Protein 9BD7 (pdb70)

B-factor: mean 86.95, std 20.67, range [46.14, 182.52]

Secondary structure (DSSP, 8-state):
--HHHHHHHHHTTSGGGHHHHHHHHHHHHHHHHHHHHHHHHHHHHHHHHH----TTHHHHHHHHHHHHHHHHHHHHHHHHHHHHHHHHHHHHHHHHHHTTS-HHHHHSS-HHHHHHIIIIIGGGGHHHHHHHHHHHHHHHHHHHHHHHHHHHH-HHHHHHHHHTHHHHHHHHHHHHHHHHHHHHHHHHHHHHHHHHHHHHHHTHHHHHHS--HHHHHHHHHHHHHHHHHHHHHHHHHHHHHHHHHHHHHHHHHHHHHHHHHHT-TT--TTTHHHHHHHHTTSHHHHHHHHHHHHHHHHHHHHHHHHHHHHTSPPPP----B--S-----EEEEEEEE--TT----SEEEEEEEE-TT-EEEEE-STTSSHHHHHTTTTTSS---EEEEEETTEETTTB-HHHHHHTEEEE-SS----SSBHHHHHS-GGGTT--HHHHHHHHHHTT-HHHHHTSTTGGG-B--GGGTTS-HHHHHHHHHHHHHHT--SEEEEESTTTT--HHHHHHHHHHHTTTSTTSEEEEE-SSGGGSTT-SEEEEEETTEEEEEE-HHHHHHS-SHHHHHH-/--HHHHHHHHHTTTGGGHHHHHHHHHHHHHHHHHHHHHHHHHHHHHHHHH----TTHHHHHHHHHHHHHHHHHHHHHHHHHHHHHHHHHHHHHHHHHHTTS-HHHHHSS-HHHHHHIIIIIGGGGHHHHTHHHHHHHHHHHHHHHHHHHHHHH-HHHHHHHHHTHHHHHHHHHHHHHHHHHHHHHHHHHHHHHHHHHHHHHHTHHHHHHS--HHHHHHHHHHHHHHHHHHHHHHHHHHHHHHHHHHHHHHHHHHHHHHHHHHT-TT--TTTHHHHHHHHTTSHHHHHHHHHHHHHHHHHHHHHHHHHHHHTSPPPP----B--S-----EEEEEEEE--TT----SEEEEEEEE-TT-EEEEE-STTSSHHHHHTTTTTSS---EEEEEETTEETTTB-HHHHHHTEEEE-SS----SSBHHHHHS-GGGTT--HHHHHHHHHHTT-HHHHHTSTTGGG-B--GGGTTS-HHHHHHHHHHHHHHH--SEEEEESTTTT--HHHHHHHHHHHTTTSTTSEEEEE-SSGGGSTT-SEEEEEETTEEEEEE-HHHHHHS-SHHHHHH-

Structure (mmCIF, N/CA/C/O backbone):
data_9BD7
#
_entry.id   9BD7
#
_cell.length_a   1.00
_cell.length_b   1.00
_cell.length_c   1.00
_cell.angle_alpha   90.00
_cell.angle_beta   90.00
_cell.angle_gamma   90.00
#
_symmetry.space_group_name_H-M   'P 1'
#
loop_
_entity.id
_entity.type
_entity.pdbx_description
1 polymer 'ATP-dependent lipid A-core flippase'
2 non-polymer 'ZINC ION'
3 non-polymer 'ADP METAVANADATE'
4 non-polymer DODECYL-BETA-D-MALTOSIDE
#
loop_
_atom_site.group_PDB
_atom_site.id
_atom_site.type_symbol
_atom_site.label_atom_id
_atom_site.label_alt_id
_atom_site.label_comp_id
_atom_site.label_asym_id
_atom_site.label_entity_id
_atom_site.label_seq_id
_atom_site.pdbx_PDB_ins_code
_atom_site.Cartn_x
_atom_site.Cartn_y
_atom_site.Cartn_z
_atom_site.occupancy
_atom_site.B_iso_or_equiv
_atom_site.auth_seq_id
_atom_site.auth_comp_id
_atom_site.auth_asym_id
_atom_site.auth_atom_id
_atom_site.pdbx_PDB_model_num
ATOM 1 N N . PRO A 1 12 ? 133.060 126.049 120.938 1.00 100.90 10 PRO B N 1
ATOM 2 C CA . PRO A 1 12 ? 134.194 126.001 120.009 1.00 102.86 10 PRO B CA 1
ATOM 3 C C . PRO A 1 12 ? 133.760 126.164 118.558 1.00 99.95 10 PRO B C 1
ATOM 4 O O . PRO A 1 12 ? 132.602 126.488 118.296 1.00 103.00 10 PRO B O 1
ATOM 8 N N . SER A 1 13 ? 134.685 125.943 117.629 1.00 92.04 11 SER B N 1
ATOM 9 C CA . SER A 1 13 ? 134.363 126.043 116.214 1.00 89.47 11 SER B CA 1
ATOM 10 C C . SER A 1 13 ? 133.374 124.957 115.810 1.00 86.63 11 SER B C 1
ATOM 11 O O . SER A 1 13 ? 133.409 123.832 116.317 1.00 90.83 11 SER B O 1
ATOM 14 N N . SER A 1 14 ? 132.477 125.308 114.887 1.00 78.73 12 SER B N 1
ATOM 15 C CA . SER A 1 14 ? 131.499 124.338 114.408 1.00 77.53 12 SER B CA 1
ATOM 16 C C . SER A 1 14 ? 132.165 123.197 113.652 1.00 78.15 12 SER B C 1
ATOM 17 O O . SER A 1 14 ? 131.642 122.078 113.635 1.00 81.65 12 SER B O 1
ATOM 20 N N . LEU A 1 15 ? 133.310 123.459 113.019 1.00 78.03 13 LEU B N 1
ATOM 21 C CA . LEU A 1 15 ? 134.022 122.399 112.314 1.00 75.93 13 LEU B CA 1
ATOM 22 C C . LEU A 1 15 ? 134.672 121.427 113.290 1.00 77.29 13 LEU B C 1
ATOM 23 O O . LEU A 1 15 ? 134.718 120.219 113.033 1.00 80.57 13 LEU B O 1
ATOM 28 N N . LYS A 1 16 ? 135.189 121.936 114.411 1.00 79.00 14 LYS B N 1
ATOM 29 C CA . LYS A 1 16 ? 135.787 121.062 115.415 1.00 76.00 14 LYS B CA 1
ATOM 30 C C . LYS A 1 16 ? 134.747 120.137 116.034 1.00 75.43 14 LYS B C 1
ATOM 31 O O . LYS A 1 16 ? 135.029 118.961 116.291 1.00 78.27 14 LYS B O 1
ATOM 37 N N . ILE A 1 17 ? 133.545 120.653 116.292 1.00 72.46 15 ILE B N 1
ATOM 38 C CA . ILE A 1 17 ? 132.489 119.830 116.870 1.00 66.22 15 ILE B CA 1
ATOM 39 C C . ILE A 1 17 ? 132.042 118.758 115.884 1.00 68.80 15 ILE B C 1
ATOM 40 O O . ILE A 1 17 ? 131.821 117.602 116.262 1.00 73.84 15 ILE B O 1
ATOM 45 N N . TYR A 1 18 ? 131.899 119.122 114.609 1.00 70.61 16 TYR B N 1
ATOM 46 C CA . TYR A 1 18 ? 131.433 118.160 113.615 1.00 67.34 16 TYR B CA 1
ATOM 47 C C . TYR A 1 18 ? 132.448 117.047 113.395 1.00 70.24 16 TYR B C 1
ATOM 48 O O . TYR A 1 18 ? 132.071 115.881 113.231 1.00 74.42 16 TYR B O 1
ATOM 57 N N . PHE A 1 19 ? 133.740 117.383 113.381 1.00 71.26 17 PHE B N 1
ATOM 58 C CA . PHE A 1 19 ? 134.761 116.358 113.197 1.00 71.08 17 PHE B CA 1
ATOM 59 C C . PHE A 1 19 ? 134.833 115.425 114.398 1.00 71.20 17 PHE B C 1
ATOM 60 O O . PHE A 1 19 ? 135.098 114.227 114.245 1.00 76.73 17 PHE B O 1
ATOM 68 N N . ARG A 1 20 ? 134.610 115.954 115.602 1.00 68.97 18 ARG B N 1
ATOM 69 C CA . ARG A 1 20 ? 134.584 115.101 116.785 1.00 63.92 18 ARG B CA 1
ATOM 70 C C . ARG A 1 20 ? 133.372 114.180 116.771 1.00 66.01 18 ARG B C 1
ATOM 71 O O . ARG A 1 20 ? 133.444 113.042 117.248 1.00 71.48 18 ARG B O 1
ATOM 79 N N . LEU A 1 21 ? 132.248 114.656 116.232 1.00 66.93 19 LEU B N 1
ATOM 80 C CA . LEU A 1 21 ? 131.064 113.810 116.114 1.00 66.11 19 LEU B CA 1
ATOM 81 C C . LEU A 1 21 ? 131.310 112.649 115.160 1.00 69.16 19 LEU B C 1
ATOM 82 O O . LEU A 1 21 ? 130.851 111.527 115.405 1.00 73.89 19 LEU B O 1
ATOM 87 N N . LEU A 1 22 ? 132.029 112.898 114.064 1.00 67.80 20 LEU B N 1
ATOM 88 C CA . LEU A 1 22 ? 132.315 111.841 113.101 1.00 64.81 20 LEU B CA 1
ATOM 89 C C . LEU A 1 22 ? 133.236 110.770 113.668 1.00 68.81 20 LEU B C 1
ATOM 90 O O . LEU A 1 22 ? 133.336 109.687 113.083 1.00 76.32 20 LEU B O 1
ATOM 95 N N . GLY A 1 23 ? 133.909 111.043 114.787 1.00 67.68 21 GLY B N 1
ATOM 96 C CA . GLY A 1 23 ? 134.714 110.021 115.429 1.00 66.72 21 GLY B CA 1
ATOM 97 C C . GLY A 1 23 ? 133.903 108.883 116.008 1.00 68.55 21 GLY B C 1
ATOM 98 O O . GLY A 1 23 ? 134.446 107.795 116.222 1.00 72.86 21 GLY B O 1
ATOM 99 N N . TYR A 1 24 ? 132.617 109.112 116.273 1.00 67.80 22 TYR B N 1
ATOM 100 C CA . TYR A 1 24 ? 131.727 108.057 116.733 1.00 66.76 22 TYR B CA 1
ATOM 101 C C . TYR A 1 24 ? 131.139 107.244 115.588 1.00 70.48 22 TYR B C 1
ATOM 102 O O . TYR A 1 24 ? 130.537 106.195 115.841 1.00 77.07 22 TYR B O 1
ATOM 111 N N . VAL A 1 25 ? 131.295 107.701 114.343 1.00 70.62 23 VAL B N 1
ATOM 112 C CA . VAL A 1 25 ? 130.843 106.941 113.180 1.00 68.29 23 VAL B CA 1
ATOM 113 C C . VAL A 1 25 ? 131.948 106.066 112.608 1.00 71.71 23 VAL B C 1
ATOM 114 O O . VAL A 1 25 ? 131.679 105.242 111.720 1.00 77.72 23 VAL B O 1
ATOM 118 N N . LYS A 1 26 ? 133.181 106.214 113.090 1.00 70.21 24 LYS B N 1
ATOM 119 C CA . LYS A 1 26 ? 134.284 105.402 112.586 1.00 69.22 24 LYS B CA 1
ATOM 120 C C . LYS A 1 26 ? 134.068 103.899 112.743 1.00 73.03 24 LYS B C 1
ATOM 121 O O . LYS A 1 26 ? 134.381 103.163 111.792 1.00 78.18 24 LYS B O 1
ATOM 127 N N . PRO A 1 27 ? 133.571 103.375 113.871 1.00 73.76 25 PRO B N 1
ATOM 128 C CA . PRO A 1 27 ? 133.365 101.918 113.958 1.00 71.07 25 PRO B CA 1
ATOM 129 C C . PRO A 1 27 ? 132.354 101.377 112.962 1.00 71.10 25 PRO B C 1
ATOM 130 O O . PRO A 1 27 ? 132.364 100.170 112.691 1.00 77.19 25 PRO B O 1
ATOM 134 N N . TYR A 1 28 ? 131.484 102.219 112.408 1.00 68.68 26 TYR B N 1
ATOM 135 C CA . TYR A 1 28 ? 130.454 101.783 111.474 1.00 65.34 26 TYR B CA 1
ATOM 136 C C . TYR A 1 28 ? 130.776 102.181 110.037 1.00 67.60 26 TYR B C 1
ATOM 137 O O . TYR A 1 28 ? 129.872 102.349 109.217 1.00 74.75 26 TYR B O 1
ATOM 146 N N . ILE A 1 29 ? 132.062 102.342 109.721 1.00 65.54 27 ILE B N 1
ATOM 147 C CA . ILE A 1 29 ? 132.452 102.683 108.357 1.00 67.54 27 ILE B CA 1
ATOM 148 C C . ILE A 1 29 ? 132.141 101.533 107.407 1.00 72.01 27 ILE B C 1
ATOM 149 O O . ILE A 1 29 ? 131.633 101.745 106.299 1.00 76.44 27 ILE B O 1
ATOM 154 N N . GLY A 1 30 ? 132.431 100.299 107.824 1.00 70.26 28 GLY B N 1
ATOM 155 C CA . GLY A 1 30 ? 132.164 99.157 106.965 1.00 64.75 28 GLY B CA 1
ATOM 156 C C . GLY A 1 30 ? 130.690 98.988 106.653 1.00 66.92 28 GLY B C 1
ATOM 157 O O . GLY A 1 30 ? 130.316 98.686 105.518 1.00 70.73 28 GLY B O 1
ATOM 158 N N . MET A 1 31 ? 129.831 99.179 107.657 1.00 66.30 29 MET B N 1
ATOM 159 C CA . MET A 1 31 ? 128.394 99.121 107.417 1.00 62.73 29 MET B CA 1
ATOM 160 C C . MET A 1 31 ? 127.925 100.282 106.551 1.00 66.05 29 MET B C 1
ATOM 161 O O . MET A 1 31 ? 126.980 100.128 105.771 1.00 74.58 29 MET B O 1
ATOM 166 N N . PHE A 1 32 ? 128.565 101.446 106.679 1.00 67.23 30 PHE B N 1
ATOM 167 C CA . PHE A 1 32 ? 128.187 102.597 105.867 1.00 66.23 30 PHE B CA 1
ATOM 168 C C . PHE A 1 32 ? 128.451 102.344 104.389 1.00 69.87 30 PHE B C 1
ATOM 169 O O . PHE A 1 32 ? 127.658 102.748 103.531 1.00 75.20 30 PHE B O 1
ATOM 177 N N . LEU A 1 33 ? 129.566 101.684 104.070 1.00 69.18 31 LEU B N 1
ATOM 178 C CA . LEU A 1 33 ? 129.885 101.403 102.674 1.00 67.92 31 LEU B CA 1
ATOM 179 C C . LEU A 1 33 ? 128.891 100.423 102.063 1.00 69.97 31 LEU B C 1
ATOM 180 O O . LEU A 1 33 ? 128.547 100.538 100.881 1.00 76.93 31 LEU B O 1
ATOM 185 N N . LEU A 1 34 ? 128.423 99.449 102.848 1.00 67.41 32 LEU B N 1
ATOM 186 C CA . LEU A 1 34 ? 127.423 98.511 102.345 1.00 65.57 32 LEU B CA 1
ATOM 187 C C . LEU A 1 34 ? 126.126 99.225 101.991 1.00 68.40 32 LEU B C 1
ATOM 188 O O . LEU A 1 34 ? 125.458 98.865 101.016 1.00 75.03 32 LEU B O 1
ATOM 193 N N . SER A 1 35 ? 125.747 100.232 102.780 1.00 64.29 33 SER B N 1
ATOM 194 C CA . SER A 1 35 ? 124.548 101.001 102.470 1.00 62.04 33 SER B CA 1
ATOM 195 C C . SER A 1 35 ? 124.689 101.730 101.140 1.00 71.39 33 SER B C 1
ATOM 196 O O . SER A 1 35 ? 123.740 101.786 100.350 1.00 76.41 33 SER B O 1
ATOM 199 N N . ILE A 1 36 ? 125.866 102.301 100.878 1.00 72.87 34 ILE B N 1
ATOM 200 C CA . ILE A 1 36 ? 126.095 102.990 99.612 1.00 70.19 34 ILE B CA 1
ATOM 201 C C . ILE A 1 36 ? 126.112 101.998 98.457 1.00 72.95 34 ILE B C 1
ATOM 202 O O . ILE A 1 36 ? 125.553 102.263 97.386 1.00 79.62 34 ILE B O 1
ATOM 207 N N . VAL A 1 37 ? 126.751 100.842 98.652 1.00 69.43 35 VAL B N 1
ATOM 208 C CA . VAL A 1 37 ? 126.795 99.827 97.602 1.00 66.35 35 VAL B CA 1
ATOM 209 C C . VAL A 1 37 ? 125.393 99.325 97.286 1.00 70.50 35 VAL B C 1
ATOM 210 O O . VAL A 1 37 ? 125.028 99.150 96.117 1.00 77.99 35 VAL B O 1
ATOM 214 N N . GLY A 1 38 ? 124.584 99.089 98.320 1.00 68.10 36 GLY B N 1
ATOM 215 C CA . GLY A 1 38 ? 123.224 98.630 98.092 1.00 65.10 36 GLY B CA 1
ATOM 216 C C . GLY A 1 38 ? 122.385 99.637 97.329 1.00 69.17 36 GLY B C 1
ATOM 217 O O . GLY A 1 38 ? 121.605 99.268 96.449 1.00 77.41 36 GLY B O 1
ATOM 218 N N . PHE A 1 39 ? 122.536 100.922 97.651 1.00 67.27 37 PHE B N 1
ATOM 219 C CA . PHE A 1 39 ? 121.760 101.946 96.961 1.00 66.72 37 PHE B CA 1
ATOM 220 C C . PHE A 1 39 ? 122.242 102.152 95.531 1.00 72.29 37 PHE B C 1
ATOM 221 O O . PHE A 1 39 ? 121.466 102.593 94.678 1.00 79.52 37 PHE B O 1
ATOM 229 N N . LEU A 1 40 ? 123.512 101.850 95.251 1.00 70.30 38 LEU B N 1
ATOM 230 C CA . LEU A 1 40 ? 123.986 101.893 93.872 1.00 68.92 38 LEU B CA 1
ATOM 231 C C . LEU A 1 40 ? 123.348 100.790 93.038 1.00 73.14 38 LEU B C 1
ATOM 232 O O . LEU A 1 40 ? 123.019 101.001 91.865 1.00 79.19 38 LEU B O 1
ATOM 237 N N . ILE A 1 41 ? 123.175 99.603 93.625 1.00 72.92 39 ILE B N 1
ATOM 238 C CA . ILE A 1 41 ? 122.499 98.514 92.926 1.00 70.46 39 ILE B CA 1
ATOM 239 C C . ILE A 1 41 ? 121.054 98.890 92.630 1.00 73.71 39 ILE B C 1
ATOM 240 O O . ILE A 1 41 ? 120.544 98.647 91.530 1.00 82.24 39 ILE B O 1
ATOM 245 N N . PHE A 1 42 ? 120.371 99.488 93.608 1.00 70.20 40 PHE B N 1
ATOM 246 C CA . PHE A 1 42 ? 118.995 99.925 93.396 1.00 70.49 40 PHE B CA 1
ATOM 247 C C . PHE A 1 42 ? 118.914 101.002 92.322 1.00 78.51 40 PHE B C 1
ATOM 248 O O . PHE A 1 42 ? 118.018 100.974 91.471 1.00 85.73 40 PHE B O 1
ATOM 256 N N . ALA A 1 43 ? 119.842 101.961 92.346 1.00 78.17 41 ALA B N 1
ATOM 257 C CA . ALA A 1 43 ? 119.801 103.056 91.381 1.00 77.72 41 ALA B CA 1
ATOM 258 C C . ALA A 1 43 ? 120.115 102.573 89.971 1.00 81.10 41 ALA B C 1
ATOM 259 O O . ALA A 1 43 ? 119.498 103.030 89.002 1.00 87.84 41 ALA B O 1
ATOM 261 N N . SER A 1 44 ? 121.072 101.653 89.832 1.00 78.47 42 SER B N 1
ATOM 262 C CA . SER A 1 44 ? 121.460 101.178 88.509 1.00 78.66 42 SER B CA 1
ATOM 263 C C . SER A 1 44 ? 120.396 100.298 87.868 1.00 83.52 42 SER B C 1
ATOM 264 O O . SER A 1 44 ? 120.439 100.083 86.653 1.00 89.16 42 SER B O 1
ATOM 267 N N . THR A 1 45 ? 119.450 99.782 88.654 1.00 85.52 43 THR B N 1
ATOM 268 C CA . THR A 1 45 ? 118.416 98.918 88.096 1.00 84.93 43 THR B CA 1
ATOM 269 C C . THR A 1 45 ? 117.407 99.716 87.277 1.00 90.97 43 THR B C 1
ATOM 270 O O . THR A 1 45 ? 116.940 99.247 86.233 1.00 95.27 43 THR B O 1
ATOM 274 N N . GLN A 1 46 ? 117.075 100.927 87.725 1.00 90.48 44 GLN B N 1
ATOM 275 C CA . GLN A 1 46 ? 116.052 101.735 87.061 1.00 89.71 44 GLN B CA 1
ATOM 276 C C . GLN A 1 46 ? 116.302 101.932 85.569 1.00 92.33 44 GLN B C 1
ATOM 277 O O . GLN A 1 46 ? 115.352 101.767 84.787 1.00 95.15 44 GLN B O 1
ATOM 283 N N . PRO A 1 47 ? 117.506 102.287 85.105 1.00 91.54 45 PRO B N 1
ATOM 284 C CA . PRO A 1 47 ? 117.731 102.302 83.651 1.00 91.03 45 PRO B CA 1
ATOM 285 C C . PRO A 1 47 ? 117.559 100.943 82.999 1.00 94.49 45 PRO B C 1
ATOM 286 O O . PRO A 1 47 ? 117.096 100.870 81.854 1.00 101.49 45 PRO B O 1
ATOM 290 N N . MET A 1 48 ? 117.921 99.860 83.692 1.00 92.95 46 MET B N 1
ATOM 291 C CA . MET A 1 48 ? 117.827 98.532 83.094 1.00 91.67 46 MET B CA 1
ATOM 292 C C . MET A 1 48 ? 116.377 98.122 82.868 1.00 96.06 46 MET B C 1
ATOM 293 O O . MET A 1 48 ? 116.034 97.606 81.799 1.00 100.21 46 MET B O 1
ATOM 298 N N . LEU A 1 49 ? 115.514 98.333 83.865 1.00 94.74 47 LEU B N 1
ATOM 299 C CA . LEU A 1 49 ? 114.108 97.976 83.707 1.00 94.16 47 LEU B CA 1
ATOM 300 C C . LEU A 1 49 ? 113.442 98.817 82.627 1.00 100.27 47 LEU B C 1
ATOM 301 O O . LEU A 1 49 ? 112.677 98.296 81.808 1.00 105.27 47 LEU B O 1
ATOM 306 N N . ALA A 1 50 ? 113.716 100.123 82.613 1.00 98.37 48 ALA B N 1
ATOM 307 C CA . ALA A 1 50 ? 113.154 100.984 81.579 1.00 96.02 48 ALA B CA 1
ATOM 308 C C . ALA A 1 50 ? 113.705 100.630 80.204 1.00 100.47 48 ALA B C 1
ATOM 309 O O . ALA A 1 50 ? 112.964 100.623 79.215 1.00 106.51 48 ALA B O 1
ATOM 311 N N . GLY A 1 51 ? 115.005 100.340 80.121 1.00 99.40 49 GLY B N 1
ATOM 312 C CA . GLY A 1 51 ? 115.598 100.010 78.836 1.00 100.51 49 GLY B CA 1
ATOM 313 C C . GLY A 1 51 ? 115.072 98.710 78.259 1.00 103.70 49 GLY B C 1
ATOM 314 O O . GLY A 1 51 ? 114.765 98.630 77.067 1.00 109.35 49 GLY B O 1
ATOM 315 N N . ILE A 1 52 ? 114.964 97.673 79.092 1.00 102.83 50 ILE B N 1
ATOM 316 C CA . ILE A 1 52 ? 114.446 96.398 78.610 1.00 104.29 50 ILE B CA 1
ATOM 317 C C . ILE A 1 52 ? 112.950 96.491 78.340 1.00 107.10 50 ILE B C 1
ATOM 318 O O . ILE A 1 52 ? 112.406 95.717 77.543 1.00 110.49 50 ILE B O 1
ATOM 323 N N . LEU A 1 53 ? 112.259 97.428 78.995 1.00 106.74 51 LEU B N 1
ATOM 324 C CA . LEU A 1 53 ? 110.847 97.648 78.699 1.00 108.45 51 LEU B CA 1
ATOM 325 C C . LEU A 1 53 ? 110.657 98.154 77.276 1.00 112.16 51 LEU B C 1
ATOM 326 O O . LEU A 1 53 ? 109.746 97.709 76.568 1.00 114.41 51 LEU B O 1
ATOM 331 N N . LYS A 1 54 ? 111.506 99.089 76.845 1.00 113.18 52 LYS B N 1
ATOM 332 C CA . LYS A 1 54 ? 111.391 99.643 75.500 1.00 114.91 52 LYS B CA 1
ATOM 333 C C . LYS A 1 54 ? 111.683 98.589 74.438 1.00 119.29 52 LYS B C 1
ATOM 334 O O . LYS A 1 54 ? 111.031 98.564 73.387 1.00 123.90 52 LYS B O 1
ATOM 340 N N . TYR A 1 55 ? 112.659 97.714 74.692 1.00 115.15 53 TYR B N 1
ATOM 341 C CA . TYR A 1 55 ? 113.005 96.687 73.714 1.00 114.81 53 TYR B CA 1
ATOM 342 C C . TYR A 1 55 ? 111.839 95.738 73.470 1.00 118.11 53 TYR B C 1
ATOM 343 O O . TYR A 1 55 ? 111.574 95.349 72.326 1.00 122.09 53 TYR B O 1
ATOM 352 N N . PHE A 1 56 ? 111.135 95.346 74.534 1.00 117.11 54 PHE B N 1
ATOM 353 C CA . PHE A 1 56 ? 109.966 94.488 74.371 1.00 115.72 54 PHE B CA 1
ATOM 354 C C . PHE A 1 56 ? 108.869 95.197 73.590 1.00 118.43 54 PHE B C 1
ATOM 355 O O . PHE A 1 56 ? 108.201 94.587 72.746 1.00 121.38 54 PHE B O 1
ATOM 363 N N . VAL A 1 57 ? 108.664 96.487 73.863 1.00 118.49 55 VAL B N 1
ATOM 364 C CA . VAL A 1 57 ? 107.639 97.253 73.158 1.00 119.20 55 VAL B CA 1
ATOM 365 C C . VAL A 1 57 ? 107.968 97.343 71.673 1.00 123.89 55 VAL B C 1
ATOM 366 O O . VAL A 1 57 ? 107.098 97.157 70.813 1.00 126.01 55 VAL B O 1
ATOM 370 N N . ASP A 1 58 ? 109.232 97.627 71.349 1.00 123.26 56 ASP B N 1
ATOM 371 C CA . ASP A 1 58 ? 109.628 97.748 69.950 1.00 124.01 56 ASP B CA 1
ATOM 372 C C . ASP A 1 58 ? 109.472 96.424 69.213 1.00 129.53 56 ASP B C 1
ATOM 373 O O . ASP A 1 58 ? 109.027 96.395 68.060 1.00 134.43 56 ASP B O 1
ATOM 378 N N . GLY A 1 59 ? 109.838 95.317 69.861 1.00 129.66 57 GLY B N 1
ATOM 379 C CA . GLY A 1 59 ? 109.628 94.013 69.256 1.00 129.58 57 GLY B CA 1
ATOM 380 C C . GLY A 1 59 ? 108.163 93.694 69.040 1.00 132.66 57 GLY B C 1
ATOM 381 O O . GLY A 1 59 ? 107.809 92.994 68.087 1.00 132.04 57 GLY B O 1
ATOM 382 N N . LEU A 1 60 ? 107.294 94.190 69.923 1.00 134.01 58 LEU B N 1
ATOM 383 C CA . LEU A 1 60 ? 105.860 93.978 69.759 1.00 134.45 58 LEU B CA 1
ATOM 384 C C . LEU A 1 60 ? 105.349 94.630 68.480 1.00 138.20 58 LEU B C 1
ATOM 385 O O . LEU A 1 60 ? 104.542 94.039 67.753 1.00 139.37 58 LEU B O 1
ATOM 390 N N . SER A 1 61 ? 105.804 95.852 68.193 1.00 139.66 59 SER B N 1
ATOM 391 C CA . SER A 1 61 ? 105.378 96.536 66.977 1.00 141.40 59 SER B CA 1
ATOM 392 C C . SER A 1 61 ? 105.863 95.805 65.732 1.00 145.53 59 SER B C 1
ATOM 393 O O . SER A 1 61 ? 105.124 95.678 64.749 1.00 145.74 59 SER B O 1
ATOM 396 N N . ASN A 1 62 ? 107.099 95.318 65.755 1.00 146.22 60 ASN B N 1
ATOM 397 C CA . ASN A 1 62 ? 107.660 94.598 64.618 1.00 149.21 60 ASN B CA 1
ATOM 398 C C . ASN A 1 62 ? 107.100 93.181 64.546 1.00 145.48 60 ASN B C 1
ATOM 399 O O . ASN A 1 62 ? 107.786 92.214 64.876 1.00 142.23 60 ASN B O 1
ATOM 404 N N . HIS A 1 80 ? 117.423 85.407 68.634 1.00 168.08 78 HIS B N 1
ATOM 405 C CA . HIS A 1 80 ? 116.273 86.027 67.986 1.00 169.80 78 HIS B CA 1
ATOM 406 C C . HIS A 1 80 ? 114.977 85.659 68.698 1.00 165.28 78 HIS B C 1
ATOM 407 O O . HIS A 1 80 ? 113.930 85.516 68.065 1.00 162.82 78 HIS B O 1
ATOM 414 N N . LEU A 1 81 ? 115.051 85.505 70.017 1.00 161.04 79 LEU B N 1
ATOM 415 C CA . LEU A 1 81 ? 113.902 85.142 70.837 1.00 152.28 79 LEU B CA 1
ATOM 416 C C . LEU A 1 81 ? 113.696 86.209 71.901 1.00 144.40 79 LEU B C 1
ATOM 417 O O . LEU A 1 81 ? 114.619 86.518 72.662 1.00 139.70 79 LEU B O 1
ATOM 422 N N . VAL A 1 82 ? 112.483 86.771 71.951 1.00 141.51 80 VAL B N 1
ATOM 423 C CA . VAL A 1 82 ? 112.130 87.735 72.987 1.00 133.51 80 VAL B CA 1
ATOM 424 C C . VAL A 1 82 ? 111.356 87.097 74.129 1.00 128.08 80 VAL B C 1
ATOM 425 O O . VAL A 1 82 ? 110.941 87.805 75.057 1.00 125.66 80 VAL B O 1
ATOM 429 N N . TYR A 1 83 ? 111.147 85.780 74.093 1.00 127.74 81 TYR B N 1
ATOM 430 C CA . TYR A 1 83 ? 110.430 85.093 75.159 1.00 125.82 81 TYR B CA 1
ATOM 431 C C . TYR A 1 83 ? 111.214 85.050 76.463 1.00 124.74 81 TYR B C 1
ATOM 432 O O . TYR A 1 83 ? 110.625 84.749 77.507 1.00 125.10 81 TYR B O 1
ATOM 441 N N . ALA A 1 84 ? 112.516 85.331 76.432 1.00 120.47 82 ALA B N 1
ATOM 442 C CA . ALA A 1 84 ? 113.307 85.401 77.652 1.00 114.70 82 ALA B CA 1
ATOM 443 C C . ALA A 1 84 ? 113.194 86.747 78.352 1.00 111.27 82 ALA B C 1
ATOM 444 O O . ALA A 1 84 ? 113.625 86.864 79.504 1.00 110.80 82 ALA B O 1
ATOM 446 N N . VAL A 1 85 ? 112.637 87.760 77.685 1.00 110.37 83 VAL B N 1
ATOM 447 C CA . VAL A 1 85 ? 112.467 89.066 78.325 1.00 106.55 83 VAL B CA 1
ATOM 448 C C . VAL A 1 85 ? 111.564 88.996 79.552 1.00 105.57 83 VAL B C 1
ATOM 449 O O . VAL A 1 85 ? 111.918 89.592 80.583 1.00 106.78 83 VAL B O 1
ATOM 453 N N . PRO A 1 86 ? 110.405 88.319 79.524 1.00 103.26 84 PRO B N 1
ATOM 454 C CA . PRO A 1 86 ? 109.598 88.238 80.754 1.00 100.25 84 PRO B CA 1
ATOM 455 C C . PRO A 1 86 ? 110.340 87.628 81.930 1.00 102.17 84 PRO B C 1
ATOM 456 O O . PRO A 1 86 ? 110.140 88.060 83.072 1.00 100.63 84 PRO B O 1
ATOM 460 N N . LEU A 1 87 ? 111.191 86.629 81.686 1.00 103.64 85 LEU B N 1
ATOM 461 C CA . LEU A 1 87 ? 111.976 86.051 82.773 1.00 96.79 85 LEU B CA 1
ATOM 462 C C . LEU A 1 87 ? 113.021 87.028 83.294 1.00 94.93 85 LEU B C 1
ATOM 463 O O . LEU A 1 87 ? 113.306 87.044 84.496 1.00 93.27 85 LEU B O 1
ATOM 468 N N . LEU A 1 88 ? 113.602 87.845 82.413 1.00 95.54 86 LEU B N 1
ATOM 469 C CA . LEU A 1 88 ? 114.619 88.796 82.846 1.00 90.49 86 LEU B CA 1
ATOM 470 C C . LEU A 1 88 ? 114.035 89.885 83.737 1.00 89.48 86 LEU B C 1
ATOM 471 O O . LEU A 1 88 ? 114.760 90.470 84.548 1.00 90.55 86 LEU B O 1
ATOM 476 N N . ILE A 1 89 ? 112.740 90.174 83.600 1.00 89.44 87 ILE B N 1
ATOM 477 C CA . ILE A 1 89 ? 112.112 91.189 84.443 1.00 85.74 87 ILE B CA 1
ATOM 478 C C . ILE A 1 89 ? 112.129 90.756 85.902 1.00 87.11 87 ILE B C 1
ATOM 479 O O . ILE A 1 89 ? 112.413 91.558 86.800 1.00 90.65 87 ILE B O 1
ATOM 484 N N . ILE A 1 90 ? 111.820 89.485 86.163 1.00 85.47 88 ILE B N 1
ATOM 485 C CA . ILE A 1 90 ? 111.787 88.992 87.536 1.00 80.85 88 ILE B CA 1
ATOM 486 C C . ILE A 1 90 ? 113.179 89.024 88.155 1.00 82.49 88 ILE B C 1
ATOM 487 O O . ILE A 1 90 ? 113.343 89.385 89.326 1.00 83.07 88 ILE B O 1
ATOM 492 N N . LEU A 1 91 ? 114.201 88.639 87.387 1.00 82.81 89 LEU B N 1
ATOM 493 C CA . LEU A 1 91 ? 115.563 88.626 87.912 1.00 76.23 89 LEU B CA 1
ATOM 494 C C . LEU A 1 91 ? 116.028 90.030 88.280 1.00 76.47 89 LEU B C 1
ATOM 495 O O . LEU A 1 91 ? 116.622 90.241 89.343 1.00 80.92 89 LEU B O 1
ATOM 500 N N . ILE A 1 92 ? 115.766 91.005 87.409 1.00 76.37 90 ILE B N 1
ATOM 501 C CA . ILE A 1 92 ? 116.176 92.377 87.691 1.00 72.55 90 ILE B CA 1
ATOM 502 C C . ILE A 1 92 ? 115.366 92.951 88.847 1.00 75.36 90 ILE B C 1
ATOM 503 O O . ILE A 1 92 ? 115.891 93.704 89.676 1.00 81.61 90 ILE B O 1
ATOM 508 N N . ALA A 1 93 ? 114.077 92.610 88.922 1.00 74.20 91 ALA B N 1
ATOM 509 C CA . ALA A 1 93 ? 113.262 93.056 90.047 1.00 70.18 91 ALA B CA 1
ATOM 510 C C . ALA A 1 93 ? 113.774 92.479 91.360 1.00 76.34 91 ALA B C 1
ATOM 511 O O . ALA A 1 93 ? 113.812 93.176 92.380 1.00 80.32 91 ALA B O 1
ATOM 513 N N . ALA A 1 94 ? 114.161 91.201 91.357 1.00 76.24 92 ALA B N 1
ATOM 514 C CA . ALA A 1 94 ? 114.765 90.609 92.546 1.00 69.72 92 ALA B CA 1
ATOM 515 C C . ALA A 1 94 ? 116.117 91.243 92.849 1.00 73.35 92 ALA B C 1
ATOM 516 O O . ALA A 1 94 ? 116.448 91.485 94.015 1.00 77.89 92 ALA B O 1
ATOM 518 N N . TRP A 1 95 ? 116.911 91.511 91.811 1.00 75.14 93 TRP B N 1
ATOM 519 C CA . TRP A 1 95 ? 118.191 92.184 92.004 1.00 70.59 93 TRP B CA 1
ATOM 520 C C . TRP A 1 95 ? 117.993 93.586 92.564 1.00 72.05 93 TRP B C 1
ATOM 521 O O . TRP A 1 95 ? 118.785 94.052 93.390 1.00 76.39 93 TRP B O 1
ATOM 532 N N . GLN A 1 96 ? 116.943 94.277 92.116 1.00 73.62 94 GLN B N 1
ATOM 533 C CA . GLN A 1 96 ? 116.617 95.584 92.677 1.00 70.75 94 GLN B CA 1
ATOM 534 C C . GLN A 1 96 ? 116.249 95.476 94.149 1.00 69.99 94 GLN B C 1
ATOM 535 O O . GLN A 1 96 ? 116.629 96.331 94.957 1.00 73.15 94 GLN B O 1
ATOM 541 N N . GLY A 1 97 ? 115.496 94.437 94.514 1.00 71.22 95 GLY B N 1
ATOM 542 C CA . GLY A 1 97 ? 115.080 94.287 95.898 1.00 67.03 95 GLY B CA 1
ATOM 543 C C . GLY A 1 97 ? 116.241 94.044 96.842 1.00 69.24 95 GLY B C 1
ATOM 544 O O . GLY A 1 97 ? 116.243 94.534 97.974 1.00 72.59 95 GLY B O 1
ATOM 545 N N . LEU A 1 98 ? 117.238 93.278 96.396 1.00 71.31 96 LEU B N 1
ATOM 546 C CA . LEU A 1 98 ? 118.412 93.038 97.229 1.00 67.16 96 LEU B CA 1
ATOM 547 C C . LEU A 1 98 ? 119.166 94.332 97.502 1.00 68.53 96 LEU B C 1
ATOM 548 O O . LEU A 1 98 ? 119.623 94.568 98.625 1.00 71.80 96 LEU B O 1
ATOM 553 N N . GLY A 1 99 ? 119.309 95.182 96.484 1.00 68.04 97 GLY B N 1
ATOM 554 C CA . GLY A 1 99 ? 119.979 96.455 96.688 1.00 63.90 97 GLY B CA 1
ATOM 555 C C . GLY A 1 99 ? 119.206 97.383 97.605 1.00 65.36 97 GLY B C 1
ATOM 556 O O . GLY A 1 99 ? 119.797 98.119 98.398 1.00 70.91 97 GLY B O 1
ATOM 557 N N . SER A 1 100 ? 117.876 97.368 97.503 1.00 67.41 98 SER B N 1
ATOM 558 C CA . SER A 1 100 ? 117.059 98.207 98.372 1.00 62.07 98 SER B CA 1
ATOM 559 C C . SER A 1 100 ? 117.159 97.765 99.826 1.00 64.98 98 SER B C 1
ATOM 560 O O . SER A 1 100 ? 117.196 98.604 100.733 1.00 71.30 98 SER B O 1
ATOM 563 N N . PHE A 1 101 ? 117.191 96.453 100.069 1.00 63.64 99 PHE B N 1
ATOM 564 C CA . PHE A 1 101 ? 117.286 95.957 101.438 1.00 58.44 99 PHE B CA 1
ATOM 565 C C . PHE A 1 101 ? 118.614 96.338 102.080 1.00 66.63 99 PHE B C 1
ATOM 566 O O . PHE A 1 101 ? 118.648 96.754 103.243 1.00 72.51 99 PHE B O 1
ATOM 574 N N . LEU A 1 102 ? 119.717 96.197 101.342 1.00 65.91 100 LEU B N 1
ATOM 575 C CA . LEU A 1 102 ? 121.027 96.515 101.903 1.00 61.05 100 LEU B CA 1
ATOM 576 C C . LEU A 1 102 ? 121.137 97.993 102.251 1.00 65.47 100 LEU B C 1
ATOM 577 O O . LEU A 1 102 ? 121.689 98.352 103.297 1.00 73.02 100 LEU B O 1
ATOM 582 N N . GLY A 1 103 ? 120.622 98.865 101.384 1.00 63.67 101 GLY B N 1
ATOM 583 C CA . GLY A 1 103 ? 120.712 100.291 101.648 1.00 63.91 101 GLY B CA 1
ATOM 584 C C . GLY A 1 103 ? 119.933 100.711 102.878 1.00 66.42 101 GLY B C 1
ATOM 585 O O . GLY A 1 103 ? 120.430 101.465 103.717 1.00 72.33 101 GLY B O 1
ATOM 586 N N . ASN A 1 104 ? 118.696 100.229 103.003 1.00 64.77 102 ASN B N 1
ATOM 587 C CA . ASN A 1 104 ? 117.847 100.641 104.115 1.00 63.14 102 ASN B CA 1
ATOM 588 C C . ASN A 1 104 ? 118.261 99.984 105.426 1.00 64.35 102 ASN B C 1
ATOM 589 O O . ASN A 1 104 ? 118.258 100.638 106.475 1.00 69.84 102 ASN B O 1
ATOM 594 N N . PHE A 1 105 ? 118.610 98.697 105.393 1.00 63.31 103 PHE B N 1
ATOM 595 C CA . PHE A 1 105 ? 118.896 97.983 106.633 1.00 61.46 103 PHE B CA 1
ATOM 596 C C . PHE A 1 105 ? 120.225 98.415 107.238 1.00 66.87 103 PHE B C 1
ATOM 597 O O . PHE A 1 105 ? 120.314 98.644 108.449 1.00 72.04 103 PHE B O 1
ATOM 605 N N . PHE A 1 106 ? 121.270 98.533 106.418 1.00 64.20 104 PHE B N 1
ATOM 606 C CA . PHE A 1 106 ? 122.588 98.861 106.945 1.00 59.51 104 PHE B CA 1
ATOM 607 C C . PHE A 1 106 ? 122.762 100.347 107.224 1.00 63.26 104 PHE B C 1
ATOM 608 O O . PHE A 1 106 ? 123.713 100.724 107.915 1.00 70.98 104 PHE B O 1
ATOM 616 N N . LEU A 1 107 ? 121.877 101.197 106.703 1.00 62.87 105 LEU B N 1
ATOM 617 C CA . LEU A 1 107 ? 121.886 102.595 107.113 1.00 61.71 105 LEU B CA 1
ATOM 618 C C . LEU A 1 107 ? 121.297 102.763 108.505 1.00 65.09 105 LEU B C 1
ATOM 619 O O . LEU A 1 107 ? 121.716 103.654 109.253 1.00 71.35 105 LEU B O 1
ATOM 624 N N . ALA A 1 108 ? 120.327 101.922 108.869 1.00 63.17 106 ALA B N 1
ATOM 625 C CA . ALA A 1 108 ? 119.749 101.989 110.206 1.00 58.89 106 ALA B CA 1
ATOM 626 C C . ALA A 1 108 ? 120.750 101.549 111.265 1.00 64.04 106 ALA B C 1
ATOM 627 O O . ALA A 1 108 ? 120.782 102.112 112.365 1.00 71.15 106 ALA B O 1
ATOM 629 N N . LYS A 1 109 ? 121.574 100.545 110.957 1.00 61.00 107 LYS B N 1
ATOM 630 C CA . LYS A 1 109 ? 122.575 100.097 111.919 1.00 59.87 107 LYS B CA 1
ATOM 631 C C . LYS A 1 109 ? 123.575 101.199 112.239 1.00 64.45 107 LYS B C 1
ATOM 632 O O . LYS A 1 109 ? 124.056 101.290 113.373 1.00 69.56 107 LYS B O 1
ATOM 638 N N . VAL A 1 110 ? 123.902 102.039 111.256 1.00 64.16 108 VAL B N 1
ATOM 639 C CA . VAL A 1 110 ? 124.784 103.171 111.514 1.00 60.47 108 VAL B CA 1
ATOM 640 C C . VAL A 1 110 ? 124.077 104.217 112.367 1.00 63.38 108 VAL B C 1
ATOM 641 O O . VAL A 1 110 ? 124.653 104.750 113.322 1.00 69.16 108 VAL B O 1
ATOM 645 N N . SER A 1 111 ? 122.821 104.527 112.040 1.00 62.89 109 SER B N 1
ATOM 646 C CA . SER A 1 111 ? 122.087 105.537 112.796 1.00 60.27 109 SER B CA 1
ATOM 647 C C . SER A 1 111 ? 121.760 105.054 114.203 1.00 62.09 109 SER B C 1
ATOM 648 O O . SER A 1 111 ? 121.932 105.798 115.174 1.00 67.41 109 SER B O 1
ATOM 651 N N . LEU A 1 112 ? 121.279 103.816 114.333 1.00 62.14 110 LEU B N 1
ATOM 652 C CA . LEU A 1 112 ? 120.940 103.295 115.653 1.00 57.75 110 LEU B CA 1
ATOM 653 C C . LEU A 1 112 ? 122.190 103.036 116.484 1.00 58.84 110 LEU B C 1
ATOM 654 O O . LEU A 1 112 ? 122.184 103.242 117.703 1.00 64.44 110 LEU B O 1
ATOM 659 N N . GLY A 1 113 ? 123.266 102.575 115.848 1.00 59.72 111 GLY B N 1
ATOM 660 C CA . GLY A 1 113 ? 124.501 102.345 116.579 1.00 59.02 111 GLY B CA 1
ATOM 661 C C . GLY A 1 113 ? 125.120 103.628 117.098 1.00 61.96 111 GLY B C 1
ATOM 662 O O . GLY A 1 113 ? 125.651 103.664 118.211 1.00 66.41 111 GLY B O 1
ATOM 663 N N . LEU A 1 114 ? 125.068 104.695 116.298 1.00 61.42 112 LEU B N 1
ATOM 664 C CA . LEU A 1 114 ? 125.603 105.979 116.737 1.00 58.00 112 LEU B CA 1
ATOM 665 C C . LEU A 1 114 ? 124.822 106.527 117.924 1.00 58.34 112 LEU B C 1
ATOM 666 O O . LEU A 1 114 ? 125.412 107.041 118.881 1.00 63.40 112 LEU B O 1
ATOM 671 N N . VAL A 1 115 ? 123.492 106.431 117.878 1.00 57.95 113 VAL B N 1
ATOM 672 C CA . VAL A 1 115 ? 122.669 106.901 118.988 1.00 54.81 113 VAL B CA 1
ATOM 673 C C . VAL A 1 115 ? 122.925 106.066 120.236 1.00 56.42 113 VAL B C 1
ATOM 674 O O . VAL A 1 115 ? 123.019 106.599 121.348 1.00 61.44 113 VAL B O 1
ATOM 678 N N . HIS A 1 116 ? 123.045 104.748 120.074 1.00 53.86 114 HIS B N 1
ATOM 679 C CA . HIS A 1 116 ? 123.280 103.874 121.219 1.00 52.47 114 HIS B CA 1
ATOM 680 C C . HIS A 1 116 ? 124.615 104.178 121.887 1.00 56.99 114 HIS B C 1
ATOM 681 O O . HIS A 1 116 ? 124.718 104.160 123.119 1.00 62.78 114 HIS B O 1
ATOM 688 N N . ASP A 1 117 ? 125.652 104.452 121.093 1.00 56.22 115 ASP B N 1
ATOM 689 C CA . ASP A 1 117 ? 126.962 104.751 121.662 1.00 53.59 115 ASP B CA 1
ATOM 690 C C . ASP A 1 117 ? 126.941 106.044 122.467 1.00 57.64 115 ASP B C 1
ATOM 691 O O . ASP A 1 117 ? 127.580 106.134 123.521 1.00 63.96 115 ASP B O 1
ATOM 696 N N . LEU A 1 118 ? 126.224 107.059 121.981 1.00 56.12 116 LEU B N 1
ATOM 697 C CA . LEU A 1 118 ? 126.177 108.333 122.689 1.00 50.85 116 LEU B CA 1
ATOM 698 C C . LEU A 1 118 ? 125.389 108.222 123.988 1.00 55.39 116 LEU B C 1
ATOM 699 O O . LEU A 1 118 ? 125.762 108.828 124.998 1.00 60.38 116 LEU B O 1
ATOM 704 N N . ARG A 1 119 ? 124.290 107.464 123.980 1.00 56.45 117 ARG B N 1
ATOM 705 C CA . ARG A 1 119 ? 123.490 107.310 125.191 1.00 51.33 117 ARG B CA 1
ATOM 706 C C . ARG A 1 119 ? 124.267 106.587 126.282 1.00 54.36 117 ARG B C 1
ATOM 707 O O . ARG A 1 119 ? 124.187 106.956 127.459 1.00 61.77 117 ARG B O 1
ATOM 715 N N . VAL A 1 120 ? 125.018 105.548 125.914 1.00 50.40 118 VAL B N 1
ATOM 716 C CA . VAL A 1 120 ? 125.810 104.819 126.898 1.00 48.73 118 VAL B CA 1
ATOM 717 C C . VAL A 1 120 ? 126.918 105.704 127.454 1.00 56.71 118 VAL B C 1
ATOM 718 O O . VAL A 1 120 ? 127.213 105.674 128.654 1.00 63.66 118 VAL B O 1
ATOM 722 N N . ALA A 1 121 ? 127.549 106.508 126.595 1.00 54.80 119 ALA B N 1
ATOM 723 C CA . ALA A 1 121 ? 128.601 107.407 127.057 1.00 50.10 119 ALA B CA 1
ATOM 724 C C . ALA A 1 121 ? 128.052 108.458 128.013 1.00 55.95 119 ALA B C 1
ATOM 725 O O . ALA A 1 121 ? 128.702 108.804 129.005 1.00 59.68 119 ALA B O 1
ATOM 727 N N . LEU A 1 122 ? 126.860 108.986 127.724 1.00 55.89 120 LEU B N 1
ATOM 728 C CA . LEU A 1 122 ? 126.261 109.989 128.598 1.00 51.14 120 LEU B CA 1
ATOM 729 C C . LEU A 1 122 ? 125.900 109.402 129.957 1.00 56.91 120 LEU B C 1
ATOM 730 O O . LEU A 1 122 ? 126.127 110.037 130.992 1.00 64.95 120 LEU B O 1
ATOM 735 N N . PHE A 1 123 ? 125.328 108.195 129.975 1.00 54.28 121 PHE B N 1
ATOM 736 C CA . PHE A 1 123 ? 124.910 107.599 131.239 1.00 53.30 121 PHE B CA 1
ATOM 737 C C . PHE A 1 123 ? 126.107 107.230 132.106 1.00 57.75 121 PHE B C 1
ATOM 738 O O . PHE A 1 123 ? 126.079 107.429 133.326 1.00 66.39 121 PHE B O 1
ATOM 746 N N . ASN A 1 124 ? 127.163 106.683 131.500 1.00 53.82 122 ASN B N 1
ATOM 747 C CA . ASN A 1 124 ? 128.354 106.337 132.266 1.00 55.74 122 ASN B CA 1
ATOM 748 C C . ASN A 1 124 ? 129.035 107.564 132.850 1.00 61.35 122 ASN B C 1
ATOM 749 O O . ASN A 1 124 ? 129.768 107.442 133.837 1.00 67.57 122 ASN B O 1
ATOM 754 N N . LYS A 1 125 ? 128.817 108.740 132.260 1.00 60.31 123 LYS B N 1
ATOM 755 C CA . LYS A 1 125 ? 129.363 109.966 132.828 1.00 59.80 123 LYS B CA 1
ATOM 756 C C . LYS A 1 125 ? 128.596 110.395 134.071 1.00 63.45 123 LYS B C 1
ATOM 757 O O . LYS A 1 125 ? 129.176 111.006 134.975 1.00 68.86 123 LYS B O 1
ATOM 763 N N . LEU A 1 126 ? 127.300 110.081 134.138 1.00 61.66 124 LEU B N 1
ATOM 764 C CA . LEU A 1 126 ? 126.494 110.457 135.293 1.00 60.16 124 LEU B CA 1
ATOM 765 C C . LEU A 1 126 ? 126.959 109.780 136.574 1.00 63.89 124 LEU B C 1
ATOM 766 O O . LEU A 1 126 ? 126.691 110.294 137.664 1.00 74.25 124 LEU B O 1
ATOM 771 N N . LEU A 1 127 ? 127.643 108.646 136.471 1.00 59.44 125 LEU B N 1
ATOM 772 C CA . LEU A 1 127 ? 128.066 107.889 137.640 1.00 62.18 125 LEU B CA 1
ATOM 773 C C . LEU A 1 127 ? 129.383 108.378 138.225 1.00 68.36 125 LEU B C 1
ATOM 774 O O . LEU A 1 127 ? 129.813 107.858 139.259 1.00 77.59 125 LEU B O 1
ATOM 779 N N . VAL A 1 128 ? 130.033 109.360 137.597 1.00 64.96 126 VAL B N 1
ATOM 780 C CA . VAL A 1 128 ? 131.281 109.916 138.105 1.00 64.93 126 VAL B CA 1
ATOM 781 C C . VAL A 1 128 ? 131.201 111.413 138.350 1.00 69.63 126 VAL B C 1
ATOM 782 O O . VAL A 1 128 ? 132.173 112.002 138.824 1.00 78.35 126 VAL B O 1
ATOM 786 N N . LEU A 1 129 ? 130.078 112.053 138.039 1.00 66.86 127 LEU B N 1
ATOM 787 C CA . LEU A 1 129 ? 129.948 113.481 138.262 1.00 67.82 127 LEU B CA 1
ATOM 788 C C . LEU A 1 129 ? 129.853 113.781 139.758 1.00 73.76 127 LEU B C 1
ATOM 789 O O . LEU A 1 129 ? 129.333 112.972 140.530 1.00 81.32 127 LEU B O 1
ATOM 794 N N . PRO A 1 130 ? 130.351 114.937 140.191 1.00 70.42 128 PRO B N 1
ATOM 795 C CA . PRO A 1 130 ? 130.336 115.262 141.622 1.00 69.59 128 PRO B CA 1
ATOM 796 C C . PRO A 1 130 ? 128.924 115.519 142.126 1.00 74.20 128 PRO B C 1
ATOM 797 O O . PRO A 1 130 ? 127.975 115.702 141.362 1.00 77.74 128 PRO B O 1
ATOM 801 N N . ASN A 1 131 ? 128.798 115.520 143.455 1.00 71.97 129 ASN B N 1
ATOM 802 C CA . ASN A 1 131 ? 127.504 115.776 144.079 1.00 68.10 129 ASN B CA 1
ATOM 803 C C . ASN A 1 131 ? 127.006 117.180 143.768 1.00 73.40 129 ASN B C 1
ATOM 804 O O . ASN A 1 131 ? 125.805 117.388 143.562 1.00 79.31 129 ASN B O 1
ATOM 809 N N . ARG A 1 132 ? 127.911 118.161 143.739 1.00 72.57 130 ARG B N 1
ATOM 810 C CA . ARG A 1 132 ? 127.508 119.538 143.479 1.00 73.13 130 ARG B CA 1
ATOM 811 C C . ARG A 1 132 ? 126.915 119.717 142.088 1.00 73.42 130 ARG B C 1
ATOM 812 O O . ARG A 1 132 ? 126.190 120.690 141.858 1.00 79.66 130 ARG B O 1
ATOM 820 N N . TYR A 1 133 ? 127.206 118.807 141.156 1.00 69.79 131 TYR B N 1
ATOM 821 C CA . TYR A 1 133 ? 126.600 118.891 139.832 1.00 67.36 131 TYR B CA 1
ATOM 822 C C . TYR A 1 133 ? 125.117 118.552 139.883 1.00 71.14 131 TYR B C 1
ATOM 823 O O . TYR A 1 133 ? 124.301 119.208 139.225 1.00 77.43 131 TYR B O 1
ATOM 832 N N . PHE A 1 134 ? 124.747 117.528 140.654 1.00 73.16 132 PHE B N 1
ATOM 833 C CA . PHE A 1 134 ? 123.346 117.140 140.756 1.00 72.20 132 PHE B CA 1
ATOM 834 C C . PHE A 1 134 ? 122.529 118.126 141.579 1.00 75.24 132 PHE B C 1
ATOM 835 O O . PHE A 1 134 ? 121.307 1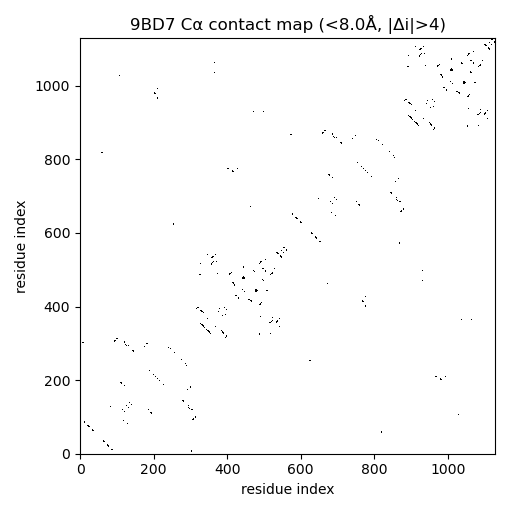18.185 141.416 1.00 81.91 132 PHE B O 1
ATOM 843 N N . ASP A 1 135 ? 123.171 118.894 142.459 1.00 74.46 133 ASP B N 1
ATOM 844 C CA . ASP A 1 135 ? 122.455 119.871 143.267 1.00 75.70 133 ASP B CA 1
ATOM 845 C C . ASP A 1 135 ? 122.040 121.102 142.474 1.00 78.76 133 ASP B C 1
ATOM 846 O O . ASP A 1 135 ? 121.024 121.721 142.806 1.00 86.18 133 ASP B O 1
ATOM 851 N N . THR A 1 136 ? 122.794 121.468 141.439 1.00 76.97 134 THR B N 1
ATOM 852 C CA . THR A 1 136 ? 122.532 122.676 140.668 1.00 77.92 134 THR B CA 1
ATOM 853 C C . THR A 1 136 ? 121.885 122.390 139.319 1.00 80.98 134 THR B C 1
ATOM 854 O O . THR A 1 136 ? 121.758 123.306 138.500 1.00 89.29 134 THR B O 1
ATOM 858 N N . HIS A 1 137 ? 121.477 121.151 139.062 1.00 78.06 135 HIS B N 1
ATOM 859 C CA . HIS A 1 137 ? 120.846 120.786 137.802 1.00 77.74 135 HIS B CA 1
ATOM 860 C C . HIS A 1 137 ? 119.593 119.968 138.066 1.00 81.58 135 HIS B C 1
ATOM 861 O O . HIS A 1 137 ? 119.579 119.097 138.941 1.00 85.22 135 HIS B O 1
ATOM 868 N N . SER A 1 138 ? 118.544 120.252 137.302 1.00 80.24 136 SER B N 1
ATOM 869 C CA . SER A 1 138 ? 117.290 119.527 137.428 1.00 77.26 136 SER B CA 1
ATOM 870 C C . SER A 1 138 ? 117.398 118.153 136.782 1.00 75.53 136 SER B C 1
ATOM 871 O O . SER A 1 138 ? 118.194 117.933 135.866 1.00 79.26 136 SER B O 1
ATOM 874 N N . SER A 1 139 ? 116.582 117.219 137.276 1.00 75.72 137 SER B N 1
ATOM 875 C CA . SER A 1 139 ? 116.551 115.885 136.689 1.00 72.80 137 SER B CA 1
ATOM 876 C C . SER A 1 139 ? 116.020 115.924 135.262 1.00 73.48 137 SER B C 1
ATOM 877 O O . SER A 1 139 ? 116.466 115.154 134.405 1.00 75.96 137 SER B O 1
ATOM 880 N N . GLY A 1 140 ? 115.065 116.815 134.990 1.00 70.99 138 GLY B N 1
ATOM 881 C CA . GLY A 1 140 ? 114.520 116.913 133.646 1.00 66.69 138 GLY B CA 1
ATOM 882 C C . GLY A 1 140 ? 115.550 117.357 132.626 1.00 68.65 138 GLY B C 1
ATOM 883 O O . GLY A 1 140 ? 115.515 116.932 131.469 1.00 72.36 138 GLY B O 1
ATOM 884 N N . HIS A 1 141 ? 116.474 118.228 133.037 1.00 68.22 139 HIS B N 1
ATOM 885 C CA . HIS A 1 141 ? 117.543 118.650 132.138 1.00 66.73 139 HIS B CA 1
ATOM 886 C C . HIS A 1 141 ? 118.431 117.475 131.751 1.00 67.44 139 HIS B C 1
ATOM 887 O O . HIS A 1 141 ? 118.836 117.347 130.590 1.00 72.08 139 HIS B O 1
ATOM 894 N N . LEU A 1 142 ? 118.746 116.608 132.714 1.00 67.69 140 LEU B N 1
ATOM 895 C CA . LEU A 1 142 ? 119.631 115.480 132.441 1.00 64.75 140 LEU B CA 1
ATOM 896 C C . LEU A 1 142 ? 118.922 114.399 131.636 1.00 64.47 140 LEU B C 1
ATOM 897 O O . LEU A 1 142 ? 119.516 113.802 130.732 1.00 70.13 140 LEU B O 1
ATOM 902 N N . ILE A 1 143 ? 117.655 114.128 131.955 1.00 63.02 141 ILE B N 1
ATOM 903 C CA . ILE A 1 143 ? 116.903 113.106 131.233 1.00 60.15 141 ILE B CA 1
ATOM 904 C C . ILE A 1 143 ? 116.703 113.512 129.779 1.00 63.42 141 ILE B C 1
ATOM 905 O O . ILE A 1 143 ? 116.819 112.685 128.867 1.00 67.96 141 ILE B O 1
ATOM 910 N N . SER A 1 144 ? 116.397 114.789 129.537 1.00 62.66 142 SER B N 1
ATOM 911 C CA . SER A 1 144 ? 116.171 115.251 128.172 1.00 57.78 142 SER B CA 1
ATOM 912 C C . SER A 1 144 ? 117.429 115.142 127.322 1.00 61.82 142 SER B C 1
ATOM 913 O O . SER A 1 144 ? 117.342 114.868 126.121 1.00 68.28 142 SER B O 1
ATOM 916 N N . ARG A 1 145 ? 118.602 115.362 127.920 1.00 60.21 143 ARG B N 1
ATOM 917 C CA . ARG A 1 145 ? 119.845 115.271 127.162 1.00 56.38 143 ARG B CA 1
ATOM 918 C C . ARG A 1 145 ? 120.086 113.854 126.654 1.00 61.15 143 ARG B C 1
ATOM 919 O O . ARG A 1 145 ? 120.519 113.665 125.513 1.00 67.03 143 ARG B O 1
ATOM 927 N N . ILE A 1 146 ? 119.813 112.847 127.486 1.00 60.73 144 ILE B N 1
ATOM 928 C CA . ILE A 1 146 ? 119.997 111.463 127.063 1.00 57.83 144 ILE B CA 1
ATOM 929 C C . ILE A 1 146 ? 118.907 111.005 126.103 1.00 60.58 144 ILE B C 1
ATOM 930 O O . ILE A 1 146 ? 119.135 110.080 125.314 1.00 69.31 144 ILE B O 1
ATOM 935 N N . THR A 1 147 ? 117.736 111.632 126.134 1.00 61.89 145 THR B N 1
ATOM 936 C CA . THR A 1 147 ? 116.592 111.199 125.342 1.00 60.88 145 THR B CA 1
ATOM 937 C C . THR A 1 147 ? 116.382 112.007 124.072 1.00 66.66 145 THR B C 1
ATOM 938 O O . THR A 1 147 ? 116.201 111.423 123.003 1.00 73.79 145 THR B O 1
ATOM 942 N N . PHE A 1 148 ? 116.409 113.335 124.152 1.00 65.41 146 PHE B N 1
ATOM 943 C CA . PHE A 1 148 ? 116.071 114.180 123.013 1.00 61.56 146 PHE B CA 1
ATOM 944 C C . PHE A 1 148 ? 117.288 114.700 122.260 1.00 65.30 146 PHE B C 1
ATOM 945 O O . PHE A 1 148 ? 117.276 114.723 121.026 1.00 71.54 146 PHE B O 1
ATOM 953 N N . ASN A 1 149 ? 118.338 115.124 122.965 1.00 63.62 147 ASN B N 1
ATOM 954 C CA . ASN A 1 149 ? 119.495 115.696 122.284 1.00 61.30 147 ASN B CA 1
ATOM 955 C C . ASN A 1 149 ? 120.235 114.660 121.449 1.00 63.57 147 ASN B C 1
ATOM 956 O O . ASN A 1 149 ? 120.836 115.007 120.427 1.00 71.84 147 ASN B O 1
ATOM 961 N N . VAL A 1 150 ? 120.210 113.393 121.864 1.00 62.51 148 VAL B N 1
ATOM 962 C CA . VAL A 1 150 ? 120.940 112.361 121.136 1.00 60.99 148 VAL B CA 1
ATOM 963 C C . VAL A 1 150 ? 120.321 112.130 119.763 1.00 65.07 148 VAL B C 1
ATOM 964 O O . VAL A 1 150 ? 121.031 111.889 118.780 1.00 71.64 148 VAL B O 1
ATOM 968 N N . THR A 1 151 ? 118.993 112.202 119.668 1.00 65.71 149 THR B N 1
ATOM 969 C CA . THR A 1 151 ? 118.321 111.978 118.395 1.00 63.72 149 THR B CA 1
ATOM 970 C C . THR A 1 151 ? 118.504 113.129 117.415 1.00 69.07 149 THR B C 1
ATOM 971 O O . THR A 1 151 ? 118.143 112.982 116.243 1.00 72.79 149 THR B O 1
ATOM 975 N N . MET A 1 152 ? 119.051 114.261 117.857 1.00 69.81 150 MET B N 1
ATOM 976 C CA . MET A 1 152 ? 119.227 115.410 116.981 1.00 67.54 150 MET B CA 1
ATOM 977 C C . MET A 1 152 ? 120.492 115.330 116.138 1.00 70.53 150 MET B C 1
ATOM 978 O O . MET A 1 152 ? 120.667 116.157 115.238 1.00 76.46 150 MET B O 1
ATOM 983 N N . VAL A 1 153 ? 121.373 114.361 116.399 1.00 69.01 151 VAL B N 1
ATOM 984 C CA . VAL A 1 153 ? 122.625 114.236 115.664 1.00 66.14 151 VAL B CA 1
ATOM 985 C C . VAL A 1 153 ? 122.579 113.139 114.612 1.00 73.46 151 VAL B C 1
ATOM 986 O O . VAL A 1 153 ? 123.572 112.934 113.902 1.00 79.52 151 VAL B O 1
ATOM 990 N N . THR A 1 154 ? 121.459 112.425 114.491 1.00 75.67 152 THR B N 1
ATOM 991 C CA . THR A 1 154 ? 121.381 111.316 113.545 1.00 77.32 152 THR B CA 1
ATOM 992 C C . THR A 1 154 ? 121.490 111.804 112.105 1.00 81.31 152 THR B C 1
ATOM 993 O O . THR A 1 154 ? 122.266 111.260 111.311 1.00 84.76 152 THR B O 1
ATOM 997 N N . GLY A 1 155 ? 120.719 112.834 111.750 1.00 79.74 153 GLY B N 1
ATOM 998 C CA . GLY A 1 155 ? 120.721 113.314 110.380 1.00 79.19 153 GLY B CA 1
ATOM 999 C C . GLY A 1 155 ? 122.035 113.936 109.952 1.00 80.04 153 GLY B C 1
ATOM 1000 O O . GLY A 1 155 ? 122.441 113.799 108.795 1.00 85.08 153 GLY B O 1
ATOM 1001 N N . ALA A 1 156 ? 122.715 114.626 110.869 1.00 79.67 154 ALA B N 1
ATOM 1002 C CA . ALA A 1 156 ? 123.938 115.335 110.514 1.00 80.98 154 ALA B CA 1
ATOM 1003 C C . ALA A 1 156 ? 125.107 114.399 110.241 1.00 82.58 154 ALA B C 1
ATOM 1004 O O . ALA A 1 156 ? 126.114 114.840 109.679 1.00 85.45 154 ALA B O 1
ATOM 1006 N N . ALA A 1 157 ? 125.004 113.125 110.623 1.00 83.35 155 ALA B N 1
ATOM 1007 C CA . ALA A 1 157 ? 126.118 112.200 110.492 1.00 83.68 155 ALA B CA 1
ATOM 1008 C C . ALA A 1 157 ? 125.919 111.125 109.435 1.00 88.68 155 ALA B C 1
ATOM 1009 O O . ALA A 1 157 ? 126.908 110.535 108.992 1.00 92.07 155 ALA B O 1
ATOM 1011 N N . THR A 1 158 ? 124.683 110.851 109.021 1.00 89.71 156 THR B N 1
ATOM 1012 C CA . THR A 1 158 ? 124.415 109.802 108.046 1.00 92.13 156 THR B CA 1
ATOM 1013 C C . THR A 1 158 ? 123.869 110.354 106.735 1.00 93.88 156 THR B C 1
ATOM 1014 O O . THR A 1 158 ? 124.459 110.129 105.675 1.00 95.14 156 THR B O 1
ATOM 1018 N N . ASP A 1 159 ? 122.751 111.079 106.778 1.00 95.20 157 ASP B N 1
ATOM 1019 C CA . ASP A 1 159 ? 122.151 111.592 105.552 1.00 96.85 157 ASP B CA 1
ATOM 1020 C C . ASP A 1 159 ? 122.881 112.818 105.020 1.00 94.94 157 ASP B C 1
ATOM 1021 O O . ASP A 1 159 ? 122.946 113.012 103.801 1.00 96.59 157 ASP B O 1
ATOM 1026 N N . ALA A 1 160 ? 123.426 113.651 105.907 1.00 91.92 158 ALA B N 1
ATOM 1027 C CA . ALA A 1 160 ? 124.088 114.874 105.467 1.00 86.32 158 ALA B CA 1
ATOM 1028 C C . ALA A 1 160 ? 125.357 114.572 104.680 1.00 88.41 158 ALA B C 1
ATOM 1029 O O . ALA A 1 160 ? 125.670 115.272 103.710 1.00 90.40 158 ALA B O 1
ATOM 1031 N N . ILE A 1 161 ? 126.103 113.543 105.085 1.00 89.22 159 ILE B N 1
ATOM 1032 C CA . ILE A 1 161 ? 127.357 113.222 104.409 1.00 88.15 159 ILE B CA 1
ATOM 1033 C C . ILE A 1 161 ? 127.100 112.796 102.970 1.00 90.48 159 ILE B C 1
ATOM 1034 O O . ILE A 1 161 ? 127.812 113.211 102.048 1.00 92.89 159 ILE B O 1
ATOM 1039 N N . LYS A 1 162 ? 126.080 111.963 102.752 1.00 88.25 160 LYS B N 1
ATOM 1040 C CA . LYS A 1 162 ? 125.788 111.491 101.402 1.00 86.49 160 LYS B CA 1
ATOM 1041 C C . LYS A 1 162 ? 125.398 112.642 100.483 1.00 89.81 160 LYS B C 1
ATOM 1042 O O . LYS A 1 162 ? 125.817 112.686 99.321 1.00 93.69 160 LYS B O 1
ATOM 1048 N N . VAL A 1 163 ? 124.594 113.581 100.984 1.00 88.29 161 VAL B N 1
ATOM 1049 C CA . VAL A 1 163 ? 124.148 114.695 100.153 1.00 82.71 161 VAL B CA 1
ATOM 1050 C C . VAL A 1 163 ? 125.312 115.621 99.819 1.00 83.16 161 VAL B C 1
ATOM 1051 O O . VAL A 1 163 ? 125.467 116.053 98.671 1.00 87.28 161 VAL B O 1
ATOM 1055 N N . VAL A 1 164 ? 126.147 115.941 100.810 1.00 83.22 162 VAL B N 1
ATOM 1056 C CA . VAL A 1 164 ? 127.245 116.877 100.582 1.00 81.15 162 VAL B CA 1
ATOM 1057 C C . VAL A 1 164 ? 128.245 116.303 99.585 1.00 85.84 162 VAL B C 1
ATOM 1058 O O . VAL A 1 164 ? 128.730 117.010 98.695 1.00 90.54 162 VAL B O 1
ATOM 1062 N N . ILE A 1 165 ? 128.569 115.015 99.716 1.00 86.85 163 ILE B N 1
ATOM 1063 C CA . ILE A 1 165 ? 129.527 114.399 98.802 1.00 87.15 163 ILE B CA 1
ATOM 1064 C C . ILE A 1 165 ? 128.943 114.292 97.397 1.00 87.62 163 ILE B C 1
ATOM 1065 O O . ILE A 1 165 ? 129.627 114.572 96.405 1.00 91.46 163 ILE B O 1
ATOM 1070 N N . ARG A 1 166 ? 127.676 113.892 97.287 1.00 84.63 164 ARG B N 1
ATOM 1071 C CA . ARG A 1 166 ? 127.072 113.693 95.972 1.00 82.95 164 ARG B CA 1
ATOM 1072 C C . ARG A 1 166 ? 126.835 115.022 95.264 1.00 87.48 164 ARG B C 1
ATOM 1073 O O . ARG A 1 166 ? 127.371 115.265 94.177 1.00 90.80 164 ARG B O 1
ATOM 1081 N N . GLU A 1 167 ? 126.027 115.897 95.867 1.00 85.94 165 GLU B N 1
ATOM 1082 C CA . GLU A 1 167 ? 125.700 117.162 95.219 1.00 83.02 165 GLU B CA 1
ATOM 1083 C C . GLU A 1 167 ? 126.896 118.104 95.179 1.00 86.27 165 GLU B C 1
ATOM 1084 O O . GLU A 1 167 ? 127.007 118.918 94.255 1.00 94.67 165 GLU B O 1
ATOM 1090 N N . GLY A 1 168 ? 127.788 118.021 96.165 1.00 83.37 166 GLY B N 1
ATOM 1091 C CA . GLY A 1 168 ? 128.979 118.853 96.139 1.00 82.89 166 GLY B CA 1
ATOM 1092 C C . GLY A 1 168 ? 129.882 118.542 94.962 1.00 89.17 166 GLY B C 1
ATOM 1093 O O . GLY A 1 168 ? 130.439 119.448 94.338 1.00 92.31 166 GLY B O 1
ATOM 1094 N N . LEU A 1 169 ? 130.044 117.256 94.645 1.00 90.01 167 LEU B N 1
ATOM 1095 C CA . LEU A 1 169 ? 130.848 116.876 93.490 1.00 89.33 167 LEU B CA 1
ATOM 1096 C C . LEU A 1 169 ? 130.163 117.249 92.182 1.00 91.08 167 LEU B C 1
ATOM 1097 O O . LEU A 1 169 ? 130.840 117.595 91.207 1.00 96.12 167 LEU B O 1
ATOM 1102 N N . THR A 1 170 ? 128.831 117.176 92.138 1.00 86.21 168 THR B N 1
ATOM 1103 C CA . THR A 1 170 ? 128.106 117.549 90.928 1.00 83.41 168 THR B CA 1
ATOM 1104 C C . THR A 1 170 ? 128.303 119.024 90.599 1.00 91.06 168 THR B C 1
ATOM 1105 O O . THR A 1 170 ? 128.499 119.387 89.433 1.00 97.60 168 THR B O 1
ATOM 1109 N N . VAL A 1 171 ? 128.252 119.889 91.613 1.00 90.27 169 VAL B N 1
ATOM 1110 C CA . VAL A 1 171 ? 128.437 121.319 91.384 1.00 89.19 169 VAL B CA 1
ATOM 1111 C C . VAL A 1 171 ? 129.851 121.607 90.894 1.00 94.25 169 VAL B C 1
ATOM 1112 O O . VAL A 1 171 ? 130.050 122.400 89.966 1.00 101.87 169 VAL B O 1
ATOM 1116 N N . VAL A 1 172 ? 130.852 120.971 91.506 1.00 90.22 170 VAL B N 1
ATOM 1117 C CA . VAL A 1 172 ? 132.238 121.200 91.103 1.00 91.95 170 VAL B CA 1
ATOM 1118 C C . VAL A 1 172 ? 132.466 120.724 89.674 1.00 97.52 170 VAL B C 1
ATOM 1119 O O . VAL A 1 172 ? 133.128 121.399 88.877 1.00 101.29 170 VAL B O 1
ATOM 1123 N N . PHE A 1 173 ? 131.923 119.554 89.328 1.00 98.05 171 PHE B N 1
ATOM 1124 C CA . PHE A 1 173 ? 132.099 119.029 87.978 1.00 99.07 171 PHE B CA 1
ATOM 1125 C C . PHE A 1 173 ? 131.437 119.929 86.942 1.00 99.04 171 PHE B C 1
ATOM 1126 O O . PHE A 1 173 ? 131.990 120.149 85.858 1.00 102.30 171 PHE B O 1
ATOM 1134 N N . LEU A 1 174 ? 130.248 120.451 87.253 1.00 96.12 172 LEU B N 1
ATOM 1135 C CA . LEU A 1 174 ? 129.548 121.314 86.307 1.00 90.64 172 LEU B CA 1
ATOM 1136 C C . LEU A 1 174 ? 130.329 122.594 86.038 1.00 96.13 172 LEU B C 1
ATOM 1137 O O . LEU A 1 174 ? 130.412 123.048 84.890 1.00 103.18 172 LEU B O 1
ATOM 1142 N N . PHE A 1 175 ? 130.904 123.195 87.082 1.00 95.48 173 PHE B N 1
ATOM 1143 C CA . PHE A 1 175 ? 131.653 124.434 86.895 1.00 97.27 173 PHE B CA 1
ATOM 1144 C C . PHE A 1 175 ? 132.897 124.208 86.045 1.00 101.03 173 PHE B C 1
ATOM 1145 O O . PHE A 1 175 ? 133.239 125.045 85.202 1.00 105.16 173 PHE B O 1
ATOM 1153 N N . LEU A 1 176 ? 133.591 123.088 86.256 1.00 100.05 174 LEU B N 1
ATOM 1154 C CA . LEU A 1 176 ? 134.691 122.728 85.368 1.00 98.74 174 LEU B CA 1
ATOM 1155 C C . LEU A 1 176 ? 134.184 122.471 83.955 1.00 99.43 174 LEU B C 1
ATOM 1156 O O . LEU A 1 176 ? 134.838 122.843 82.974 1.00 101.39 174 LEU B O 1
ATOM 1161 N N . TYR A 1 177 ? 133.020 121.831 83.838 1.00 98.76 175 TYR B N 1
ATOM 1162 C CA . TYR A 1 177 ? 132.441 121.561 82.527 1.00 98.15 175 TYR B CA 1
ATOM 1163 C C . TYR A 1 177 ? 132.078 122.856 81.809 1.00 102.07 175 TYR B C 1
ATOM 1164 O O . TYR A 1 177 ? 132.284 122.980 80.596 1.00 107.31 175 TYR B O 1
ATOM 1173 N N . LEU A 1 178 ? 131.524 123.828 82.539 1.00 102.40 176 LEU B N 1
ATOM 1174 C CA . LEU A 1 178 ? 131.201 125.116 81.932 1.00 99.30 176 LEU B CA 1
ATOM 1175 C C . LEU A 1 178 ? 132.459 125.880 81.544 1.00 102.61 176 LEU B C 1
ATOM 1176 O O . LEU A 1 178 ? 132.502 126.517 80.485 1.00 108.39 176 LEU B O 1
ATOM 1181 N N . LEU A 1 179 ? 133.491 125.832 82.389 1.00 101.03 177 LEU B N 1
ATOM 1182 C CA . LEU A 1 179 ? 134.724 126.555 82.096 1.00 102.20 177 LEU B CA 1
ATOM 1183 C C . LEU A 1 179 ? 135.379 126.055 80.816 1.00 106.09 177 LEU B C 1
ATOM 1184 O O . LEU A 1 179 ? 136.153 126.787 80.190 1.00 109.14 177 LEU B O 1
ATOM 1189 N N . TRP A 1 180 ? 135.092 124.817 80.415 1.00 107.46 178 TRP B N 1
ATOM 1190 C CA . TRP A 1 180 ? 135.726 124.264 79.224 1.00 110.68 178 TRP B CA 1
ATOM 1191 C C . TRP A 1 180 ? 135.187 124.907 77.950 1.00 115.34 178 TRP B C 1
ATOM 1192 O O . TRP A 1 180 ? 135.961 125.295 77.068 1.00 118.70 178 TRP B O 1
ATOM 1203 N N . MET A 1 181 ? 133.861 125.025 77.829 1.00 111.83 179 MET B N 1
ATOM 1204 C CA . MET A 1 181 ? 133.294 125.638 76.630 1.00 111.94 179 MET B CA 1
ATOM 1205 C C . MET A 1 181 ? 133.674 127.108 76.519 1.00 115.14 179 MET B C 1
ATOM 1206 O O . MET A 1 181 ? 134.186 127.554 75.485 1.00 119.27 179 MET B O 1
ATOM 1211 N N . ASN A 1 182 ? 133.426 127.879 77.575 1.00 110.28 180 ASN B N 1
ATOM 1212 C CA . ASN A 1 182 ? 133.585 129.328 77.500 1.00 108.08 180 ASN B CA 1
ATOM 1213 C C . ASN A 1 182 ? 133.854 129.848 78.904 1.00 108.26 180 ASN B C 1
ATOM 1214 O O . ASN A 1 182 ? 132.934 129.920 79.725 1.00 110.43 180 ASN B O 1
ATOM 1219 N N . TRP A 1 183 ? 135.107 130.218 79.169 1.00 107.09 181 TRP B N 1
ATOM 1220 C CA . TRP A 1 183 ? 135.471 130.774 80.465 1.00 108.08 181 TRP B CA 1
ATOM 1221 C C . TRP A 1 183 ? 134.970 132.202 80.642 1.00 109.31 181 TRP B C 1
ATOM 1222 O O . TRP A 1 183 ? 134.764 132.641 81.778 1.00 109.93 181 TRP B O 1
ATOM 1233 N N . LYS A 1 184 ? 134.776 132.940 79.546 1.00 108.57 182 LYS B N 1
ATOM 1234 C CA . LYS A 1 184 ? 134.271 134.305 79.657 1.00 107.68 182 LYS B CA 1
ATOM 1235 C C . LYS A 1 184 ? 132.858 134.329 80.227 1.00 108.76 182 LYS B C 1
ATOM 1236 O O . LYS A 1 184 ? 132.541 135.158 81.088 1.00 111.85 182 LYS B O 1
ATOM 1242 N N . LEU A 1 185 ? 131.994 133.425 79.759 1.00 107.32 183 LEU B N 1
ATOM 1243 C CA . LEU A 1 185 ? 130.626 133.381 80.265 1.00 105.41 183 LEU B CA 1
ATOM 1244 C C . LEU A 1 185 ? 130.568 132.850 81.691 1.00 108.33 183 LEU B C 1
ATOM 1245 O O . LEU A 1 185 ? 129.655 133.204 82.445 1.00 113.56 183 LEU B O 1
ATOM 1250 N N . THR A 1 186 ? 131.523 132.001 82.078 1.00 104.75 184 THR B N 1
ATOM 1251 C CA . THR A 1 186 ? 131.525 131.450 83.427 1.00 104.79 184 THR B CA 1
ATOM 1252 C C . THR A 1 186 ? 131.883 132.493 84.477 1.00 105.80 184 THR B C 1
ATOM 1253 O O . THR A 1 186 ? 131.638 132.266 85.666 1.00 108.02 184 THR B O 1
ATOM 1257 N N . LEU A 1 187 ? 132.447 133.631 84.066 1.00 105.13 185 LEU B N 1
ATOM 1258 C CA . LEU A 1 187 ? 132.744 134.693 85.022 1.00 105.04 185 LEU B CA 1
ATOM 1259 C C . LEU A 1 187 ? 131.477 135.231 85.670 1.00 104.89 185 LEU B C 1
ATOM 1260 O O . LEU A 1 187 ? 131.494 135.611 86.846 1.00 107.06 185 LEU B O 1
ATOM 1265 N N . VAL A 1 188 ? 130.374 135.280 84.920 1.00 104.10 186 VAL B N 1
ATOM 1266 C CA . VAL A 1 188 ? 129.104 135.724 85.489 1.00 105.28 186 VAL B CA 1
ATOM 1267 C C . VAL A 1 188 ? 128.640 134.755 86.569 1.00 104.99 186 VAL B C 1
ATOM 1268 O O . VAL A 1 188 ? 128.216 135.164 87.656 1.00 106.78 186 VAL B O 1
ATOM 1272 N N . MET A 1 189 ? 128.724 133.453 86.289 1.00 103.24 187 MET B N 1
ATOM 1273 C CA . MET A 1 189 ? 128.308 132.462 87.273 1.00 104.30 187 MET B CA 1
ATOM 1274 C C . MET A 1 189 ? 129.315 132.319 88.405 1.00 105.45 187 MET B C 1
ATOM 1275 O O . MET A 1 189 ? 128.965 131.795 89.467 1.00 105.14 187 MET B O 1
ATOM 1280 N N . LEU A 1 190 ? 130.558 132.758 88.201 1.00 106.93 188 LEU B N 1
ATOM 1281 C CA . LEU A 1 190 ? 131.520 132.799 89.296 1.00 106.28 188 LEU B CA 1
ATOM 1282 C C . LEU A 1 190 ? 131.272 133.979 90.225 1.00 105.10 188 LEU B C 1
ATOM 1283 O O . LEU A 1 190 ? 131.566 133.891 91.422 1.00 107.15 188 LEU B O 1
ATOM 1288 N N . ALA A 1 191 ? 130.740 135.084 89.698 1.00 103.25 189 ALA B N 1
ATOM 1289 C CA . ALA A 1 191 ? 130.512 136.271 90.513 1.00 101.11 189 ALA B CA 1
ATOM 1290 C C . ALA A 1 191 ? 129.434 136.059 91.567 1.00 102.57 189 ALA B C 1
ATOM 1291 O O . ALA A 1 191 ? 129.391 136.809 92.548 1.00 104.41 189 ALA B O 1
ATOM 1293 N N . ILE A 1 192 ? 128.560 135.062 91.390 1.00 99.60 190 ILE B N 1
ATOM 1294 C CA . ILE A 1 192 ? 127.533 134.772 92.384 1.00 96.96 190 ILE B CA 1
ATOM 1295 C C . ILE A 1 192 ? 127.992 133.753 93.414 1.00 98.19 190 ILE B C 1
ATOM 1296 O O . ILE A 1 192 ? 127.252 133.472 94.366 1.00 99.30 190 ILE B O 1
ATOM 1301 N N . LEU A 1 193 ? 129.179 133.174 93.248 1.00 98.58 191 LEU B N 1
ATOM 1302 C CA . LEU A 1 193 ? 129.726 132.312 94.294 1.00 93.50 191 LEU B CA 1
ATOM 1303 C C . LEU A 1 193 ? 129.979 133.065 95.594 1.00 92.22 191 LEU B C 1
ATOM 1304 O O . LEU A 1 193 ? 129.620 132.538 96.662 1.00 93.21 191 LEU B O 1
ATOM 1309 N N . PRO A 1 194 ? 130.593 134.258 95.600 1.00 93.10 192 PRO B N 1
ATOM 1310 C CA . PRO A 1 194 ? 130.729 134.983 96.876 1.00 91.72 192 PRO B CA 1
ATOM 1311 C C . PRO A 1 194 ? 129.404 135.310 97.545 1.00 91.13 192 PRO B C 1
ATOM 1312 O O . PRO A 1 194 ? 129.311 135.236 98.776 1.00 92.39 192 PRO B O 1
ATOM 1316 N N . VAL A 1 195 ? 128.374 135.671 96.776 1.00 90.72 193 VAL B N 1
ATOM 1317 C CA . VAL A 1 195 ? 127.111 136.055 97.400 1.00 88.44 193 VAL B CA 1
ATOM 1318 C C . VAL A 1 195 ? 126.408 134.841 97.995 1.00 83.41 193 VAL B C 1
ATOM 1319 O O . VAL A 1 195 ? 125.693 134.961 98.996 1.00 85.84 193 VAL B O 1
ATOM 1323 N N . ILE A 1 196 ? 126.589 133.660 97.401 1.00 81.16 194 ILE B N 1
ATOM 1324 C CA . ILE A 1 196 ? 126.040 132.448 97.997 1.00 79.35 194 ILE B CA 1
ATOM 1325 C C . ILE A 1 196 ? 126.805 132.086 99.263 1.00 81.50 194 ILE B C 1
ATOM 1326 O O . ILE A 1 196 ? 126.212 131.678 100.268 1.00 83.81 194 ILE B O 1
ATOM 1331 N N . ALA A 1 197 ? 128.132 132.238 99.239 1.00 80.38 195 ALA B N 1
ATOM 1332 C CA . ALA A 1 197 ? 128.938 131.909 100.409 1.00 75.84 195 ALA B CA 1
ATOM 1333 C C . ALA A 1 197 ? 128.577 132.793 101.596 1.00 77.65 195 ALA B C 1
ATOM 1334 O O . ALA A 1 197 ? 128.487 132.313 102.731 1.00 83.20 195 ALA B O 1
ATOM 1336 N N . VAL A 1 198 ? 128.375 134.089 101.354 1.00 73.34 196 VAL B N 1
ATOM 1337 C CA . VAL A 1 198 ? 127.956 134.986 102.427 1.00 70.84 196 VAL B CA 1
ATOM 1338 C C . VAL A 1 198 ? 126.570 134.605 102.931 1.00 73.43 196 VAL B C 1
ATOM 1339 O O . VAL A 1 198 ? 126.319 134.582 104.141 1.00 78.33 196 VAL B O 1
ATOM 1343 N N . MET A 1 199 ? 125.650 134.301 102.014 1.00 74.33 197 MET B N 1
ATOM 1344 C CA . MET A 1 199 ? 124.290 133.955 102.413 1.00 71.53 197 MET B CA 1
ATOM 1345 C C . MET A 1 199 ? 124.250 132.635 103.173 1.00 70.56 197 MET B C 1
ATOM 1346 O O . MET A 1 199 ? 123.496 132.493 104.141 1.00 73.55 197 MET B O 1
ATOM 1351 N N . VAL A 1 200 ? 125.047 131.654 102.745 1.00 71.00 198 VAL B N 1
ATOM 1352 C CA . VAL A 1 200 ? 125.084 130.371 103.440 1.00 69.36 198 VAL B CA 1
ATOM 1353 C C . VAL A 1 200 ? 125.698 130.529 104.825 1.00 70.97 198 VAL B C 1
ATOM 1354 O O . VAL A 1 200 ? 125.219 129.943 105.803 1.00 75.57 198 VAL B O 1
ATOM 1358 N N . THR A 1 201 ? 126.766 131.323 104.932 1.00 69.79 199 THR B N 1
ATOM 1359 C CA . THR A 1 201 ? 127.408 131.533 106.227 1.00 66.95 199 THR B CA 1
ATOM 1360 C C . THR A 1 201 ? 126.465 132.219 107.208 1.00 70.32 199 THR B C 1
ATOM 1361 O O . THR A 1 201 ? 126.396 131.838 108.382 1.00 76.57 199 THR B O 1
ATOM 1365 N N . THR A 1 202 ? 125.730 133.232 106.745 1.00 68.56 200 THR B N 1
ATOM 1366 C CA . THR A 1 202 ? 124.805 133.940 107.625 1.00 64.80 200 THR B CA 1
ATOM 1367 C C . THR A 1 202 ? 123.686 133.026 108.108 1.00 65.94 200 THR B C 1
ATOM 1368 O O . THR A 1 202 ? 123.316 133.054 109.287 1.00 69.55 200 THR B O 1
ATOM 1372 N N . ALA A 1 203 ? 123.136 132.205 107.211 1.00 65.43 201 ALA B N 1
ATOM 1373 C CA . ALA A 1 203 ? 122.042 131.319 107.593 1.00 60.31 201 ALA B CA 1
ATOM 1374 C C . ALA A 1 203 ? 122.504 130.222 108.543 1.00 65.43 201 ALA B C 1
ATOM 1375 O O . ALA A 1 203 ? 121.735 129.792 109.408 1.00 73.55 201 ALA B O 1
ATOM 1377 N N . SER A 1 204 ? 123.745 129.753 108.395 1.00 66.14 202 SER B N 1
ATOM 1378 C CA . SER A 1 204 ? 124.247 128.704 109.276 1.00 63.40 202 SER B CA 1
ATOM 1379 C C . SER A 1 204 ? 124.381 129.201 110.710 1.00 67.00 202 SER B C 1
ATOM 1380 O O . SER A 1 204 ? 124.155 128.441 111.658 1.00 71.37 202 SER B O 1
ATOM 1383 N N . ARG A 1 205 ? 124.758 130.469 110.888 1.00 66.65 203 ARG B N 1
ATOM 1384 C CA . ARG A 1 205 ? 124.852 131.029 112.232 1.00 64.01 203 ARG B CA 1
ATOM 1385 C C . ARG A 1 205 ? 123.491 131.055 112.916 1.00 67.15 203 ARG B C 1
ATOM 1386 O O . ARG A 1 205 ? 123.381 130.740 114.106 1.00 72.13 203 ARG B O 1
ATOM 1394 N N . LYS A 1 206 ? 122.443 131.436 112.181 1.00 65.10 204 LYS B N 1
ATOM 1395 C CA . LYS A 1 206 ? 121.102 131.456 112.757 1.00 61.60 204 LYS B CA 1
ATOM 1396 C C . LYS A 1 206 ? 120.639 130.056 113.134 1.00 63.58 204 LYS B C 1
ATOM 1397 O O . LYS A 1 206 ? 120.018 129.863 114.185 1.00 72.46 204 LYS B O 1
ATOM 1403 N N . PHE A 1 207 ? 120.923 129.068 112.283 1.00 59.03 205 PHE B N 1
ATOM 1404 C CA . PHE A 1 207 ? 120.464 127.708 112.546 1.00 57.03 205 PHE B CA 1
ATOM 1405 C C . PHE A 1 207 ? 121.082 127.149 113.820 1.00 63.02 205 PHE B C 1
ATOM 1406 O O . PHE A 1 207 ? 120.404 126.471 114.600 1.00 69.11 205 PHE B O 1
ATOM 1414 N N . ARG A 1 208 ? 122.372 127.407 114.043 1.00 64.51 206 ARG B N 1
ATOM 1415 C CA . ARG A 1 208 ? 123.017 126.919 115.257 1.00 59.41 206 ARG B CA 1
ATOM 1416 C C . ARG A 1 208 ? 122.449 127.596 116.498 1.00 63.82 206 ARG B C 1
ATOM 1417 O O . ARG A 1 208 ? 122.226 126.939 117.521 1.00 71.33 206 ARG B O 1
ATOM 1425 N N . LYS A 1 209 ? 122.218 128.909 116.432 1.00 61.82 207 LYS B N 1
ATOM 1426 C CA . LYS A 1 209 ? 121.642 129.614 117.573 1.00 59.68 207 LYS B CA 1
ATOM 1427 C C . LYS A 1 209 ? 120.219 129.150 117.853 1.00 61.70 207 LYS B C 1
ATOM 1428 O O . LYS A 1 209 ? 119.837 128.970 119.014 1.00 68.20 207 LYS B O 1
ATOM 1434 N N . GLN A 1 210 ? 119.421 128.953 116.803 1.00 59.46 208 GLN B N 1
ATOM 1435 C CA . GLN A 1 210 ? 118.032 128.554 116.999 1.00 55.92 208 GLN B CA 1
ATOM 1436 C C . GLN A 1 210 ? 117.930 127.122 117.506 1.00 60.25 208 GLN B C 1
ATOM 1437 O O . GLN A 1 210 ? 117.025 126.798 118.282 1.00 70.82 208 GLN B O 1
ATOM 1443 N N . SER A 1 211 ? 118.841 126.246 117.075 1.00 58.84 209 SER B N 1
ATOM 1444 C CA . SER A 1 211 ? 118.821 124.869 117.558 1.00 57.89 209 SER B CA 1
ATOM 1445 C C . SER A 1 211 ? 119.186 124.799 119.033 1.00 61.91 209 SER B C 1
ATOM 1446 O O . SER A 1 211 ? 118.622 123.992 119.780 1.00 66.61 209 SER B O 1
ATOM 1449 N N . LYS A 1 212 ? 120.132 125.631 119.467 1.00 62.75 210 LYS B N 1
ATOM 1450 C CA . LYS A 1 212 ? 120.496 125.654 120.877 1.00 58.22 210 LYS B CA 1
ATOM 1451 C C . LYS A 1 212 ? 119.321 126.107 121.734 1.00 62.59 210 LYS B C 1
ATOM 1452 O O . LYS A 1 212 ? 119.124 125.601 122.844 1.00 69.68 210 LYS B O 1
ATOM 1458 N N . LYS A 1 213 ? 118.522 127.053 121.232 1.00 61.59 211 LYS B N 1
ATOM 1459 C CA . LYS A 1 213 ? 117.352 127.509 121.978 1.00 55.40 211 LYS B CA 1
ATOM 1460 C C . LYS A 1 213 ? 116.278 126.431 122.050 1.00 58.38 211 LYS B C 1
ATOM 1461 O O . LYS A 1 213 ? 115.531 126.358 123.031 1.00 65.30 211 LYS B O 1
ATOM 1467 N N . ILE A 1 214 ? 116.170 125.598 121.015 1.00 60.28 212 ILE B N 1
ATOM 1468 C CA . ILE A 1 214 ? 115.124 124.579 120.979 1.00 58.08 212 ILE B CA 1
ATOM 1469 C C . ILE A 1 214 ? 115.405 123.469 121.987 1.00 61.88 212 ILE B C 1
ATOM 1470 O O . ILE A 1 214 ? 114.495 123.001 122.682 1.00 68.10 212 ILE B O 1
ATOM 1475 N N . GLN A 1 215 ? 116.660 123.017 122.078 1.00 59.76 213 GLN B N 1
ATOM 1476 C CA . GLN A 1 215 ? 116.969 121.942 123.021 1.00 58.37 213 GLN B CA 1
ATOM 1477 C C . GLN A 1 215 ? 116.797 122.388 124.467 1.00 61.57 213 GLN B C 1
ATOM 1478 O O . GLN A 1 215 ? 116.323 121.608 125.297 1.00 70.26 213 GLN B O 1
ATOM 1484 N N . VAL A 1 216 ? 117.164 123.631 124.781 1.00 59.09 214 VAL B N 1
ATOM 1485 C CA . VAL A 1 216 ? 116.922 124.174 126.115 1.00 56.30 214 VAL B CA 1
ATOM 1486 C C . VAL A 1 216 ? 115.427 124.234 126.413 1.00 61.77 214 VAL B C 1
ATOM 1487 O O . VAL A 1 216 ? 114.986 123.908 127.522 1.00 70.89 214 VAL B O 1
ATOM 1491 N N . ALA A 1 217 ? 114.624 124.654 125.433 1.00 61.38 215 ALA B N 1
ATOM 1492 C CA . ALA A 1 217 ? 113.180 124.727 125.634 1.00 57.90 215 ALA B CA 1
ATOM 1493 C C . ALA A 1 217 ? 112.577 123.344 125.849 1.00 60.41 215 ALA B C 1
ATOM 1494 O O . ALA A 1 217 ? 111.657 123.180 126.659 1.00 66.51 215 ALA B O 1
ATOM 1496 N N . MET A 1 218 ? 113.074 122.335 125.129 1.00 60.05 216 MET B N 1
ATOM 1497 C CA . MET A 1 218 ? 112.617 120.970 125.372 1.00 59.98 216 MET B CA 1
ATOM 1498 C C . MET A 1 218 ? 113.013 120.489 126.760 1.00 61.26 216 MET B C 1
ATOM 1499 O O . MET A 1 218 ? 112.264 119.734 127.390 1.00 67.03 216 MET B O 1
ATOM 1504 N N . GLY A 1 219 ? 114.185 120.900 127.245 1.00 60.06 217 GLY B N 1
ATOM 1505 C CA . GLY A 1 219 ? 114.561 120.590 128.612 1.00 58.87 217 GLY B CA 1
ATOM 1506 C C . GLY A 1 219 ? 113.668 121.259 129.635 1.00 64.49 217 GLY B C 1
ATOM 1507 O O . GLY A 1 219 ? 113.418 120.698 130.705 1.00 70.45 217 GLY B O 1
ATOM 1508 N N . ASP A 1 220 ? 113.184 122.464 129.330 1.00 65.93 218 ASP B N 1
ATOM 1509 C CA . ASP A 1 220 ? 112.262 123.145 130.232 1.00 63.40 218 ASP B CA 1
ATOM 1510 C C . ASP A 1 220 ? 110.919 122.428 130.296 1.00 63.73 218 ASP B C 1
ATOM 1511 O O . ASP A 1 220 ? 110.295 122.363 131.360 1.00 66.36 218 ASP B O 1
ATOM 1516 N N . VAL A 1 221 ? 110.453 121.896 129.164 1.00 63.88 219 VAL B N 1
ATOM 1517 C CA . VAL A 1 221 ? 109.203 121.143 129.152 1.00 59.84 219 VAL B CA 1
ATOM 1518 C C . VAL A 1 221 ? 109.326 119.896 130.018 1.00 63.04 219 VAL B C 1
ATOM 1519 O O . VAL A 1 221 ? 108.428 119.577 130.806 1.00 67.73 219 VAL B O 1
ATOM 1523 N N . THR A 1 222 ? 110.440 119.174 129.888 1.00 62.71 220 THR B N 1
ATOM 1524 C CA . THR A 1 222 ? 110.651 117.980 130.700 1.00 59.98 220 THR B CA 1
ATOM 1525 C C . THR A 1 222 ? 110.816 118.335 132.172 1.00 63.57 220 THR B C 1
ATOM 1526 O O . THR A 1 222 ? 110.376 117.584 133.050 1.00 71.39 220 THR B O 1
ATOM 1530 N N . HIS A 1 223 ? 111.450 119.473 132.461 1.00 63.06 221 HIS B N 1
ATOM 1531 C CA . HIS A 1 223 ? 111.659 119.877 133.848 1.00 63.91 221 HIS B CA 1
ATOM 1532 C C . HIS A 1 223 ? 110.337 120.159 134.552 1.00 67.04 221 HIS B C 1
ATOM 1533 O O . HIS A 1 223 ? 110.164 119.799 135.722 1.00 72.99 221 HIS B O 1
ATOM 1540 N N . VAL A 1 224 ? 109.397 120.807 133.862 1.00 67.55 222 VAL B N 1
ATOM 1541 C CA . VAL A 1 224 ? 108.100 121.095 134.465 1.00 62.10 222 VAL B CA 1
ATOM 1542 C C . VAL A 1 224 ? 107.326 119.807 134.717 1.00 63.12 222 VAL B C 1
ATOM 1543 O O . VAL A 1 224 ? 106.722 119.628 135.781 1.00 71.18 222 VAL B O 1
ATOM 1547 N N . ALA A 1 225 ? 107.328 118.892 133.746 1.00 61.62 223 ALA B N 1
ATOM 1548 C CA . ALA A 1 225 ? 106.604 117.635 133.909 1.00 59.26 223 ALA B CA 1
ATOM 1549 C C . ALA A 1 225 ? 107.201 116.787 135.024 1.00 65.79 223 ALA B C 1
ATOM 1550 O O . ALA A 1 225 ? 106.465 116.195 135.820 1.00 71.16 223 ALA B O 1
ATOM 1552 N N . SER A 1 226 ? 108.532 116.710 135.094 1.00 65.63 224 SER B N 1
ATOM 1553 C CA . SER A 1 226 ? 109.174 115.913 136.135 1.00 60.01 224 SER B CA 1
ATOM 1554 C C . SER A 1 226 ? 108.908 116.487 137.520 1.00 65.90 224 SER B C 1
ATOM 1555 O O . SER A 1 226 ? 108.693 115.737 138.478 1.00 73.63 224 SER B O 1
ATOM 1558 N N . GLU A 1 227 ? 108.930 117.815 137.646 1.00 65.31 225 GLU B N 1
ATOM 1559 C CA . GLU A 1 227 ? 108.705 118.442 138.944 1.00 65.24 225 GLU B CA 1
ATOM 1560 C C . GLU A 1 227 ? 107.279 118.218 139.432 1.00 69.58 225 GLU B C 1
ATOM 1561 O O . GLU A 1 227 ? 107.055 117.995 140.627 1.00 74.56 225 GLU B O 1
ATOM 1567 N N . THR A 1 228 ? 106.302 118.286 138.526 1.00 68.83 226 THR B N 1
ATOM 1568 C CA . THR A 1 228 ? 104.911 118.083 138.918 1.00 65.33 226 THR B CA 1
ATOM 1569 C C . THR A 1 228 ? 104.659 116.645 139.353 1.00 70.15 226 THR B C 1
ATOM 1570 O O . THR A 1 228 ? 103.936 116.403 140.326 1.00 77.17 226 THR B O 1
ATOM 1574 N N . ILE A 1 229 ? 105.239 115.678 138.640 1.00 67.36 227 ILE B N 1
ATOM 1575 C CA . ILE A 1 229 ? 105.054 114.274 138.996 1.00 65.86 227 ILE B CA 1
ATOM 1576 C C . ILE A 1 229 ? 105.673 113.980 140.356 1.00 70.52 227 ILE B C 1
ATOM 1577 O O . ILE A 1 229 ? 105.085 113.274 141.184 1.00 76.64 227 ILE B O 1
ATOM 1582 N N . GLN A 1 230 ? 106.870 114.514 140.606 1.00 68.97 228 GLN B N 1
ATOM 1583 C CA . GLN A 1 230 ? 107.554 114.250 141.868 1.00 70.59 228 GLN B CA 1
ATOM 1584 C C . GLN A 1 230 ? 106.790 114.829 143.052 1.00 72.20 228 GLN B C 1
ATOM 1585 O O . GLN A 1 230 ? 106.691 114.190 144.106 1.00 78.77 228 GLN B O 1
ATOM 1591 N N . GLY A 1 231 ? 106.246 116.033 142.902 1.00 66.30 229 GLY B N 1
ATOM 1592 C CA . GLY A 1 231 ? 105.558 116.688 143.996 1.00 65.36 229 GLY B CA 1
ATOM 1593 C C . GLY A 1 231 ? 104.069 116.843 143.777 1.00 69.45 229 GLY B C 1
ATOM 1594 O O . GLY A 1 231 ? 103.501 117.896 144.079 1.00 74.25 229 GLY B O 1
ATOM 1595 N N . TYR A 1 232 ? 103.422 115.801 143.250 1.00 70.13 230 TYR B N 1
ATOM 1596 C CA . TYR A 1 232 ? 101.994 115.883 142.966 1.00 66.19 230 TYR B CA 1
ATOM 1597 C C . TYR A 1 232 ? 101.167 116.031 144.237 1.00 67.30 230 TYR B C 1
ATOM 1598 O O . TYR A 1 232 ? 100.076 116.610 144.197 1.00 74.36 230 TYR B O 1
ATOM 1607 N N . ARG A 1 233 ? 101.656 115.514 145.366 1.00 65.09 231 ARG B N 1
ATOM 1608 C CA . ARG A 1 233 ? 100.903 115.626 146.611 1.00 64.54 231 ARG B CA 1
ATOM 1609 C C . ARG A 1 233 ? 100.854 117.068 147.101 1.00 67.15 231 ARG B C 1
ATOM 1610 O O . ARG A 1 233 ? 99.846 117.501 147.670 1.00 71.43 231 ARG B O 1
ATOM 1618 N N . VAL A 1 234 ? 101.935 117.823 146.898 1.00 66.51 232 VAL B N 1
ATOM 1619 C CA . VAL A 1 234 ? 101.924 119.238 147.255 1.00 65.12 232 VAL B CA 1
ATOM 1620 C C . VAL A 1 234 ? 101.017 120.017 146.312 1.00 68.50 232 VAL B C 1
ATOM 1621 O O . VAL A 1 234 ? 100.276 120.911 146.737 1.00 73.71 232 VAL B O 1
ATOM 1625 N N . VAL A 1 235 ? 101.063 119.695 145.017 1.00 65.95 233 VAL B N 1
ATOM 1626 C CA . VAL A 1 235 ? 100.179 120.337 144.050 1.00 62.81 233 VAL B CA 1
ATOM 1627 C C . VAL A 1 235 ? 98.724 120.009 144.350 1.00 69.13 233 VAL B C 1
ATOM 1628 O O . VAL A 1 235 ? 97.840 120.859 144.194 1.00 74.95 233 VAL B O 1
ATOM 1632 N N . ARG A 1 236 ? 98.449 118.781 144.783 1.00 70.69 234 ARG B N 1
ATOM 1633 C CA . ARG A 1 236 ? 97.075 118.369 145.037 1.00 65.94 234 ARG B CA 1
ATOM 1634 C C . ARG A 1 236 ? 96.521 118.961 146.327 1.00 66.62 234 ARG B C 1
ATOM 1635 O O . ARG A 1 236 ? 95.309 119.176 146.432 1.00 76.77 234 ARG B O 1
ATOM 1643 N N . SER A 1 237 ? 97.379 119.238 147.309 1.00 64.04 235 SER B N 1
ATOM 1644 C CA . SER A 1 237 ? 96.924 119.676 148.624 1.00 64.21 235 SER B CA 1
ATOM 1645 C C . SER A 1 237 ? 96.723 121.186 148.704 1.00 67.78 235 SER B C 1
ATOM 1646 O O . SER A 1 237 ? 95.657 121.650 149.117 1.00 74.85 235 SER B O 1
ATOM 1649 N N . PHE A 1 238 ? 97.734 121.963 148.319 1.00 68.78 236 PHE B N 1
ATOM 1650 C CA . PHE A 1 238 ? 97.701 123.412 148.451 1.00 65.16 236 PHE B CA 1
ATOM 1651 C C . PHE A 1 238 ? 97.124 124.103 147.225 1.00 67.40 236 PHE B C 1
ATOM 1652 O O . PHE A 1 238 ? 97.379 125.295 147.021 1.00 74.74 236 PHE B O 1
ATOM 1660 N N . GLY A 1 239 ? 96.349 123.393 146.414 1.00 70.10 237 GLY B N 1
ATOM 1661 C CA . GLY A 1 239 ? 95.938 123.985 145.164 1.00 65.20 237 GLY B CA 1
ATOM 1662 C C . GLY A 1 239 ? 97.135 124.106 144.236 1.00 70.71 237 GLY B C 1
ATOM 1663 O O . GLY A 1 239 ? 98.194 123.514 144.448 1.00 79.03 237 GLY B O 1
ATOM 1664 N N . GLY A 1 240 ? 96.961 124.910 143.197 1.00 67.75 238 GLY B N 1
ATOM 1665 C CA . GLY A 1 240 ? 98.011 125.114 142.229 1.00 70.86 238 GLY B CA 1
ATOM 1666 C C . GLY A 1 240 ? 97.893 124.304 140.960 1.00 74.09 238 GLY B C 1
ATOM 1667 O O . GLY A 1 240 ? 98.841 124.294 140.168 1.00 79.90 238 GLY B O 1
ATOM 1668 N N . GLU A 1 241 ? 96.772 123.614 140.746 1.00 72.78 239 GLU B N 1
ATOM 1669 C CA . GLU A 1 241 ? 96.539 122.992 139.448 1.00 72.23 239 GLU B CA 1
ATOM 1670 C C . GLU A 1 241 ? 96.459 124.048 138.354 1.00 76.51 239 GLU B C 1
ATOM 1671 O O . GLU A 1 241 ? 96.985 123.854 137.253 1.00 81.10 239 GLU B O 1
ATOM 1677 N N . ALA A 1 242 ? 95.802 125.173 138.641 1.00 71.44 240 ALA B N 1
ATOM 1678 C CA . ALA A 1 242 ? 95.798 126.288 137.701 1.00 69.51 240 ALA B CA 1
ATOM 1679 C C . ALA A 1 242 ? 97.199 126.856 137.519 1.00 71.32 240 ALA B C 1
ATOM 1680 O O . ALA A 1 242 ? 97.595 127.207 136.402 1.00 76.14 240 ALA B O 1
ATOM 1682 N N . TYR A 1 243 ? 97.962 126.962 138.610 1.00 70.31 241 TYR B N 1
ATOM 1683 C CA . TYR A 1 243 ? 99.330 127.459 138.513 1.00 66.03 241 TYR B CA 1
ATOM 1684 C C . TYR A 1 243 ? 100.209 126.516 137.701 1.00 68.43 241 TYR B C 1
ATOM 1685 O O . TYR A 1 243 ? 101.029 126.966 136.893 1.00 73.57 241 TYR B O 1
ATOM 1694 N N . GLU A 1 244 ? 100.058 125.205 137.903 1.00 68.43 242 GLU B N 1
ATOM 1695 C CA . GLU A 1 244 ? 100.879 124.248 137.170 1.00 66.75 242 GLU B CA 1
ATOM 1696 C C . GLU A 1 244 ? 100.469 124.171 135.705 1.00 69.52 242 GLU B C 1
ATOM 1697 O O . GLU A 1 244 ? 101.318 123.968 134.829 1.00 76.03 242 GLU B O 1
ATOM 1703 N N . GLU A 1 245 ? 99.173 124.315 135.419 1.00 67.99 243 GLU B N 1
ATOM 1704 C CA . GLU A 1 245 ? 98.718 124.303 134.032 1.00 65.55 243 GLU B CA 1
ATOM 1705 C C . GLU A 1 245 ? 99.303 125.470 133.250 1.00 69.55 243 GLU B C 1
ATOM 1706 O O . GLU A 1 245 ? 99.741 125.304 132.106 1.00 73.70 243 GLU B O 1
ATOM 1712 N N . LYS A 1 246 ? 99.314 126.663 133.848 1.00 68.06 244 LYS B N 1
ATOM 1713 C CA . LYS A 1 246 ? 99.864 127.827 133.163 1.00 62.35 244 LYS B CA 1
ATOM 1714 C C . LYS A 1 246 ? 101.370 127.703 132.982 1.00 64.97 244 LYS B C 1
ATOM 1715 O O . LYS A 1 246 ? 101.913 128.123 131.955 1.00 71.81 244 LYS B O 1
ATOM 1721 N N . ARG A 1 247 ? 102.063 127.135 133.972 1.00 62.78 245 ARG B N 1
ATOM 1722 C CA . ARG A 1 247 ? 103.512 126.993 133.872 1.00 60.08 245 ARG B CA 1
ATOM 1723 C C . ARG A 1 247 ? 103.900 126.058 132.734 1.00 61.00 245 ARG B C 1
ATOM 1724 O O . ARG A 1 247 ? 104.863 126.323 132.006 1.00 66.85 245 ARG B O 1
ATOM 1732 N N . PHE A 1 248 ? 103.167 124.956 132.567 1.00 59.47 246 PHE B N 1
ATOM 1733 C CA . PHE A 1 248 ? 103.445 124.047 131.462 1.00 56.70 246 PHE B CA 1
ATOM 1734 C C . PHE A 1 248 ? 102.968 124.604 130.129 1.00 60.67 246 PHE B C 1
ATOM 1735 O O . PHE A 1 248 ? 103.577 124.321 129.093 1.00 68.78 246 PHE B O 1
ATOM 1743 N N . LEU A 1 249 ? 101.883 125.380 130.131 1.00 60.61 247 LEU B N 1
ATOM 1744 C CA . LEU A 1 249 ? 101.405 125.982 128.891 1.00 59.81 247 LEU B CA 1
ATOM 1745 C C . LEU A 1 249 ? 102.427 126.957 128.324 1.00 64.08 247 LEU B C 1
ATOM 1746 O O . LEU A 1 249 ? 102.671 126.977 127.112 1.00 72.07 247 LEU B O 1
ATOM 1751 N N . ASP A 1 250 ? 103.032 127.778 129.185 1.00 61.96 248 ASP B N 1
ATOM 1752 C CA . ASP A 1 250 ? 104.063 128.702 128.726 1.00 60.99 248 ASP B CA 1
ATOM 1753 C C . ASP A 1 250 ? 105.306 127.958 128.256 1.00 63.68 248 ASP B C 1
ATOM 1754 O O . ASP A 1 250 ? 105.916 128.334 127.248 1.00 69.64 248 ASP B O 1
ATOM 1759 N N . ALA A 1 251 ? 105.701 126.907 128.976 1.00 63.94 249 ALA B N 1
ATOM 1760 C CA . ALA A 1 251 ? 106.879 126.141 128.583 1.00 63.30 249 ALA B CA 1
ATOM 1761 C C . ALA A 1 251 ? 106.666 125.445 127.247 1.00 63.23 249 ALA B C 1
ATOM 1762 O O . ALA A 1 251 ? 107.582 125.380 126.419 1.00 66.56 249 ALA B O 1
ATOM 1764 N N . SER A 1 252 ? 105.466 124.912 127.018 1.00 64.26 250 SER B N 1
ATOM 1765 C CA . SER A 1 252 ? 105.182 124.237 125.758 1.00 64.87 250 SER B CA 1
ATOM 1766 C C . SER A 1 252 ? 104.977 125.218 124.613 1.00 67.86 250 SER B C 1
ATOM 1767 O O . SER A 1 252 ? 105.320 124.904 123.468 1.00 73.73 250 SER B O 1
ATOM 1770 N N . GLN A 1 253 ? 104.416 126.397 124.891 1.00 63.87 251 GLN B N 1
ATOM 1771 C CA . GLN A 1 253 ? 104.235 127.392 123.840 1.00 59.60 251 GLN B CA 1
ATOM 1772 C C . GLN A 1 253 ? 105.574 127.908 123.330 1.00 63.73 251 GLN B C 1
ATOM 1773 O O . GLN A 1 253 ? 105.746 128.117 122.124 1.00 70.88 251 GLN B O 1
ATOM 1779 N N . SER A 1 254 ? 106.531 128.130 124.234 1.00 61.89 252 SER B N 1
ATOM 1780 C CA . SER A 1 254 ? 107.851 128.588 123.815 1.00 57.22 252 SER B CA 1
ATOM 1781 C C . SER A 1 254 ? 108.552 127.539 122.963 1.00 60.19 252 SER B C 1
ATOM 1782 O O . SER A 1 254 ? 109.230 127.874 121.986 1.00 69.94 252 SER B O 1
ATOM 1785 N N . ASN A 1 255 ? 108.404 126.263 123.321 1.00 58.03 253 ASN B N 1
ATOM 1786 C CA . ASN A 1 255 ? 109.007 125.198 122.527 1.00 54.75 253 ASN B CA 1
ATOM 1787 C C . ASN A 1 255 ? 108.419 125.157 121.123 1.00 59.48 253 ASN B C 1
ATOM 1788 O O . ASN A 1 255 ? 109.144 124.946 120.145 1.00 65.62 253 ASN B O 1
ATOM 1793 N N . THR A 1 256 ? 107.106 125.355 121.003 1.00 60.98 254 THR B N 1
ATOM 1794 C CA . THR A 1 256 ? 106.477 125.363 119.687 1.00 58.05 254 THR B CA 1
ATOM 1795 C C . THR A 1 256 ? 106.878 126.597 118.888 1.00 61.48 254 THR B C 1
ATOM 1796 O O . THR A 1 256 ? 107.162 126.500 117.689 1.00 69.14 254 THR B O 1
ATOM 1800 N N . ASP A 1 257 ? 106.909 127.764 119.534 1.00 61.74 255 ASP B N 1
ATOM 1801 C CA . ASP A 1 257 ? 107.263 128.993 118.830 1.00 57.20 255 ASP B CA 1
ATOM 1802 C C . ASP A 1 257 ? 108.697 128.949 118.318 1.00 61.71 255 ASP B C 1
ATOM 1803 O O . ASP A 1 257 ? 108.976 129.387 117.196 1.00 69.11 255 ASP B O 1
ATOM 1808 N N . LYS A 1 258 ? 109.621 128.430 119.127 1.00 59.96 256 LYS B N 1
ATOM 1809 C CA . LYS A 1 258 ? 111.019 128.384 118.713 1.00 56.92 256 LYS B CA 1
ATOM 1810 C C . LYS A 1 258 ? 111.238 127.366 117.601 1.00 58.90 256 LYS B C 1
ATOM 1811 O O . LYS A 1 258 ? 112.067 127.582 116.711 1.00 65.90 256 LYS B O 1
ATOM 1817 N N . GLN A 1 259 ? 110.510 126.248 117.636 1.00 57.74 257 GLN B N 1
ATOM 1818 C CA . GLN A 1 259 ? 110.592 125.288 116.541 1.00 54.11 257 GLN B CA 1
ATOM 1819 C C . GLN A 1 259 ? 109.979 125.854 115.268 1.00 55.68 257 GLN B C 1
ATOM 1820 O O . GLN A 1 259 ? 110.462 125.580 114.164 1.00 61.26 257 GLN B O 1
ATOM 1826 N N . LEU A 1 260 ? 108.911 126.641 115.401 1.00 59.49 258 LEU B N 1
ATOM 1827 C CA . LEU A 1 260 ? 108.292 127.253 114.232 1.00 58.04 258 LEU B CA 1
ATOM 1828 C C . LEU A 1 260 ? 109.175 128.339 113.634 1.00 59.68 258 LEU B C 1
ATOM 1829 O O . LEU A 1 260 ? 109.163 128.544 112.416 1.00 67.72 258 LEU B O 1
ATOM 1834 N N . ARG A 1 261 ? 109.938 129.047 114.469 1.00 59.64 259 ARG B N 1
ATOM 1835 C CA . ARG A 1 261 ? 110.834 130.078 113.957 1.00 58.52 259 ARG B CA 1
ATOM 1836 C C . ARG A 1 261 ? 111.959 129.472 113.129 1.00 59.33 259 ARG B C 1
ATOM 1837 O O . ARG A 1 261 ? 112.392 130.066 112.135 1.00 64.99 259 ARG B O 1
ATOM 1845 N N . MET A 1 262 ? 112.454 128.297 113.526 1.00 57.32 260 MET B N 1
ATOM 1846 C CA . MET A 1 262 ? 113.484 127.627 112.738 1.00 55.55 260 MET B CA 1
ATOM 1847 C C . MET A 1 262 ? 112.967 127.234 111.362 1.00 60.82 260 MET B C 1
ATOM 1848 O O . MET A 1 262 ? 113.678 127.376 110.361 1.00 67.65 260 MET B O 1
ATOM 1853 N N . THR A 1 263 ? 111.737 126.720 111.292 1.00 61.61 261 THR B N 1
ATOM 1854 C CA . THR A 1 263 ? 111.177 126.331 110.003 1.00 57.72 261 THR B CA 1
ATOM 1855 C C . THR A 1 263 ? 110.999 127.539 109.094 1.00 58.72 261 THR B C 1
ATOM 1856 O O . THR A 1 263 ? 111.269 127.465 107.890 1.00 65.87 261 THR B O 1
ATOM 1860 N N . LYS A 1 264 ? 110.553 128.664 109.655 1.00 56.91 262 LYS B N 1
ATOM 1861 C CA . LYS A 1 264 ? 110.367 129.868 108.853 1.00 54.53 262 LYS B CA 1
ATOM 1862 C C . LYS A 1 264 ? 111.685 130.341 108.255 1.00 60.65 262 LYS B C 1
ATOM 1863 O O . LYS A 1 264 ? 111.731 130.766 107.096 1.00 68.52 262 LYS B O 1
ATOM 1869 N N . THR A 1 265 ? 112.767 130.282 109.034 1.00 60.08 263 THR B N 1
ATOM 1870 C CA . THR A 1 265 ? 114.079 130.639 108.503 1.00 56.97 263 THR B CA 1
ATOM 1871 C C . THR A 1 265 ? 114.497 129.691 107.386 1.00 59.66 263 THR B C 1
ATOM 1872 O O . THR A 1 265 ? 114.989 130.130 106.340 1.00 65.42 263 THR B O 1
ATOM 1876 N N . GLY A 1 266 ? 114.305 128.387 107.587 1.00 58.95 264 GLY B N 1
ATOM 1877 C CA . GLY A 1 266 ? 114.657 127.425 106.558 1.00 58.99 264 GLY B CA 1
ATOM 1878 C C . GLY A 1 266 ? 113.791 127.518 105.319 1.00 64.89 264 GLY B C 1
ATOM 1879 O O . GLY A 1 266 ? 114.276 127.313 104.204 1.00 70.96 264 GLY B O 1
ATOM 1880 N N . ALA A 1 267 ? 112.504 127.822 105.491 1.00 62.31 265 ALA B N 1
ATOM 1881 C CA . ALA A 1 267 ? 111.573 127.880 104.371 1.00 55.99 265 ALA B CA 1
ATOM 1882 C C . ALA A 1 267 ? 111.744 129.123 103.510 1.00 59.62 265 ALA B C 1
ATOM 1883 O O . ALA A 1 267 ? 111.145 129.192 102.434 1.00 65.97 265 ALA B O 1
ATOM 1885 N N . VAL A 1 268 ? 112.525 130.104 103.956 1.00 58.94 266 VAL B N 1
ATOM 1886 C CA . VAL A 1 268 ? 112.802 131.296 103.164 1.00 58.15 266 VAL B CA 1
ATOM 1887 C C . VAL A 1 268 ? 114.212 131.185 102.601 1.00 64.59 266 VAL B C 1
ATOM 1888 O O . VAL A 1 268 ? 114.497 131.661 101.497 1.00 71.20 266 VAL B O 1
ATOM 1892 N N . TYR A 1 269 ? 115.098 130.540 103.361 1.00 65.65 267 TYR B N 1
ATOM 1893 C CA . TYR A 1 269 ? 116.499 130.436 102.964 1.00 61.77 267 TYR B CA 1
ATOM 1894 C C . TYR A 1 269 ? 116.664 129.623 101.686 1.00 62.80 267 TYR B C 1
ATOM 1895 O O . TYR A 1 269 ? 117.430 130.010 100.796 1.00 68.96 267 TYR B O 1
ATOM 1904 N N . THR A 1 270 ? 115.959 128.493 101.572 1.00 63.01 268 THR B N 1
ATOM 1905 C CA . THR A 1 270 ? 116.081 127.680 100.362 1.00 63.83 268 THR B CA 1
ATOM 1906 C C . THR A 1 270 ? 115.551 128.392 99.122 1.00 65.04 268 THR B C 1
ATOM 1907 O O . THR A 1 270 ? 116.270 128.432 98.108 1.00 69.77 268 THR B O 1
ATOM 1911 N N . PRO A 1 271 ? 114.335 128.956 99.109 1.00 64.25 269 PRO B N 1
ATOM 1912 C CA . PRO A 1 271 ? 113.886 129.664 97.899 1.00 57.93 269 PRO B CA 1
ATOM 1913 C C . PRO A 1 271 ? 114.730 130.873 97.547 1.00 62.58 269 PRO B C 1
ATOM 1914 O O . PRO A 1 271 ? 114.833 131.221 96.365 1.00 69.70 269 PRO B O 1
ATOM 1918 N N . MET A 1 272 ? 115.330 131.534 98.538 1.00 62.09 270 MET B N 1
ATOM 1919 C CA . MET A 1 272 ? 116.112 132.731 98.255 1.00 61.53 270 MET B CA 1
ATOM 1920 C C . MET A 1 272 ? 117.398 132.400 97.511 1.00 66.93 270 MET B C 1
ATOM 1921 O O . MET A 1 272 ? 117.851 133.193 96.679 1.00 71.77 270 MET B O 1
ATOM 1926 N N . LEU A 1 273 ? 118.000 131.243 97.793 1.00 67.84 271 LEU B N 1
ATOM 1927 C CA . LEU A 1 273 ? 119.177 130.825 97.038 1.00 66.02 271 LEU B CA 1
ATOM 1928 C C . LEU A 1 273 ? 118.816 130.494 95.596 1.00 69.13 271 LEU B C 1
ATOM 1929 O O . LEU A 1 273 ? 119.600 130.760 94.678 1.00 74.18 271 LEU B O 1
ATOM 1934 N N . GLN A 1 274 ? 117.638 129.904 95.378 1.00 66.45 272 GLN B N 1
ATOM 1935 C CA . GLN A 1 274 ? 117.193 129.616 94.019 1.00 62.52 272 GLN B CA 1
ATOM 1936 C C . GLN A 1 274 ? 117.006 130.897 93.218 1.00 64.76 272 GLN B C 1
ATOM 1937 O O . GLN A 1 274 ? 117.363 130.956 92.036 1.00 71.10 272 GLN B O 1
ATOM 1943 N N . LEU A 1 275 ? 116.445 131.933 93.844 1.00 63.65 273 LEU B N 1
ATOM 1944 C CA . LEU A 1 275 ? 116.249 133.197 93.144 1.00 62.55 273 LEU B CA 1
ATOM 1945 C C . LEU A 1 275 ? 117.576 133.830 92.750 1.00 68.88 273 LEU B C 1
ATOM 1946 O O . LEU A 1 275 ? 117.656 134.513 91.724 1.00 77.60 273 LEU B O 1
ATOM 1951 N N . VAL A 1 276 ? 118.623 133.617 93.548 1.00 67.81 274 VAL B N 1
ATOM 1952 C CA . VAL A 1 276 ? 119.947 134.107 93.180 1.00 66.61 274 VAL B CA 1
ATOM 1953 C C . VAL A 1 276 ? 120.457 133.385 91.940 1.00 71.38 274 VAL B C 1
ATOM 1954 O O . VAL A 1 276 ? 121.064 133.997 91.053 1.00 77.17 274 VAL B O 1
ATOM 1958 N N . ILE A 1 277 ? 120.220 132.074 91.857 1.00 70.83 275 ILE B N 1
ATOM 1959 C CA . ILE A 1 277 ? 120.681 131.298 90.707 1.00 69.46 275 ILE B CA 1
ATOM 1960 C C . ILE A 1 277 ? 120.002 131.781 89.432 1.00 74.12 275 ILE B C 1
ATOM 1961 O O . ILE A 1 277 ? 120.653 131.992 88.402 1.00 80.94 275 ILE B O 1
ATOM 1966 N N . TYR A 1 278 ? 118.682 131.968 89.481 1.00 69.77 276 TYR B N 1
ATOM 1967 C CA . TYR A 1 278 ? 117.948 132.323 88.272 1.00 67.63 276 TYR B CA 1
ATOM 1968 C C . TYR A 1 278 ? 118.187 133.772 87.868 1.00 71.29 276 TYR B C 1
ATOM 1969 O O . TYR A 1 278 ? 118.059 134.109 86.686 1.00 78.39 276 TYR B O 1
ATOM 1978 N N . VAL A 1 279 ? 118.524 134.641 88.823 1.00 68.53 277 VAL B N 1
ATOM 1979 C CA . VAL A 1 279 ? 118.943 135.993 88.466 1.00 70.40 277 VAL B CA 1
ATOM 1980 C C . VAL A 1 279 ? 120.250 135.950 87.686 1.00 79.98 277 VAL B C 1
ATOM 1981 O O . VAL A 1 279 ? 120.413 136.647 86.677 1.00 86.36 277 VAL B O 1
ATOM 1985 N N . ALA A 1 280 ? 121.198 135.124 88.135 1.00 80.26 278 ALA B N 1
ATOM 1986 C CA . ALA A 1 280 ? 122.442 134.949 87.394 1.00 79.62 278 ALA B CA 1
ATOM 1987 C C . ALA A 1 280 ? 122.184 134.342 86.022 1.00 83.39 278 ALA B C 1
ATOM 1988 O O . ALA A 1 280 ? 122.807 134.740 85.031 1.00 89.96 278 ALA B O 1
ATOM 1990 N N . MET A 1 281 ? 121.271 133.371 85.947 1.00 83.06 279 MET B N 1
ATOM 1991 C CA . MET A 1 281 ? 120.925 132.778 84.660 1.00 83.48 279 MET B CA 1
ATOM 1992 C C . MET A 1 281 ? 120.299 133.808 83.730 1.00 86.84 279 MET B C 1
ATOM 1993 O O . MET A 1 281 ? 120.564 133.805 82.522 1.00 95.06 279 MET B O 1
ATOM 1998 N N . ALA A 1 282 ? 119.463 134.696 84.273 1.00 81.96 280 ALA B N 1
ATOM 1999 C CA . ALA A 1 282 ? 118.841 135.728 83.451 1.00 81.74 280 ALA B CA 1
ATOM 2000 C C . ALA A 1 282 ? 119.885 136.661 82.849 1.00 86.91 280 ALA B C 1
ATOM 2001 O O . ALA A 1 282 ? 119.780 137.049 81.680 1.00 93.28 280 ALA B O 1
ATOM 2003 N N . ILE A 1 283 ? 120.897 137.036 83.634 1.00 86.27 281 ILE B N 1
ATOM 2004 C CA . ILE A 1 283 ? 121.981 137.855 83.101 1.00 88.87 281 ILE B CA 1
ATOM 2005 C C . ILE A 1 283 ? 122.762 137.082 82.047 1.00 93.26 281 ILE B C 1
ATOM 2006 O O . ILE A 1 283 ? 123.229 137.654 81.055 1.00 99.21 281 ILE B O 1
ATOM 2011 N N . LEU A 1 284 ? 122.915 135.771 82.244 1.00 92.00 282 LEU B N 1
ATOM 2012 C CA . LEU A 1 284 ? 123.612 134.947 81.263 1.00 94.18 282 LEU B CA 1
ATOM 2013 C C . LEU A 1 284 ? 122.869 134.922 79.934 1.00 98.04 282 LEU B C 1
ATOM 2014 O O . LEU A 1 284 ? 123.492 134.941 78.866 1.00 103.90 282 LEU B O 1
ATOM 2019 N N . MET A 1 285 ? 121.535 134.876 79.978 1.00 95.33 283 MET B N 1
ATOM 2020 C CA . MET A 1 285 ? 120.750 134.831 78.748 1.00 94.91 283 MET B CA 1
ATOM 2021 C C . MET A 1 285 ? 120.924 136.102 77.927 1.00 101.11 283 MET B C 1
ATOM 2022 O O . MET A 1 285 ? 121.022 136.044 76.696 1.00 108.43 283 MET B O 1
ATOM 2027 N N . PHE A 1 286 ? 120.951 137.262 78.588 1.00 98.00 284 PHE B N 1
ATOM 2028 C CA . PHE A 1 286 ? 121.105 138.519 77.862 1.00 101.00 284 PHE B CA 1
ATOM 2029 C C . PHE A 1 286 ? 122.443 138.579 77.138 1.00 107.56 284 PHE B C 1
ATOM 2030 O O . PHE A 1 286 ? 122.520 139.053 75.999 1.00 114.29 284 PHE B O 1
ATOM 2038 N N . LEU A 1 287 ? 123.511 138.111 77.787 1.00 103.90 285 LEU B N 1
ATOM 2039 C CA . LEU A 1 287 ? 124.820 138.109 77.143 1.00 106.94 285 LEU B CA 1
ATOM 2040 C C . LEU A 1 287 ? 124.830 137.209 75.916 1.00 113.27 285 LEU B C 1
ATOM 2041 O O . LEU A 1 287 ? 125.404 137.566 74.882 1.00 122.46 285 LEU B O 1
ATOM 2046 N N . VAL A 1 288 ? 124.192 136.040 76.008 1.00 108.06 286 VAL B N 1
ATOM 2047 C CA . VAL A 1 288 ? 124.171 135.110 74.883 1.00 110.01 286 VAL B CA 1
ATOM 2048 C C . VAL A 1 288 ? 123.468 135.735 73.685 1.00 115.15 286 VAL B C 1
ATOM 2049 O O . VAL A 1 288 ? 123.918 135.597 72.541 1.00 123.25 286 VAL B O 1
ATOM 2053 N N . LEU A 1 289 ? 122.356 136.432 73.927 1.00 112.63 287 LEU B N 1
ATOM 2054 C CA . LEU A 1 289 ? 121.652 137.099 72.835 1.00 116.83 287 LEU B CA 1
ATOM 2055 C C . LEU A 1 289 ? 122.525 138.164 72.185 1.00 120.81 287 LEU B C 1
ATOM 2056 O O . LEU A 1 289 ? 122.554 138.289 70.955 1.00 126.62 287 LEU B O 1
ATOM 2061 N N . TRP A 1 290 ? 123.244 138.945 72.995 1.00 117.56 288 TRP B N 1
ATOM 2062 C CA . TRP A 1 290 ? 124.142 139.952 72.440 1.00 123.05 288 TRP B CA 1
ATOM 2063 C C . TRP A 1 290 ? 125.365 139.307 71.798 1.00 126.41 288 TRP B C 1
ATOM 2064 O O . TRP A 1 290 ? 125.904 139.827 70.815 1.00 126.29 288 TRP B O 1
ATOM 2075 N N . LEU A 1 291 ? 125.812 138.175 72.337 1.00 127.68 289 LEU B N 1
ATOM 2076 C CA . LEU A 1 291 ? 126.964 137.448 71.820 1.00 128.94 289 LEU B CA 1
ATOM 2077 C C . LEU A 1 291 ? 126.572 136.406 70.777 1.00 133.67 289 LEU B C 1
ATOM 2078 O O . LEU A 1 291 ? 127.423 135.620 70.351 1.00 136.45 289 LEU B O 1
ATOM 2083 N N . ARG A 1 292 ? 125.304 136.390 70.356 1.00 135.29 290 ARG B N 1
ATOM 2084 C CA . ARG A 1 292 ? 124.844 135.396 69.390 1.00 137.91 290 ARG B CA 1
ATOM 2085 C C . ARG A 1 292 ? 125.644 135.451 68.094 1.00 147.60 290 ARG B C 1
ATOM 2086 O O . ARG A 1 292 ? 125.796 134.428 67.416 1.00 150.74 290 ARG B O 1
ATOM 2094 N N . GLY A 1 293 ? 126.170 136.622 67.739 1.00 148.50 291 GLY B N 1
ATOM 2095 C CA . GLY A 1 293 ? 127.013 136.722 66.568 1.00 153.80 291 GLY B CA 1
ATOM 2096 C C . GLY A 1 293 ? 128.331 135.993 66.745 1.00 160.40 291 GLY B C 1
ATOM 2097 O O . GLY A 1 293 ? 128.788 135.728 67.857 1.00 158.58 291 GLY B O 1
ATOM 2098 N N . ASP A 1 294 ? 128.944 135.654 65.611 1.00 165.18 292 ASP B N 1
ATOM 2099 C CA . ASP A 1 294 ? 130.190 134.896 65.534 1.00 171.16 292 ASP B CA 1
ATOM 2100 C C . ASP A 1 294 ? 130.062 133.499 66.134 1.00 172.47 292 ASP B C 1
ATOM 2101 O O . ASP A 1 294 ? 131.077 132.866 66.448 1.00 172.74 292 ASP B O 1
ATOM 2106 N N . ALA A 1 295 ? 128.839 133.001 66.298 1.00 170.73 293 ALA B N 1
ATOM 2107 C CA . ALA A 1 295 ? 128.606 131.672 66.844 1.00 168.21 293 ALA B CA 1
ATOM 2108 C C . ALA A 1 295 ? 127.237 131.200 66.376 1.00 169.31 293 ALA B C 1
ATOM 2109 O O . ALA A 1 295 ? 126.483 131.947 65.746 1.00 168.02 293 ALA B O 1
ATOM 2111 N N . SER A 1 296 ? 126.924 129.949 66.692 1.00 169.64 294 SER B N 1
ATOM 2112 C CA . SER A 1 296 ? 125.658 129.350 66.287 1.00 169.95 294 SER B CA 1
ATOM 2113 C C . SER A 1 296 ? 125.315 128.237 67.272 1.00 167.08 294 SER B C 1
ATOM 2114 O O . SER A 1 296 ? 125.915 128.128 68.347 1.00 157.97 294 SER B O 1
ATOM 2117 N N . ALA A 1 297 ? 124.340 127.411 66.902 1.00 167.46 295 ALA B N 1
ATOM 2118 C CA . ALA A 1 297 ? 123.911 126.316 67.757 1.00 163.32 295 ALA B CA 1
ATOM 2119 C C . ALA A 1 297 ? 125.008 125.265 67.889 1.00 162.74 295 ALA B C 1
ATOM 2120 O O . ALA A 1 297 ? 125.847 125.091 67.001 1.00 164.95 295 ALA B O 1
ATOM 2122 N N . GLY A 1 298 ? 124.993 124.558 69.022 1.00 155.87 296 GLY B N 1
ATOM 2123 C CA . GLY A 1 298 ? 125.967 123.536 69.340 1.00 151.84 296 GLY B CA 1
ATOM 2124 C C . GLY A 1 298 ? 126.986 123.968 70.376 1.00 146.22 296 GLY B C 1
ATOM 2125 O O . GLY A 1 298 ? 127.568 123.113 71.055 1.00 145.80 296 GLY B O 1
ATOM 2126 N N . ASP A 1 299 ? 127.212 125.273 70.511 1.00 140.64 297 ASP B N 1
ATOM 2127 C CA . ASP A 1 299 ? 128.110 125.820 71.519 1.00 134.93 297 ASP B CA 1
ATOM 2128 C C . ASP A 1 299 ? 127.373 126.643 72.563 1.00 130.29 297 ASP B C 1
ATOM 2129 O O . ASP A 1 299 ? 127.516 126.393 73.764 1.00 125.40 297 ASP B O 1
ATOM 2134 N N . LEU A 1 300 ? 126.582 127.628 72.133 1.00 128.55 298 LEU B N 1
ATOM 2135 C CA . LEU A 1 300 ? 125.770 128.389 73.076 1.00 119.61 298 LEU B CA 1
ATOM 2136 C C . LEU A 1 300 ? 124.617 127.549 73.611 1.00 115.18 298 LEU B C 1
ATOM 2137 O O . LEU A 1 300 ? 124.229 127.689 74.776 1.00 116.82 298 LEU B O 1
ATOM 2142 N N . VAL A 1 301 ? 124.054 126.677 72.772 1.00 116.16 299 VAL B N 1
ATOM 2143 C CA . VAL A 1 301 ? 122.958 125.816 73.210 1.00 117.29 299 VAL B CA 1
ATOM 2144 C C . VAL A 1 301 ? 123.432 124.850 74.286 1.00 113.85 299 VAL B C 1
ATOM 2145 O O . VAL A 1 301 ? 122.731 124.606 75.276 1.00 111.89 299 VAL B O 1
ATOM 2149 N N . ALA A 1 302 ? 124.622 124.274 74.107 1.00 115.69 300 ALA B N 1
ATOM 2150 C CA . ALA A 1 302 ? 125.158 123.360 75.109 1.00 112.32 300 ALA B CA 1
ATOM 2151 C C . ALA A 1 302 ? 125.427 124.080 76.424 1.00 109.07 300 ALA B C 1
ATOM 2152 O O . ALA A 1 302 ? 125.190 123.527 77.504 1.00 107.73 300 ALA B O 1
ATOM 2154 N N . TYR A 1 303 ? 125.931 125.315 76.352 1.00 109.59 301 TYR B N 1
ATOM 2155 C CA . TYR A 1 303 ? 126.227 126.067 77.566 1.00 104.41 301 TYR B CA 1
ATOM 2156 C C . TYR A 1 303 ? 124.962 126.373 78.359 1.00 103.20 301 TYR B C 1
ATOM 2157 O O . TYR A 1 303 ? 124.948 126.245 79.588 1.00 104.17 301 TYR B O 1
ATOM 2166 N N . ILE A 1 304 ? 123.892 126.786 77.676 1.00 105.14 302 ILE B N 1
ATOM 2167 C CA . ILE A 1 304 ? 122.650 127.110 78.369 1.00 99.60 302 ILE B CA 1
ATOM 2168 C C . ILE A 1 304 ? 122.036 125.858 78.982 1.00 98.34 302 ILE B C 1
ATOM 2169 O O . ILE A 1 304 ? 121.542 125.884 80.116 1.00 99.79 302 ILE B O 1
ATOM 2174 N N . THR A 1 305 ? 122.057 124.744 78.247 1.00 100.80 303 THR B N 1
ATOM 2175 C CA . THR A 1 305 ? 121.513 123.498 78.777 1.00 99.64 303 THR B CA 1
ATOM 2176 C C . THR A 1 305 ? 122.298 123.026 79.995 1.00 100.71 303 THR B C 1
ATOM 2177 O O . THR A 1 305 ? 121.711 122.565 80.980 1.00 101.37 303 THR B O 1
ATOM 2181 N N . ALA A 1 306 ? 123.627 123.131 79.944 1.00 100.13 304 ALA B N 1
ATOM 2182 C CA . ALA A 1 306 ? 124.446 122.720 81.080 1.00 96.38 304 ALA B CA 1
ATOM 2183 C C . ALA A 1 306 ? 124.221 123.623 82.285 1.00 97.07 304 ALA B C 1
ATOM 2184 O O . ALA A 1 306 ? 124.163 123.144 83.423 1.00 96.25 304 ALA B O 1
ATOM 2186 N N . ALA A 1 307 ? 124.096 124.933 82.057 1.00 98.41 305 ALA B N 1
ATOM 2187 C CA . ALA A 1 307 ? 123.904 125.865 83.164 1.00 90.48 305 ALA B CA 1
ATOM 2188 C C . ALA A 1 307 ? 122.574 125.644 83.869 1.00 91.22 305 ALA B C 1
ATOM 2189 O O . ALA A 1 307 ? 122.432 125.999 85.044 1.00 94.69 305 ALA B O 1
ATOM 2191 N N . GLY A 1 308 ? 121.596 125.064 83.181 1.00 93.41 306 GLY B N 1
ATOM 2192 C CA . GLY A 1 308 ? 120.303 124.799 83.774 1.00 90.55 306 GLY B CA 1
ATOM 2193 C C . GLY A 1 308 ? 120.246 123.602 84.689 1.00 92.15 306 GLY B C 1
ATOM 2194 O O . GLY A 1 308 ? 119.200 123.340 85.288 1.00 95.47 306 GLY B O 1
ATOM 2195 N N . LEU A 1 309 ? 121.342 122.859 84.814 1.00 91.66 307 LEU B N 1
ATOM 2196 C CA . LEU A 1 309 ? 121.414 121.712 85.706 1.00 90.71 307 LEU B CA 1
ATOM 2197 C C . LEU A 1 309 ? 121.955 122.067 87.083 1.00 88.85 307 LEU B C 1
ATOM 2198 O O . LEU A 1 309 ? 122.131 121.171 87.911 1.00 91.41 307 LEU B O 1
ATOM 2203 N N . LEU A 1 310 ? 122.240 123.341 87.336 1.00 84.87 308 LEU B N 1
ATOM 2204 C CA . LEU A 1 310 ? 122.785 123.810 88.606 1.00 81.12 308 LEU B CA 1
ATOM 2205 C C . LEU A 1 310 ? 121.742 123.989 89.711 1.00 83.23 308 LEU B C 1
ATOM 2206 O O . LEU A 1 310 ? 122.038 123.670 90.869 1.00 86.95 308 LEU B O 1
ATOM 2211 N N . PRO A 1 311 ? 120.542 124.525 89.431 1.00 80.54 309 PRO B N 1
ATOM 2212 C CA . PRO A 1 311 ? 119.592 124.756 90.535 1.00 75.49 309 PRO B CA 1
ATOM 2213 C C . PRO A 1 311 ? 119.234 123.513 91.335 1.00 75.68 309 PRO B C 1
ATOM 2214 O O . PRO A 1 311 ? 119.054 123.610 92.555 1.00 79.30 309 PRO B O 1
ATOM 2218 N N . LYS A 1 312 ? 119.112 122.349 90.690 1.00 76.75 310 LYS B N 1
ATOM 2219 C CA . LYS A 1 312 ? 118.686 121.158 91.426 1.00 78.90 310 LYS B CA 1
ATOM 2220 C C . LYS A 1 312 ? 119.696 120.728 92.486 1.00 80.05 310 LYS B C 1
ATOM 2221 O O . LYS A 1 312 ? 119.286 120.507 93.639 1.00 84.04 310 LYS B O 1
ATOM 2227 N N . PRO A 1 313 ? 120.996 120.574 92.190 1.00 75.33 311 PRO B N 1
ATOM 2228 C CA . PRO A 1 313 ? 121.935 120.220 93.269 1.00 74.00 311 PRO B CA 1
ATOM 2229 C C . PRO A 1 313 ? 122.010 121.253 94.378 1.00 77.38 311 PRO B C 1
ATOM 2230 O O . PRO A 1 313 ? 122.180 120.889 95.547 1.00 83.92 311 PRO B O 1
ATOM 2234 N N . ILE A 1 314 ? 121.894 122.540 94.043 1.00 74.96 312 ILE B N 1
ATOM 2235 C CA . ILE A 1 314 ? 121.970 123.579 95.063 1.00 68.80 312 ILE B CA 1
ATOM 2236 C C . ILE A 1 314 ? 120.763 123.517 95.989 1.00 69.89 312 ILE B C 1
ATOM 2237 O O . ILE A 1 314 ? 120.880 123.785 97.191 1.00 76.60 312 ILE B O 1
ATOM 2242 N N . ARG A 1 315 ? 119.591 123.165 95.457 1.00 69.29 313 ARG B N 1
ATOM 2243 C CA . ARG A 1 315 ? 118.410 123.023 96.302 1.00 69.39 313 ARG B CA 1
ATOM 2244 C C . ARG A 1 315 ? 118.600 121.917 97.332 1.00 75.31 313 ARG B C 1
ATOM 2245 O O . ARG A 1 315 ? 118.220 122.073 98.498 1.00 81.12 313 ARG B O 1
ATOM 2253 N N . GLN A 1 316 ? 119.188 120.791 96.922 1.00 73.83 314 GLN B N 1
ATOM 2254 C CA . GLN A 1 316 ? 119.422 119.694 97.857 1.00 73.65 314 GLN B CA 1
ATOM 2255 C C . GLN A 1 316 ? 120.412 120.091 98.944 1.00 73.21 314 GLN B C 1
ATOM 2256 O O . GLN A 1 316 ? 120.245 119.717 100.110 1.00 78.12 314 GLN B O 1
ATOM 2262 N N . LEU A 1 317 ? 121.456 120.839 98.581 1.00 70.52 315 LEU B N 1
ATOM 2263 C CA . LEU A 1 317 ? 122.421 121.296 99.575 1.00 65.55 315 LEU B CA 1
ATOM 2264 C C . LEU A 1 317 ? 121.783 122.263 100.564 1.00 70.05 315 LEU B C 1
ATOM 2265 O O . LEU A 1 317 ? 122.112 122.247 101.755 1.00 76.63 315 LEU B O 1
ATOM 2270 N N . SER A 1 318 ? 120.880 123.122 100.087 1.00 69.47 316 SER B N 1
ATOM 2271 C CA . SER A 1 318 ? 120.223 124.077 100.973 1.00 65.02 316 SER B CA 1
ATOM 2272 C C . SER A 1 318 ? 119.356 123.373 102.009 1.00 71.95 316 SER B C 1
ATOM 2273 O O . SER A 1 318 ? 119.352 123.755 103.184 1.00 79.20 316 SER B O 1
ATOM 2276 N N . GLU A 1 319 ? 118.612 122.345 101.594 1.00 71.11 317 GLU B N 1
ATOM 2277 C CA . GLU A 1 319 ? 117.719 121.655 102.517 1.00 72.80 317 GLU B CA 1
ATOM 2278 C C . GLU A 1 319 ? 118.471 120.820 103.544 1.00 76.13 317 GLU B C 1
ATOM 2279 O O . GLU A 1 319 ? 117.883 120.440 104.562 1.00 79.39 317 GLU B O 1
ATOM 2285 N N . VAL A 1 320 ? 119.750 120.524 103.305 1.00 74.95 318 VAL B N 1
ATOM 2286 C CA . VAL A 1 320 ? 120.546 119.757 104.257 1.00 70.45 318 VAL B CA 1
ATOM 2287 C C . VAL A 1 320 ? 121.379 120.647 105.168 1.00 72.57 318 VAL B C 1
ATOM 2288 O O . VAL A 1 320 ? 121.941 120.148 106.156 1.00 76.54 318 VAL B O 1
ATOM 2292 N N . SER A 1 321 ? 121.472 121.946 104.877 1.00 73.20 319 SER B N 1
ATOM 2293 C CA . SER A 1 321 ? 122.236 122.846 105.735 1.00 67.78 319 SER B CA 1
ATOM 2294 C C . SER A 1 321 ? 121.587 122.986 107.105 1.00 69.02 319 SER B C 1
ATOM 2295 O O . SER A 1 321 ? 122.284 123.126 108.116 1.00 72.86 319 SER B O 1
ATOM 2298 N N . SER A 1 322 ? 120.254 122.967 107.157 1.00 68.04 320 SER B N 1
ATOM 2299 C CA . SER A 1 322 ? 119.562 123.020 108.440 1.00 67.60 320 SER B CA 1
ATOM 2300 C C . SER A 1 322 ? 119.841 121.776 109.273 1.00 69.52 320 SER B C 1
ATOM 2301 O O . SER A 1 322 ? 120.019 121.866 110.492 1.00 72.90 320 SER B O 1
ATOM 2304 N N . THR A 1 323 ? 119.872 120.605 108.632 1.00 70.37 321 THR B N 1
ATOM 2305 C CA . THR A 1 323 ? 120.117 119.363 109.357 1.00 66.87 321 THR B CA 1
ATOM 2306 C C . THR A 1 323 ? 121.526 119.324 109.938 1.00 65.76 321 THR B C 1
ATOM 2307 O O . THR A 1 323 ? 121.726 118.848 111.061 1.00 68.81 321 THR B O 1
ATOM 2311 N N . VAL A 1 324 ? 122.514 119.818 109.190 1.00 63.02 322 VAL B N 1
ATOM 2312 C CA . VAL A 1 324 ? 123.895 119.799 109.669 1.00 60.71 322 VAL B CA 1
ATOM 2313 C C . VAL A 1 324 ? 124.034 120.648 110.925 1.00 66.10 322 VAL B C 1
ATOM 2314 O O . VAL A 1 324 ? 124.636 120.224 111.918 1.00 73.46 322 VAL B O 1
ATOM 2318 N N . GLN A 1 325 ? 123.473 121.858 110.904 1.00 65.58 323 GLN B N 1
ATOM 2319 C CA . GLN A 1 325 ? 123.589 122.744 112.057 1.00 61.68 323 GLN B CA 1
ATOM 2320 C C . GLN A 1 325 ? 122.762 122.249 113.235 1.00 65.19 323 GLN B C 1
ATOM 2321 O O . GLN A 1 325 ? 123.130 122.486 114.390 1.00 69.90 323 GLN B O 1
ATOM 2327 N N . ARG A 1 326 ? 121.644 121.575 112.965 1.00 66.82 324 ARG B N 1
ATOM 2328 C CA . ARG A 1 326 ? 120.856 120.984 114.041 1.00 64.21 324 ARG B CA 1
ATOM 2329 C C . ARG A 1 326 ? 121.651 119.911 114.773 1.00 65.36 324 ARG B C 1
ATOM 2330 O O . ARG A 1 326 ? 121.592 119.812 116.004 1.00 68.73 324 ARG B O 1
ATOM 2338 N N . GLY A 1 327 ? 122.398 119.094 114.030 1.00 67.04 325 GLY B N 1
ATOM 2339 C CA . GLY A 1 327 ? 123.258 118.108 114.664 1.00 64.95 325 GLY B CA 1
ATOM 2340 C C . GLY A 1 327 ? 124.429 118.728 115.402 1.00 64.95 325 GLY B C 1
ATOM 2341 O O . GLY A 1 327 ? 124.826 118.248 116.466 1.00 70.67 325 GLY B O 1
ATOM 2342 N N . VAL A 1 328 ? 125.009 119.793 114.841 1.00 65.42 326 VAL B N 1
ATOM 2343 C CA . VAL A 1 328 ? 126.164 120.433 115.466 1.00 62.63 326 VAL B CA 1
ATOM 2344 C C . VAL A 1 328 ? 125.790 121.010 116.825 1.00 66.20 326 VAL B C 1
ATOM 2345 O O . VAL A 1 328 ? 126.529 120.858 117.805 1.00 74.76 326 VAL B O 1
ATOM 2349 N N . ALA A 1 329 ? 124.639 121.679 116.908 1.00 62.99 327 ALA B N 1
ATOM 2350 C CA . ALA A 1 329 ? 124.205 122.235 118.185 1.00 61.57 327 ALA B CA 1
ATOM 2351 C C . ALA A 1 329 ? 123.867 121.135 119.182 1.00 67.13 327 ALA B C 1
ATOM 2352 O O . ALA A 1 329 ? 124.104 121.287 120.385 1.00 72.11 327 ALA B O 1
ATOM 2354 N N . GLY A 1 330 ? 123.300 120.027 118.703 1.00 68.24 328 GLY B N 1
ATOM 2355 C CA . GLY A 1 330 ? 123.017 118.912 119.591 1.00 63.56 328 GLY B CA 1
ATOM 2356 C C . GLY A 1 330 ? 124.274 118.256 120.129 1.00 64.52 328 GLY B C 1
ATOM 2357 O O . GLY A 1 330 ? 124.348 117.916 121.313 1.00 69.10 328 GLY B O 1
ATOM 2358 N N . ALA A 1 331 ? 125.277 118.067 119.270 1.00 65.49 329 ALA B N 1
ATOM 2359 C CA . ALA A 1 331 ? 126.525 117.456 119.711 1.00 64.18 329 ALA B CA 1
ATOM 2360 C C . ALA A 1 331 ? 127.277 118.351 120.685 1.00 67.04 329 ALA B C 1
ATOM 2361 O O . ALA A 1 331 ? 127.989 117.849 121.561 1.00 72.78 329 ALA B O 1
ATOM 2363 N N . GLU A 1 332 ? 127.140 119.671 120.547 1.00 65.03 330 GLU B N 1
ATOM 2364 C CA . GLU A 1 332 ? 127.812 120.585 121.464 1.00 62.96 330 GLU B CA 1
ATOM 2365 C C . GLU A 1 332 ? 127.298 120.416 122.887 1.00 67.43 330 GLU B C 1
ATOM 2366 O O . GLU A 1 332 ? 128.077 120.461 123.846 1.00 75.83 330 GLU B O 1
ATOM 2372 N N . SER A 1 333 ? 125.986 120.230 123.047 1.00 66.46 331 SER B N 1
ATOM 2373 C CA . SER A 1 333 ? 125.431 120.002 124.376 1.00 64.56 331 SER B CA 1
ATOM 2374 C C . SER A 1 333 ? 125.853 118.647 124.927 1.00 67.16 331 SER B C 1
ATOM 2375 O O . SER A 1 333 ? 126.110 118.512 126.129 1.00 69.85 331 SER B O 1
ATOM 2378 N N . ILE A 1 334 ? 125.919 117.629 124.067 1.00 66.84 332 ILE B N 1
ATOM 2379 C CA . ILE A 1 334 ? 126.341 116.302 124.509 1.00 61.55 332 ILE B CA 1
ATOM 2380 C C . ILE A 1 334 ? 127.796 116.330 124.959 1.00 63.42 332 ILE B C 1
ATOM 2381 O O . ILE A 1 334 ? 128.151 115.786 126.010 1.00 68.42 332 ILE B O 1
ATOM 2386 N N . PHE A 1 335 ? 128.660 116.972 124.170 1.00 63.72 333 PHE B N 1
ATOM 2387 C CA . PHE A 1 335 ? 130.078 117.018 124.505 1.00 62.19 333 PHE B CA 1
ATOM 2388 C C . PHE A 1 335 ? 130.361 117.903 125.709 1.00 66.85 333 PHE B C 1
ATOM 2389 O O . PHE A 1 335 ? 131.427 117.774 126.319 1.00 73.45 333 PHE B O 1
ATOM 2397 N N . GLU A 1 336 ? 129.441 118.804 126.059 1.00 68.42 334 GLU B N 1
ATOM 2398 C CA . GLU A 1 336 ? 129.620 119.609 127.262 1.00 71.40 334 GLU B CA 1
ATOM 2399 C C . GLU A 1 336 ? 129.560 118.746 128.516 1.00 75.02 334 GLU B C 1
ATOM 2400 O O . GLU A 1 336 ? 130.342 118.946 129.452 1.00 79.62 334 GLU B O 1
ATOM 2406 N N . GLN A 1 337 ? 128.634 117.785 128.555 1.00 71.01 335 GLN B N 1
ATOM 2407 C CA . GLN A 1 337 ? 128.541 116.895 129.708 1.00 64.65 335 GLN B CA 1
ATOM 2408 C C . GLN A 1 337 ? 129.711 115.921 129.752 1.00 69.08 335 GLN B C 1
ATOM 2409 O O . GLN A 1 337 ? 130.232 115.619 130.831 1.00 75.45 335 GLN B O 1
ATOM 2415 N N . LEU A 1 338 ? 130.134 115.416 128.591 1.00 68.01 336 LEU B N 1
ATOM 2416 C CA . LEU A 1 338 ? 131.234 114.457 128.558 1.00 64.42 336 LEU B CA 1
ATOM 2417 C C . LEU A 1 338 ? 132.554 115.094 128.971 1.00 69.18 336 LEU B C 1
ATOM 2418 O O . LEU A 1 338 ? 133.429 114.407 129.507 1.00 74.73 336 LEU B O 1
ATOM 2423 N N . ASP A 1 339 ? 132.718 116.391 128.731 1.00 70.79 337 ASP B N 1
ATOM 2424 C CA . ASP A 1 339 ? 133.928 117.106 129.112 1.00 69.29 337 ASP B CA 1
ATOM 2425 C C . ASP A 1 339 ? 133.850 117.697 130.512 1.00 74.40 337 ASP B C 1
ATOM 2426 O O . ASP A 1 339 ? 134.820 118.315 130.961 1.00 79.68 337 ASP B O 1
ATOM 2431 N N . GLU A 1 340 ? 132.726 117.529 131.205 1.00 76.86 338 GLU B N 1
ATOM 2432 C CA . GLU A 1 340 ? 132.601 118.038 132.563 1.00 76.47 338 GLU B CA 1
ATOM 2433 C C . GLU A 1 340 ? 133.568 117.313 133.489 1.00 78.59 338 GLU B C 1
ATOM 2434 O O . GLU A 1 340 ? 133.809 116.112 133.346 1.00 82.02 338 GLU B O 1
ATOM 2440 N N . ALA A 1 341 ? 134.132 118.053 134.439 1.00 79.87 339 ALA B N 1
ATOM 2441 C CA . ALA A 1 341 ? 135.108 117.478 135.353 1.00 80.52 339 ALA B CA 1
ATOM 2442 C C . ALA A 1 341 ? 134.437 116.497 136.305 1.00 84.10 339 ALA B C 1
ATOM 2443 O O . ALA A 1 341 ? 133.395 116.799 136.895 1.00 89.57 339 ALA B O 1
ATOM 2445 N N . ALA A 1 342 ? 135.036 115.321 136.453 1.00 79.96 340 ALA B N 1
ATOM 2446 C CA . ALA A 1 342 ? 134.564 114.325 137.399 1.00 78.39 340 ALA B CA 1
ATOM 2447 C C . ALA A 1 342 ? 135.222 114.539 138.759 1.00 85.39 340 ALA B C 1
ATOM 2448 O O . ALA A 1 342 ? 136.105 115.382 138.926 1.00 91.44 340 ALA B O 1
ATOM 2450 N N . GLU A 1 343 ? 134.775 113.764 139.743 1.00 83.54 341 GLU B N 1
ATOM 2451 C CA . GLU A 1 343 ? 135.335 113.874 141.082 1.00 88.87 341 GLU B CA 1
ATOM 2452 C C . GLU A 1 343 ? 136.789 113.419 141.091 1.00 92.63 341 GLU B C 1
ATOM 2453 O O . GLU A 1 343 ? 137.168 112.478 140.388 1.00 93.10 341 GLU B O 1
ATOM 2459 N N . GLU A 1 344 ? 137.604 114.102 141.892 1.00 94.04 342 GLU B N 1
ATOM 2460 C CA . GLU A 1 344 ? 139.041 113.859 141.898 1.00 97.06 342 GLU B CA 1
ATOM 2461 C C . GLU A 1 344 ? 139.346 112.452 142.398 1.00 98.28 342 GLU B C 1
ATOM 2462 O O . GLU A 1 344 ? 138.866 112.037 143.457 1.00 99.31 342 GLU B O 1
ATOM 2468 N N . ASP A 1 345 ? 140.151 111.720 141.631 1.00 97.91 343 ASP B N 1
ATOM 2469 C CA . ASP A 1 345 ? 140.468 110.325 141.924 1.00 95.85 343 ASP B CA 1
ATOM 2470 C C . ASP A 1 345 ? 141.960 110.070 141.730 1.00 97.22 343 ASP B C 1
ATOM 2471 O O . ASP A 1 345 ? 142.373 109.105 141.088 1.00 101.75 343 ASP B O 1
ATOM 2476 N N . GLN A 1 346 ? 142.793 110.947 142.289 1.00 96.39 344 GLN B N 1
ATOM 2477 C CA . GLN A 1 346 ? 144.235 110.825 142.119 1.00 97.09 344 GLN B CA 1
ATOM 2478 C C . GLN A 1 346 ? 144.880 109.856 143.101 1.00 96.15 344 GLN B C 1
ATOM 2479 O O . GLN A 1 346 ? 146.092 109.635 143.017 1.00 97.27 344 GLN B O 1
ATOM 2485 N N . GLY A 1 347 ? 144.115 109.278 144.024 1.00 95.03 345 GLY B N 1
ATOM 2486 C CA . GLY A 1 347 ? 144.687 108.350 144.975 1.00 90.69 345 GLY B CA 1
ATOM 2487 C C . GLY A 1 347 ? 145.002 107.002 144.356 1.00 92.87 345 GLY B C 1
ATOM 2488 O O . GLY A 1 347 ? 144.489 106.628 143.301 1.00 97.60 345 GLY B O 1
ATOM 2489 N N . THR A 1 348 ? 145.875 106.256 145.037 1.00 90.21 346 THR B N 1
ATOM 2490 C CA . THR A 1 348 ? 146.292 104.940 144.573 1.00 92.96 346 THR B CA 1
ATOM 2491 C C . THR A 1 348 ? 146.297 103.867 145.652 1.00 92.96 346 THR B C 1
ATOM 2492 O O . THR A 1 348 ? 146.477 102.691 145.317 1.00 97.19 346 THR B O 1
ATOM 2496 N N . VAL A 1 349 ? 146.109 104.221 146.923 1.00 90.81 347 VAL B N 1
ATOM 2497 C CA . VAL A 1 349 ? 146.205 103.241 147.998 1.00 87.80 347 VAL B CA 1
ATOM 2498 C C . VAL A 1 349 ? 144.951 102.378 148.022 1.00 88.97 347 VAL B C 1
ATOM 2499 O O . VAL A 1 349 ? 143.825 102.890 148.006 1.00 91.75 347 VAL B O 1
ATOM 2503 N N . GLU A 1 350 ? 145.143 101.061 148.058 1.00 90.43 348 GLU B N 1
ATOM 2504 C CA . GLU A 1 350 ? 144.052 100.104 148.187 1.00 91.40 348 GLU B CA 1
ATOM 2505 C C . GLU A 1 350 ? 144.338 99.181 149.360 1.00 93.69 348 GLU B C 1
ATOM 2506 O O . GLU A 1 350 ? 145.455 98.669 149.491 1.00 99.77 348 GLU B O 1
ATOM 2512 N N . LYS A 1 351 ? 143.335 98.971 150.206 1.00 90.25 349 LYS B N 1
ATOM 2513 C CA . LYS A 1 351 ? 143.446 98.073 151.346 1.00 91.68 349 LYS B CA 1
ATOM 2514 C C . LYS A 1 351 ? 142.268 97.112 151.349 1.00 96.72 349 LYS B C 1
ATOM 2515 O O . LYS A 1 351 ? 141.146 97.491 151.002 1.00 99.79 349 LYS B O 1
ATOM 2521 N N . GLU A 1 352 ? 142.531 95.863 151.737 1.00 99.70 350 GLU B N 1
ATOM 2522 C CA . GLU A 1 352 ? 141.463 94.871 151.793 1.00 104.38 350 GLU B CA 1
ATOM 2523 C C . GLU A 1 352 ? 140.548 95.110 152.986 1.00 104.16 350 GLU B C 1
ATOM 2524 O O . GLU A 1 352 ? 139.324 94.980 152.873 1.00 104.12 350 GLU B O 1
ATOM 2530 N N . ARG A 1 353 ? 141.120 95.459 154.136 1.00 101.96 351 ARG B N 1
ATOM 2531 C CA . ARG A 1 353 ? 140.339 95.729 155.335 1.00 101.62 351 ARG B CA 1
ATOM 2532 C C . ARG A 1 353 ? 141.108 96.705 156.210 1.00 101.95 351 ARG B C 1
ATOM 2533 O O . ARG A 1 353 ? 142.317 96.547 156.401 1.00 104.66 351 ARG B O 1
ATOM 2541 N N . VAL A 1 354 ? 140.408 97.705 156.736 1.00 98.23 352 VAL B N 1
ATOM 2542 C CA . VAL A 1 354 ? 141.017 98.722 157.578 1.00 97.39 352 VAL B CA 1
ATOM 2543 C C . VAL A 1 354 ? 140.574 98.503 159.018 1.00 100.42 352 VAL B C 1
ATOM 2544 O O . VAL A 1 354 ? 139.533 97.901 159.297 1.00 104.43 352 VAL B O 1
ATOM 2548 N N . SER A 1 355 ? 141.396 98.994 159.949 1.00 100.31 353 SER B N 1
ATOM 2549 C CA . SER A 1 355 ? 141.078 98.850 161.366 1.00 101.66 353 SER B CA 1
ATOM 2550 C C . SER A 1 355 ? 139.819 99.624 161.732 1.00 104.98 353 SER B C 1
ATOM 2551 O O . SER A 1 355 ? 139.002 99.154 162.531 1.00 107.59 353 SER B O 1
ATOM 2554 N N . GLY A 1 356 ? 139.646 100.812 161.160 1.00 104.52 354 GLY B N 1
ATOM 2555 C CA . GLY A 1 356 ? 138.486 101.633 161.427 1.00 101.63 354 GLY B CA 1
ATOM 2556 C C . GLY A 1 356 ? 138.740 102.884 162.239 1.00 102.91 354 GLY B C 1
ATOM 2557 O O . GLY A 1 356 ? 137.774 103.544 162.638 1.00 106.11 354 GLY B O 1
ATOM 2558 N N . ARG A 1 357 ? 139.997 103.232 162.501 1.00 99.64 355 ARG B N 1
ATOM 2559 C CA . ARG A 1 357 ? 140.294 104.448 163.244 1.00 95.37 355 ARG B CA 1
ATOM 2560 C C . ARG A 1 357 ? 140.073 105.670 162.362 1.00 93.79 355 ARG B C 1
ATOM 2561 O O . ARG A 1 357 ? 140.562 105.730 161.230 1.00 96.00 355 ARG B O 1
ATOM 2569 N N . LEU A 1 358 ? 139.335 106.646 162.884 1.00 92.94 356 LEU B N 1
ATOM 2570 C CA . LEU A 1 358 ? 139.016 107.871 162.164 1.00 89.65 356 LEU B CA 1
ATOM 2571 C C . LEU A 1 358 ? 139.538 109.064 162.949 1.00 92.19 356 LEU B C 1
ATOM 2572 O O . LEU A 1 358 ? 139.338 109.146 164.165 1.00 97.59 356 LEU B O 1
ATOM 2577 N N . GLU A 1 359 ? 140.203 109.984 162.254 1.00 90.92 357 GLU B N 1
ATOM 2578 C CA . GLU A 1 359 ? 140.755 111.175 162.883 1.00 90.15 357 GLU B CA 1
ATOM 2579 C C . GLU A 1 359 ? 140.507 112.380 161.989 1.00 90.52 357 GLU B C 1
ATOM 2580 O O . GLU A 1 359 ? 140.750 112.320 160.780 1.00 92.33 357 GLU B O 1
ATOM 2586 N N . VAL A 1 360 ? 140.024 113.465 162.587 1.00 91.66 358 VAL B N 1
ATOM 2587 C CA . VAL A 1 360 ? 139.815 114.734 161.902 1.00 90.90 358 VAL B CA 1
ATOM 2588 C C . VAL A 1 360 ? 140.680 115.778 162.592 1.00 93.44 358 VAL B C 1
ATOM 2589 O O . VAL A 1 360 ? 140.656 115.892 163.822 1.00 96.60 358 VAL B O 1
ATOM 2593 N N . ARG A 1 361 ? 141.447 116.530 161.805 1.00 92.38 359 ARG B N 1
ATOM 2594 C CA . ARG A 1 361 ? 142.463 117.433 162.339 1.00 92.37 359 ARG B CA 1
ATOM 2595 C C . ARG A 1 361 ? 142.319 118.807 161.697 1.00 95.02 359 ARG B C 1
ATOM 2596 O O . ARG A 1 361 ? 142.668 118.986 160.526 1.00 96.57 359 ARG B O 1
ATOM 2604 N N . ASN A 1 362 ? 141.815 119.771 162.470 1.00 92.52 360 ASN B N 1
ATOM 2605 C CA . ASN A 1 362 ? 141.753 121.179 162.069 1.00 88.75 360 ASN B CA 1
ATOM 2606 C C . ASN A 1 362 ? 141.029 121.356 160.736 1.00 90.97 360 ASN B C 1
ATOM 2607 O O . ASN A 1 362 ? 141.507 122.031 159.823 1.00 95.92 360 ASN B O 1
ATOM 2612 N N . LEU A 1 363 ? 139.851 120.750 160.634 1.00 87.56 361 LEU B N 1
ATOM 2613 C CA . LEU A 1 363 ? 139.084 120.759 159.397 1.00 85.10 361 LEU B CA 1
ATOM 2614 C C . LEU A 1 363 ? 138.208 122.003 159.318 1.00 88.60 361 LEU B C 1
ATOM 2615 O O . LEU A 1 363 ? 137.489 122.328 160.268 1.00 93.07 361 LEU B O 1
ATOM 2620 N N . SER A 1 364 ? 138.275 122.694 158.183 1.00 87.27 362 SER B N 1
ATOM 2621 C CA . SER A 1 364 ? 137.394 123.809 157.869 1.00 83.24 362 SER B CA 1
ATOM 2622 C C . SER A 1 364 ? 136.863 123.619 156.458 1.00 80.50 362 SER B C 1
ATOM 2623 O O . SER A 1 364 ? 137.589 123.156 155.574 1.00 86.52 362 SER B O 1
ATOM 2626 N N . PHE A 1 365 ? 135.598 123.972 156.245 1.00 75.14 363 PHE B N 1
ATOM 2627 C CA . PHE A 1 365 ? 134.959 123.689 154.970 1.00 71.04 363 PHE B CA 1
ATOM 2628 C C . PHE A 1 365 ? 133.897 124.733 154.666 1.00 73.50 363 PHE B C 1
ATOM 2629 O O . PHE A 1 365 ? 133.196 125.201 155.567 1.00 79.66 363 PHE B O 1
ATOM 2637 N N . ARG A 1 366 ? 133.791 125.092 153.389 1.00 73.38 364 ARG B N 1
ATOM 2638 C CA . ARG A 1 366 ? 132.713 125.923 152.878 1.00 70.64 364 ARG B CA 1
ATOM 2639 C C . ARG A 1 366 ? 132.261 125.348 151.545 1.00 70.90 364 ARG B C 1
ATOM 2640 O O . ARG A 1 366 ? 133.086 124.905 150.742 1.00 76.53 364 ARG B O 1
ATOM 2648 N N . TYR A 1 367 ? 130.951 125.338 151.321 1.00 70.90 365 TYR B N 1
ATOM 2649 C CA . TYR A 1 367 ? 130.417 124.730 150.114 1.00 70.47 365 TYR B CA 1
ATOM 2650 C C . TYR A 1 367 ? 130.832 125.535 148.883 1.00 80.93 365 TYR B C 1
ATOM 2651 O O . TYR A 1 367 ? 130.950 126.761 148.945 1.00 90.21 365 TYR B O 1
ATOM 2660 N N . PRO A 1 368 ? 131.077 124.863 147.758 1.00 80.63 366 PRO B N 1
ATOM 2661 C CA . PRO A 1 368 ? 131.517 125.578 146.553 1.00 83.71 366 PRO B CA 1
ATOM 2662 C C . PRO A 1 368 ? 130.486 126.599 146.098 1.00 91.64 366 PRO B C 1
ATOM 2663 O O . PRO A 1 368 ? 129.279 126.358 146.148 1.00 94.29 366 PRO B O 1
ATOM 2667 N N . GLY A 1 369 ? 130.978 127.749 145.646 1.00 91.45 367 GLY B N 1
ATOM 2668 C CA . GLY A 1 369 ? 130.110 128.829 145.228 1.00 90.91 367 GLY B CA 1
ATOM 2669 C C . GLY A 1 369 ? 129.443 129.583 146.353 1.00 94.52 367 GLY B C 1
ATOM 2670 O O . GLY A 1 369 ? 128.539 130.383 146.090 1.00 103.74 367 GLY B O 1
ATOM 2671 N N . THR A 1 370 ? 129.856 129.355 147.597 1.00 91.36 368 THR B N 1
ATOM 2672 C CA . THR A 1 370 ? 129.246 129.979 148.760 1.00 93.70 368 THR B CA 1
ATOM 2673 C C . THR A 1 370 ? 130.340 130.516 149.671 1.00 98.33 368 THR B C 1
ATOM 2674 O O . THR A 1 370 ? 131.344 129.840 149.911 1.00 99.86 368 THR B O 1
ATOM 2678 N N . ASP A 1 371 ? 130.147 131.735 150.170 1.00 101.01 369 ASP B N 1
ATOM 2679 C CA . ASP A 1 371 ? 131.119 132.376 151.045 1.00 102.19 369 ASP B CA 1
ATOM 2680 C C . ASP A 1 371 ? 130.881 132.085 152.521 1.00 99.30 369 ASP B C 1
ATOM 2681 O O . ASP A 1 371 ? 131.680 132.517 153.358 1.00 99.12 369 ASP B O 1
ATOM 2686 N N . LYS A 1 372 ? 129.813 131.370 152.861 1.00 95.84 370 LYS B N 1
ATOM 2687 C CA . LYS A 1 372 ? 129.522 131.052 154.251 1.00 93.17 370 LYS B CA 1
ATOM 2688 C C . LYS A 1 372 ? 130.341 129.855 154.711 1.00 91.31 370 LYS B C 1
ATOM 2689 O O . LYS A 1 372 ? 130.480 128.863 153.990 1.00 93.05 370 LYS B O 1
ATOM 2695 N N . GLN A 1 373 ? 130.883 129.951 155.922 1.00 86.28 371 GLN B N 1
ATOM 2696 C CA . GLN A 1 373 ? 131.675 128.877 156.507 1.00 84.64 371 GLN B CA 1
ATOM 2697 C C . GLN A 1 373 ? 130.766 127.962 157.317 1.00 86.03 371 GLN B C 1
ATOM 2698 O O . GLN A 1 373 ? 130.102 128.412 158.257 1.00 90.06 371 GLN B O 1
ATOM 2704 N N . VAL A 1 374 ? 130.741 126.683 156.955 1.00 82.03 372 VAL B N 1
ATOM 2705 C CA . VAL A 1 374 ? 129.907 125.713 157.655 1.00 77.05 372 VAL B CA 1
ATOM 2706 C C . VAL A 1 374 ? 130.655 125.071 158.817 1.00 80.45 372 VAL B C 1
ATOM 2707 O O . VAL A 1 374 ? 130.074 124.836 159.878 1.00 83.62 372 VAL B O 1
ATOM 2711 N N . LEU A 1 375 ? 131.940 124.774 158.638 1.00 80.44 373 LEU B N 1
ATOM 2712 C CA . LEU A 1 375 ? 132.768 124.194 159.687 1.00 82.11 373 LEU B CA 1
ATOM 2713 C C . LEU A 1 375 ? 133.990 125.073 159.890 1.00 84.85 373 LEU B C 1
ATOM 2714 O O . LEU A 1 375 ? 134.669 125.428 158.922 1.00 87.68 373 LEU B O 1
ATOM 2719 N N . ASP A 1 376 ? 134.270 125.422 161.146 1.00 88.02 374 ASP B N 1
ATOM 2720 C CA . ASP A 1 376 ? 135.364 126.332 161.471 1.00 95.30 374 ASP B CA 1
ATOM 2721 C C . ASP A 1 376 ? 136.651 125.593 161.820 1.00 99.71 374 ASP B C 1
ATOM 2722 O O . ASP A 1 376 ? 137.675 125.775 161.155 1.00 103.07 374 ASP B O 1
ATOM 2727 N N . ASP A 1 377 ? 136.619 124.756 162.857 1.00 97.93 375 ASP B N 1
ATOM 2728 C CA . ASP A 1 377 ? 137.820 124.054 163.308 1.00 95.99 375 ASP B CA 1
ATOM 2729 C C . ASP A 1 377 ? 137.366 122.812 164.070 1.00 97.29 375 ASP B C 1
ATOM 2730 O O . ASP A 1 377 ? 136.946 122.911 165.226 1.00 101.76 375 ASP B O 1
ATOM 2735 N N . ILE A 1 378 ? 137.458 121.655 163.421 1.00 92.11 376 ILE B N 1
ATOM 2736 C CA . ILE A 1 378 ? 136.987 120.390 163.974 1.00 90.12 376 ILE B CA 1
ATOM 2737 C C . ILE A 1 378 ? 138.193 119.510 164.266 1.00 93.07 376 ILE B C 1
ATOM 2738 O O . ILE A 1 378 ? 139.087 119.371 163.423 1.00 97.56 376 ILE B O 1
ATOM 2743 N N . SER A 1 379 ? 138.219 118.920 165.459 1.00 92.34 377 SER B N 1
ATOM 2744 C CA . SER A 1 379 ? 139.311 118.037 165.853 1.00 92.71 377 SER B CA 1
ATOM 2745 C C . SER A 1 379 ? 138.775 116.981 166.805 1.00 95.06 377 SER B C 1
ATOM 2746 O O . SER A 1 379 ? 138.348 117.309 167.916 1.00 99.72 377 SER B O 1
ATOM 2749 N N . PHE A 1 380 ? 138.796 115.723 166.371 1.00 92.47 378 PHE B N 1
ATOM 2750 C CA . PHE A 1 380 ? 138.405 114.608 167.223 1.00 93.00 378 PHE B CA 1
ATOM 2751 C C . PHE A 1 380 ? 139.026 113.333 166.673 1.00 94.32 378 PHE B C 1
ATOM 2752 O O . PHE A 1 380 ? 139.334 113.242 165.483 1.00 96.38 378 PHE B O 1
ATOM 2760 N N . ILE A 1 381 ? 139.206 112.353 167.555 1.00 93.45 379 ILE B N 1
ATOM 2761 C CA . ILE A 1 381 ? 139.799 111.067 167.206 1.00 96.63 379 ILE B CA 1
ATOM 2762 C C . ILE A 1 381 ? 138.841 109.964 167.629 1.00 100.94 379 ILE B C 1
ATOM 2763 O O . ILE A 1 381 ? 138.374 109.945 168.773 1.00 102.87 379 ILE B O 1
ATOM 2768 N N . ALA A 1 382 ? 138.552 109.047 166.708 1.00 101.07 380 ALA B N 1
ATOM 2769 C CA . ALA A 1 382 ? 137.687 107.905 166.971 1.00 100.81 380 ALA B CA 1
ATOM 2770 C C . ALA A 1 382 ? 138.508 106.629 166.852 1.00 103.67 380 ALA B C 1
ATOM 2771 O O . ALA A 1 382 ? 139.027 106.321 165.774 1.00 103.49 380 ALA B O 1
ATOM 2773 N N . GLU A 1 383 ? 138.619 105.896 167.949 1.00 107.65 381 GLU B N 1
ATOM 2774 C CA . GLU A 1 383 ? 139.339 104.636 168.005 1.00 106.74 381 GLU B CA 1
ATOM 2775 C C . GLU A 1 383 ? 138.423 103.480 167.633 1.00 110.83 381 GLU B C 1
ATOM 2776 O O . GLU A 1 383 ? 137.197 103.600 167.699 1.00 113.28 381 GLU B O 1
ATOM 2782 N N . PRO A 1 384 ? 138.985 102.345 167.212 1.00 107.97 382 PRO B N 1
ATOM 2783 C CA . PRO A 1 384 ? 138.144 101.184 166.899 1.00 107.21 382 PRO B CA 1
ATOM 2784 C C . PRO A 1 384 ? 137.336 100.735 168.109 1.00 109.12 382 PRO B C 1
ATOM 2785 O O . PRO A 1 384 ? 137.815 100.759 169.244 1.00 110.31 382 PRO B O 1
ATOM 2789 N N . GLY A 1 385 ? 136.097 100.322 167.852 1.00 106.56 383 GLY B N 1
ATOM 2790 C CA . GLY A 1 385 ? 135.208 9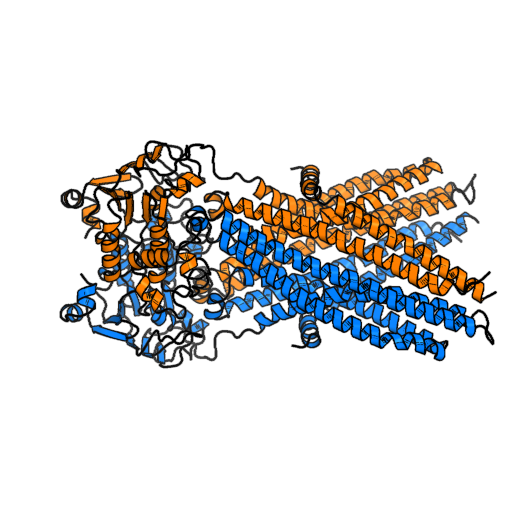9.910 168.919 1.00 109.10 383 GLY B CA 1
ATOM 2791 C C . GLY A 1 385 ? 134.667 101.034 169.770 1.00 109.98 383 GLY B C 1
ATOM 2792 O O . GLY A 1 385 ? 134.428 100.830 170.964 1.00 111.98 383 GLY B O 1
ATOM 2793 N N . GLN A 1 386 ? 134.468 102.217 169.197 1.00 108.67 384 GLN B N 1
ATOM 2794 C CA . GLN A 1 386 ? 134.006 103.384 169.930 1.00 108.61 384 GLN B CA 1
ATOM 2795 C C . GLN A 1 386 ? 132.833 104.028 169.202 1.00 107.04 384 GLN B C 1
ATOM 2796 O O . GLN A 1 386 ? 132.690 103.905 167.983 1.00 106.63 384 GLN B O 1
ATOM 2802 N N . MET A 1 387 ? 131.988 104.718 169.965 1.00 103.32 385 MET B N 1
ATOM 2803 C CA . MET A 1 387 ? 130.966 105.594 169.408 1.00 99.61 385 MET B CA 1
ATOM 2804 C C . MET A 1 387 ? 131.352 107.043 169.648 1.00 102.19 385 MET B C 1
ATOM 2805 O O . MET A 1 387 ? 131.778 107.404 170.750 1.00 105.08 385 MET B O 1
ATOM 2810 N N . ILE A 1 388 ? 131.200 107.864 168.617 1.00 98.43 386 ILE B N 1
ATOM 2811 C CA . ILE A 1 388 ? 131.285 109.312 168.731 1.00 95.31 386 ILE B CA 1
ATOM 2812 C C . ILE A 1 388 ? 129.915 109.878 168.393 1.00 97.33 386 ILE B C 1
ATOM 2813 O O . ILE A 1 388 ? 129.370 109.599 167.319 1.00 98.57 386 ILE B O 1
ATOM 2818 N N . ALA A 1 389 ? 129.356 110.661 169.309 1.00 94.75 387 ALA B N 1
ATOM 2819 C CA . ALA A 1 389 ? 128.010 111.194 169.161 1.00 85.32 387 ALA B CA 1
ATOM 2820 C C . ALA A 1 389 ? 128.078 112.659 168.758 1.00 88.32 387 ALA B C 1
ATOM 2821 O O . ALA A 1 389 ? 128.760 113.457 169.409 1.00 94.72 387 ALA B O 1
ATOM 2823 N N . LEU A 1 390 ? 127.371 113.006 167.688 1.00 85.64 388 LEU B N 1
ATOM 2824 C CA . LEU A 1 390 ? 127.315 114.369 167.179 1.00 83.86 388 LEU B CA 1
ATOM 2825 C C . LEU A 1 390 ? 125.934 114.939 167.468 1.00 86.59 388 LEU B C 1
ATOM 2826 O O . LEU A 1 390 ? 124.931 114.434 166.953 1.00 88.80 388 LEU B O 1
ATOM 2831 N N . VAL A 1 391 ? 125.883 115.988 168.288 1.00 83.52 389 VAL B N 1
ATOM 2832 C CA . VAL A 1 391 ? 124.628 116.613 168.677 1.00 78.73 389 VAL B CA 1
ATOM 2833 C C . VAL A 1 391 ? 124.741 118.119 168.489 1.00 85.81 389 VAL B C 1
ATOM 2834 O O . VAL A 1 391 ? 125.833 118.690 168.475 1.00 94.11 389 VAL B O 1
ATOM 2838 N N . GLY A 1 392 ? 123.591 118.754 168.342 1.00 86.90 390 GLY B N 1
ATOM 2839 C CA . GLY A 1 392 ? 123.537 120.189 168.156 1.00 84.39 390 GLY B CA 1
ATOM 2840 C C . GLY A 1 392 ? 122.213 120.591 167.547 1.00 86.59 390 GLY B C 1
ATOM 2841 O O . GLY A 1 392 ? 121.356 119.759 167.254 1.00 90.84 390 GLY B O 1
ATOM 2842 N N . ARG A 1 393 ? 122.066 121.899 167.361 1.00 84.48 391 ARG B N 1
ATOM 2843 C CA . ARG A 1 393 ? 120.858 122.433 166.757 1.00 80.64 391 ARG B CA 1
ATOM 2844 C C . ARG A 1 393 ? 120.857 122.174 165.252 1.00 80.48 391 ARG B C 1
ATOM 2845 O O . ARG A 1 393 ? 121.864 121.783 164.658 1.00 87.17 391 ARG B O 1
ATOM 2853 N N . SER A 1 394 ? 119.699 122.393 164.637 1.00 75.57 392 SER B N 1
ATOM 2854 C CA . SER A 1 394 ? 119.573 122.206 163.199 1.00 76.73 392 SER B CA 1
ATOM 2855 C C . SER A 1 394 ? 120.408 123.239 162.453 1.00 83.36 392 SER B C 1
ATOM 2856 O O . SER A 1 394 ? 120.458 124.412 162.831 1.00 88.69 392 SER B O 1
ATOM 2859 N N . GLY A 1 395 ? 121.066 122.795 161.387 1.00 83.31 393 GLY B N 1
ATOM 2860 C CA . GLY A 1 395 ? 121.915 123.669 160.607 1.00 79.57 393 GLY B CA 1
ATOM 2861 C C . GLY A 1 395 ? 123.301 123.887 161.164 1.00 83.47 393 GLY B C 1
ATOM 2862 O O . GLY A 1 395 ? 124.040 124.721 160.629 1.00 89.41 393 GLY B O 1
ATOM 2863 N N . SER A 1 396 ? 123.678 123.172 162.226 1.00 80.65 394 SER B N 1
ATOM 2864 C CA . SER A 1 396 ? 125.014 123.330 162.791 1.00 79.97 394 SER B CA 1
ATOM 2865 C C . SER A 1 396 ? 126.088 122.872 161.813 1.00 86.29 394 SER B C 1
ATOM 2866 O O . SER A 1 396 ? 127.144 123.505 161.702 1.00 92.48 394 SER B O 1
ATOM 2869 N N . GLY A 1 397 ? 125.842 121.775 161.103 1.00 83.75 395 GLY B N 1
ATOM 2870 C CA . GLY A 1 397 ? 126.813 121.249 160.165 1.00 77.48 395 GLY B CA 1
ATOM 2871 C C . GLY A 1 397 ? 127.140 119.792 160.418 1.00 79.06 395 GLY B C 1
ATOM 2872 O O . GLY A 1 397 ? 128.162 119.287 159.944 1.00 82.98 395 GLY B O 1
ATOM 2873 N N . LYS A 1 398 ? 126.277 119.109 161.172 1.00 77.70 396 LYS B N 1
ATOM 2874 C CA . LYS A 1 398 ? 126.527 117.714 161.518 1.00 70.77 396 LYS B CA 1
ATOM 2875 C C . LYS A 1 398 ? 126.522 116.820 160.283 1.00 71.42 396 LYS B C 1
ATOM 2876 O O . LYS A 1 398 ? 127.373 115.934 160.151 1.00 78.31 396 LYS B O 1
ATOM 2882 N N . SER A 1 399 ? 125.573 117.031 159.370 1.00 70.91 397 SER B N 1
ATOM 2883 C CA . SER A 1 399 ? 125.549 116.236 158.147 1.00 71.14 397 SER B CA 1
ATOM 2884 C C . SER A 1 399 ? 126.707 116.591 157.226 1.00 73.18 397 SER B C 1
ATOM 2885 O O . SER A 1 399 ? 127.215 115.721 156.511 1.00 79.61 397 SER B O 1
ATOM 2888 N N . THR A 1 400 ? 127.128 117.857 157.220 1.00 73.26 398 THR B N 1
ATOM 2889 C CA . THR A 1 400 ? 128.257 118.260 156.388 1.00 71.31 398 THR B CA 1
ATOM 2890 C C . THR A 1 400 ? 129.538 117.559 156.822 1.00 73.12 398 THR B C 1
ATOM 2891 O O . THR A 1 400 ? 130.313 117.088 155.981 1.00 77.07 398 THR B O 1
ATOM 2895 N N . LEU A 1 401 ? 129.773 117.471 158.132 1.00 72.14 399 LEU B N 1
ATOM 2896 C CA . LEU A 1 401 ? 130.965 116.790 158.627 1.00 66.32 399 LEU B CA 1
ATOM 2897 C C . LEU A 1 401 ? 130.949 115.312 158.262 1.00 70.24 399 LEU B C 1
ATOM 2898 O O . LEU A 1 401 ? 131.982 114.747 157.884 1.00 77.37 399 LEU B O 1
ATOM 2903 N N . ALA A 1 402 ? 129.787 114.667 158.368 1.00 72.87 400 ALA B N 1
ATOM 2904 C CA . ALA A 1 402 ? 129.689 113.249 158.046 1.00 71.77 400 ALA B CA 1
ATOM 2905 C C . ALA A 1 402 ? 129.726 112.987 156.547 1.00 73.36 400 ALA B C 1
ATOM 2906 O O . ALA A 1 402 ? 129.931 111.840 156.139 1.00 78.85 400 ALA B O 1
ATOM 2908 N N . ASN A 1 403 ? 129.527 114.011 155.722 1.00 73.69 401 ASN B N 1
ATOM 2909 C CA . ASN A 1 403 ? 129.573 113.859 154.275 1.00 74.32 401 ASN B CA 1
ATOM 2910 C C . ASN A 1 403 ? 130.954 114.123 153.694 1.00 75.45 401 ASN B C 1
ATOM 2911 O O . ASN A 1 403 ? 131.137 113.982 152.481 1.00 78.87 401 ASN B O 1
ATOM 2916 N N . LEU A 1 404 ? 131.923 114.510 154.521 1.00 74.43 402 LEU B N 1
ATOM 2917 C CA . LEU A 1 404 ? 133.286 114.708 154.048 1.00 72.52 402 LEU B CA 1
ATOM 2918 C C . LEU A 1 404 ? 134.133 113.452 154.171 1.00 76.11 402 LEU B C 1
ATOM 2919 O O . LEU A 1 404 ? 135.111 113.298 153.431 1.00 80.20 402 LEU B O 1
ATOM 2924 N N . VAL A 1 405 ? 133.785 112.555 155.097 1.00 74.92 403 VAL B N 1
ATOM 2925 C CA . VAL A 1 405 ? 134.512 111.290 155.213 1.00 68.75 403 VAL B CA 1
ATOM 2926 C C . VAL A 1 405 ? 134.388 110.439 153.953 1.00 70.11 403 VAL B C 1
ATOM 2927 O O . VAL A 1 405 ? 135.416 109.932 153.476 1.00 77.56 403 VAL B O 1
ATOM 2931 N N . PRO A 1 406 ? 133.203 110.239 153.368 1.00 69.67 404 PRO B N 1
ATOM 2932 C CA . PRO A 1 406 ? 133.124 109.534 152.084 1.00 69.21 404 PRO B CA 1
ATOM 2933 C C . PRO A 1 406 ? 133.529 110.371 150.881 1.00 73.37 404 PRO B C 1
ATOM 2934 O O . PRO A 1 406 ? 133.350 109.913 149.749 1.00 78.49 404 PRO B O 1
ATOM 2938 N N . ARG A 1 407 ? 134.057 111.575 151.102 1.00 70.27 405 ARG B N 1
ATOM 2939 C CA . ARG A 1 407 ? 134.527 112.455 150.031 1.00 68.98 405 ARG B CA 1
ATOM 2940 C C . ARG A 1 407 ? 133.415 112.785 149.039 1.00 74.11 405 ARG B C 1
ATOM 2941 O O . ARG A 1 407 ? 133.636 112.839 147.828 1.00 79.57 405 ARG B O 1
ATOM 2949 N N . PHE A 1 408 ? 132.204 113.003 149.554 1.00 73.44 406 PHE B N 1
ATOM 2950 C CA . PHE A 1 408 ? 131.136 113.526 148.709 1.00 69.42 406 PHE B CA 1
ATOM 2951 C C . PHE A 1 408 ? 131.463 114.935 148.234 1.00 73.73 406 PHE B C 1
ATOM 2952 O O . PHE A 1 408 ? 131.190 115.292 147.083 1.00 75.23 406 PHE B O 1
ATOM 2960 N N . TYR A 1 409 ? 132.048 115.749 149.109 1.00 75.77 407 TYR B N 1
ATOM 2961 C CA . TYR A 1 409 ? 132.502 117.090 148.776 1.00 71.49 407 TYR B CA 1
ATOM 2962 C C . TYR A 1 409 ? 133.977 117.217 149.124 1.00 76.43 407 TYR B C 1
ATOM 2963 O O . TYR A 1 409 ? 134.421 116.733 150.169 1.00 80.35 407 TYR B O 1
ATOM 2972 N N . GLN A 1 410 ? 134.735 117.862 148.243 1.00 75.99 408 GLN B N 1
ATOM 2973 C CA . GLN A 1 410 ? 136.169 118.012 148.445 1.00 77.30 408 GLN B CA 1
ATOM 2974 C C . GLN A 1 410 ? 136.448 119.046 149.527 1.00 77.64 408 GLN B C 1
ATOM 2975 O O . GLN A 1 410 ? 135.817 120.106 149.563 1.00 83.91 408 GLN B O 1
ATOM 2981 N N . HIS A 1 411 ? 137.395 118.736 150.406 1.00 78.60 409 HIS B N 1
ATOM 2982 C CA . HIS A 1 411 ? 137.833 119.647 151.450 1.00 83.02 409 HIS B CA 1
ATOM 2983 C C . HIS A 1 411 ? 139.263 120.093 151.174 1.00 93.17 409 HIS B C 1
ATOM 2984 O O . HIS A 1 411 ? 140.085 119.324 150.668 1.00 97.73 409 HIS B O 1
ATOM 2991 N N . ASN A 1 412 ? 139.551 121.350 151.502 1.00 94.97 410 ASN B N 1
ATOM 2992 C CA . ASN A 1 412 ? 140.856 121.946 151.239 1.00 98.42 410 ASN B CA 1
ATOM 2993 C C . ASN A 1 412 ? 141.668 122.210 152.494 1.00 98.99 410 ASN B C 1
ATOM 2994 O O . ASN A 1 412 ? 142.870 121.936 152.511 1.00 99.95 410 ASN B O 1
ATOM 2999 N N . ASP A 1 413 ? 141.049 122.735 153.546 1.00 96.79 411 ASP B N 1
ATOM 3000 C CA . ASP A 1 413 ? 141.744 123.065 154.783 1.00 98.14 411 ASP B CA 1
ATOM 3001 C C . ASP A 1 413 ? 141.482 121.968 155.807 1.00 98.36 411 ASP B C 1
ATOM 3002 O O . ASP A 1 413 ? 140.325 121.660 156.109 1.00 101.20 411 ASP B O 1
ATOM 3007 N N . GLY A 1 414 ? 142.550 121.386 156.334 1.00 93.79 412 GLY B N 1
ATOM 3008 C CA . GLY A 1 414 ? 142.458 120.326 157.318 1.00 92.98 412 GLY B CA 1
ATOM 3009 C C . GLY A 1 414 ? 142.761 118.967 156.710 1.00 96.28 412 GLY B C 1
ATOM 3010 O O . GLY A 1 414 ? 142.973 118.818 155.506 1.00 101.52 412 GLY B O 1
ATOM 3011 N N . LYS A 1 415 ? 142.777 117.965 157.586 1.00 94.13 413 LYS B N 1
ATOM 3012 C CA . LYS A 1 415 ? 143.087 116.596 157.203 1.00 91.87 413 LYS B CA 1
ATOM 3013 C C . LYS A 1 415 ? 142.063 115.644 157.800 1.00 90.96 413 LYS B C 1
ATOM 3014 O O . LYS A 1 415 ? 141.679 115.779 158.965 1.00 95.01 413 LYS B O 1
ATOM 3020 N N . ILE A 1 416 ? 141.622 114.683 156.992 1.00 87.29 414 ILE B N 1
ATOM 3021 C CA . ILE A 1 416 ? 140.783 113.579 157.446 1.00 83.04 414 ILE B CA 1
ATOM 3022 C C . ILE A 1 416 ? 141.546 112.292 157.179 1.00 83.13 414 ILE B C 1
ATOM 3023 O O . ILE A 1 416 ? 141.821 111.957 156.021 1.00 87.45 414 ILE B O 1
ATOM 3028 N N . LEU A 1 417 ? 141.885 111.570 158.243 1.00 83.59 415 LEU B N 1
ATOM 3029 C CA . LEU A 1 417 ? 142.709 110.373 158.149 1.00 82.64 415 LEU B CA 1
ATOM 3030 C C . LEU A 1 417 ? 141.898 109.156 158.564 1.00 86.58 415 LEU B C 1
ATOM 3031 O O . LEU A 1 417 ? 141.287 109.148 159.637 1.00 91.42 415 LEU B O 1
ATOM 3036 N N . LEU A 1 418 ? 141.900 108.133 157.715 1.00 86.62 416 LEU B N 1
ATOM 3037 C CA . LEU A 1 418 ? 141.272 106.851 158.009 1.00 87.11 416 LEU B CA 1
ATOM 3038 C C . LEU A 1 418 ? 142.381 105.813 158.128 1.00 89.24 416 LEU B C 1
ATOM 3039 O O . LEU A 1 418 ? 143.079 105.531 157.149 1.00 92.47 416 LEU B O 1
ATOM 3044 N N . ASP A 1 419 ? 142.540 105.254 159.329 1.00 90.58 417 ASP B N 1
ATOM 3045 C CA . ASP A 1 419 ? 143.602 104.292 159.628 1.00 92.61 417 ASP B CA 1
ATOM 3046 C C . ASP A 1 419 ? 144.989 104.874 159.371 1.00 93.28 417 ASP B C 1
ATOM 3047 O O . ASP A 1 419 ? 145.893 104.172 158.912 1.00 95.32 417 ASP B O 1
ATOM 3052 N N . GLY A 1 420 ? 145.172 106.159 159.666 1.00 90.72 418 GLY B N 1
ATOM 3053 C CA . GLY A 1 420 ? 146.457 106.803 159.500 1.00 86.70 418 GLY B CA 1
ATOM 3054 C C . GLY A 1 420 ? 146.790 107.236 158.090 1.00 88.95 418 GLY B C 1
ATOM 3055 O O . GLY A 1 420 ? 147.907 107.715 157.857 1.00 91.11 418 GLY B O 1
ATOM 3056 N N . VAL A 1 421 ? 145.868 107.086 157.143 1.00 86.20 419 VAL B N 1
ATOM 3057 C CA . VAL A 1 421 ? 146.079 107.479 155.756 1.00 80.97 419 VAL B CA 1
ATOM 3058 C C . VAL A 1 421 ? 145.021 108.507 155.388 1.00 83.66 419 VAL B C 1
ATOM 3059 O O . VAL A 1 421 ? 143.828 108.290 155.634 1.00 89.23 419 VAL B O 1
ATOM 3063 N N . GLU A 1 422 ? 145.457 109.626 154.813 1.00 80.67 420 GLU B N 1
ATOM 3064 C CA . GLU A 1 422 ? 144.526 110.666 154.399 1.00 79.01 420 GLU B CA 1
ATOM 3065 C C . GLU A 1 422 ? 143.549 110.116 153.367 1.00 79.18 420 GLU B C 1
ATOM 3066 O O . GLU A 1 422 ? 143.936 109.397 152.443 1.00 81.89 420 GLU B O 1
ATOM 3072 N N . VAL A 1 423 ? 142.269 110.460 153.532 1.00 76.70 421 VAL B N 1
ATOM 3073 C CA . VAL A 1 423 ? 141.212 109.877 152.713 1.00 78.08 421 VAL B CA 1
ATOM 3074 C C . VAL A 1 423 ? 141.340 110.212 151.237 1.00 80.35 421 VAL B C 1
ATOM 3075 O O . VAL A 1 423 ? 140.667 109.586 150.411 1.00 82.44 421 VAL B O 1
ATOM 3079 N N . GLU A 1 424 ? 142.178 111.182 150.878 1.00 81.88 422 GLU B N 1
ATOM 3080 C CA . GLU A 1 424 ? 142.393 111.506 149.475 1.00 81.81 422 GLU B CA 1
ATOM 3081 C C . GLU A 1 424 ? 143.432 110.611 148.814 1.00 83.59 422 GLU B C 1
ATOM 3082 O O . GLU A 1 424 ? 143.574 110.659 147.588 1.00 85.61 422 GLU B O 1
ATOM 3088 N N . ASP A 1 425 ? 144.157 109.803 149.588 1.00 82.78 423 ASP B N 1
ATOM 3089 C CA . ASP A 1 425 ? 145.107 108.855 149.025 1.00 79.23 423 ASP B CA 1
ATOM 3090 C C . ASP A 1 425 ? 144.466 107.529 148.645 1.00 83.56 423 ASP B C 1
ATOM 3091 O O . ASP A 1 425 ? 145.013 106.813 147.799 1.00 89.58 423 ASP B O 1
ATOM 3096 N N . TYR A 1 426 ? 143.335 107.182 149.251 1.00 81.07 424 TYR B N 1
ATOM 3097 C CA . TYR A 1 426 ? 142.595 106.000 148.839 1.00 77.76 424 TYR B CA 1
ATOM 3098 C C . TYR A 1 426 ? 141.974 106.214 147.465 1.00 80.10 424 TYR B C 1
ATOM 3099 O O . TYR A 1 426 ? 141.678 107.342 147.062 1.00 86.90 424 TYR B O 1
ATOM 3108 N N . ARG A 1 427 ? 141.779 105.118 146.742 1.00 78.81 425 ARG B N 1
ATOM 3109 C CA . ARG A 1 427 ? 140.907 105.163 145.580 1.00 79.07 425 ARG B CA 1
ATOM 3110 C C . ARG A 1 427 ? 139.466 105.352 146.036 1.00 82.06 425 ARG B C 1
ATOM 3111 O O . ARG A 1 427 ? 139.071 104.902 147.115 1.00 87.85 425 ARG B O 1
ATOM 3119 N N . LEU A 1 428 ? 138.678 106.037 145.207 1.00 78.86 426 LEU B N 1
ATOM 3120 C CA . LEU A 1 428 ? 137.303 106.342 145.592 1.00 78.69 426 LEU B CA 1
ATOM 3121 C C . LEU A 1 428 ? 136.492 105.071 145.806 1.00 82.69 426 LEU B C 1
ATOM 3122 O O . LEU A 1 428 ? 135.717 104.975 146.764 1.00 86.14 426 LEU B O 1
ATOM 3127 N N . ARG A 1 429 ? 136.654 104.084 144.923 1.00 79.94 427 ARG B N 1
ATOM 3128 C CA . ARG A 1 429 ? 135.931 102.827 145.084 1.00 76.99 427 ARG B CA 1
ATOM 3129 C C . ARG A 1 429 ? 136.377 102.087 146.339 1.00 76.40 427 ARG B C 1
ATOM 3130 O O . ARG A 1 429 ? 135.550 101.504 147.048 1.00 84.03 427 ARG B O 1
ATOM 3138 N N . ASN A 1 430 ? 137.679 102.094 146.628 1.00 73.01 428 ASN B N 1
ATOM 3139 C CA . ASN A 1 430 ? 138.175 101.379 147.799 1.00 72.20 428 ASN B CA 1
ATOM 3140 C C . ASN A 1 430 ? 137.808 102.099 149.090 1.00 76.65 428 ASN B C 1
ATOM 3141 O O . ASN A 1 430 ? 137.513 101.454 150.102 1.00 81.28 428 ASN B O 1
ATOM 3146 N N . LEU A 1 431 ? 137.833 103.433 149.080 1.00 77.08 429 LEU B N 1
ATOM 3147 C CA . LEU A 1 431 ? 137.515 104.187 150.289 1.00 75.84 429 LEU B CA 1
ATOM 3148 C C . LEU A 1 431 ? 136.067 103.979 150.711 1.00 77.10 429 LEU B C 1
ATOM 3149 O O . LEU A 1 431 ? 135.781 103.770 151.895 1.00 81.71 429 LEU B O 1
ATOM 3154 N N . ARG A 1 432 ? 135.140 104.026 149.756 1.00 74.08 430 ARG B N 1
ATOM 3155 C CA . ARG A 1 432 ? 133.723 103.904 150.066 1.00 71.09 430 ARG B CA 1
ATOM 3156 C C . ARG A 1 432 ? 133.303 102.479 150.395 1.00 75.23 430 ARG B C 1
ATOM 3157 O O . ARG A 1 432 ? 132.179 102.276 150.865 1.00 81.58 430 ARG B O 1
ATOM 3165 N N . ARG A 1 433 ? 134.170 101.493 150.163 1.00 76.94 431 ARG B N 1
ATOM 3166 C CA . ARG A 1 433 ? 133.865 100.123 150.555 1.00 77.10 431 ARG B CA 1
ATOM 3167 C C . ARG A 1 433 ? 133.974 99.921 152.060 1.00 80.26 431 ARG B C 1
ATOM 3168 O O . ARG A 1 433 ? 133.332 99.014 152.600 1.00 87.99 431 ARG B O 1
ATOM 3176 N N . HIS A 1 434 ? 134.755 100.750 152.747 1.00 76.92 432 HIS B N 1
ATOM 3177 C CA . HIS A 1 434 ? 134.971 100.616 154.180 1.00 77.00 432 HIS B CA 1
ATOM 3178 C C . HIS A 1 434 ? 134.011 101.451 155.014 1.00 80.81 432 HIS B C 1
ATOM 3179 O O . HIS A 1 434 ? 134.105 101.427 156.245 1.00 86.42 432 HIS B O 1
ATOM 3186 N N . ILE A 1 435 ? 133.098 102.187 154.387 1.00 80.33 433 ILE B N 1
ATOM 3187 C CA . ILE A 1 435 ? 132.188 103.084 155.089 1.00 75.51 433 ILE B CA 1
ATOM 3188 C C . ILE A 1 435 ? 130.757 102.686 154.760 1.00 78.53 433 ILE B C 1
ATOM 3189 O O . ILE A 1 435 ? 130.388 102.592 153.584 1.00 82.28 433 ILE B O 1
ATOM 3194 N N . ALA A 1 436 ? 129.958 102.456 155.797 1.00 77.87 434 ALA B N 1
ATOM 3195 C CA . ALA A 1 436 ? 128.532 102.195 155.662 1.00 74.12 434 ALA B CA 1
ATOM 3196 C C . ALA A 1 436 ? 127.768 103.426 156.125 1.00 77.54 434 ALA B C 1
ATOM 3197 O O . ALA A 1 436 ? 128.011 103.933 157.226 1.00 82.30 434 ALA B O 1
ATOM 3199 N N . LEU A 1 437 ? 126.848 103.901 155.292 1.00 81.43 435 LEU B N 1
ATOM 3200 C CA . LEU A 1 437 ? 126.194 105.185 155.497 1.00 81.82 435 LEU B CA 1
ATOM 3201 C C . LEU A 1 437 ? 124.683 105.017 155.558 1.00 84.88 435 LEU B C 1
ATOM 3202 O O . LEU A 1 437 ? 124.095 104.285 154.757 1.00 90.44 435 LEU B O 1
ATOM 3207 N N . VAL A 1 438 ? 124.063 105.704 156.513 1.00 83.70 436 VAL B N 1
ATOM 3208 C CA . VAL A 1 438 ? 122.612 105.813 156.611 1.00 81.09 436 VAL B CA 1
ATOM 3209 C C . VAL A 1 438 ? 122.293 107.300 156.551 1.00 87.10 436 VAL B C 1
ATOM 3210 O O . VAL A 1 438 ? 122.423 108.013 157.553 1.00 93.58 436 VAL B O 1
ATOM 3214 N N . THR A 1 439 ? 121.879 107.777 155.381 1.00 85.11 437 THR B N 1
ATOM 3215 C CA . THR A 1 439 ? 121.631 109.198 155.201 1.00 87.85 437 THR B CA 1
ATOM 3216 C C . THR A 1 439 ? 120.326 109.613 155.875 1.00 92.68 437 THR B C 1
ATOM 3217 O O . THR A 1 439 ? 119.457 108.790 156.176 1.00 92.90 437 THR B O 1
ATOM 3221 N N . GLN A 1 440 ? 120.202 110.919 156.119 1.00 92.94 438 GLN B N 1
ATOM 3222 C CA . GLN A 1 440 ? 118.974 111.450 156.701 1.00 93.30 438 GLN B CA 1
ATOM 3223 C C . GLN A 1 440 ? 117.791 111.263 155.760 1.00 93.86 438 GLN B C 1
ATOM 3224 O O . GLN A 1 440 ? 116.694 110.898 156.198 1.00 98.23 438 GLN B O 1
ATOM 3230 N N . GLN A 1 441 ? 117.993 111.501 154.467 1.00 89.41 439 GLN B N 1
ATOM 3231 C CA . GLN A 1 441 ? 116.949 111.309 153.467 1.00 86.62 439 GLN B CA 1
ATOM 3232 C C . GLN A 1 441 ? 117.010 109.869 152.974 1.00 88.37 439 GLN B C 1
ATOM 3233 O O . GLN A 1 441 ? 117.959 109.480 152.287 1.00 93.47 439 GLN B O 1
ATOM 3239 N N . VAL A 1 442 ? 115.998 109.081 153.321 1.00 83.24 440 VAL B N 1
ATOM 3240 C CA . VAL A 1 442 ? 115.963 107.672 152.949 1.00 77.43 440 VAL B CA 1
ATOM 3241 C C . VAL A 1 442 ? 115.469 107.547 151.515 1.00 77.52 440 VAL B C 1
ATOM 3242 O O . VAL A 1 442 ? 114.420 108.093 151.156 1.00 80.47 440 VAL B O 1
ATOM 3246 N N . THR A 1 443 ? 116.226 106.828 150.691 1.00 76.82 441 THR B N 1
ATOM 3247 C CA . THR A 1 443 ? 115.876 106.604 149.295 1.00 80.54 441 THR B CA 1
ATOM 3248 C C . THR A 1 443 ? 115.888 105.110 149.014 1.00 79.54 441 THR B C 1
ATOM 3249 O O . THR A 1 443 ? 116.848 104.417 149.366 1.00 83.03 441 THR B O 1
ATOM 3253 N N . LEU A 1 444 ? 114.825 104.619 148.384 1.00 75.31 442 LEU B N 1
ATOM 3254 C CA . LEU A 1 444 ? 114.705 103.218 148.019 1.00 69.91 442 LEU B CA 1
ATOM 3255 C C . LEU A 1 444 ? 114.392 103.110 146.534 1.00 73.60 442 LEU B C 1
ATOM 3256 O O . LEU A 1 444 ? 113.870 104.042 145.919 1.00 78.78 442 LEU B O 1
ATOM 3261 N N . PHE A 1 445 ? 114.722 101.960 145.962 1.00 74.39 443 PHE B N 1
ATOM 3262 C CA . PHE A 1 445 ? 114.484 101.693 144.553 1.00 72.56 443 PHE B CA 1
ATOM 3263 C C . PHE A 1 445 ? 113.205 100.885 144.371 1.00 75.87 443 PHE B C 1
ATOM 3264 O O . PHE A 1 445 ? 112.750 100.181 145.274 1.00 79.90 443 PHE B O 1
ATOM 3272 N N . ASN A 1 446 ? 112.628 100.997 143.175 1.00 78.31 444 ASN B N 1
ATOM 3273 C CA . ASN A 1 446 ? 111.402 100.278 142.833 1.00 80.06 444 ASN B CA 1
ATOM 3274 C C . ASN A 1 446 ? 111.768 98.832 142.517 1.00 84.93 444 ASN B C 1
ATOM 3275 O O . ASN A 1 446 ? 111.926 98.426 141.363 1.0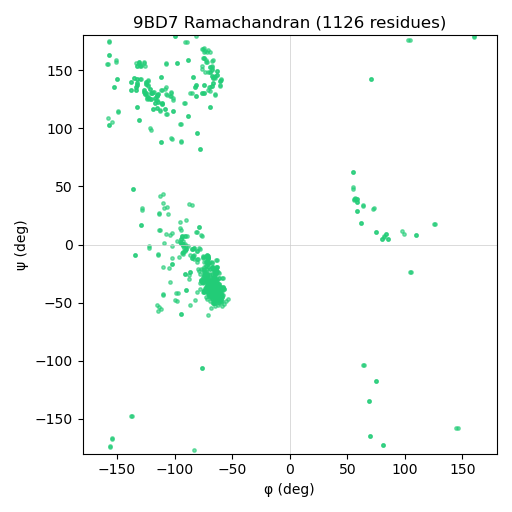0 89.87 444 ASN B O 1
ATOM 3280 N N . ASP A 1 447 ? 111.905 98.042 143.575 1.00 83.68 445 ASP B N 1
ATOM 3281 C CA . ASP A 1 447 ? 112.292 96.642 143.461 1.00 82.38 445 ASP B CA 1
ATOM 3282 C C . ASP A 1 447 ? 111.790 95.913 144.702 1.00 82.97 445 ASP B C 1
ATOM 3283 O O . ASP A 1 447 ? 111.084 96.490 145.535 1.00 87.61 445 ASP B O 1
ATOM 3288 N N . SER A 1 448 ? 112.154 94.641 144.826 1.00 78.22 446 SER B N 1
ATOM 3289 C CA . SER A 1 448 ? 111.711 93.848 145.959 1.00 76.49 446 SER B CA 1
ATOM 3290 C C . SER A 1 448 ? 112.425 94.290 147.235 1.00 73.22 446 SER B C 1
ATOM 3291 O O . SER A 1 448 ? 113.418 95.022 147.208 1.00 77.95 446 SER B O 1
ATOM 3294 N N . VAL A 1 449 ? 111.892 93.840 148.372 1.00 71.32 447 VAL B N 1
ATOM 3295 C CA . VAL A 1 449 ? 112.499 94.162 149.661 1.00 69.74 447 VAL B CA 1
ATOM 3296 C C . VAL A 1 449 ? 113.893 93.558 149.760 1.00 72.94 447 VAL B C 1
ATOM 3297 O O . VAL A 1 449 ? 114.835 94.207 150.230 1.00 77.52 447 VAL B O 1
ATOM 3301 N N . ALA A 1 450 ? 114.048 92.307 149.319 1.00 74.06 448 ALA B N 1
ATOM 3302 C CA . ALA A 1 450 ? 115.347 91.648 149.395 1.00 69.13 448 ALA B CA 1
ATOM 3303 C C . ALA A 1 450 ? 116.376 92.338 148.510 1.00 69.80 448 ALA B C 1
ATOM 3304 O O . ALA A 1 450 ? 117.553 92.431 148.875 1.00 75.24 448 ALA B O 1
ATOM 3306 N N . ASN A 1 451 ? 115.956 92.822 147.340 1.00 70.49 449 ASN B N 1
ATOM 3307 C CA . ASN A 1 451 ? 116.889 93.497 146.445 1.00 71.48 449 ASN B CA 1
ATOM 3308 C C . ASN A 1 451 ? 117.329 94.846 146.998 1.00 73.95 449 ASN B C 1
ATOM 3309 O O . ASN A 1 451 ? 118.460 95.276 146.746 1.00 79.89 449 ASN B O 1
ATOM 3314 N N . ASN A 1 452 ? 116.456 95.531 147.738 1.00 71.73 450 ASN B N 1
ATOM 3315 C CA . ASN A 1 452 ? 116.839 96.808 148.331 1.00 66.07 450 ASN B CA 1
ATOM 3316 C C . ASN A 1 452 ? 117.835 96.617 149.467 1.00 68.33 450 ASN B C 1
ATOM 3317 O O . ASN A 1 452 ? 118.771 97.409 149.618 1.00 75.66 450 ASN B O 1
ATOM 3322 N N . ILE A 1 453 ? 117.646 95.577 150.281 1.00 63.79 451 ILE B N 1
ATOM 3323 C CA . ILE A 1 453 ? 118.554 95.338 151.398 1.00 63.72 451 ILE B CA 1
ATOM 3324 C C . ILE A 1 453 ? 119.932 94.928 150.893 1.00 69.85 451 ILE B C 1
ATOM 3325 O O . ILE A 1 453 ? 120.957 95.423 151.376 1.00 77.45 451 ILE B O 1
ATOM 3330 N N . ALA A 1 454 ? 119.983 94.028 149.916 1.00 70.96 452 ALA B N 1
ATOM 3331 C CA . ALA A 1 454 ? 121.242 93.580 149.323 1.00 73.40 452 ALA B CA 1
ATOM 3332 C C . ALA A 1 454 ? 121.400 94.293 147.985 1.00 75.70 452 ALA B C 1
ATOM 3333 O O . ALA A 1 454 ? 120.950 93.812 146.945 1.00 79.96 452 ALA B O 1
ATOM 3335 N N . TYR A 1 455 ? 122.048 95.453 148.016 1.00 75.58 453 TYR B N 1
ATOM 3336 C CA . TYR A 1 455 ? 122.226 96.288 146.839 1.00 73.76 453 TYR B CA 1
ATOM 3337 C C . TYR A 1 455 ? 123.706 96.544 146.598 1.00 83.63 453 TYR B C 1
ATOM 3338 O O . TYR A 1 455 ? 124.474 96.743 147.544 1.00 87.85 453 TYR B O 1
ATOM 3347 N N . GLY A 1 456 ? 124.098 96.536 145.327 1.00 84.49 454 GLY B N 1
ATOM 3348 C CA . GLY A 1 456 ? 125.449 96.894 144.941 1.00 85.68 454 GLY B CA 1
ATOM 3349 C C . GLY A 1 456 ? 126.493 95.839 145.239 1.00 90.30 454 GLY B C 1
ATOM 3350 O O . GLY A 1 456 ? 126.445 94.733 144.695 1.00 92.83 454 GLY B O 1
ATOM 3351 N N . ASP A 1 457 ? 127.451 96.181 146.104 1.00 91.45 455 ASP B N 1
ATOM 3352 C CA . ASP A 1 457 ? 128.548 95.266 146.401 1.00 96.33 455 ASP B CA 1
ATOM 3353 C C . ASP A 1 457 ? 128.066 94.012 147.119 1.00 97.04 455 ASP B C 1
ATOM 3354 O O . ASP A 1 457 ? 128.686 92.951 146.991 1.00 99.78 455 ASP B O 1
ATOM 3359 N N . LEU A 1 458 ? 126.976 94.110 147.874 1.00 91.73 456 LEU B N 1
ATOM 3360 C CA . LEU A 1 458 ? 126.442 92.980 148.619 1.00 88.85 456 LEU B CA 1
ATOM 3361 C C . LEU A 1 458 ? 125.368 92.220 147.852 1.00 91.03 456 LEU B C 1
ATOM 3362 O O . LEU A 1 458 ? 124.732 91.329 148.423 1.00 96.67 456 LEU B O 1
ATOM 3367 N N . ALA A 1 459 ? 125.149 92.553 146.582 1.00 89.18 457 ALA B N 1
ATOM 3368 C CA . ALA A 1 459 ? 124.164 91.840 145.783 1.00 88.94 457 ALA B CA 1
ATOM 3369 C C . ALA A 1 459 ? 124.562 90.378 145.624 1.00 99.04 457 ALA B C 1
ATOM 3370 O O . ALA A 1 459 ? 125.745 90.036 145.540 1.00 101.58 457 ALA B O 1
ATOM 3372 N N . GLY A 1 460 ? 123.556 89.509 145.588 1.00 100.97 458 GLY B N 1
ATOM 3373 C CA . GLY A 1 460 ? 123.798 88.085 145.508 1.00 104.69 458 GLY B CA 1
ATOM 3374 C C . GLY A 1 460 ? 124.068 87.407 146.830 1.00 107.09 458 GLY B C 1
ATOM 3375 O O . GLY A 1 460 ? 124.451 86.232 146.837 1.00 111.40 458 GLY B O 1
ATOM 3376 N N . ALA A 1 461 ? 123.888 88.107 147.946 1.00 102.12 459 ALA B N 1
ATOM 3377 C CA . ALA A 1 461 ? 124.090 87.500 149.248 1.00 102.62 459 ALA B CA 1
ATOM 3378 C C . ALA A 1 461 ? 123.028 86.432 149.504 1.00 102.14 459 ALA B C 1
ATOM 3379 O O . ALA A 1 461 ? 121.912 86.519 148.986 1.00 100.54 459 ALA B O 1
ATOM 3381 N N . PRO A 1 462 ? 123.356 85.404 150.288 1.00 101.12 460 PRO B N 1
ATOM 3382 C CA . PRO A 1 462 ? 122.363 84.368 150.589 1.00 99.08 460 PRO B CA 1
ATOM 3383 C C . PRO A 1 462 ? 121.183 84.937 151.360 1.00 98.91 460 PRO B C 1
ATOM 3384 O O . PRO A 1 462 ? 121.316 85.894 152.127 1.00 103.36 460 PRO B O 1
ATOM 3388 N N . ARG A 1 463 ? 120.012 84.334 151.141 1.00 94.70 461 ARG B N 1
ATOM 3389 C CA . ARG A 1 463 ? 118.794 84.822 151.779 1.00 91.51 461 ARG B CA 1
ATOM 3390 C C . ARG A 1 463 ? 118.884 84.743 153.297 1.00 94.09 461 ARG B C 1
ATOM 3391 O O . ARG A 1 463 ? 118.262 85.549 153.998 1.00 99.39 461 ARG B O 1
ATOM 3399 N N . GLU A 1 464 ? 119.653 83.787 153.824 1.00 91.86 462 GLU B N 1
ATOM 3400 C CA . GLU A 1 464 ? 119.841 83.709 155.269 1.00 96.78 462 GLU B CA 1
ATOM 3401 C C . GLU A 1 464 ? 120.566 84.940 155.796 1.00 101.16 462 GLU B C 1
ATOM 3402 O O . GLU A 1 464 ? 120.234 85.454 156.870 1.00 104.37 462 GLU B O 1
ATOM 3408 N N . GLU A 1 465 ? 121.569 85.421 155.057 1.00 100.79 463 GLU B N 1
ATOM 3409 C CA . GLU A 1 465 ? 122.278 86.630 155.464 1.00 98.08 463 GLU B CA 1
ATOM 3410 C C . GLU A 1 465 ? 121.364 87.848 155.430 1.00 92.86 463 GLU B C 1
ATOM 3411 O O . GLU A 1 465 ? 121.436 88.710 156.313 1.00 94.40 463 GLU B O 1
ATOM 3417 N N . ILE A 1 466 ? 120.508 87.942 154.410 1.00 90.25 464 ILE B N 1
ATOM 3418 C CA . ILE A 1 466 ? 119.592 89.075 154.304 1.00 84.62 464 ILE B CA 1
ATOM 3419 C C . ILE A 1 466 ? 118.623 89.091 155.478 1.00 84.30 464 ILE B C 1
ATOM 3420 O O . ILE A 1 466 ? 118.355 90.145 156.067 1.00 86.52 464 ILE B O 1
ATOM 3425 N N . GLU A 1 467 ? 118.082 87.925 155.838 1.00 86.21 465 GLU B N 1
ATOM 3426 C CA . GLU A 1 467 ? 117.133 87.863 156.943 1.00 85.65 465 GLU B CA 1
ATOM 3427 C C . GLU A 1 467 ? 117.791 88.197 158.275 1.00 83.80 465 GLU B C 1
ATOM 3428 O O . GLU A 1 467 ? 117.143 88.774 159.155 1.00 89.25 465 GLU B O 1
ATOM 3434 N N . ARG A 1 468 ? 119.065 87.838 158.448 1.00 83.11 466 ARG B N 1
ATOM 3435 C CA . ARG A 1 468 ? 119.766 88.185 159.680 1.00 85.72 466 ARG B CA 1
ATOM 3436 C C . ARG A 1 468 ? 119.921 89.694 159.822 1.00 83.64 466 ARG B C 1
ATOM 3437 O O . ARG A 1 468 ? 119.762 90.239 160.920 1.00 83.29 466 ARG B O 1
ATOM 3445 N N . ALA A 1 469 ? 120.243 90.384 158.725 1.00 83.36 467 ALA B N 1
ATOM 3446 C CA . ALA A 1 469 ? 120.361 91.837 158.771 1.00 77.11 467 ALA B CA 1
ATOM 3447 C C . ALA A 1 469 ? 119.017 92.494 159.059 1.00 80.68 467 ALA B C 1
ATOM 3448 O O . ALA A 1 469 ? 118.945 93.458 159.829 1.00 83.89 467 ALA B O 1
ATOM 3450 N N . ALA A 1 470 ? 117.944 91.990 158.446 1.00 81.15 468 ALA B N 1
ATOM 3451 C CA . ALA A 1 470 ? 116.620 92.555 158.682 1.00 73.75 468 ALA B CA 1
ATOM 3452 C C . ALA A 1 470 ? 116.179 92.347 160.125 1.00 75.21 468 ALA B C 1
ATOM 3453 O O . ALA A 1 470 ? 115.523 93.217 160.710 1.00 82.04 468 ALA B O 1
ATOM 3455 N N . LYS A 1 471 ? 116.520 91.198 160.711 1.00 76.11 469 LYS B N 1
ATOM 3456 C CA . LYS A 1 471 ? 116.170 90.943 162.104 1.00 78.83 469 LYS B CA 1
ATOM 3457 C C . LYS A 1 471 ? 116.859 91.933 163.036 1.00 81.66 469 LYS B C 1
ATOM 3458 O O . LYS A 1 471 ? 116.258 92.402 164.010 1.00 84.41 469 LYS B O 1
ATOM 3464 N N . ALA A 1 472 ? 118.121 92.262 162.754 1.00 81.74 470 ALA B N 1
ATOM 3465 C CA . ALA A 1 472 ? 118.839 93.225 163.582 1.00 79.32 470 ALA B CA 1
ATOM 3466 C C . ALA A 1 472 ? 118.205 94.608 163.500 1.00 81.20 470 ALA B C 1
ATOM 3467 O O . ALA A 1 472 ? 118.144 95.329 164.502 1.00 87.08 470 ALA B O 1
ATOM 3469 N N . ALA A 1 473 ? 117.731 94.995 162.319 1.00 78.85 471 ALA B N 1
ATOM 3470 C CA . ALA A 1 473 ? 117.088 96.287 162.123 1.00 74.35 471 ALA B CA 1
ATOM 3471 C C . ALA A 1 473 ? 115.629 96.297 162.559 1.00 79.61 471 ALA B C 1
ATOM 3472 O O . ALA A 1 473 ? 114.921 97.263 162.254 1.00 83.72 471 ALA B O 1
ATOM 3474 N N . ASN A 1 474 ? 115.173 95.255 163.256 1.00 79.64 472 ASN B N 1
ATOM 3475 C CA . ASN A 1 474 ? 113.790 95.152 163.725 1.00 79.89 472 ASN B CA 1
ATOM 3476 C C . ASN A 1 474 ? 112.802 95.282 162.568 1.00 79.23 472 ASN B C 1
ATOM 3477 O O . ASN A 1 474 ? 111.740 95.892 162.697 1.00 81.87 472 ASN B O 1
ATOM 3482 N N . ALA A 1 475 ? 113.156 94.699 161.423 1.00 77.08 473 ALA B N 1
ATOM 3483 C CA . ALA A 1 475 ? 112.336 94.783 160.226 1.00 74.03 473 ALA B CA 1
ATOM 3484 C C . ALA A 1 475 ? 111.760 93.446 159.786 1.00 81.27 473 ALA B C 1
ATOM 3485 O O . ALA A 1 475 ? 110.922 93.424 158.880 1.00 83.97 473 ALA B O 1
ATOM 3487 N N . LYS A 1 476 ? 112.175 92.337 160.400 1.00 85.61 474 LYS B N 1
ATOM 3488 C CA . LYS A 1 476 ? 111.681 91.032 159.974 1.00 85.28 474 LYS B CA 1
ATOM 3489 C C . LYS A 1 476 ? 110.207 90.847 160.307 1.00 89.88 474 LYS B C 1
ATOM 3490 O O . LYS A 1 476 ? 109.516 90.072 159.637 1.00 94.20 474 LYS B O 1
ATOM 3496 N N . GLU A 1 477 ? 109.709 91.542 161.331 1.00 89.92 475 GLU B N 1
ATOM 3497 C CA . GLU A 1 477 ? 108.321 91.360 161.744 1.00 90.23 475 GLU B CA 1
ATOM 3498 C C . GLU A 1 477 ? 107.351 91.851 160.675 1.00 87.88 475 GLU B C 1
ATOM 3499 O O . GLU A 1 477 ? 106.426 91.130 160.286 1.00 91.54 475 GLU B O 1
ATOM 3505 N N . PHE A 1 478 ? 107.544 93.077 160.186 1.00 81.55 476 PHE B N 1
ATOM 3506 C CA . PHE A 1 478 ? 106.620 93.625 159.201 1.00 79.06 476 PHE B CA 1
ATOM 3507 C C . PHE A 1 478 ? 106.887 93.113 157.792 1.00 82.21 476 PHE B C 1
ATOM 3508 O O . PHE A 1 478 ? 105.988 93.174 156.948 1.00 87.47 476 PHE B O 1
ATOM 3516 N N . ILE A 1 479 ? 108.095 92.619 157.514 1.00 80.78 477 ILE B N 1
ATOM 3517 C CA . ILE A 1 479 ? 108.369 92.047 156.200 1.00 81.13 477 ILE B CA 1
ATOM 3518 C C . ILE A 1 479 ? 107.628 90.728 156.028 1.00 88.50 477 ILE B C 1
ATOM 3519 O O . ILE A 1 479 ? 107.078 90.444 154.957 1.00 91.81 477 ILE B O 1
ATOM 3524 N N . ASP A 1 480 ? 107.591 89.907 157.080 1.00 90.58 478 ASP B N 1
ATOM 3525 C CA . ASP A 1 480 ? 106.911 88.620 157.005 1.00 92.36 478 ASP B CA 1
ATOM 3526 C C . ASP A 1 480 ? 105.410 88.764 156.792 1.00 92.10 478 ASP B C 1
ATOM 3527 O O . ASP A 1 480 ? 104.776 87.827 156.295 1.00 94.33 478 ASP B O 1
ATOM 3532 N N . ASN A 1 481 ? 104.829 89.905 157.153 1.00 88.74 479 ASN B N 1
ATOM 3533 C CA . ASN A 1 481 ? 103.406 90.148 156.966 1.00 84.49 479 ASN B CA 1
ATOM 3534 C C . ASN A 1 481 ? 103.080 90.745 155.604 1.00 85.98 479 ASN B C 1
ATOM 3535 O O . ASN A 1 481 ? 101.903 90.981 155.314 1.00 89.27 479 ASN B O 1
ATOM 3540 N N . LEU A 1 482 ? 104.084 90.997 154.770 1.00 83.57 480 LEU B N 1
ATOM 3541 C CA . LEU A 1 482 ? 103.840 91.514 153.437 1.00 84.01 480 LEU B CA 1
ATOM 3542 C C . LEU A 1 482 ? 103.236 90.424 152.553 1.00 88.40 480 LEU B C 1
ATOM 3543 O O . LEU A 1 482 ? 103.388 89.233 152.832 1.00 89.41 480 LEU B O 1
ATOM 3548 N N . PRO A 1 483 ? 102.524 90.812 151.487 1.00 88.06 481 PRO B N 1
ATOM 3549 C CA . PRO A 1 483 ? 101.854 89.798 150.652 1.00 88.62 481 PRO B CA 1
ATOM 3550 C C . PRO A 1 483 ? 102.789 88.749 150.074 1.00 89.13 481 PRO B C 1
ATOM 3551 O O . PRO A 1 483 ? 102.417 87.571 150.004 1.00 90.26 481 PRO B O 1
ATOM 3555 N N . GLN A 1 484 ? 103.993 89.135 149.655 1.00 88.37 482 GLN B N 1
ATOM 3556 C CA . GLN A 1 484 ? 104.947 88.203 149.068 1.00 86.38 482 GLN B CA 1
ATOM 3557 C C . GLN A 1 484 ? 106.180 87.994 149.936 1.00 87.46 482 GLN B C 1
ATOM 3558 O O . GLN A 1 484 ? 107.166 87.419 149.464 1.00 90.32 482 GLN B O 1
ATOM 3564 N N . GLY A 1 485 ? 106.150 88.437 151.187 1.00 86.73 483 GLY B N 1
ATOM 3565 C CA . GLY A 1 485 ? 107.318 88.278 152.040 1.00 84.75 483 GLY B CA 1
ATOM 3566 C C . GLY A 1 485 ? 108.452 89.167 151.574 1.00 86.52 483 GLY B C 1
ATOM 3567 O O . GLY A 1 485 ? 108.260 90.349 151.271 1.00 88.68 483 GLY B O 1
ATOM 3568 N N . PHE A 1 486 ? 109.656 88.595 151.508 1.00 83.33 484 PHE B N 1
ATOM 3569 C CA . PHE A 1 486 ? 110.835 89.356 151.114 1.00 78.17 484 PHE B CA 1
ATOM 3570 C C . PHE A 1 486 ? 110.844 89.719 149.636 1.00 80.34 484 PHE B C 1
ATOM 3571 O O . PHE A 1 486 ? 111.675 90.535 149.225 1.00 84.63 484 PHE B O 1
ATOM 3579 N N . ASP A 1 487 ? 109.957 89.140 148.833 1.00 82.22 485 ASP B N 1
ATOM 3580 C CA . ASP A 1 487 ? 109.884 89.443 147.411 1.00 84.29 485 ASP B CA 1
ATOM 3581 C C . ASP A 1 487 ? 108.860 90.521 147.086 1.00 84.86 485 ASP B C 1
ATOM 3582 O O . ASP A 1 487 ? 108.632 90.801 145.905 1.00 88.20 485 ASP B O 1
ATOM 3587 N N . THR A 1 488 ? 108.238 91.123 148.095 1.00 82.38 486 THR B N 1
ATOM 3588 C CA . THR A 1 488 ? 107.241 92.156 147.858 1.00 81.12 486 THR B CA 1
ATOM 3589 C C . THR A 1 488 ? 107.886 93.403 147.267 1.00 81.75 486 THR B C 1
ATOM 3590 O O . THR A 1 488 ? 108.948 93.844 147.714 1.00 87.55 486 THR B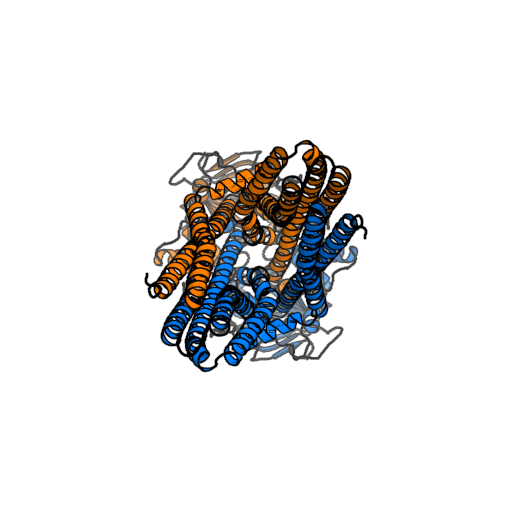 O 1
ATOM 3594 N N . GLU A 1 489 ? 107.236 93.973 146.257 1.00 80.43 487 GLU B N 1
ATOM 3595 C CA . GLU A 1 489 ? 107.715 95.204 145.646 1.00 82.36 487 GLU B CA 1
ATOM 3596 C C . GLU A 1 489 ? 107.264 96.407 146.463 1.00 82.51 487 GLU B C 1
ATOM 3597 O O . GLU A 1 489 ? 106.110 96.488 146.892 1.00 86.44 487 GLU B O 1
ATOM 3603 N N . VAL A 1 490 ? 108.188 97.348 146.677 1.00 78.70 488 VAL B N 1
ATOM 3604 C CA . VAL A 1 490 ? 107.909 98.503 147.526 1.00 77.28 488 VAL B CA 1
ATOM 3605 C C . VAL A 1 490 ? 107.394 99.706 146.751 1.00 80.82 488 VAL B C 1
ATOM 3606 O O . VAL A 1 490 ? 106.996 100.704 147.371 1.00 83.57 488 VAL B O 1
ATOM 3610 N N . GLY A 1 491 ? 107.381 99.650 145.426 1.00 77.74 489 GLY B N 1
ATOM 3611 C CA . GLY A 1 491 ? 106.918 100.773 144.641 1.00 78.26 489 GLY B CA 1
ATOM 3612 C C . GLY A 1 491 ? 107.982 101.842 144.475 1.00 83.14 489 GLY B C 1
ATOM 3613 O O . GLY A 1 491 ? 109.147 101.679 144.845 1.00 86.41 489 GLY B O 1
ATOM 3614 N N . GLU A 1 492 ? 107.556 102.964 143.901 1.00 85.26 490 GLU B N 1
ATOM 3615 C CA . GLU A 1 492 ? 108.465 104.072 143.638 1.00 82.99 490 GLU B CA 1
ATOM 3616 C C . GLU A 1 492 ? 108.901 104.712 144.949 1.00 81.09 490 GLU B C 1
ATOM 3617 O O . GLU A 1 492 ? 108.067 105.226 145.703 1.00 83.04 490 GLU B O 1
ATOM 3623 N N . ASN A 1 493 ? 110.207 104.679 145.218 1.00 77.22 491 ASN B N 1
ATOM 3624 C CA . ASN A 1 493 ? 110.790 105.257 146.429 1.00 75.41 491 ASN B CA 1
ATOM 3625 C C . ASN A 1 493 ? 110.189 104.646 147.692 1.00 75.78 491 ASN B C 1
ATOM 3626 O O . ASN A 1 493 ? 110.120 105.296 148.738 1.00 78.92 491 ASN B O 1
ATOM 3631 N N . GLY A 1 494 ? 109.757 103.391 147.606 1.00 72.99 492 GLY B N 1
ATOM 3632 C CA . GLY A 1 494 ? 109.143 102.730 148.744 1.00 72.68 492 GLY B CA 1
ATOM 3633 C C . GLY A 1 494 ? 107.854 103.369 149.207 1.00 75.45 492 GLY B C 1
ATOM 3634 O O . GLY A 1 494 ? 107.555 103.347 150.404 1.00 77.84 492 GLY B O 1
ATOM 3635 N N . VAL A 1 495 ? 107.070 103.928 148.282 1.00 75.73 493 VAL B N 1
ATOM 3636 C CA . VAL A 1 495 ? 105.851 104.638 148.661 1.00 71.17 493 VAL B CA 1
ATOM 3637 C C . VAL A 1 495 ? 104.840 103.690 149.294 1.00 72.11 493 VAL B C 1
ATOM 3638 O O . VAL A 1 495 ? 103.997 104.113 150.094 1.00 75.89 493 VAL B O 1
ATOM 3642 N N . LEU A 1 496 ? 104.916 102.401 148.973 1.00 70.97 494 LEU B N 1
ATOM 3643 C CA . LEU A 1 496 ? 103.999 101.411 149.524 1.00 68.05 494 LEU B CA 1
ATOM 3644 C C . LEU A 1 496 ? 104.357 100.996 150.946 1.00 69.88 494 LEU B C 1
ATOM 3645 O O . LEU A 1 496 ? 103.846 99.978 151.424 1.00 73.73 494 LEU B O 1
ATOM 3650 N N . LEU A 1 497 ? 105.219 101.748 151.623 1.00 70.84 495 LEU B N 1
ATOM 3651 C CA . LEU A 1 497 ? 105.589 101.480 153.003 1.00 69.65 495 LEU B CA 1
ATOM 3652 C C . LEU A 1 497 ? 105.469 102.764 153.810 1.00 72.43 495 LEU B C 1
ATOM 3653 O O . LEU A 1 497 ? 105.540 103.870 153.270 1.00 79.13 495 LEU B O 1
ATOM 3658 N N . SER A 1 498 ? 105.282 102.608 155.117 1.00 69.58 496 SER B N 1
ATOM 3659 C CA . SER A 1 498 ? 105.214 103.765 155.993 1.00 70.65 496 SER B CA 1
ATOM 3660 C C . SER A 1 498 ? 106.609 104.352 156.201 1.00 72.51 496 SER B C 1
ATOM 3661 O O . SER A 1 498 ? 107.627 103.755 155.842 1.00 78.66 496 SER B O 1
ATOM 3664 N N . GLY A 1 499 ? 106.645 105.547 156.793 1.00 69.01 497 GLY B N 1
ATOM 3665 C CA . GLY A 1 499 ? 107.913 106.239 156.964 1.00 68.08 497 GLY B CA 1
ATOM 3666 C C . GLY A 1 499 ? 108.899 105.470 157.823 1.00 68.38 497 GLY B C 1
ATOM 3667 O O . GLY A 1 499 ? 110.085 105.388 157.499 1.00 70.67 497 GLY B O 1
ATOM 3668 N N . GLY A 1 500 ? 108.423 104.900 158.931 1.00 69.63 498 GLY B N 1
ATOM 3669 C CA . GLY A 1 500 ? 109.298 104.111 159.781 1.00 67.41 498 GLY B CA 1
ATOM 3670 C C . GLY A 1 500 ? 109.774 102.831 159.129 1.00 64.74 498 GLY B C 1
ATOM 3671 O O . GLY A 1 500 ? 110.902 102.391 159.370 1.00 69.58 498 GLY B O 1
ATOM 3672 N N . GLN A 1 501 ? 108.928 102.211 158.306 1.00 65.80 499 GLN B N 1
ATOM 3673 C CA . GLN A 1 501 ? 109.315 100.968 157.649 1.00 63.76 499 GLN B CA 1
ATOM 3674 C C . GLN A 1 501 ? 110.356 101.213 156.564 1.00 64.81 499 GLN B C 1
ATOM 3675 O O . GLN A 1 501 ? 111.252 100.387 156.361 1.00 72.15 499 GLN B O 1
ATOM 3681 N N . ARG A 1 502 ? 110.253 102.337 155.850 1.00 62.23 500 ARG B N 1
ATOM 3682 C CA . ARG A 1 502 ? 111.283 102.684 154.876 1.00 62.15 500 ARG B CA 1
ATOM 3683 C C . ARG A 1 502 ? 112.626 102.909 155.554 1.00 63.73 500 ARG B C 1
ATOM 3684 O O . ARG A 1 502 ? 113.667 102.477 155.047 1.00 68.38 500 ARG B O 1
ATOM 3692 N N . GLN A 1 503 ? 112.621 103.589 156.701 1.00 63.04 501 GLN B N 1
ATOM 3693 C CA . GLN A 1 503 ? 113.869 103.884 157.394 1.00 59.79 501 GLN B CA 1
ATOM 3694 C C . GLN A 1 503 ? 114.514 102.626 157.956 1.00 64.36 501 GLN B C 1
ATOM 3695 O O . GLN A 1 503 ? 115.744 102.533 158.007 1.00 72.75 501 GLN B O 1
ATOM 3701 N N . ARG A 1 504 ? 113.708 101.651 158.382 1.00 64.34 502 ARG B N 1
ATOM 3702 C CA . ARG A 1 504 ? 114.273 100.412 158.902 1.00 59.59 502 ARG B CA 1
ATOM 3703 C C . ARG A 1 504 ? 114.883 99.563 157.795 1.00 63.03 502 ARG B C 1
ATOM 3704 O O . ARG A 1 504 ? 115.784 98.760 158.059 1.00 69.92 502 ARG B O 1
ATOM 3712 N N . LEU A 1 505 ? 114.408 99.717 156.558 1.00 60.43 503 LEU B N 1
ATOM 3713 C CA . LEU A 1 505 ? 115.059 99.046 155.438 1.00 57.73 503 LEU B CA 1
ATOM 3714 C C . LEU A 1 505 ? 116.414 99.673 155.137 1.00 65.68 503 LEU B C 1
ATOM 3715 O O . LEU A 1 505 ? 117.357 98.974 154.752 1.00 73.32 503 LEU B O 1
ATOM 3720 N N . ALA A 1 506 ? 116.526 100.994 155.299 1.00 65.28 504 ALA B N 1
ATOM 3721 C CA . ALA A 1 506 ? 117.809 101.658 155.096 1.00 61.91 504 ALA B CA 1
ATOM 3722 C C . ALA A 1 506 ? 118.823 101.235 156.150 1.00 62.73 504 ALA B C 1
ATOM 3723 O O . ALA A 1 506 ? 120.011 101.081 155.849 1.00 68.22 504 ALA B O 1
ATOM 3725 N N . ILE A 1 507 ? 118.375 101.056 157.395 1.00 59.58 505 ILE B N 1
ATOM 3726 C CA . ILE A 1 507 ? 119.266 100.560 158.440 1.00 61.66 505 ILE B CA 1
ATOM 3727 C C . ILE A 1 507 ? 119.716 99.141 158.124 1.00 67.68 505 ILE B C 1
ATOM 3728 O O . ILE A 1 507 ? 120.892 98.795 158.290 1.00 73.01 505 ILE B O 1
ATOM 3733 N N . ALA A 1 508 ? 118.789 98.297 157.667 1.00 66.71 506 ALA B N 1
ATOM 3734 C CA . ALA A 1 508 ? 119.140 96.924 157.324 1.00 63.75 506 ALA B CA 1
ATOM 3735 C C . ALA A 1 508 ? 120.103 96.867 156.147 1.00 65.73 506 ALA B C 1
ATOM 3736 O O . ALA A 1 508 ? 120.943 95.964 156.078 1.00 72.96 506 ALA B O 1
ATOM 3738 N N . ARG A 1 509 ? 119.992 97.812 155.211 1.00 64.34 507 ARG B N 1
ATOM 3739 C CA . ARG A 1 509 ? 120.909 97.839 154.077 1.00 60.15 507 ARG B CA 1
ATOM 3740 C C . ARG A 1 509 ? 122.343 98.086 154.530 1.00 63.36 507 ARG B C 1
ATOM 3741 O O . ARG A 1 509 ? 123.280 97.468 154.014 1.00 69.52 507 ARG B O 1
ATOM 3749 N N . ALA A 1 510 ? 122.534 98.988 155.493 1.00 64.10 508 ALA B N 1
ATOM 3750 C CA . ALA A 1 510 ? 123.877 99.301 155.967 1.00 64.59 508 ALA B CA 1
ATOM 3751 C C . ALA A 1 510 ? 124.437 98.222 156.882 1.00 70.53 508 ALA B C 1
ATOM 3752 O O . ALA A 1 510 ? 125.654 98.006 156.901 1.00 79.72 508 ALA B O 1
ATOM 3754 N N . LEU A 1 511 ? 123.582 97.545 157.652 1.00 68.24 509 LEU B N 1
ATOM 3755 C CA . LEU A 1 511 ? 124.069 96.499 158.543 1.00 66.54 509 LEU B CA 1
ATOM 3756 C C . LEU A 1 511 ? 124.572 95.288 157.770 1.00 71.54 509 LEU B C 1
ATOM 3757 O O . LEU A 1 511 ? 125.498 94.606 158.224 1.00 76.15 509 LEU B O 1
ATOM 3762 N N . LEU A 1 512 ? 123.976 94.999 156.612 1.00 70.79 510 LEU B N 1
ATOM 3763 C CA . LEU A 1 512 ? 124.455 93.894 155.789 1.00 69.01 510 LEU B CA 1
ATOM 3764 C C . LEU A 1 512 ? 125.836 94.181 155.215 1.00 74.90 510 LEU B C 1
ATOM 3765 O O . LEU A 1 512 ? 126.641 93.259 155.049 1.00 83.06 510 LEU B O 1
ATOM 3770 N N . LYS A 1 513 ? 126.127 95.447 154.911 1.00 73.37 511 LYS B N 1
ATOM 3771 C CA . LYS A 1 513 ? 127.419 95.819 154.348 1.00 71.59 511 LYS B CA 1
ATOM 3772 C C . LYS A 1 513 ? 128.563 95.621 155.336 1.00 79.42 511 LYS B C 1
ATOM 3773 O O . LYS A 1 513 ? 129.720 95.528 154.911 1.00 86.20 511 LYS B O 1
ATOM 3779 N N . ASP A 1 514 ? 128.262 95.536 156.634 1.00 83.74 512 ASP B N 1
ATOM 3780 C CA . ASP A 1 514 ? 129.265 95.453 157.692 1.00 93.30 512 ASP B CA 1
ATOM 3781 C C . ASP A 1 514 ? 130.102 96.726 157.731 1.00 98.80 512 ASP B C 1
ATOM 3782 O O . ASP A 1 514 ? 129.649 97.752 158.251 1.00 101.21 512 ASP B O 1
ATOM 3787 N N . ALA A 1 515 ? 131.329 96.653 157.205 1.00 95.14 513 ALA B N 1
ATOM 3788 C CA . ALA A 1 515 ? 132.279 97.755 157.076 1.00 90.27 513 ALA B CA 1
ATOM 3789 C C . ALA A 1 515 ? 132.828 98.176 158.435 1.00 92.32 513 ALA B C 1
ATOM 3790 O O . ALA A 1 515 ? 132.098 98.176 159.434 1.00 97.40 513 ALA B O 1
ATOM 3792 N N . PRO A 1 516 ? 134.112 98.531 158.512 1.00 87.95 514 PRO B N 1
ATOM 3793 C CA . PRO A 1 516 ? 134.680 98.955 159.801 1.00 87.61 514 PRO B CA 1
ATOM 3794 C C . PRO A 1 516 ? 134.086 100.243 160.340 1.00 92.72 514 PRO B C 1
ATOM 3795 O O . PRO A 1 516 ? 134.031 100.422 161.563 1.00 99.15 514 PRO B O 1
ATOM 3799 N N . LEU A 1 517 ? 133.651 101.153 159.473 1.00 91.07 515 LEU B N 1
ATOM 3800 C CA . LEU A 1 517 ? 133.126 102.447 159.888 1.00 85.49 515 LEU B CA 1
ATOM 3801 C C . LEU A 1 517 ? 131.654 102.541 159.517 1.00 86.83 515 LEU B C 1
ATOM 3802 O O . LEU A 1 517 ? 131.285 102.317 158.360 1.00 88.08 515 LEU B O 1
ATOM 3807 N N . LEU A 1 518 ? 130.821 102.879 160.498 1.00 88.05 516 LEU B N 1
ATOM 3808 C CA . LEU A 1 518 ? 129.382 103.015 160.309 1.00 84.59 516 LEU B CA 1
ATOM 3809 C C . LEU A 1 518 ? 128.961 104.407 160.757 1.00 85.66 516 LEU B C 1
ATOM 3810 O O . LEU A 1 518 ? 129.244 104.808 161.890 1.00 88.03 516 LEU B O 1
ATOM 3815 N N . ILE A 1 519 ? 128.289 105.137 159.872 1.00 85.15 517 ILE B N 1
ATOM 3816 C CA . ILE A 1 519 ? 127.809 106.484 160.158 1.00 83.88 517 ILE B CA 1
ATOM 3817 C C . ILE A 1 519 ? 126.290 106.469 160.085 1.00 88.32 517 ILE B C 1
ATOM 3818 O O . ILE A 1 519 ? 125.717 106.126 159.043 1.00 88.97 517 ILE B O 1
ATOM 3823 N N . LEU A 1 520 ? 125.641 106.842 161.184 1.00 87.65 518 LEU B N 1
ATOM 3824 C CA . LEU A 1 520 ? 124.188 106.917 161.261 1.00 85.58 518 LEU B CA 1
ATOM 3825 C C . LEU A 1 520 ? 123.780 108.379 161.366 1.00 89.26 518 LEU B C 1
ATOM 3826 O O . LEU A 1 520 ? 124.181 109.073 162.307 1.00 92.06 518 LEU B O 1
ATOM 3831 N N . ASP A 1 521 ? 122.982 108.840 160.409 1.00 89.47 519 ASP B N 1
ATOM 3832 C CA . ASP A 1 521 ? 122.531 110.228 160.339 1.00 91.48 519 ASP B CA 1
ATOM 3833 C C . ASP A 1 521 ? 121.031 110.250 160.622 1.00 94.36 519 ASP B C 1
ATOM 3834 O O . ASP A 1 521 ? 120.212 110.180 159.704 1.00 95.21 519 ASP B O 1
ATOM 3839 N N . GLU A 1 522 ? 120.681 110.352 161.903 1.00 92.51 520 GLU B N 1
ATOM 3840 C CA . GLU A 1 522 ? 119.290 110.375 162.353 1.00 89.62 520 GLU B CA 1
ATOM 3841 C C . GLU A 1 522 ? 118.534 109.150 161.839 1.00 91.47 520 GLU B C 1
ATOM 3842 O O . GLU A 1 522 ? 117.574 109.245 161.074 1.00 93.21 520 GLU B O 1
ATOM 3848 N N . ALA A 1 523 ? 118.994 107.981 162.281 1.00 91.85 521 ALA B N 1
ATOM 3849 C CA . ALA A 1 523 ? 118.452 106.717 161.804 1.00 89.83 521 ALA B CA 1
ATOM 3850 C C . ALA A 1 523 ? 117.154 106.319 162.493 1.00 90.57 521 ALA B C 1
ATOM 3851 O O . ALA A 1 523 ? 116.549 105.317 162.100 1.00 95.29 521 ALA B O 1
ATOM 3853 N N . THR A 1 524 ? 116.711 107.068 163.503 1.00 88.96 522 THR B N 1
ATOM 3854 C CA . THR A 1 524 ? 115.502 106.729 164.244 1.00 89.50 522 THR B CA 1
ATOM 3855 C C . THR A 1 524 ? 114.547 107.913 164.317 1.00 89.59 522 THR B C 1
ATOM 3856 O O . THR A 1 524 ? 113.792 108.050 165.283 1.00 92.69 522 THR B O 1
ATOM 3860 N N . SER A 1 525 ? 114.569 108.781 163.304 1.00 85.80 523 SER B N 1
ATOM 3861 C CA . SER A 1 525 ? 113.712 109.961 163.325 1.00 82.09 523 SER B CA 1
ATOM 3862 C C . SER A 1 525 ? 112.242 109.601 163.153 1.00 80.65 523 SER B C 1
ATOM 3863 O O . SER A 1 525 ? 111.372 110.286 163.703 1.00 84.47 523 SER B O 1
ATOM 3866 N N . ALA A 1 526 ? 111.943 108.540 162.405 1.00 78.85 524 ALA B N 1
ATOM 3867 C CA . ALA A 1 526 ? 110.572 108.157 162.095 1.00 76.06 524 ALA B CA 1
ATOM 3868 C C . ALA A 1 526 ? 110.149 106.880 162.815 1.00 79.41 524 ALA B C 1
ATOM 3869 O O . ALA A 1 526 ? 109.339 106.110 162.297 1.00 82.92 524 ALA B O 1
ATOM 3871 N N . LEU A 1 527 ? 110.681 106.645 164.010 1.00 81.87 525 LEU B N 1
ATOM 3872 C CA . LEU A 1 527 ? 110.381 105.446 164.776 1.00 80.42 525 LEU B CA 1
ATOM 3873 C C . LEU A 1 527 ? 109.889 105.821 166.167 1.00 85.46 525 LEU B C 1
ATOM 3874 O O . LEU A 1 527 ? 110.217 106.887 166.694 1.00 92.57 525 LEU B O 1
ATOM 3879 N N . ASP A 1 528 ? 109.097 104.930 166.756 1.00 83.49 526 ASP B N 1
ATOM 3880 C CA . ASP A 1 528 ? 108.604 105.127 168.108 1.00 85.20 526 ASP B CA 1
ATOM 3881 C C . ASP A 1 528 ? 109.667 104.706 169.120 1.00 89.52 526 ASP B C 1
ATOM 3882 O O . ASP A 1 528 ? 110.760 104.256 168.766 1.00 97.10 526 ASP B O 1
ATOM 3887 N N . THR A 1 529 ? 109.342 104.856 170.405 1.00 87.93 527 THR B N 1
ATOM 3888 C CA . THR A 1 529 ? 110.299 104.512 171.451 1.00 89.90 527 THR B CA 1
ATOM 3889 C C . THR A 1 529 ? 110.532 103.008 171.524 1.00 96.43 527 THR B C 1
ATOM 3890 O O . THR A 1 529 ? 111.652 102.562 171.798 1.00 99.91 527 THR B O 1
ATOM 3894 N N . GLU A 1 530 ? 109.487 102.209 171.294 1.00 96.15 528 GLU B N 1
ATOM 3895 C CA . GLU A 1 530 ? 109.642 100.758 171.351 1.00 95.46 528 GLU B CA 1
ATOM 3896 C C . GLU A 1 530 ? 110.567 100.253 170.252 1.00 95.78 528 GLU B C 1
ATOM 3897 O O . GLU A 1 530 ? 111.436 99.410 170.502 1.00 101.24 528 GLU B O 1
ATOM 3903 N N . SER A 1 531 ? 110.394 100.752 169.026 1.00 91.25 529 SER B N 1
ATOM 3904 C CA . SER A 1 531 ? 111.264 100.332 167.934 1.00 89.73 529 SER B CA 1
ATOM 3905 C C . SER A 1 531 ? 112.692 100.819 168.135 1.00 91.59 529 SER B C 1
ATOM 3906 O O . SER A 1 531 ? 113.641 100.135 167.737 1.00 96.00 529 SER B O 1
ATOM 3909 N N . GLU A 1 532 ? 112.863 101.997 168.739 1.00 90.55 530 GLU B N 1
ATOM 3910 C CA . GLU A 1 532 ? 114.204 102.500 169.017 1.00 89.93 530 GLU B CA 1
ATOM 3911 C C . GLU A 1 532 ? 114.943 101.596 169.993 1.00 92.46 530 GLU B C 1
ATOM 3912 O O . GLU A 1 532 ? 116.135 101.321 169.814 1.00 100.31 530 GLU B O 1
ATOM 3918 N N . ARG A 1 533 ? 114.253 101.129 171.037 1.00 87.36 531 ARG B N 1
ATOM 3919 C CA . ARG A 1 533 ? 114.898 100.275 172.029 1.00 88.13 531 ARG B CA 1
ATOM 3920 C C . ARG A 1 533 ? 115.365 98.965 171.411 1.00 91.62 531 ARG B C 1
ATOM 3921 O O . ARG A 1 533 ? 116.454 98.473 171.729 1.00 96.18 531 ARG B O 1
ATOM 3929 N N . HIS A 1 534 ? 114.551 98.377 170.531 1.00 89.54 532 HIS B N 1
ATOM 3930 C CA . HIS A 1 534 ? 114.948 97.138 169.873 1.00 89.93 532 HIS B CA 1
ATOM 3931 C C . HIS A 1 534 ? 116.165 97.351 168.982 1.00 92.14 532 HIS B C 1
ATOM 3932 O O . HIS A 1 534 ? 117.088 96.529 168.972 1.00 98.00 532 HIS B O 1
ATOM 3939 N N . ILE A 1 535 ? 116.184 98.449 168.225 1.00 89.27 533 ILE B N 1
ATOM 3940 C CA . ILE A 1 535 ? 117.319 98.726 167.350 1.00 87.56 533 ILE B CA 1
ATOM 3941 C C . ILE A 1 535 ? 118.554 99.078 168.169 1.00 89.77 533 ILE B C 1
ATOM 3942 O O . ILE A 1 535 ? 119.663 98.617 167.874 1.00 94.69 533 ILE B O 1
ATOM 3947 N N . GLN A 1 536 ? 118.385 99.896 169.210 1.00 90.58 534 GLN B N 1
ATOM 3948 C CA . GLN A 1 536 ? 119.521 100.281 170.040 1.00 92.07 534 GLN B CA 1
ATOM 3949 C C . GLN A 1 536 ? 120.124 99.073 170.747 1.00 96.16 534 GLN B C 1
ATOM 3950 O O . GLN A 1 536 ? 121.349 98.966 170.872 1.00 102.81 534 GLN B O 1
ATOM 3956 N N . ALA A 1 537 ? 119.278 98.158 171.223 1.00 93.93 535 ALA B N 1
ATOM 3957 C CA . ALA A 1 537 ? 119.785 96.940 171.848 1.00 94.44 535 ALA B CA 1
ATOM 3958 C C . ALA A 1 537 ? 120.532 96.073 170.843 1.00 97.95 535 ALA B C 1
ATOM 3959 O O . ALA A 1 537 ? 121.563 95.477 171.174 1.00 102.21 535 ALA B O 1
ATOM 3961 N N . ALA A 1 538 ? 120.026 95.986 169.611 1.00 95.48 536 ALA B N 1
ATOM 3962 C CA . ALA A 1 538 ? 120.682 95.178 168.591 1.00 93.15 536 ALA B CA 1
ATOM 3963 C C . ALA A 1 538 ? 121.974 95.807 168.091 1.00 99.57 536 ALA B C 1
ATOM 3964 O O . ALA A 1 538 ? 122.826 95.094 167.550 1.00 105.72 536 ALA B O 1
ATOM 3966 N N . LEU A 1 539 ? 122.142 97.118 168.257 1.00 98.83 537 LEU B N 1
ATOM 3967 C CA . LEU A 1 539 ? 123.361 97.785 167.822 1.00 98.42 537 LEU B CA 1
ATOM 3968 C C . LEU A 1 539 ? 124.511 97.616 168.804 1.00 105.34 537 LEU B C 1
ATOM 3969 O O . LEU A 1 539 ? 125.653 97.931 168.453 1.00 112.48 537 LEU B O 1
ATOM 3974 N N . ASP A 1 540 ? 124.243 97.137 170.020 1.00 106.32 538 ASP B N 1
ATOM 3975 C CA . ASP A 1 540 ? 125.322 96.907 170.974 1.00 111.30 538 ASP B CA 1
ATOM 3976 C C . ASP A 1 540 ? 126.116 95.652 170.639 1.00 118.66 538 ASP B C 1
ATOM 3977 O O . ASP A 1 540 ? 127.258 95.505 171.088 1.00 124.34 538 ASP B O 1
ATOM 3982 N N . GLU A 1 541 ? 125.534 94.732 169.872 1.00 117.87 539 GLU B N 1
ATOM 3983 C CA . GLU A 1 541 ? 126.255 93.534 169.466 1.00 120.94 539 GLU B CA 1
ATOM 3984 C C . GLU A 1 541 ? 127.236 93.788 168.328 1.00 119.18 539 GLU B C 1
ATOM 3985 O O . GLU A 1 541 ? 128.218 93.048 168.203 1.00 119.65 539 GLU B O 1
ATOM 3991 N N . VAL A 1 542 ? 127.000 94.812 167.504 1.00 117.77 540 VAL B N 1
ATOM 3992 C CA . VAL A 1 542 ? 127.964 95.241 166.497 1.00 120.57 540 VAL B CA 1
ATOM 3993 C C . VAL A 1 542 ? 128.926 96.287 167.039 1.00 122.32 540 VAL B C 1
ATOM 3994 O O . VAL A 1 542 ? 129.733 96.838 166.277 1.00 122.45 540 VAL B O 1
ATOM 3998 N N . MET A 1 543 ? 128.872 96.562 168.345 1.00 121.74 541 MET B N 1
ATOM 3999 C CA . MET A 1 543 ? 129.701 97.603 168.944 1.00 122.16 541 MET B CA 1
ATOM 4000 C C . MET A 1 543 ? 131.184 97.293 168.805 1.00 126.01 541 MET B C 1
ATOM 4001 O O . MET A 1 543 ? 131.981 98.171 168.457 1.00 127.24 541 MET B O 1
ATOM 4006 N N . LYS A 1 544 ? 131.571 96.045 169.075 1.00 126.18 542 LYS B N 1
ATOM 4007 C CA . LYS A 1 544 ? 132.978 95.736 169.310 1.00 129.35 542 LYS B CA 1
ATOM 4008 C C . LYS A 1 544 ? 133.792 95.774 168.022 1.00 125.73 542 LYS B C 1
ATOM 4009 O O . LYS A 1 544 ? 134.950 96.208 168.029 1.00 124.09 542 LYS B O 1
ATOM 4015 N N . GLY A 1 545 ? 133.212 95.322 166.915 1.00 120.78 543 GLY B N 1
ATOM 4016 C CA . GLY A 1 545 ? 133.978 95.127 165.699 1.00 120.64 543 GLY B CA 1
ATOM 4017 C C . GLY A 1 545 ? 133.972 96.284 164.722 1.00 118.50 543 GLY B C 1
ATOM 4018 O O . GLY A 1 545 ? 134.398 96.122 163.574 1.00 119.73 543 GLY B O 1
ATOM 4019 N N . ARG A 1 546 ? 133.503 97.453 165.148 1.00 112.39 544 ARG B N 1
ATOM 4020 C CA . ARG A 1 546 ? 133.434 98.587 164.238 1.00 107.64 544 ARG B CA 1
ATOM 4021 C C . ARG A 1 546 ? 133.430 99.884 165.031 1.00 105.09 544 ARG B C 1
ATOM 4022 O O . ARG A 1 546 ? 133.170 99.900 166.237 1.00 106.82 544 ARG B O 1
ATOM 4030 N N . THR A 1 547 ? 133.726 100.973 164.327 1.00 103.74 545 THR B N 1
ATOM 4031 C CA . THR A 1 547 ? 133.652 102.321 164.873 1.00 101.88 545 THR B CA 1
ATOM 4032 C C . THR A 1 547 ? 132.393 102.993 164.347 1.00 100.92 545 THR B C 1
ATOM 4033 O O . THR A 1 547 ? 132.129 102.967 163.140 1.00 99.09 545 THR B O 1
ATOM 4037 N N . THR A 1 548 ? 131.620 103.592 165.247 1.00 98.51 546 THR B N 1
ATOM 4038 C CA . THR A 1 548 ? 130.311 104.137 164.915 1.00 94.03 546 THR B CA 1
ATOM 4039 C C . THR A 1 548 ? 130.293 105.639 165.154 1.00 93.09 546 THR B C 1
ATOM 4040 O O . THR A 1 548 ? 130.715 106.109 166.216 1.00 95.23 546 THR B O 1
ATOM 4044 N N . LEU A 1 549 ? 129.807 106.384 164.165 1.00 90.54 547 LEU B N 1
ATOM 4045 C CA . LEU A 1 549 ? 129.565 107.816 164.284 1.00 90.05 547 LEU B CA 1
ATOM 4046 C C . LEU A 1 549 ? 128.065 108.044 164.172 1.00 90.52 547 LEU B C 1
ATOM 4047 O O . LEU A 1 549 ? 127.452 107.665 163.169 1.00 90.01 547 LEU B O 1
ATOM 4052 N N . VAL A 1 550 ? 127.477 108.660 165.194 1.00 89.08 548 VAL B N 1
ATOM 4053 C CA . VAL A 1 550 ? 126.030 108.804 165.298 1.00 85.21 548 VAL B CA 1
ATOM 4054 C C . VAL A 1 550 ? 125.687 110.285 165.355 1.00 87.34 548 VAL B C 1
ATOM 4055 O O . VAL A 1 550 ? 126.200 111.014 166.213 1.00 90.56 548 VAL B O 1
ATOM 4059 N N . ILE A 1 551 ? 124.822 110.724 164.447 1.00 86.81 549 ILE B N 1
ATOM 4060 C CA . ILE A 1 551 ? 124.221 112.051 164.492 1.00 83.59 549 ILE B CA 1
ATOM 4061 C C . ILE A 1 551 ? 122.774 111.859 164.920 1.00 87.71 549 ILE B C 1
ATOM 4062 O O . ILE A 1 551 ? 121.969 111.286 164.176 1.00 93.31 549 ILE B O 1
ATOM 4067 N N . ALA A 1 552 ? 122.436 112.330 166.116 1.00 83.92 550 ALA B N 1
ATOM 4068 C CA . ALA A 1 552 ? 121.123 112.073 166.687 1.00 86.07 550 ALA B CA 1
ATOM 4069 C C . ALA A 1 552 ? 120.550 113.342 167.293 1.00 90.31 550 ALA B C 1
ATOM 4070 O O . ALA A 1 552 ? 121.281 114.150 167.871 1.00 91.90 550 ALA B O 1
ATOM 4072 N N . HIS A 1 553 ? 119.235 113.506 167.156 1.00 92.14 551 HIS B N 1
ATOM 4073 C CA . HIS A 1 553 ? 118.509 114.568 167.837 1.00 86.80 551 HIS B CA 1
ATOM 4074 C C . HIS A 1 553 ? 117.748 114.072 169.056 1.00 89.64 551 HIS B C 1
ATOM 4075 O O . HIS A 1 553 ? 117.356 114.887 169.897 1.00 95.34 551 HIS B O 1
ATOM 4082 N N . ARG A 1 554 ? 117.530 112.765 169.165 1.00 89.45 552 ARG B N 1
ATOM 4083 C CA . ARG A 1 554 ? 116.942 112.152 170.352 1.00 92.18 552 ARG B CA 1
ATOM 4084 C C . ARG A 1 554 ? 118.098 111.688 171.228 1.00 94.27 552 ARG B C 1
ATOM 4085 O O . ARG A 1 554 ? 118.729 110.665 170.953 1.00 97.84 552 ARG B O 1
ATOM 4093 N N . LEU A 1 555 ? 118.372 112.445 172.290 1.00 94.01 553 LEU B N 1
ATOM 4094 C CA . LEU A 1 555 ? 119.569 112.225 173.091 1.00 97.37 553 LEU B CA 1
ATOM 4095 C C . LEU A 1 555 ? 119.513 110.948 173.918 1.00 101.49 553 LEU B C 1
ATOM 4096 O O . LEU A 1 555 ? 120.536 110.562 174.492 1.00 105.69 553 LEU B O 1
ATOM 4101 N N . SER A 1 556 ? 118.359 110.287 173.997 1.00 101.29 554 SER B N 1
ATOM 4102 C CA . SER A 1 556 ? 118.266 109.042 174.747 1.00 102.24 554 SER B CA 1
ATOM 4103 C C . SER A 1 556 ? 118.957 107.879 174.049 1.00 100.12 554 SER B C 1
ATOM 4104 O O . SER A 1 556 ? 119.199 106.852 174.691 1.00 100.32 554 SER B O 1
ATOM 4107 N N . THR A 1 557 ? 119.278 108.011 172.764 1.00 98.11 555 THR B N 1
ATOM 4108 C CA . THR A 1 557 ? 119.924 106.949 172.006 1.00 99.02 555 THR B CA 1
ATOM 4109 C C . THR A 1 557 ? 121.440 107.081 171.965 1.00 100.67 555 THR B C 1
ATOM 4110 O O . THR A 1 557 ? 122.101 106.252 171.332 1.00 103.93 555 THR B O 1
ATOM 4114 N N . ILE A 1 558 ? 122.007 108.095 172.616 1.00 98.91 556 ILE B N 1
ATOM 4115 C CA . ILE A 1 558 ? 123.449 108.314 172.590 1.00 97.62 556 ILE B CA 1
ATOM 4116 C C . ILE A 1 558 ? 123.974 108.479 174.008 1.00 99.89 556 ILE B C 1
ATOM 4117 O O . ILE A 1 558 ? 125.090 108.968 174.214 1.00 104.39 556 ILE B O 1
ATOM 4122 N N . GLU A 1 559 ? 123.177 108.075 174.998 1.00 99.59 557 GLU B N 1
ATOM 4123 C CA . GLU A 1 559 ? 123.586 108.239 176.388 1.00 104.64 557 GLU B CA 1
ATOM 4124 C C . GLU A 1 559 ? 124.717 107.298 176.780 1.00 108.84 557 GLU B C 1
ATOM 4125 O O . GLU A 1 559 ? 125.302 107.469 177.855 1.00 109.24 557 GLU B O 1
ATOM 4131 N N . LYS A 1 560 ? 125.039 106.313 175.943 1.00 109.66 558 LYS B N 1
ATOM 4132 C CA . LYS A 1 560 ? 126.101 105.356 176.223 1.00 109.50 558 LYS B CA 1
ATOM 4133 C C . LYS A 1 560 ? 127.274 105.505 175.258 1.00 106.20 558 LYS B C 1
ATOM 4134 O O . LYS A 1 560 ? 128.004 104.544 175.004 1.00 105.49 558 LYS B O 1
ATOM 4140 N N . ALA A 1 561 ? 127.466 106.703 174.715 1.00 106.30 559 ALA B N 1
ATOM 4141 C CA . ALA A 1 561 ? 128.552 106.962 173.782 1.00 103.89 559 ALA B CA 1
ATOM 4142 C C . ALA A 1 561 ? 129.838 107.267 174.538 1.00 105.37 559 ALA B C 1
ATOM 4143 O O . ALA A 1 561 ? 129.814 107.896 175.600 1.00 107.40 559 ALA B O 1
ATOM 4145 N N . ASP A 1 562 ? 130.962 106.807 173.985 1.00 106.99 560 ASP B N 1
ATOM 4146 C CA . ASP A 1 562 ? 132.253 107.068 174.613 1.00 107.54 560 ASP B CA 1
ATOM 4147 C C . ASP A 1 562 ? 132.579 108.555 174.607 1.00 107.01 560 ASP B C 1
ATOM 4148 O O . ASP A 1 562 ? 133.062 109.097 175.608 1.00 108.61 560 ASP B O 1
ATOM 4153 N N . LEU A 1 563 ? 132.324 109.231 173.490 1.00 104.10 561 LEU B N 1
ATOM 4154 C CA . LEU A 1 563 ? 132.570 110.660 173.359 1.00 100.23 561 LEU B CA 1
ATOM 4155 C C . LEU A 1 563 ? 131.358 111.316 172.720 1.00 100.48 561 LEU B C 1
ATOM 4156 O O . LEU A 1 563 ? 130.837 110.819 171.716 1.00 100.64 561 LEU B O 1
ATOM 4161 N N . ILE A 1 564 ? 130.913 112.427 173.299 1.00 100.19 562 ILE B N 1
ATOM 4162 C CA . ILE A 1 564 ? 129.795 113.203 172.778 1.00 96.51 562 ILE B CA 1
ATOM 4163 C C . ILE A 1 564 ? 130.314 114.579 172.394 1.00 95.71 562 ILE B C 1
ATOM 4164 O O . ILE A 1 564 ? 130.936 115.263 173.214 1.00 97.56 562 ILE B O 1
ATOM 4169 N N . LEU A 1 565 ? 130.062 114.982 171.153 1.00 92.34 563 LEU B N 1
ATOM 4170 C CA . LEU A 1 565 ? 130.492 116.276 170.644 1.00 89.49 563 LEU B CA 1
ATOM 4171 C C . LEU A 1 565 ? 129.269 117.155 170.430 1.00 92.26 563 LEU B C 1
ATOM 4172 O O . LEU A 1 565 ? 128.365 116.792 169.670 1.00 95.01 563 LEU B O 1
ATOM 4177 N N . VAL A 1 566 ? 129.248 118.307 171.091 1.00 93.40 564 VAL B N 1
ATOM 4178 C CA . VAL A 1 566 ? 128.181 119.287 170.941 1.00 89.96 564 VAL B CA 1
ATOM 4179 C C . VAL A 1 566 ? 128.703 120.378 170.020 1.00 88.74 564 VAL B C 1
ATOM 4180 O O . VAL A 1 566 ? 129.647 121.096 170.366 1.00 95.24 564 VAL B O 1
ATOM 4184 N N . MET A 1 567 ? 128.100 120.507 168.843 1.00 85.10 565 MET B N 1
ATOM 4185 C CA . MET A 1 567 ? 128.575 121.424 167.818 1.00 90.71 565 MET B CA 1
ATOM 4186 C C . MET A 1 567 ? 127.547 122.522 167.589 1.00 95.18 565 MET B C 1
ATOM 4187 O O . MET A 1 567 ? 126.363 122.239 167.380 1.00 97.14 565 MET B O 1
ATOM 4192 N N . ASP A 1 568 ? 128.007 123.772 167.629 1.00 96.67 566 ASP B N 1
ATOM 4193 C CA . ASP A 1 568 ? 127.142 124.938 167.496 1.00 96.96 566 ASP B CA 1
ATOM 4194 C C . ASP A 1 568 ? 127.766 125.903 166.502 1.00 97.17 566 ASP B C 1
ATOM 4195 O O . ASP A 1 568 ? 128.868 126.407 166.735 1.00 99.68 566 ASP B O 1
ATOM 4200 N N . GLN A 1 569 ? 127.054 126.161 165.403 1.00 97.02 567 GLN B N 1
ATOM 4201 C CA . GLN A 1 569 ? 127.501 127.090 164.363 1.00 99.63 567 GLN B CA 1
ATOM 4202 C C . GLN A 1 569 ? 128.867 126.694 163.804 1.00 99.24 567 GLN B C 1
ATOM 4203 O O . GLN A 1 569 ? 129.717 127.544 163.531 1.00 99.91 567 GLN B O 1
ATOM 4209 N N . GLY A 1 570 ? 129.079 125.393 163.630 1.00 97.32 568 GLY B N 1
ATOM 4210 C CA . GLY A 1 570 ? 130.287 124.887 163.016 1.00 89.41 568 GLY B CA 1
ATOM 4211 C C . GLY A 1 570 ? 131.468 124.688 163.939 1.00 91.65 568 GLY B C 1
ATOM 4212 O O . GLY A 1 570 ? 132.553 124.341 163.457 1.00 95.42 568 GLY B O 1
ATOM 4213 N N . GLN A 1 571 ? 131.303 124.892 165.242 1.00 91.75 569 GLN B N 1
ATOM 4214 C CA . GLN A 1 571 ? 132.369 124.680 166.210 1.00 91.34 569 GLN B CA 1
ATOM 4215 C C . GLN A 1 571 ? 131.899 123.718 167.290 1.00 93.17 569 GLN B C 1
ATOM 4216 O O . GLN A 1 571 ? 130.754 123.791 167.743 1.00 99.16 569 GLN B O 1
ATOM 4222 N N . ILE A 1 572 ? 132.791 122.819 167.703 1.00 89.43 570 ILE B N 1
ATOM 4223 C CA . ILE A 1 572 ? 132.503 121.882 168.787 1.00 91.69 570 ILE B CA 1
ATOM 4224 C C . ILE A 1 572 ? 132.705 122.639 170.097 1.00 96.00 570 ILE B C 1
ATOM 4225 O O . ILE A 1 572 ? 133.826 122.764 170.591 1.00 98.36 570 ILE B O 1
ATOM 4230 N N . VAL A 1 573 ? 131.613 123.162 170.657 1.00 96.23 571 VAL B N 1
ATOM 4231 C CA . VAL A 1 573 ? 131.715 123.974 171.865 1.00 97.56 571 VAL B CA 1
ATOM 4232 C C . VAL A 1 573 ? 132.063 123.111 173.073 1.00 100.87 571 VAL B C 1
ATOM 4233 O O . VAL A 1 573 ? 132.877 123.505 173.917 1.00 103.62 571 VAL B O 1
ATOM 4237 N N . GLU A 1 574 ? 131.460 121.929 173.183 1.00 99.36 572 GLU B N 1
ATOM 4238 C CA . GLU A 1 574 ? 131.645 121.065 174.339 1.00 100.11 572 GLU B CA 1
ATOM 4239 C C . GLU A 1 574 ? 131.927 119.639 173.893 1.00 101.30 572 GLU B C 1
ATOM 4240 O O . GLU A 1 574 ? 131.519 119.216 172.808 1.00 101.55 572 GLU B O 1
ATOM 4246 N N . ARG A 1 575 ? 132.630 118.900 174.748 1.00 100.38 573 ARG B N 1
ATOM 4247 C CA . ARG A 1 575 ? 132.919 117.496 174.503 1.00 97.66 573 ARG B CA 1
ATOM 4248 C C . ARG A 1 575 ? 133.047 116.782 175.839 1.00 102.06 573 ARG B C 1
ATOM 4249 O O . ARG A 1 575 ? 133.324 117.398 176.871 1.00 104.17 573 ARG B O 1
ATOM 4257 N N . GLY A 1 576 ? 132.842 115.479 175.810 1.00 103.65 574 GLY B N 1
ATOM 4258 C CA . GLY A 1 576 ? 132.960 114.666 177.004 1.00 106.85 574 GLY B CA 1
ATOM 4259 C C . GLY A 1 576 ? 131.953 113.528 176.972 1.00 107.83 574 GLY B C 1
ATOM 4260 O O . GLY A 1 576 ? 131.479 113.136 175.908 1.00 105.73 574 GLY B O 1
ATOM 4261 N N . SER A 1 577 ? 131.646 113.018 178.159 1.00 110.74 575 SER B N 1
ATOM 4262 C CA . SER A 1 577 ? 130.699 111.930 178.344 1.00 111.73 575 SER B CA 1
ATOM 4263 C C . SER A 1 577 ? 129.349 112.490 178.782 1.00 113.21 575 SER B C 1
ATOM 4264 O O . SER A 1 577 ? 129.172 113.701 178.943 1.00 117.00 575 SER B O 1
ATOM 4267 N N . HIS A 1 578 ? 128.385 111.586 178.968 1.00 111.05 576 HIS B N 1
ATOM 4268 C CA . HIS A 1 578 ? 127.059 112.003 179.413 1.00 110.73 576 HIS B CA 1
ATOM 4269 C C . HIS A 1 578 ? 127.113 112.630 180.800 1.00 113.56 576 HIS B C 1
ATOM 4270 O O . HIS A 1 578 ? 126.474 113.659 181.049 1.00 115.68 576 HIS B O 1
ATOM 4277 N N . ALA A 1 579 ? 127.869 112.023 181.717 1.00 112.92 577 ALA B N 1
ATOM 4278 C CA . ALA A 1 579 ? 127.969 112.566 183.067 1.00 112.10 577 ALA B CA 1
ATOM 4279 C C . ALA A 1 579 ? 128.742 113.879 183.082 1.00 116.08 577 ALA B C 1
ATOM 4280 O O . ALA A 1 579 ? 128.361 114.821 183.788 1.00 116.83 577 ALA B O 1
ATOM 4282 N N . GLU A 1 580 ? 129.833 113.958 182.318 1.00 116.34 578 GLU B N 1
ATOM 4283 C CA . GLU A 1 580 ? 130.628 115.182 182.287 1.00 115.43 578 GLU B CA 1
ATOM 4284 C C . GLU A 1 580 ? 129.841 116.341 181.691 1.00 114.81 578 GLU B C 1
ATOM 4285 O O . GLU A 1 580 ? 129.888 117.464 182.206 1.00 116.24 578 GLU B O 1
ATOM 4291 N N . LEU A 1 581 ? 129.110 116.090 180.604 1.00 113.69 579 LEU B N 1
ATOM 4292 C CA . LEU A 1 581 ? 128.348 117.157 179.967 1.00 112.53 579 LEU B CA 1
ATOM 4293 C C . LEU A 1 581 ? 127.145 117.570 180.803 1.00 114.73 579 LEU B C 1
ATOM 4294 O O . LEU A 1 581 ? 126.691 118.715 180.707 1.00 116.64 579 LEU B O 1
ATOM 4299 N N . LEU A 1 582 ? 126.608 116.657 181.616 1.00 116.26 580 LEU B N 1
ATOM 4300 C CA . LEU A 1 582 ? 125.488 117.015 182.481 1.00 115.31 580 LEU B CA 1
ATOM 4301 C C . LEU A 1 582 ? 125.948 117.863 183.660 1.00 118.07 580 LEU B C 1
ATOM 4302 O O . LEU A 1 582 ? 125.262 118.816 184.049 1.00 120.07 580 LEU B O 1
ATOM 4307 N N . ALA A 1 583 ? 127.101 117.528 184.246 1.00 119.22 581 ALA B N 1
ATOM 4308 C CA . ALA A 1 583 ? 127.629 118.327 185.347 1.00 119.85 581 ALA B CA 1
ATOM 4309 C C . ALA A 1 583 ? 127.925 119.751 184.898 1.00 124.83 581 ALA B C 1
ATOM 4310 O O . ALA A 1 583 ? 127.604 120.714 185.604 1.00 126.76 581 ALA B O 1
ATOM 4312 N N . GLN A 1 584 ? 128.540 119.903 183.729 1.00 125.11 582 GLN B N 1
ATOM 4313 C CA . GLN A 1 584 ? 128.728 121.224 183.149 1.00 124.58 582 GLN B CA 1
ATOM 4314 C C . GLN A 1 584 ? 127.387 121.791 182.701 1.00 127.62 582 GLN B C 1
ATOM 4315 O O . GLN A 1 584 ? 126.571 121.093 182.095 1.00 130.49 582 GLN B O 1
ATOM 4321 N N . ASN A 1 585 ? 127.157 123.065 183.006 1.00 126.45 583 ASN B N 1
ATOM 4322 C CA . ASN A 1 585 ? 125.909 123.739 182.651 1.00 126.04 583 ASN B CA 1
ATOM 4323 C C . ASN A 1 585 ? 126.131 124.460 181.326 1.00 126.75 583 ASN B C 1
ATOM 4324 O O . ASN A 1 585 ? 126.515 125.629 181.288 1.00 131.11 583 ASN B O 1
ATOM 4329 N N . GLY A 1 586 ? 125.883 123.750 180.228 1.00 120.99 584 GLY B N 1
ATOM 4330 C CA . GLY A 1 586 ? 126.092 124.312 178.909 1.00 119.88 584 GLY B CA 1
ATOM 4331 C C . GLY A 1 586 ? 124.984 123.995 177.928 1.00 116.63 584 GLY B C 1
ATOM 4332 O O . GLY A 1 586 ? 123.817 123.878 178.313 1.00 119.65 584 GLY B O 1
ATOM 4333 N N . HIS A 1 587 ? 125.342 123.859 176.649 1.00 113.88 585 HIS B N 1
ATOM 4334 C CA . HIS A 1 587 ? 124.342 123.585 175.622 1.00 114.21 585 HIS B CA 1
ATOM 4335 C C . HIS A 1 587 ? 123.719 122.206 175.800 1.00 114.60 585 HIS B C 1
ATOM 4336 O O . HIS A 1 587 ? 122.513 122.035 175.587 1.00 117.91 585 HIS B O 1
ATOM 4343 N N . TYR A 1 588 ? 124.522 121.209 176.177 1.00 113.08 586 TYR B N 1
ATOM 4344 C CA . TYR A 1 588 ? 123.999 119.853 176.310 1.00 111.45 586 TYR B CA 1
ATOM 4345 C C . TYR A 1 588 ? 122.955 119.764 177.416 1.00 113.58 586 TYR B C 1
ATOM 4346 O O . TYR A 1 588 ? 121.930 119.091 177.258 1.00 117.46 586 TYR B O 1
ATOM 4355 N N . ALA A 1 589 ? 123.202 120.428 178.548 1.00 114.41 587 ALA B N 1
ATOM 4356 C CA . ALA A 1 589 ? 122.248 120.382 179.651 1.00 115.63 587 ALA B CA 1
ATOM 4357 C C . ALA A 1 589 ? 120.913 120.996 179.251 1.00 115.85 587 ALA B C 1
ATOM 4358 O O . ALA A 1 589 ? 119.850 120.464 179.591 1.00 116.13 587 ALA B O 1
ATOM 4360 N N . ARG A 1 590 ? 120.948 122.117 178.530 1.00 115.99 588 ARG B N 1
ATOM 4361 C CA . ARG A 1 590 ? 119.712 122.731 178.059 1.00 117.47 588 ARG B CA 1
ATOM 4362 C C . ARG A 1 590 ? 119.039 121.871 176.997 1.00 116.15 588 ARG B C 1
ATOM 4363 O O . ARG A 1 590 ? 117.810 121.734 176.987 1.00 121.08 588 ARG B O 1
ATOM 4371 N N . LEU A 1 591 ? 119.828 121.277 176.099 1.00 112.21 589 LEU B N 1
ATOM 4372 C CA . LEU A 1 591 ? 119.259 120.434 175.053 1.00 109.63 589 LEU B CA 1
ATOM 4373 C C . LEU A 1 591 ? 118.689 119.139 175.615 1.00 113.38 589 LEU B C 1
ATOM 4374 O O . LEU A 1 591 ? 117.714 118.608 175.073 1.00 116.37 589 LEU B O 1
ATOM 4379 N N . HIS A 1 592 ? 119.287 118.612 176.687 1.00 114.98 590 HIS B N 1
ATOM 4380 C CA . HIS A 1 592 ? 118.841 117.334 177.233 1.00 113.12 590 HIS B CA 1
ATOM 4381 C C . HIS A 1 592 ? 117.418 117.421 177.770 1.00 117.22 590 HIS B C 1
ATOM 4382 O O . HIS A 1 592 ? 116.605 116.517 177.544 1.00 119.35 590 HIS B O 1
ATOM 4389 N N . ALA A 1 593 ? 117.097 118.497 178.480 1.00 120.01 591 ALA B N 1
ATOM 4390 C CA . ALA A 1 593 ? 115.770 118.655 179.062 1.00 121.42 591 ALA B CA 1
ATOM 4391 C C . ALA A 1 593 ? 115.092 119.918 178.548 1.00 121.08 591 ALA B C 1
ATOM 4392 O O . ALA A 1 593 ? 115.433 121.027 178.956 1.00 124.19 591 ALA B O 1
ATOM 4394 N N . PRO B 1 12 ? 91.584 98.586 120.962 1.00 101.46 10 PRO A N 1
ATOM 4395 C CA . PRO B 1 12 ? 90.452 98.622 120.029 1.00 101.47 10 PRO A CA 1
ATOM 4396 C C . PRO B 1 12 ? 90.894 98.479 118.578 1.00 98.12 10 PRO A C 1
ATOM 4397 O O . PRO B 1 12 ? 92.058 98.176 118.319 1.00 100.19 10 PRO A O 1
ATOM 4401 N N . SER B 1 13 ? 89.969 98.691 117.648 1.00 91.64 11 SER A N 1
ATOM 4402 C CA . SER B 1 13 ? 90.300 98.615 116.234 1.00 87.92 11 SER A CA 1
ATOM 4403 C C . SER B 1 13 ? 91.263 99.731 115.847 1.00 84.91 11 SER A C 1
ATOM 4404 O O . SER B 1 13 ? 91.197 100.848 116.367 1.00 89.92 11 SER A O 1
ATOM 4407 N N . SER B 1 14 ? 92.173 99.413 114.925 1.00 76.52 12 SER A N 1
ATOM 4408 C CA . SER B 1 14 ? 93.129 100.411 114.460 1.00 75.37 12 SER A CA 1
ATOM 4409 C C . SER B 1 14 ? 92.437 101.548 113.721 1.00 77.21 12 SER A C 1
ATOM 4410 O O . SER B 1 14 ? 92.869 102.703 113.818 1.00 81.79 12 SER A O 1
ATOM 4413 N N . LEU B 1 15 ? 91.370 101.244 112.980 1.00 75.95 13 LEU A N 1
ATOM 4414 C CA . LEU B 1 15 ? 90.639 102.286 112.267 1.00 73.80 13 LEU A CA 1
ATOM 4415 C C . LEU B 1 15 ? 90.003 103.276 113.234 1.00 74.97 13 LEU A C 1
ATOM 4416 O O . LEU B 1 15 ? 90.021 104.487 112.989 1.00 78.53 13 LEU A O 1
ATOM 4421 N N . LYS B 1 16 ? 89.433 102.781 114.335 1.00 75.98 14 LYS A N 1
ATOM 4422 C CA . LYS B 1 16 ? 88.841 103.673 115.327 1.00 73.32 14 LYS A CA 1
ATOM 4423 C C . LYS B 1 16 ? 89.892 104.584 115.948 1.00 73.59 14 LYS A C 1
ATOM 4424 O O . LYS B 1 16 ? 89.655 105.784 116.126 1.00 78.46 14 LYS A O 1
ATOM 4430 N N . ILE B 1 17 ? 91.061 104.031 116.278 1.00 70.78 15 ILE A N 1
ATOM 4431 C CA . ILE B 1 17 ? 92.132 104.837 116.854 1.00 64.90 15 ILE A CA 1
ATOM 4432 C C . ILE B 1 17 ? 92.603 105.891 115.862 1.00 67.86 15 ILE A C 1
ATOM 4433 O O . ILE B 1 17 ? 92.826 107.051 116.228 1.00 73.37 15 ILE A O 1
ATOM 4438 N N . TYR B 1 18 ? 92.765 105.510 114.594 1.00 69.29 16 TYR A N 1
ATOM 4439 C CA . TYR B 1 18 ? 93.215 106.469 113.591 1.00 65.93 16 TYR A CA 1
ATOM 4440 C C . TYR B 1 18 ? 92.186 107.571 113.373 1.00 68.78 16 TYR A C 1
ATOM 4441 O O . TYR B 1 18 ? 92.550 108.739 113.200 1.00 72.48 16 TYR A O 1
ATOM 4450 N N . PHE B 1 19 ? 90.898 107.223 113.372 1.00 70.48 17 PHE A N 1
ATOM 4451 C CA . PHE B 1 19 ? 89.864 108.238 113.200 1.00 70.02 17 PHE A CA 1
ATOM 4452 C C . PHE B 1 19 ? 89.788 109.162 114.408 1.00 70.39 17 PHE A C 1
ATOM 4453 O O . PHE B 1 19 ? 89.515 110.358 114.263 1.00 75.62 17 PHE A O 1
ATOM 4461 N N . ARG B 1 20 ? 90.014 108.627 115.610 1.00 69.10 18 ARG A N 1
ATOM 4462 C CA . ARG B 1 20 ? 90.043 109.479 116.793 1.00 63.71 18 ARG A CA 1
ATOM 4463 C C . ARG B 1 20 ? 91.254 110.402 116.775 1.00 65.09 18 ARG A C 1
ATOM 4464 O O . ARG B 1 20 ? 91.179 111.543 117.245 1.00 69.73 18 ARG A O 1
ATOM 4472 N N . LEU B 1 21 ? 92.380 109.925 116.241 1.00 66.23 19 LEU A N 1
ATOM 4473 C CA . LEU B 1 21 ? 93.564 110.771 116.129 1.00 65.09 19 LEU A CA 1
ATOM 4474 C C . LEU B 1 21 ? 93.322 111.940 115.183 1.00 69.05 19 LEU A C 1
ATOM 4475 O O . LEU B 1 21 ? 93.778 113.060 115.439 1.00 73.83 19 LEU A O 1
ATOM 4480 N N . LEU B 1 22 ? 92.606 111.700 114.082 1.00 68.52 20 LEU A N 1
ATOM 4481 C CA . LEU B 1 22 ? 92.335 112.762 113.121 1.00 64.56 20 LEU A CA 1
ATOM 4482 C C . LEU B 1 22 ? 91.420 113.840 113.686 1.00 67.13 20 LEU A C 1
ATOM 4483 O O . LEU B 1 22 ? 91.333 114.925 113.104 1.00 74.15 20 LEU A O 1
ATOM 4488 N N . GLY B 1 23 ? 90.736 113.569 114.799 1.00 67.31 21 GLY A N 1
ATOM 4489 C CA . GLY B 1 23 ? 89.932 114.595 115.437 1.00 65.50 21 GLY A CA 1
ATOM 4490 C C . GLY B 1 23 ? 90.742 115.740 116.002 1.00 66.62 21 GLY A C 1
ATOM 4491 O O . GLY B 1 23 ? 90.198 116.829 116.207 1.00 71.57 21 GLY A O 1
ATOM 4492 N N . TYR B 1 24 ? 92.030 115.517 116.265 1.00 65.54 22 TYR A N 1
ATOM 4493 C CA . TYR B 1 24 ? 92.916 116.577 116.723 1.00 64.39 22 TYR A CA 1
ATOM 4494 C C . TYR B 1 24 ? 93.502 117.391 115.577 1.00 68.18 22 TYR A C 1
ATOM 4495 O O . TYR B 1 24 ? 94.100 118.442 115.829 1.00 74.60 22 TYR A O 1
ATOM 4504 N N . VAL B 1 25 ? 93.347 116.932 114.332 1.00 68.76 23 VAL A N 1
ATOM 4505 C CA . VAL B 1 25 ? 93.804 117.690 113.170 1.00 67.31 23 VAL A CA 1
ATOM 4506 C C . VAL B 1 25 ? 92.700 118.563 112.589 1.00 71.02 23 VAL A C 1
ATOM 4507 O O . VAL B 1 25 ? 92.969 119.369 111.685 1.00 78.32 23 VAL A O 1
ATOM 4511 N N . LYS B 1 26 ? 91.470 118.432 113.082 1.00 68.85 24 LYS A N 1
ATOM 4512 C CA . LYS B 1 26 ? 90.368 119.239 112.566 1.00 69.13 24 LYS A CA 1
ATOM 4513 C C . LYS B 1 26 ? 90.590 120.744 112.693 1.00 72.83 24 LYS A C 1
ATOM 4514 O O . LYS B 1 26 ? 90.275 121.463 111.729 1.00 79.48 24 LYS A O 1
ATOM 4520 N N . PRO B 1 27 ? 91.091 121.289 113.809 1.00 72.54 25 PRO A N 1
ATOM 4521 C CA . PRO B 1 27 ? 91.294 122.747 113.870 1.00 71.03 25 PRO A CA 1
ATOM 4522 C C . PRO B 1 27 ? 92.300 123.277 112.862 1.00 71.01 25 PRO A C 1
ATOM 4523 O O . PRO B 1 27 ? 92.288 124.480 112.577 1.00 75.37 25 PRO A O 1
ATOM 4527 N N . TYR B 1 28 ? 93.170 122.429 112.314 1.00 67.08 26 TYR A N 1
ATOM 4528 C CA . TYR B 1 28 ? 94.211 122.860 111.390 1.00 65.08 26 TYR A CA 1
ATOM 4529 C C . TYR B 1 28 ? 93.908 122.458 109.950 1.00 68.93 26 TYR A C 1
ATOM 4530 O O . TYR B 1 28 ? 94.824 122.189 109.170 1.00 77.17 26 TYR A O 1
ATOM 4539 N N . ILE B 1 29 ? 92.627 122.409 109.583 1.00 65.55 27 ILE A N 1
ATOM 4540 C CA . ILE B 1 29 ? 92.261 122.037 108.220 1.00 69.16 27 ILE A CA 1
ATOM 4541 C C . ILE B 1 29 ? 92.641 123.140 107.239 1.00 74.82 27 ILE A C 1
ATOM 4542 O O . ILE B 1 29 ? 93.155 122.868 106.146 1.00 80.58 27 ILE A O 1
ATOM 4547 N N . GLY B 1 30 ? 92.401 124.400 107.610 1.00 69.13 28 GLY A N 1
ATOM 4548 C CA . GLY B 1 30 ? 92.727 125.500 106.715 1.00 63.39 28 GLY A CA 1
ATOM 4549 C C . GLY B 1 30 ? 94.211 125.598 106.420 1.00 68.00 28 GLY A C 1
ATOM 4550 O O . GLY B 1 30 ? 94.613 125.846 105.281 1.00 75.68 28 GLY A O 1
ATOM 4551 N N . MET B 1 31 ? 95.046 125.402 107.441 1.00 63.21 29 MET A N 1
ATOM 4552 C CA . MET B 1 31 ? 96.487 125.401 107.224 1.00 62.29 29 MET A CA 1
ATOM 4553 C C . MET B 1 31 ? 96.918 124.237 106.341 1.00 68.30 29 MET A C 1
ATOM 4554 O O . MET B 1 31 ? 97.820 124.390 105.511 1.00 77.41 29 MET A O 1
ATOM 4559 N N . PHE B 1 32 ? 96.285 123.073 106.502 1.00 65.57 30 PHE A N 1
ATOM 4560 C CA . PHE B 1 32 ? 96.581 121.938 105.632 1.00 67.19 30 PHE A CA 1
ATOM 4561 C C . PHE B 1 32 ? 96.235 122.253 104.182 1.00 70.01 30 PHE A C 1
ATOM 4562 O O . PHE B 1 32 ? 97.002 121.932 103.264 1.00 76.18 30 PHE A O 1
ATOM 4570 N N . LEU B 1 33 ? 95.081 122.884 103.955 1.00 66.80 31 LEU A N 1
ATOM 4571 C CA . LEU B 1 33 ? 94.703 123.265 102.598 1.00 66.70 31 LEU A CA 1
ATOM 4572 C C . LEU B 1 33 ? 95.663 124.301 102.026 1.00 68.99 31 LEU A C 1
ATOM 4573 O O . LEU B 1 33 ? 96.000 124.251 100.838 1.00 74.23 31 LEU A O 1
ATOM 4578 N N . LEU B 1 34 ? 96.107 125.251 102.852 1.00 67.97 32 LEU A N 1
ATOM 4579 C CA . LEU B 1 34 ? 97.092 126.226 102.392 1.00 64.91 32 LEU A CA 1
ATOM 4580 C C . LEU B 1 34 ? 98.400 125.548 102.005 1.00 67.01 32 LEU A C 1
ATOM 4581 O O . LEU B 1 34 ? 99.021 125.909 100.999 1.00 74.61 32 LEU A O 1
ATOM 4586 N N . SER B 1 35 ? 98.837 124.568 102.797 1.00 63.07 33 SER A N 1
ATOM 4587 C CA . SER B 1 35 ? 100.051 123.831 102.462 1.00 61.24 33 SER A CA 1
ATOM 4588 C C . SER B 1 35 ? 99.895 123.080 101.146 1.00 69.14 33 SER A C 1
ATOM 4589 O O . SER B 1 35 ? 100.812 123.068 100.314 1.00 74.13 33 SER A O 1
ATOM 4592 N N . ILE B 1 36 ? 98.739 122.445 100.942 1.00 70.82 34 ILE A N 1
ATOM 4593 C CA . ILE B 1 36 ? 98.499 121.728 99.692 1.00 66.96 34 ILE A CA 1
ATOM 4594 C C . ILE B 1 36 ? 98.502 122.689 98.509 1.00 69.69 34 ILE A C 1
ATOM 4595 O O . ILE B 1 36 ? 99.068 122.388 97.452 1.00 75.75 34 ILE A O 1
ATOM 4600 N N . VAL B 1 37 ? 97.875 123.857 98.665 1.00 66.82 35 VAL A N 1
ATOM 4601 C CA . VAL B 1 37 ? 97.852 124.844 97.588 1.00 64.53 35 VAL A CA 1
ATOM 4602 C C . VAL B 1 37 ? 99.262 125.328 97.274 1.00 68.07 35 VAL A C 1
ATOM 4603 O O . VAL B 1 37 ? 99.641 125.473 96.105 1.00 75.32 35 VAL A O 1
ATOM 4607 N N . GLY B 1 38 ? 100.060 125.589 98.310 1.00 65.48 36 GLY A N 1
ATOM 4608 C CA . GLY B 1 38 ? 101.430 126.019 98.084 1.00 63.35 36 GLY A CA 1
ATOM 4609 C C . GLY B 1 38 ? 102.259 124.972 97.367 1.00 67.29 36 GLY A C 1
ATOM 4610 O O . GLY B 1 38 ? 103.034 125.292 96.461 1.00 74.22 36 GLY A O 1
ATOM 4611 N N . PHE B 1 39 ? 102.107 123.705 97.758 1.00 65.99 37 PHE A N 1
ATOM 4612 C CA . PHE B 1 39 ? 102.855 122.645 97.090 1.00 63.01 37 PHE A CA 1
ATOM 4613 C C . PHE B 1 39 ? 102.375 122.429 95.661 1.00 68.27 37 PHE A C 1
ATOM 4614 O O . PHE B 1 39 ? 103.170 122.048 94.796 1.00 75.21 37 PHE A O 1
ATOM 4622 N N . LEU B 1 40 ? 101.087 122.656 95.393 1.00 68.17 38 LEU A N 1
ATOM 4623 C CA . LEU B 1 40 ? 100.605 122.615 94.016 1.00 67.75 38 LEU A CA 1
ATOM 4624 C C . LEU B 1 40 ? 101.203 123.748 93.193 1.00 71.57 38 LEU A C 1
ATOM 4625 O O . LEU B 1 40 ? 101.544 123.559 92.020 1.00 77.47 38 LEU A O 1
ATOM 4630 N N . ILE B 1 41 ? 101.326 124.935 93.790 1.00 72.23 39 ILE A N 1
ATOM 4631 C CA . ILE B 1 41 ? 101.965 126.054 93.101 1.00 69.49 39 ILE A CA 1
ATOM 4632 C C . ILE B 1 41 ? 103.420 125.728 92.797 1.00 71.67 39 ILE A C 1
ATOM 4633 O O . ILE B 1 41 ? 103.922 126.014 91.703 1.00 77.99 39 ILE A O 1
ATOM 4638 N N . PHE B 1 42 ? 104.121 125.125 93.759 1.00 71.51 40 PHE A N 1
ATOM 4639 C CA . PHE B 1 42 ? 105.512 124.742 93.539 1.00 68.81 40 PHE A CA 1
ATOM 4640 C C . PHE B 1 42 ? 105.637 123.714 92.422 1.00 75.43 40 PHE A C 1
ATOM 4641 O O . PHE B 1 42 ? 106.538 123.808 91.580 1.00 83.34 40 PHE A O 1
ATOM 4649 N N . ALA B 1 43 ? 104.745 122.721 92.399 1.00 76.11 41 ALA A N 1
ATOM 4650 C CA . ALA B 1 43 ? 104.864 121.636 91.429 1.00 75.94 41 ALA A CA 1
ATOM 4651 C C . ALA B 1 43 ? 104.584 122.113 90.009 1.00 79.89 41 ALA A C 1
ATOM 4652 O O . ALA B 1 43 ? 105.236 121.665 89.060 1.00 88.57 41 ALA A O 1
ATOM 4654 N N . SER B 1 44 ? 103.616 123.017 89.840 1.00 76.78 42 SER A N 1
ATOM 4655 C CA . SER B 1 44 ? 103.247 123.470 88.504 1.00 76.93 42 SER A CA 1
ATOM 4656 C C . SER B 1 44 ? 104.306 124.365 87.874 1.00 83.33 42 SER A C 1
ATOM 4657 O O . SER B 1 44 ? 104.231 124.638 86.672 1.00 90.05 42 SER A O 1
ATOM 4660 N N . THR B 1 45 ? 105.283 124.830 88.654 1.00 84.82 43 THR A N 1
ATOM 4661 C CA . THR B 1 45 ? 106.292 125.736 88.116 1.00 84.12 43 THR A CA 1
ATOM 4662 C C . THR B 1 45 ? 107.288 125.003 87.225 1.00 90.47 43 THR A C 1
ATOM 4663 O O . THR B 1 45 ? 107.682 125.519 86.172 1.00 94.49 43 THR A O 1
ATOM 4667 N N . GLN B 1 46 ? 107.695 123.797 87.621 1.00 89.30 44 GLN A N 1
ATOM 4668 C CA . GLN B 1 46 ? 108.730 123.061 86.893 1.00 90.92 44 GLN A CA 1
ATOM 4669 C C . GLN B 1 46 ? 108.417 122.870 85.413 1.00 94.00 44 GLN A C 1
ATOM 4670 O O . GLN B 1 46 ? 109.304 123.132 84.583 1.00 97.12 44 GLN A O 1
ATOM 4676 N N . PRO B 1 47 ? 107.220 122.424 85.007 1.00 91.70 45 PRO A N 1
ATOM 4677 C CA . PRO B 1 47 ? 106.932 122.369 83.566 1.00 91.42 45 PRO A CA 1
ATOM 4678 C C . PRO B 1 47 ? 107.027 123.719 82.884 1.00 94.59 45 PRO A C 1
ATOM 4679 O O . PRO B 1 47 ? 107.493 123.789 81.742 1.00 100.69 45 PRO A O 1
ATOM 4683 N N . MET B 1 48 ? 106.612 124.797 83.554 1.00 91.80 46 MET A N 1
ATOM 4684 C CA . MET B 1 48 ? 106.704 126.122 82.949 1.00 90.23 46 MET A CA 1
ATOM 4685 C C . MET B 1 48 ? 108.154 126.519 82.704 1.00 94.51 46 MET A C 1
ATOM 4686 O O . MET B 1 48 ? 108.495 127.013 81.621 1.00 100.08 46 MET A O 1
ATOM 4691 N N . LEU B 1 49 ? 109.021 126.312 83.698 1.00 92.89 47 LEU A N 1
ATOM 4692 C CA . LEU B 1 49 ? 110.432 126.640 83.527 1.00 92.57 47 LEU A CA 1
ATOM 4693 C C . LEU B 1 49 ? 111.066 125.791 82.435 1.00 99.28 47 LEU A C 1
ATOM 4694 O O . LEU B 1 49 ? 111.826 126.303 81.605 1.00 104.70 47 LEU A O 1
ATOM 4699 N N . ALA B 1 50 ? 110.760 124.491 82.412 1.00 97.33 48 ALA A N 1
ATOM 4700 C CA . ALA B 1 50 ? 111.322 123.629 81.376 1.00 94.58 48 ALA A CA 1
ATOM 4701 C C . ALA B 1 50 ? 110.863 124.059 79.988 1.00 98.97 48 ALA A C 1
ATOM 4702 O O . ALA B 1 50 ? 111.671 124.126 79.052 1.00 105.97 48 ALA A O 1
ATOM 4704 N N . GLY B 1 51 ? 109.575 124.372 79.838 1.00 97.08 49 GLY A N 1
ATOM 4705 C CA . GLY B 1 51 ? 109.068 124.778 78.540 1.00 100.18 49 GLY A CA 1
ATOM 4706 C C . GLY B 1 51 ? 109.639 126.102 78.073 1.00 104.54 49 GLY A C 1
ATOM 4707 O O . GLY B 1 51 ? 109.978 126.258 76.897 1.00 111.66 49 GLY A O 1
ATOM 4708 N N . ILE B 1 52 ? 109.755 127.074 78.981 1.00 101.32 50 ILE A N 1
ATOM 4709 C CA . ILE B 1 52 ? 110.313 128.361 78.582 1.00 101.57 50 ILE A CA 1
ATOM 4710 C C . ILE B 1 52 ? 111.801 128.233 78.266 1.00 106.01 50 ILE A C 1
ATOM 4711 O O . ILE B 1 52 ? 112.304 128.896 77.350 1.00 111.08 50 ILE A O 1
ATOM 4716 N N . LEU B 1 53 ? 112.526 127.371 78.989 1.00 105.05 51 LEU A N 1
ATOM 4717 C CA . LEU B 1 53 ? 113.921 127.116 78.648 1.00 106.45 51 LEU A CA 1
ATOM 4718 C C . LEU B 1 53 ? 114.044 126.489 77.266 1.00 111.29 51 LEU A C 1
ATOM 4719 O O . LEU B 1 53 ? 114.909 126.881 76.473 1.00 114.54 51 LEU A O 1
ATOM 4724 N N . LYS B 1 54 ? 113.183 125.516 76.958 1.00 111.55 52 LYS A N 1
ATOM 4725 C CA . LYS B 1 54 ? 113.210 124.900 75.635 1.00 112.19 52 LYS A CA 1
ATOM 4726 C C . LYS B 1 54 ? 112.878 125.916 74.548 1.00 116.75 52 LYS A C 1
ATOM 4727 O O . LYS B 1 54 ? 113.503 125.917 73.481 1.00 122.17 52 LYS A O 1
ATOM 4733 N N . TYR B 1 55 ? 111.900 126.788 74.802 1.00 113.35 53 TYR A N 1
ATOM 4734 C CA . TYR B 1 55 ? 111.548 127.812 73.824 1.00 112.75 53 TYR A CA 1
ATOM 4735 C C . TYR B 1 55 ? 112.705 128.773 73.587 1.00 115.85 53 TYR A C 1
ATOM 4736 O O . TYR B 1 55 ? 112.983 129.150 72.442 1.00 119.23 53 TYR A O 1
ATOM 4745 N N . PHE B 1 56 ? 113.387 129.189 74.657 1.00 116.76 54 PHE A N 1
ATOM 4746 C CA . PHE B 1 56 ? 114.542 130.068 74.494 1.00 116.00 54 PHE A CA 1
ATOM 4747 C C . PHE B 1 56 ? 115.657 129.373 73.724 1.00 118.16 54 PHE A C 1
ATOM 4748 O O . PHE B 1 56 ? 116.329 129.995 72.893 1.00 119.25 54 PHE A O 1
ATOM 4756 N N . VAL B 1 57 ? 115.874 128.084 73.994 1.00 119.24 55 VAL A N 1
ATOM 4757 C CA . VAL B 1 57 ? 116.923 127.340 73.301 1.00 119.95 55 VAL A CA 1
ATOM 4758 C C . VAL B 1 57 ? 116.623 127.260 71.808 1.00 124.47 55 VAL A C 1
ATOM 4759 O O . VAL B 1 57 ? 117.507 127.460 70.967 1.00 126.92 55 VAL A O 1
ATOM 4763 N N . ASP B 1 58 ? 115.367 126.970 71.458 1.00 124.86 56 ASP A N 1
ATOM 4764 C CA . ASP B 1 58 ? 115.003 126.834 70.050 1.00 126.30 56 ASP A CA 1
ATOM 4765 C C . ASP B 1 58 ? 115.172 128.150 69.301 1.00 131.84 56 ASP A C 1
ATOM 4766 O O . ASP B 1 58 ? 115.644 128.165 68.158 1.00 136.53 56 ASP A O 1
ATOM 4771 N N . GLY B 1 59 ? 114.788 129.265 69.925 1.00 132.23 57 GLY A N 1
ATOM 4772 C CA . GLY B 1 59 ? 114.984 130.559 69.295 1.00 132.22 57 GLY A CA 1
ATOM 4773 C C . GLY B 1 59 ? 116.445 130.895 69.077 1.00 135.51 57 GLY A C 1
ATOM 4774 O O . GLY B 1 59 ? 116.788 131.612 68.133 1.00 135.58 57 GLY A O 1
ATOM 4775 N N . LEU B 1 60 ? 117.322 130.393 69.949 1.00 137.20 58 LEU A N 1
ATOM 4776 C CA . LEU B 1 60 ? 118.754 130.620 69.782 1.00 138.25 58 LEU A CA 1
ATOM 4777 C C . LEU B 1 60 ? 119.265 129.992 68.491 1.00 141.37 58 LEU A C 1
ATOM 4778 O O . LEU B 1 60 ? 120.064 130.601 67.770 1.00 141.74 58 LEU A O 1
ATOM 4783 N N . SER B 1 61 ? 118.820 128.770 68.188 1.00 143.24 59 SER A N 1
ATOM 4784 C CA . SER B 1 61 ? 119.255 128.104 66.965 1.00 144.60 59 SER A CA 1
ATOM 4785 C C . SER B 1 61 ? 118.768 128.845 65.727 1.00 148.74 59 SER A C 1
ATOM 4786 O O . SER B 1 61 ? 119.509 128.989 64.748 1.00 147.37 59 SER A O 1
ATOM 4789 N N . ASN B 1 62 ? 117.527 129.321 65.750 1.00 150.02 60 ASN A N 1
ATOM 4790 C CA . ASN B 1 62 ? 116.964 130.046 64.618 1.00 152.24 60 ASN A CA 1
ATOM 4791 C C . ASN B 1 62 ? 117.521 131.465 64.552 1.00 149.06 60 ASN A C 1
ATOM 4792 O O . ASN B 1 62 ? 116.829 132.429 64.877 1.00 146.20 60 ASN A O 1
ATOM 4797 N N . HIS B 1 80 ? 107.192 139.236 68.653 1.00 165.85 78 HIS A N 1
ATOM 4798 C CA . HIS B 1 80 ? 108.348 138.615 68.017 1.00 168.60 78 HIS A CA 1
ATOM 4799 C C . HIS B 1 80 ? 109.637 138.982 68.745 1.00 163.22 78 HIS A C 1
ATOM 4800 O O . HIS B 1 80 ? 110.688 139.138 68.124 1.00 159.57 78 HIS A O 1
ATOM 4807 N N . LEU B 1 81 ? 109.549 139.117 70.066 1.00 158.42 79 LEU A N 1
ATOM 4808 C CA . LEU B 1 81 ? 110.688 139.470 70.903 1.00 149.34 79 LEU A CA 1
ATOM 4809 C C . LEU B 1 81 ? 110.860 138.407 71.978 1.00 142.07 79 LEU A C 1
ATOM 4810 O O . LEU B 1 81 ? 109.905 138.081 72.691 1.00 140.21 79 LEU A O 1
ATOM 4815 N N . VAL B 1 82 ? 112.079 137.868 72.089 1.00 138.71 80 VAL A N 1
ATOM 4816 C CA . VAL B 1 82 ? 112.390 136.884 73.120 1.00 132.91 80 VAL A CA 1
ATOM 4817 C C . VAL B 1 82 ? 113.158 137.487 74.285 1.00 126.79 80 VAL A C 1
ATOM 4818 O O . VAL B 1 82 ? 113.652 136.743 75.143 1.00 126.88 80 VAL A O 1
ATOM 4822 N N . TYR B 1 83 ? 113.276 138.814 74.345 1.00 124.92 81 TYR A N 1
ATOM 4823 C CA . TYR B 1 83 ? 114.039 139.464 75.403 1.00 125.22 81 TYR A CA 1
ATOM 4824 C C . TYR B 1 83 ? 113.311 139.480 76.741 1.00 124.56 81 TYR A C 1
ATOM 4825 O O . TYR B 1 83 ? 113.930 139.816 77.755 1.00 126.55 81 TYR A O 1
ATOM 4834 N N . ALA B 1 84 ? 112.024 139.134 76.772 1.00 118.54 82 ALA A N 1
ATOM 4835 C CA . ALA B 1 84 ? 111.287 139.066 78.028 1.00 114.61 82 ALA A CA 1
ATOM 4836 C C . ALA B 1 84 ? 111.414 137.715 78.717 1.00 111.79 82 ALA A C 1
ATOM 4837 O O . ALA B 1 84 ? 110.964 137.575 79.862 1.00 111.95 82 ALA A O 1
ATOM 4839 N N . VAL B 1 85 ? 112.002 136.722 78.046 1.00 108.74 83 VAL A N 1
ATOM 4840 C CA . VAL B 1 85 ? 112.189 135.411 78.668 1.00 107.49 83 VAL A CA 1
ATOM 4841 C C . VAL B 1 85 ? 113.049 135.483 79.926 1.00 107.28 83 VAL A C 1
ATOM 4842 O O . VAL B 1 85 ? 112.704 134.824 80.920 1.00 109.39 83 VAL A O 1
ATOM 4846 N N . PRO B 1 86 ? 114.175 136.212 79.953 1.00 102.73 84 PRO A N 1
ATOM 4847 C CA . PRO B 1 86 ? 114.932 136.302 81.215 1.00 101.95 84 PRO A CA 1
ATOM 4848 C C . PRO B 1 86 ? 114.129 136.871 82.372 1.00 102.81 84 PRO A C 1
ATOM 4849 O O . PRO B 1 86 ? 114.281 136.408 83.509 1.00 101.34 84 PRO A O 1
ATOM 4853 N N . LEU B 1 87 ? 113.277 137.867 82.118 1.00 101.22 85 LEU A N 1
ATOM 4854 C CA . LEU B 1 87 ? 112.445 138.416 83.185 1.00 96.13 85 LEU A CA 1
ATOM 4855 C C . LEU B 1 87 ? 111.368 137.429 83.615 1.00 94.21 85 LEU A C 1
ATOM 4856 O O . LEU B 1 87 ? 111.065 137.317 84.814 1.00 94.33 85 LEU A O 1
ATOM 4861 N N . LEU B 1 88 ? 110.778 136.713 82.656 1.00 92.89 86 LEU A N 1
ATOM 4862 C CA . LEU B 1 88 ? 109.814 135.678 83.001 1.00 89.97 86 LEU A CA 1
ATOM 4863 C C . LEU B 1 88 ? 110.452 134.590 83.852 1.00 88.81 86 LEU A C 1
ATOM 4864 O O . LEU B 1 88 ? 109.790 134.020 84.725 1.00 91.02 86 LEU A O 1
ATOM 4869 N N . ILE B 1 89 ? 111.734 134.296 83.618 1.00 87.92 87 ILE A N 1
ATOM 4870 C CA . ILE B 1 89 ? 112.439 133.322 84.449 1.00 85.77 87 ILE A CA 1
ATOM 4871 C C . ILE B 1 89 ? 112.441 133.763 85.907 1.00 87.28 87 ILE A C 1
ATOM 4872 O O . ILE B 1 89 ? 112.129 132.976 86.810 1.00 92.18 87 ILE A O 1
ATOM 4877 N N . ILE B 1 90 ? 112.781 135.028 86.159 1.00 85.21 88 ILE A N 1
ATOM 4878 C CA . ILE B 1 90 ? 112.824 135.531 87.529 1.00 81.36 88 ILE A CA 1
ATOM 4879 C C . ILE B 1 90 ? 111.431 135.526 88.146 1.00 83.52 88 ILE A C 1
ATOM 4880 O O . ILE B 1 90 ? 111.258 135.175 89.321 1.00 85.44 88 ILE A O 1
ATOM 4885 N N . LEU B 1 91 ? 110.419 135.923 87.371 1.00 82.48 89 LEU A N 1
ATOM 4886 C CA . LEU B 1 91 ? 109.055 135.937 87.894 1.00 74.99 89 LEU A CA 1
ATOM 4887 C C . LEU B 1 91 ? 108.604 134.536 88.299 1.00 78.07 89 LEU A C 1
ATOM 4888 O O . LEU B 1 91 ? 108.043 134.336 89.385 1.00 83.23 89 LEU A O 1
ATOM 4893 N N . ILE B 1 92 ? 108.854 133.548 87.438 1.00 77.37 90 ILE A N 1
ATOM 4894 C CA . ILE B 1 92 ? 108.444 132.181 87.736 1.00 72.63 90 ILE A CA 1
ATOM 4895 C C . ILE B 1 92 ? 109.237 131.625 88.913 1.00 76.84 90 ILE A C 1
ATOM 4896 O O . ILE B 1 92 ? 108.704 130.865 89.731 1.00 84.43 90 ILE A O 1
ATOM 4901 N N . A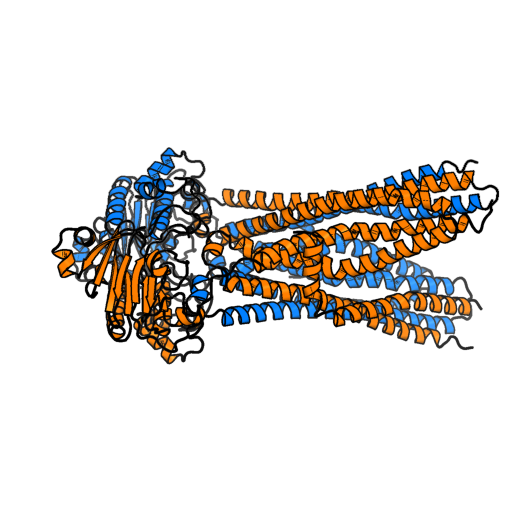LA B 1 93 ? 110.516 131.994 89.027 1.00 73.49 91 ALA A N 1
ATOM 4902 C CA . ALA B 1 93 ? 111.305 131.559 90.176 1.00 70.12 91 ALA A CA 1
ATOM 4903 C C . ALA B 1 93 ? 110.741 132.117 91.477 1.00 78.10 91 ALA A C 1
ATOM 4904 O O . ALA B 1 93 ? 110.662 131.405 92.486 1.00 84.25 91 ALA A O 1
ATOM 4906 N N . ALA B 1 94 ? 110.347 133.393 91.475 1.00 75.14 92 ALA A N 1
ATOM 4907 C CA . ALA B 1 94 ? 109.736 133.977 92.666 1.00 69.58 92 ALA A CA 1
ATOM 4908 C C . ALA B 1 94 ? 108.419 133.289 93.009 1.00 74.32 92 ALA A C 1
ATOM 4909 O O . ALA B 1 94 ? 108.128 133.036 94.186 1.00 79.30 92 ALA A O 1
ATOM 4911 N N . TRP B 1 95 ? 107.610 132.984 91.991 1.00 73.39 93 TRP A N 1
ATOM 4912 C CA . TRP B 1 95 ? 106.354 132.273 92.221 1.00 70.49 93 TRP A CA 1
ATOM 4913 C C . TRP B 1 95 ? 106.605 130.901 92.842 1.00 73.49 93 TRP A C 1
ATOM 4914 O O . TRP B 1 95 ? 105.918 130.495 93.793 1.00 79.77 93 TRP A O 1
ATOM 4925 N N . GLN B 1 96 ? 107.603 130.182 92.323 1.00 72.07 94 GLN A N 1
ATOM 4926 C CA . GLN B 1 96 ? 107.968 128.879 92.869 1.00 71.37 94 GLN A CA 1
ATOM 4927 C C . GLN B 1 96 ? 108.417 128.992 94.319 1.00 70.38 94 GLN A C 1
ATOM 4928 O O . GLN B 1 96 ? 108.046 128.163 95.161 1.00 74.51 94 GLN A O 1
ATOM 4934 N N . GLY B 1 97 ? 109.229 130.005 94.624 1.00 69.37 95 GLY A N 1
ATOM 4935 C CA . GLY B 1 97 ? 109.671 130.195 95.994 1.00 67.35 95 GLY A CA 1
ATOM 4936 C C . GLY B 1 97 ? 108.521 130.479 96.940 1.00 68.59 95 GLY A C 1
ATOM 4937 O O . GLY B 1 97 ? 108.483 129.958 98.060 1.00 73.22 95 GLY A O 1
ATOM 4938 N N . LEU B 1 98 ? 107.567 131.305 96.503 1.00 68.56 96 LEU A N 1
ATOM 4939 C CA . LEU B 1 98 ? 106.395 131.576 97.329 1.00 65.88 96 LEU A CA 1
ATOM 4940 C C . LEU B 1 98 ? 105.607 130.302 97.604 1.00 66.81 96 LEU A C 1
ATOM 4941 O O . LEU B 1 98 ? 105.198 130.046 98.747 1.00 69.75 96 LEU A O 1
ATOM 4946 N N . GLY B 1 99 ? 105.390 129.486 96.570 1.00 65.71 97 GLY A N 1
ATOM 4947 C CA . GLY B 1 99 ? 104.671 128.237 96.773 1.00 60.66 97 GLY A CA 1
ATOM 4948 C C . GLY B 1 99 ? 105.377 127.303 97.740 1.00 63.55 97 GLY A C 1
ATOM 4949 O O . GLY B 1 99 ? 104.747 126.717 98.631 1.00 70.30 97 GLY A O 1
ATOM 4950 N N . SER B 1 100 ? 106.696 127.156 97.582 1.00 63.91 98 SER A N 1
ATOM 4951 C CA . SER B 1 100 ? 107.457 126.285 98.473 1.00 60.38 98 SER A CA 1
ATOM 4952 C C . SER B 1 100 ? 107.400 126.777 99.914 1.00 64.91 98 SER A C 1
ATOM 4953 O O . SER B 1 100 ? 107.226 125.975 100.845 1.00 71.95 98 SER A O 1
ATOM 4956 N N . PHE B 1 101 ? 107.550 128.090 100.118 1.00 62.30 99 PHE A N 1
ATOM 4957 C CA . PHE B 1 101 ? 107.474 128.636 101.468 1.00 58.46 99 PHE A CA 1
ATOM 4958 C C . PHE B 1 101 ? 106.117 128.364 102.096 1.00 65.14 99 PHE A C 1
ATOM 4959 O O . PHE B 1 101 ? 106.042 127.922 103.249 1.00 70.91 99 PHE A O 1
ATOM 4967 N N . LEU B 1 102 ? 105.034 128.628 101.358 1.00 65.63 100 LEU A N 1
ATOM 4968 C CA . LEU B 1 102 ? 103.705 128.368 101.902 1.00 60.51 100 LEU A CA 1
ATOM 4969 C C . LEU B 1 102 ? 103.560 126.912 102.315 1.00 63.65 100 LEU A C 1
ATOM 4970 O O . LEU B 1 102 ? 103.167 126.615 103.455 1.00 70.72 100 LEU A O 1
ATOM 4975 N N . GLY B 1 103 ? 103.904 125.989 101.413 1.00 60.52 101 GLY A N 1
ATOM 4976 C CA . GLY B 1 103 ? 103.732 124.579 101.722 1.00 59.74 101 GLY A CA 1
ATOM 4977 C C . GLY B 1 103 ? 104.500 124.155 102.958 1.00 63.50 101 GLY A C 1
ATOM 4978 O O . GLY B 1 103 ? 103.928 123.593 103.901 1.00 69.08 101 GLY A O 1
ATOM 4979 N N . ASN B 1 104 ? 105.805 124.449 102.987 1.00 62.57 102 ASN A N 1
ATOM 4980 C CA . ASN B 1 104 ? 106.625 124.012 104.112 1.00 60.41 102 ASN A CA 1
ATOM 4981 C C . ASN B 1 104 ? 106.175 124.645 105.423 1.00 62.00 102 ASN A C 1
ATOM 4982 O O . ASN B 1 104 ? 106.004 123.941 106.430 1.00 68.42 102 ASN A O 1
ATOM 4987 N N . PHE B 1 105 ? 105.963 125.964 105.428 1.00 60.39 103 PHE A N 1
ATOM 4988 C CA . PHE B 1 105 ? 105.633 126.656 106.666 1.00 58.93 103 PHE A CA 1
ATOM 4989 C C . PHE B 1 105 ? 104.311 126.165 107.239 1.00 64.21 103 PHE A C 1
ATOM 4990 O O . PHE B 1 105 ? 104.207 125.901 108.443 1.00 68.03 103 PHE A O 1
ATOM 4998 N N . PHE B 1 106 ? 103.288 126.009 106.395 1.00 61.24 104 PHE A N 1
ATOM 4999 C CA . PHE B 1 106 ? 101.999 125.611 106.943 1.00 56.66 104 PHE A CA 1
ATOM 5000 C C . PHE B 1 106 ? 101.932 124.130 107.301 1.00 60.49 104 PHE A C 1
ATOM 5001 O O . PHE B 1 106 ? 101.241 123.774 108.266 1.00 68.56 104 PHE A O 1
ATOM 5009 N N . LEU B 1 107 ? 102.657 123.258 106.589 1.00 59.58 105 LEU A N 1
ATOM 5010 C CA . LEU B 1 107 ? 102.755 121.880 107.058 1.00 59.16 105 LEU A CA 1
ATOM 5011 C C . LEU B 1 107 ? 103.427 121.807 108.424 1.00 61.59 105 LEU A C 1
ATOM 5012 O O . LEU B 1 107 ? 102.978 121.053 109.304 1.00 66.59 105 LEU A O 1
ATOM 5017 N N . ALA B 1 108 ? 104.492 122.590 108.625 1.00 61.11 106 ALA A N 1
ATOM 5018 C CA . ALA B 1 108 ? 105.133 122.626 109.934 1.00 57.85 106 ALA A CA 1
ATOM 5019 C C . ALA B 1 108 ? 104.184 123.154 111.001 1.00 59.27 106 ALA A C 1
ATOM 5020 O O . ALA B 1 108 ? 104.169 122.646 112.127 1.00 66.27 106 ALA A O 1
ATOM 5022 N N . LYS B 1 109 ? 103.397 124.183 110.672 1.00 60.26 107 LYS A N 1
ATOM 5023 C CA . LYS B 1 109 ? 102.415 124.682 111.630 1.00 59.48 107 LYS A CA 1
ATOM 5024 C C . LYS B 1 109 ? 101.428 123.598 112.034 1.00 61.64 107 LYS A C 1
ATOM 5025 O O . LYS B 1 109 ? 101.131 123.446 113.224 1.00 66.13 107 LYS A O 1
ATOM 5031 N N . VAL B 1 110 ? 100.918 122.833 111.066 1.00 64.26 108 VAL A N 1
ATOM 5032 C CA . VAL B 1 110 ? 99.970 121.770 111.392 1.00 59.98 108 VAL A CA 1
ATOM 5033 C C . VAL B 1 110 ? 100.608 120.740 112.318 1.00 61.86 108 VAL A C 1
ATOM 5034 O O . VAL B 1 110 ? 100.025 120.359 113.345 1.00 67.59 108 VAL A O 1
ATOM 5038 N N . SER B 1 111 ? 101.816 120.278 111.979 1.00 61.98 109 SER A N 1
ATOM 5039 C CA . SER B 1 111 ? 102.458 119.247 112.795 1.00 58.69 109 SER A CA 1
ATOM 5040 C C . SER B 1 111 ? 102.734 119.742 114.212 1.00 60.39 109 SER A C 1
ATOM 5041 O O . SER B 1 111 ? 102.442 119.041 115.194 1.00 63.59 109 SER A O 1
ATOM 5044 N N . LEU B 1 112 ? 103.292 120.949 114.338 1.00 60.64 110 LEU A N 1
ATOM 5045 C CA . LEU B 1 112 ? 103.616 121.480 115.656 1.00 56.02 110 LEU A CA 1
ATOM 5046 C C . LEU B 1 112 ? 102.359 121.721 116.480 1.00 57.20 110 LEU A C 1
ATOM 5047 O O . LEU B 1 112 ? 102.353 121.473 117.691 1.00 62.35 110 LEU A O 1
ATOM 5052 N N . GLY B 1 113 ? 101.287 122.208 115.851 1.00 58.67 111 GLY A N 1
ATOM 5053 C CA . GLY B 1 113 ? 100.044 122.391 116.578 1.00 58.70 111 GLY A CA 1
ATOM 5054 C C . GLY B 1 113 ? 99.476 121.084 117.092 1.00 61.78 111 GLY A C 1
ATOM 5055 O O . GLY B 1 113 ? 99.000 121.011 118.229 1.00 67.03 111 GLY A O 1
ATOM 5056 N N . LEU B 1 114 ? 99.522 120.033 116.269 1.00 60.24 112 LEU A N 1
ATOM 5057 C CA . LEU B 1 114 ? 99.042 118.731 116.724 1.00 56.24 112 LEU A CA 1
ATOM 5058 C C . LEU B 1 114 ? 99.852 118.228 117.915 1.00 56.80 112 LEU A C 1
ATOM 5059 O O . LEU B 1 114 ? 99.283 117.763 118.915 1.00 60.93 112 LEU A O 1
ATOM 5064 N N . VAL B 1 115 ? 101.181 118.330 117.833 1.00 57.71 113 VAL A N 1
ATOM 5065 C CA . VAL B 1 115 ? 102.022 117.862 118.934 1.00 52.07 113 VAL A CA 1
ATOM 5066 C C . VAL B 1 115 ? 101.750 118.664 120.202 1.00 54.12 113 VAL A C 1
ATOM 5067 O O . VAL B 1 115 ? 101.648 118.102 121.300 1.00 57.30 113 VAL A O 1
ATOM 5071 N N . HIS B 1 116 ? 101.634 119.988 120.074 1.00 52.73 114 HIS A N 1
ATOM 5072 C CA . HIS B 1 116 ? 101.384 120.830 121.238 1.00 51.80 114 HIS A CA 1
ATOM 5073 C C . HIS B 1 116 ? 100.042 120.504 121.878 1.00 55.33 114 HIS A C 1
ATOM 5074 O O . HIS B 1 116 ? 99.935 120.433 123.109 1.00 59.97 114 HIS A O 1
ATOM 5081 N N . ASP B 1 117 ? 99.005 120.302 121.061 1.00 55.58 115 ASP A N 1
ATOM 5082 C CA . ASP B 1 117 ? 97.698 119.954 121.606 1.00 52.13 115 ASP A CA 1
ATOM 5083 C C . ASP B 1 117 ? 97.746 118.628 122.349 1.00 55.22 115 ASP A C 1
ATOM 5084 O O . ASP B 1 117 ? 97.187 118.506 123.446 1.00 59.90 115 ASP A O 1
ATOM 5089 N N . LEU B 1 118 ? 98.418 117.625 121.777 1.00 55.84 116 LEU A N 1
ATOM 5090 C CA . LEU B 1 118 ? 98.504 116.335 122.458 1.00 49.74 116 LEU A CA 1
ATOM 5091 C C . LEU B 1 118 ? 99.269 116.444 123.772 1.00 52.95 116 LEU A C 1
ATOM 5092 O O . LEU B 1 118 ? 98.864 115.855 124.781 1.00 55.80 116 LEU A O 1
ATOM 5097 N N . ARG B 1 119 ? 100.375 117.194 123.785 1.00 55.99 117 ARG A N 1
ATOM 5098 C CA . ARG B 1 119 ? 101.144 117.340 125.019 1.00 49.64 117 ARG A CA 1
ATOM 5099 C C . ARG B 1 119 ? 100.342 118.062 126.094 1.00 51.99 117 ARG A C 1
ATOM 5100 O O . ARG B 1 119 ? 100.358 117.661 127.266 1.00 57.14 117 ARG A O 1
ATOM 5108 N N . VAL B 1 120 ? 99.635 119.130 125.718 1.00 51.06 118 VAL A N 1
ATOM 5109 C CA . VAL B 1 120 ? 98.834 119.863 126.692 1.00 46.14 118 VAL A CA 1
ATOM 5110 C C . VAL B 1 120 ? 97.709 118.986 127.227 1.00 54.45 118 VAL A C 1
ATOM 5111 O O . VAL B 1 120 ? 97.398 119.016 128.423 1.00 60.40 118 VAL A O 1
ATOM 5115 N N . ALA B 1 121 ? 97.084 118.187 126.358 1.00 55.49 119 ALA A N 1
ATOM 5116 C CA . ALA B 1 121 ? 96.045 117.274 126.819 1.00 49.92 119 ALA A CA 1
ATOM 5117 C C . ALA B 1 121 ? 96.607 116.240 127.786 1.00 53.71 119 ALA A C 1
ATOM 5118 O O . ALA B 1 121 ? 95.966 115.902 128.787 1.00 56.23 119 ALA A O 1
ATOM 5120 N N . LEU B 1 122 ? 97.802 115.717 127.497 1.00 55.93 120 LEU A N 1
ATOM 5121 C CA . LEU B 1 122 ? 98.400 114.716 128.375 1.00 50.56 120 LEU A CA 1
ATOM 5122 C C . LEU B 1 122 ? 98.755 115.298 129.738 1.00 53.77 120 LEU A C 1
ATOM 5123 O O . LEU B 1 122 ? 98.519 114.657 130.767 1.00 60.18 120 LEU A O 1
ATOM 5128 N N . PHE B 1 123 ? 99.333 116.502 129.770 1.00 54.62 121 PHE A N 1
ATOM 5129 C CA . PHE B 1 123 ? 99.764 117.061 131.049 1.00 52.07 121 PHE A CA 1
ATOM 5130 C C . PHE B 1 123 ? 98.580 117.382 131.953 1.00 55.54 121 PHE A C 1
ATOM 5131 O O . PHE B 1 123 ? 98.635 117.139 133.164 1.00 63.85 121 PHE A O 1
ATOM 5139 N N . ASN B 1 124 ? 97.505 117.939 131.391 1.00 53.67 122 ASN A N 1
ATOM 5140 C CA . ASN B 1 124 ? 96.346 118.293 132.204 1.00 54.47 122 ASN A CA 1
ATOM 5141 C C . ASN B 1 124 ? 95.673 117.072 132.812 1.00 60.17 122 ASN A C 1
ATOM 5142 O O . ASN B 1 124 ? 94.971 117.203 133.820 1.00 65.03 122 ASN A O 1
ATOM 5147 N N . LYS B 1 125 ? 95.862 115.892 132.220 1.00 60.52 123 LYS A N 1
ATOM 5148 C CA . LYS B 1 125 ? 95.305 114.676 132.799 1.00 58.49 123 LYS A CA 1
ATOM 5149 C C . LYS B 1 125 ? 96.062 114.257 134.052 1.00 62.51 123 LYS A C 1
ATOM 5150 O O . LYS B 1 125 ? 95.474 113.654 134.957 1.00 68.77 123 LYS A O 1
ATOM 5156 N N . LEU B 1 126 ? 97.358 114.568 134.126 1.00 60.47 124 LEU A N 1
ATOM 5157 C CA . LEU B 1 126 ? 98.158 114.190 135.285 1.00 58.83 124 LEU A CA 1
ATOM 5158 C C . LEU B 1 126 ? 97.687 114.862 136.565 1.00 62.58 124 LEU A C 1
ATOM 5159 O O . LEU B 1 126 ? 97.955 114.348 137.656 1.00 73.09 124 LEU A O 1
ATOM 5164 N N . LEU B 1 127 ? 96.997 115.993 136.464 1.00 58.11 125 LEU A N 1
ATOM 5165 C CA . LEU B 1 127 ? 96.572 116.748 137.633 1.00 60.46 125 LEU A CA 1
ATOM 5166 C C . LEU B 1 127 ? 95.260 116.251 138.224 1.00 66.72 125 LEU A C 1
ATOM 5167 O O . LEU B 1 127 ? 94.829 116.771 139.257 1.00 76.52 125 LEU A O 1
ATOM 5172 N N . VAL B 1 128 ? 94.614 115.264 137.600 1.00 64.04 126 VAL A N 1
ATOM 5173 C CA . VAL B 1 128 ? 93.370 114.704 138.112 1.00 64.80 126 VAL A CA 1
ATOM 5174 C C . VAL B 1 128 ? 93.455 113.207 138.357 1.00 69.30 126 VAL A C 1
ATOM 5175 O O . VAL B 1 128 ? 92.478 112.612 138.814 1.00 77.57 126 VAL A O 1
ATOM 5179 N N . LEU B 1 129 ? 94.588 112.575 138.069 1.00 66.70 127 LEU A N 1
ATOM 5180 C CA . LEU B 1 129 ? 94.722 111.147 138.292 1.00 67.72 127 LEU A CA 1
ATOM 5181 C C . LEU B 1 129 ? 94.848 110.851 139.787 1.00 74.81 127 LEU A C 1
ATOM 5182 O O . LEU B 1 129 ? 95.381 111.663 140.547 1.00 83.00 127 LEU A O 1
ATOM 5187 N N . PRO B 1 130 ? 94.362 109.695 140.233 1.00 69.99 128 PRO A N 1
ATOM 5188 C CA . PRO B 1 130 ? 94.408 109.372 141.664 1.00 70.12 128 PRO A CA 1
ATOM 5189 C C . PRO B 1 130 ? 95.827 109.082 142.131 1.00 73.98 128 PRO A C 1
ATOM 5190 O O . PRO B 1 130 ? 96.758 108.903 141.344 1.00 78.01 128 PRO A O 1
ATOM 5194 N N . ASN B 1 131 ? 95.980 109.045 143.458 1.00 70.29 129 ASN A N 1
ATOM 5195 C CA . ASN B 1 131 ? 97.283 108.761 144.051 1.00 68.78 129 ASN A CA 1
ATOM 5196 C C . ASN B 1 131 ? 97.746 107.348 143.725 1.00 74.91 129 ASN A C 1
ATOM 5197 O O . ASN B 1 131 ? 98.941 107.113 143.504 1.00 82.20 129 ASN A O 1
ATOM 5202 N N . ARG B 1 132 ? 96.818 106.388 143.705 1.00 73.39 130 ARG A N 1
ATOM 5203 C CA . ARG B 1 132 ? 97.183 105.008 143.414 1.00 74.32 130 ARG A CA 1
ATOM 5204 C C . ARG B 1 132 ? 97.746 104.845 142.009 1.00 73.48 130 ARG A C 1
ATOM 5205 O O . ARG B 1 132 ? 98.472 103.879 141.754 1.00 79.67 130 ARG A O 1
ATOM 5213 N N . TYR B 1 133 ? 97.427 105.761 141.092 1.00 69.21 131 TYR A N 1
ATOM 5214 C CA . TYR B 1 133 ? 98.038 105.714 139.769 1.00 67.33 131 TYR A CA 1
ATOM 5215 C C . TYR B 1 133 ? 99.511 106.093 139.833 1.00 71.40 131 TYR A C 1
ATOM 5216 O O . TYR B 1 133 ? 100.350 105.456 139.187 1.00 78.19 131 TYR A O 1
ATOM 5225 N N . PHE B 1 134 ? 99.845 107.129 140.604 1.00 73.01 132 PHE A N 1
ATOM 5226 C CA . PHE B 1 134 ? 101.239 107.526 140.753 1.00 72.63 132 PHE A CA 1
ATOM 5227 C C . PHE B 1 134 ? 102.029 106.543 141.602 1.00 74.68 132 PHE A C 1
ATOM 5228 O O . PHE B 1 134 ? 103.250 106.447 141.442 1.00 79.55 132 PHE A O 1
ATOM 5236 N N . ASP B 1 135 ? 101.365 105.816 142.501 1.00 74.47 133 ASP A N 1
ATOM 5237 C CA . ASP B 1 135 ? 102.060 104.844 143.335 1.00 73.98 133 ASP A CA 1
ATOM 5238 C C . ASP B 1 135 ? 102.497 103.606 142.564 1.00 76.02 133 ASP A C 1
ATOM 5239 O O . ASP B 1 135 ? 103.482 102.970 142.953 1.00 83.32 133 ASP A O 1
ATOM 5244 N N . THR B 1 136 ? 101.798 103.251 141.487 1.00 75.28 134 THR A N 1
ATOM 5245 C CA . THR B 1 136 ? 102.079 102.031 140.742 1.00 76.89 134 THR A CA 1
ATOM 5246 C C . THR B 1 136 ? 102.728 102.293 139.389 1.00 80.29 134 THR A C 1
ATOM 5247 O O . THR B 1 136 ? 102.858 101.362 138.588 1.00 88.07 134 THR A O 1
ATOM 5251 N N . HIS B 1 137 ? 103.135 103.528 139.110 1.00 77.75 135 HIS A N 1
ATOM 5252 C CA . HIS B 1 137 ? 103.769 103.870 137.845 1.00 77.06 135 HIS A CA 1
ATOM 5253 C C . HIS B 1 137 ? 105.025 104.687 138.097 1.00 83.11 135 HIS A C 1
ATOM 5254 O O . HIS B 1 137 ? 105.044 105.565 138.963 1.00 87.18 135 HIS A O 1
ATOM 5261 N N . SER B 1 138 ? 106.071 104.392 137.332 1.00 81.81 136 SER A N 1
ATOM 5262 C CA . SER B 1 138 ? 107.323 105.121 137.444 1.00 76.63 136 SER A CA 1
ATOM 5263 C C . SER B 1 138 ? 107.208 106.486 136.780 1.00 75.13 136 SER A C 1
ATOM 5264 O O . SER B 1 138 ? 106.437 106.680 135.836 1.00 80.40 136 SER A O 1
ATOM 5267 N N . SER B 1 139 ? 107.986 107.442 137.290 1.00 73.17 137 SER A N 1
ATOM 5268 C CA . SER B 1 139 ? 108.010 108.770 136.687 1.00 71.89 137 SER A CA 1
ATOM 5269 C C . SER B 1 139 ? 108.589 108.723 135.280 1.00 72.07 137 SER A C 1
ATOM 5270 O O . SER B 1 139 ? 108.221 109.532 134.421 1.00 75.26 137 SER A O 1
ATOM 5273 N N . GLY B 1 140 ? 109.500 107.781 135.028 1.00 69.54 138 GLY A N 1
ATOM 5274 C CA . GLY B 1 140 ? 110.098 107.678 133.708 1.00 66.41 138 GLY A CA 1
ATOM 5275 C C . GLY B 1 140 ? 109.085 107.354 132.627 1.00 68.08 138 GLY A C 1
ATOM 5276 O O . GLY B 1 140 ? 109.137 107.912 131.531 1.00 71.43 138 GLY A O 1
ATOM 5277 N N . HIS B 1 141 ? 108.149 106.449 132.923 1.00 67.48 139 HIS A N 1
ATOM 5278 C CA . HIS B 1 141 ? 107.114 106.109 131.952 1.00 66.14 139 HIS A CA 1
ATOM 5279 C C . HIS B 1 141 ? 106.267 107.326 131.603 1.00 67.46 139 HIS A C 1
ATOM 5280 O O . HIS B 1 141 ? 106.008 107.600 130.423 1.00 73.04 139 HIS A O 1
ATOM 5287 N N . LEU B 1 142 ? 105.834 108.071 132.621 1.00 66.56 140 LEU A N 1
ATOM 5288 C CA . LEU B 1 142 ? 104.995 109.241 132.393 1.00 63.60 140 LEU A CA 1
ATOM 5289 C C . LEU B 1 142 ? 105.746 110.321 131.626 1.00 62.71 140 LEU A C 1
ATOM 5290 O O . LEU B 1 142 ? 105.181 110.961 130.734 1.00 67.43 140 LEU A O 1
ATOM 5295 N N . ILE B 1 143 ? 107.019 110.540 131.961 1.00 61.26 141 ILE A N 1
ATOM 5296 C CA . ILE B 1 143 ? 107.813 111.533 131.244 1.00 58.77 141 ILE A CA 1
ATOM 5297 C C . ILE B 1 143 ? 108.010 111.116 129.792 1.00 62.13 141 ILE A C 1
ATOM 5298 O O . ILE B 1 143 ? 107.923 111.944 128.878 1.00 66.74 141 ILE A O 1
ATOM 5303 N N . SER B 1 144 ? 108.275 109.830 129.553 1.00 62.17 142 SER A N 1
ATOM 5304 C CA . SER B 1 144 ? 108.481 109.357 128.190 1.00 57.26 142 SER A CA 1
ATOM 5305 C C . SER B 1 144 ? 107.211 109.454 127.360 1.00 60.38 142 SER A C 1
ATOM 5306 O O . SER B 1 144 ? 107.279 109.728 126.157 1.00 66.97 142 SER A O 1
ATOM 5309 N N . ARG B 1 145 ? 106.047 109.224 127.973 1.00 60.32 143 ARG A N 1
ATOM 5310 C CA . ARG B 1 145 ? 104.801 109.304 127.217 1.00 54.84 143 ARG A CA 1
ATOM 5311 C C . ARG B 1 145 ? 104.551 110.717 126.701 1.00 60.08 143 ARG A C 1
ATOM 5312 O O . ARG B 1 145 ? 104.110 110.896 125.560 1.00 65.87 143 ARG A O 1
ATOM 5320 N N . ILE B 1 146 ? 104.825 111.732 127.522 1.00 60.45 144 ILE A N 1
ATOM 5321 C CA . ILE B 1 146 ? 104.632 113.113 127.089 1.00 57.20 144 ILE A CA 1
ATOM 5322 C C . ILE B 1 146 ? 105.710 113.570 126.115 1.00 58.50 144 ILE A C 1
ATOM 5323 O O . ILE B 1 146 ? 105.458 114.461 125.296 1.00 67.75 144 ILE A O 1
ATOM 5328 N N . THR B 1 147 ? 106.899 112.978 126.166 1.00 60.20 145 THR A N 1
ATOM 5329 C CA . THR B 1 147 ? 108.031 113.422 125.362 1.00 59.30 145 THR A CA 1
ATOM 5330 C C . THR B 1 147 ? 108.234 112.618 124.089 1.00 65.11 145 THR A C 1
ATOM 5331 O O . THR B 1 147 ? 108.391 113.206 123.017 1.00 72.20 145 THR A O 1
ATOM 5335 N N . PHE B 1 148 ? 108.228 111.289 124.167 1.00 65.06 146 PHE A N 1
ATOM 5336 C CA . PHE B 1 148 ? 108.563 110.451 123.023 1.00 61.58 146 PHE A CA 1
ATOM 5337 C C . PHE B 1 148 ? 107.344 109.946 122.263 1.00 65.45 146 PHE A C 1
ATOM 5338 O O . PHE B 1 148 ? 107.360 109.931 121.029 1.00 70.99 146 PHE A O 1
ATOM 5346 N N . ASN B 1 149 ? 106.288 109.528 122.963 1.00 64.23 147 ASN A N 1
ATOM 5347 C CA . ASN B 1 149 ? 105.132 108.960 122.276 1.00 60.39 147 ASN A CA 1
ATOM 5348 C C . ASN B 1 149 ? 104.395 109.999 121.442 1.00 63.63 147 ASN A C 1
ATOM 5349 O O . ASN B 1 149 ? 103.775 109.651 120.431 1.00 71.57 147 ASN A O 1
ATOM 5354 N N . VAL B 1 150 ? 104.444 111.269 121.844 1.00 61.82 148 VAL A N 1
ATOM 5355 C CA . VAL B 1 150 ? 103.720 112.305 121.115 1.00 59.75 148 VAL A CA 1
ATOM 5356 C C . VAL B 1 150 ? 104.338 112.531 119.741 1.00 63.54 148 VAL A C 1
ATOM 5357 O O . VAL B 1 150 ? 103.628 112.770 118.759 1.00 70.54 148 VAL A O 1
ATOM 5361 N N . THR B 1 151 ? 105.666 112.455 119.646 1.00 65.56 149 THR A N 1
ATOM 5362 C CA . THR B 1 151 ? 106.343 112.679 118.375 1.00 63.63 149 THR A CA 1
ATOM 5363 C C . THR B 1 151 ? 106.143 111.539 117.386 1.00 68.33 149 THR A C 1
ATOM 5364 O O . THR B 1 151 ? 106.520 111.685 116.219 1.00 73.32 149 THR A O 1
ATOM 5368 N N . MET B 1 152 ? 105.566 110.419 117.815 1.00 68.34 150 MET A N 1
ATOM 5369 C CA . MET B 1 152 ? 105.395 109.265 116.943 1.00 66.88 150 MET A CA 1
ATOM 5370 C C . MET B 1 152 ? 104.150 109.351 116.071 1.00 70.06 150 MET A C 1
ATOM 5371 O O . MET B 1 152 ? 103.940 108.463 115.238 1.00 76.07 150 MET A O 1
ATOM 5376 N N . VAL B 1 153 ? 103.325 110.387 116.232 1.00 67.86 151 VAL A N 1
ATOM 5377 C CA . VAL B 1 153 ? 102.060 110.485 115.513 1.00 64.82 151 VAL A CA 1
ATOM 5378 C C . VAL B 1 153 ? 102.069 111.570 114.447 1.00 73.62 151 VAL A C 1
ATOM 5379 O O . VAL B 1 153 ? 101.044 111.779 113.785 1.00 79.88 151 VAL A O 1
ATOM 5383 N N . THR B 1 154 ? 103.190 112.269 114.258 1.00 75.94 152 THR A N 1
ATOM 5384 C CA . THR B 1 154 ? 103.226 113.366 113.294 1.00 77.04 152 THR A CA 1
ATOM 5385 C C . THR B 1 154 ? 103.053 112.861 111.867 1.00 80.25 152 THR A C 1
ATOM 5386 O O . THR B 1 154 ? 102.224 113.381 111.110 1.00 84.21 152 THR A O 1
ATOM 5390 N N . GLY B 1 155 ? 103.837 111.853 111.480 1.00 76.69 153 GLY A N 1
ATOM 5391 C CA . GLY B 1 155 ? 103.783 111.367 110.114 1.00 76.68 153 GLY A CA 1
ATOM 5392 C C . GLY B 1 155 ? 102.444 110.772 109.738 1.00 79.92 153 GLY A C 1
ATOM 5393 O O . GLY B 1 155 ? 101.900 111.091 108.676 1.00 88.29 153 GLY A O 1
ATOM 5394 N N . ALA B 1 156 ? 101.881 109.931 110.609 1.00 76.67 154 ALA A N 1
ATOM 5395 C CA . ALA B 1 156 ? 100.624 109.254 110.312 1.00 79.45 154 ALA A CA 1
ATOM 5396 C C . ALA B 1 156 ? 99.458 110.220 110.169 1.00 81.52 154 ALA A C 1
ATOM 5397 O O . ALA B 1 156 ? 98.436 109.853 109.581 1.00 85.22 154 ALA A O 1
ATOM 5399 N N . ALA B 1 157 ? 99.584 111.440 110.690 1.00 82.15 155 ALA A N 1
ATOM 5400 C CA . ALA B 1 157 ? 98.517 112.424 110.602 1.00 82.44 155 ALA A CA 1
ATOM 5401 C C . ALA B 1 157 ? 98.779 113.524 109.587 1.00 85.98 155 ALA A C 1
ATOM 5402 O O . ALA B 1 157 ? 97.824 114.172 109.150 1.00 89.86 155 ALA A O 1
ATOM 5404 N N . THR B 1 158 ? 100.034 113.753 109.200 1.00 87.68 156 THR A N 1
ATOM 5405 C CA . THR B 1 158 ? 100.362 114.808 108.250 1.00 87.49 156 THR A CA 1
ATOM 5406 C C . THR B 1 158 ? 100.842 114.259 106.913 1.00 91.03 156 THR A C 1
ATOM 5407 O O . THR B 1 158 ? 100.273 114.591 105.869 1.00 92.83 156 THR A O 1
ATOM 5411 N N . ASP B 1 159 ? 101.877 113.418 106.911 1.00 93.72 157 ASP A N 1
ATOM 5412 C CA . ASP B 1 159 ? 102.464 112.982 105.649 1.00 94.74 157 ASP A CA 1
ATOM 5413 C C . ASP B 1 159 ? 101.770 111.753 105.083 1.00 92.94 157 ASP A C 1
ATOM 5414 O O . ASP B 1 159 ? 101.788 111.543 103.865 1.00 94.90 157 ASP A O 1
ATOM 5419 N N . ALA B 1 160 ? 101.161 110.933 105.940 1.00 89.00 158 ALA A N 1
ATOM 5420 C CA . ALA B 1 160 ? 100.514 109.717 105.463 1.00 84.76 158 ALA A CA 1
ATOM 5421 C C . ALA B 1 160 ? 99.269 110.029 104.644 1.00 88.14 158 ALA A C 1
ATOM 5422 O O . ALA B 1 160 ? 98.983 109.342 103.658 1.00 90.27 158 ALA A O 1
ATOM 5424 N N . ILE B 1 161 ? 98.514 111.058 105.036 1.00 88.87 159 ILE A N 1
ATOM 5425 C CA . ILE B 1 161 ? 97.245 111.349 104.371 1.00 87.51 159 ILE A CA 1
ATOM 5426 C C . ILE B 1 161 ? 97.473 111.747 102.919 1.00 88.67 159 ILE A C 1
ATOM 5427 O O . ILE B 1 161 ? 96.791 111.253 102.011 1.00 92.42 159 ILE A O 1
ATOM 5432 N N . LYS B 1 162 ? 98.427 112.649 102.676 1.00 85.57 160 LYS A N 1
ATOM 5433 C CA . LYS B 1 162 ? 98.680 113.110 101.315 1.00 83.38 160 LYS A CA 1
ATOM 5434 C C . LYS B 1 162 ? 99.117 111.963 100.416 1.00 87.48 160 LYS A C 1
ATOM 5435 O O . LYS B 1 162 ? 98.602 111.803 99.302 1.00 90.50 160 LYS A O 1
ATOM 5441 N N . VAL B 1 163 ? 100.064 111.150 100.888 1.00 86.91 161 VAL A N 1
ATOM 5442 C CA . VAL B 1 163 ? 100.551 110.031 100.090 1.00 81.47 161 VAL A CA 1
ATOM 5443 C C . VAL B 1 163 ? 99.431 109.037 99.825 1.00 81.19 161 VAL A C 1
ATOM 5444 O O . VAL B 1 163 ? 99.246 108.580 98.692 1.00 85.04 161 VAL A O 1
ATOM 5448 N N . VAL B 1 164 ? 98.656 108.697 100.857 1.00 80.94 162 VAL A N 1
ATOM 5449 C CA . VAL B 1 164 ? 97.581 107.728 100.678 1.00 80.08 162 VAL A CA 1
ATOM 5450 C C . VAL B 1 164 ? 96.584 108.227 99.644 1.00 83.27 162 VAL A C 1
ATOM 5451 O O . VAL B 1 164 ? 96.254 107.512 98.694 1.00 88.07 162 VAL A O 1
ATOM 5455 N N . ILE B 1 165 ? 96.126 109.474 99.781 1.00 83.95 163 ILE A N 1
ATOM 5456 C CA . ILE B 1 165 ? 95.139 110.000 98.842 1.00 83.37 163 ILE A CA 1
ATOM 5457 C C . ILE B 1 165 ? 95.699 110.021 97.425 1.00 86.18 163 ILE A C 1
ATOM 5458 O O . ILE B 1 165 ? 95.073 109.502 96.489 1.00 91.50 163 ILE A O 1
ATOM 5463 N N . ARG B 1 166 ? 96.893 110.592 97.245 1.00 81.89 164 ARG A N 1
ATOM 5464 C CA . ARG B 1 166 ? 97.449 110.755 95.906 1.00 80.17 164 ARG A CA 1
ATOM 5465 C C . ARG B 1 166 ? 97.672 109.409 95.228 1.00 87.09 164 ARG A C 1
ATOM 5466 O O . ARG B 1 166 ? 97.203 109.179 94.105 1.00 90.92 164 ARG A O 1
ATOM 5474 N N . GLU B 1 167 ? 98.374 108.493 95.900 1.00 83.76 165 GLU A N 1
ATOM 5475 C CA . GLU B 1 167 ? 98.702 107.229 95.253 1.00 81.12 165 GLU A CA 1
ATOM 5476 C C . GLU B 1 167 ? 97.488 106.319 95.124 1.00 85.17 165 GLU A C 1
ATOM 5477 O O . GLU B 1 167 ? 97.398 105.562 94.153 1.00 93.72 165 GLU A O 1
ATOM 5483 N N . GLY B 1 168 ? 96.536 106.376 96.060 1.00 81.15 166 GLY A N 1
ATOM 5484 C CA . GLY B 1 168 ? 95.318 105.605 95.890 1.00 81.66 166 GLY A CA 1
ATOM 5485 C C . GLY B 1 168 ? 94.505 106.071 94.700 1.00 88.10 166 GLY A C 1
ATOM 5486 O O . GLY B 1 168 ? 94.009 105.255 93.917 1.00 93.18 166 GLY A O 1
ATOM 5487 N N . LEU B 1 169 ? 94.367 107.390 94.537 1.00 87.24 167 LEU A N 1
ATOM 5488 C CA . LEU B 1 169 ? 93.683 107.903 93.358 1.00 87.25 167 LEU A CA 1
ATOM 5489 C C . LEU B 1 169 ? 94.421 107.527 92.081 1.00 89.92 167 LEU A C 1
ATOM 5490 O O . LEU B 1 169 ? 93.784 107.154 91.089 1.00 94.39 167 LEU A O 1
ATOM 5495 N N . THR B 1 170 ? 95.755 107.603 92.091 1.00 85.30 168 THR A N 1
ATOM 5496 C CA . THR B 1 170 ? 96.524 107.218 90.912 1.00 81.82 168 THR A CA 1
ATOM 5497 C C . THR B 1 170 ? 96.307 105.751 90.561 1.00 87.86 168 THR A C 1
ATOM 5498 O O . THR B 1 170 ? 96.102 105.409 89.391 1.00 94.98 168 THR A O 1
ATOM 5502 N N . VAL B 1 171 ? 96.339 104.869 91.563 1.00 87.65 169 VAL A N 1
ATOM 5503 C CA . VAL B 1 171 ? 96.164 103.442 91.311 1.00 88.19 169 VAL A CA 1
ATOM 5504 C C . VAL B 1 171 ? 94.761 103.151 90.794 1.00 93.54 169 VAL A C 1
ATOM 5505 O O . VAL B 1 171 ? 94.584 102.369 89.851 1.00 101.50 169 VAL A O 1
ATOM 5509 N N . VAL B 1 172 ? 93.741 103.769 91.396 1.00 88.93 170 VAL A N 1
ATOM 5510 C CA . VAL B 1 172 ? 92.371 103.535 90.945 1.00 89.51 170 VAL A CA 1
ATOM 5511 C C . VAL B 1 172 ? 92.188 104.022 89.512 1.00 95.62 170 VAL A C 1
ATOM 5512 O O . VAL B 1 172 ? 91.568 103.342 88.683 1.00 99.12 170 VAL A O 1
ATOM 5516 N N . PHE B 1 173 ? 92.725 105.204 89.195 1.00 95.99 171 PHE A N 1
ATOM 5517 C CA . PHE B 1 173 ? 92.607 105.726 87.839 1.00 97.40 171 PHE A CA 1
ATOM 5518 C C . PHE B 1 173 ? 93.334 104.837 86.838 1.00 97.36 171 PHE A C 1
ATOM 5519 O O . PHE B 1 173 ? 92.827 104.585 85.739 1.00 102.05 171 PHE A O 1
ATOM 5527 N N . LEU B 1 174 ? 94.524 104.350 87.201 1.00 94.63 172 LEU A N 1
ATOM 5528 C CA . LEU B 1 174 ? 95.258 103.456 86.311 1.00 89.45 172 LEU A CA 1
ATOM 5529 C C . LEU B 1 174 ? 94.495 102.160 86.080 1.00 94.03 172 LEU A C 1
ATOM 5530 O O . LEU B 1 174 ? 94.459 101.645 84.956 1.00 100.57 172 LEU A O 1
ATOM 5535 N N . PHE B 1 175 ? 93.885 101.612 87.131 1.00 94.04 173 PHE A N 1
ATOM 5536 C CA . PHE B 1 175 ? 93.138 100.369 86.975 1.00 96.79 173 PHE A CA 1
ATOM 5537 C C . PHE B 1 175 ? 91.903 100.574 86.107 1.00 99.84 173 PHE A C 1
ATOM 5538 O O . PHE B 1 175 ? 91.565 99.712 85.288 1.00 103.81 173 PHE A O 1
ATOM 5546 N N . LEU B 1 176 ? 91.218 101.709 86.266 1.00 99.19 174 LEU A N 1
ATOM 5547 C CA . LEU B 1 176 ? 90.087 102.009 85.392 1.00 97.44 174 LEU A CA 1
ATOM 5548 C C . LEU B 1 176 ? 90.536 102.176 83.944 1.00 98.26 174 LEU A C 1
ATOM 5549 O O . LEU B 1 176 ? 89.860 101.708 83.019 1.00 101.16 174 LEU A O 1
ATOM 5554 N N . TYR B 1 177 ? 91.675 102.839 83.731 1.00 98.01 175 TYR A N 1
ATOM 5555 C CA . TYR B 1 177 ? 92.208 102.995 82.383 1.00 96.99 175 TYR A CA 1
ATOM 5556 C C . TYR B 1 177 ? 92.521 101.638 81.764 1.00 101.58 175 TYR A C 1
ATOM 5557 O O . TYR B 1 177 ? 92.200 101.388 80.596 1.00 107.25 175 TYR A O 1
ATOM 5566 N N . LEU B 1 178 ? 93.137 100.743 82.539 1.00 101.55 176 LEU A N 1
ATOM 5567 C CA . LEU B 1 178 ? 93.440 99.407 82.036 1.00 99.64 176 LEU A CA 1
ATOM 5568 C C . LEU B 1 178 ? 92.168 98.628 81.727 1.00 102.53 176 LEU A C 1
ATOM 5569 O O . LEU B 1 178 ? 92.098 97.920 80.716 1.00 108.26 176 LEU A O 1
ATOM 5574 N N . LEU B 1 179 ? 91.154 98.739 82.590 1.00 100.91 177 LEU A N 1
ATOM 5575 C CA . LEU B 1 179 ? 89.892 98.050 82.341 1.00 101.92 177 LEU A CA 1
ATOM 5576 C C . LEU B 1 179 ? 89.213 98.563 81.081 1.00 105.18 177 LEU A C 1
ATOM 5577 O O . LEU B 1 179 ? 88.581 97.786 80.356 1.00 107.42 177 LEU A O 1
ATOM 5582 N N . TRP B 1 180 ? 89.318 99.865 80.810 1.00 106.50 178 TRP A N 1
ATOM 5583 C CA . TRP B 1 180 ? 88.738 100.412 79.588 1.00 109.87 178 TRP A CA 1
ATOM 5584 C C . TRP B 1 180 ? 89.381 99.804 78.347 1.00 113.16 178 TRP A C 1
ATOM 5585 O O . TRP B 1 180 ? 88.686 99.427 77.397 1.00 114.74 178 TRP A O 1
ATOM 5596 N N . MET B 1 181 ? 90.711 99.704 78.337 1.00 112.85 179 MET A N 1
ATOM 5597 C CA . MET B 1 181 ? 91.416 99.280 77.132 1.00 110.59 179 MET A CA 1
ATOM 5598 C C . MET B 1 181 ? 91.157 97.809 76.822 1.00 112.89 179 MET A C 1
ATOM 5599 O O . MET B 1 181 ? 90.823 97.454 75.686 1.00 115.23 179 MET A O 1
ATOM 5604 N N . ASN B 1 182 ? 91.304 96.940 77.821 1.00 111.23 180 ASN A N 1
ATOM 5605 C CA . ASN B 1 182 ? 91.089 95.508 77.619 1.00 108.47 180 ASN A CA 1
ATOM 5606 C C . ASN B 1 182 ? 90.791 94.884 78.975 1.00 109.03 180 ASN A C 1
ATOM 5607 O O . ASN B 1 182 ? 91.689 94.779 79.815 1.00 111.58 180 ASN A O 1
ATOM 5612 N N . TRP B 1 183 ? 89.540 94.473 79.186 1.00 107.21 181 TRP A N 1
ATOM 5613 C CA . TRP B 1 183 ? 89.161 93.895 80.470 1.00 108.40 181 TRP A CA 1
ATOM 5614 C C . TRP B 1 183 ? 89.679 92.472 80.638 1.00 110.71 181 TRP A C 1
ATOM 5615 O O . TRP B 1 183 ? 89.896 92.030 81.771 1.00 111.73 181 TRP A O 1
ATOM 5626 N N . LYS B 1 184 ? 89.873 91.741 79.537 1.00 110.12 182 LYS A N 1
ATOM 5627 C CA . LYS B 1 184 ? 90.371 90.372 79.640 1.00 109.86 182 LYS A CA 1
ATOM 5628 C C . LYS B 1 184 ? 91.782 90.336 80.213 1.00 109.74 182 LYS A C 1
ATOM 5629 O O . LYS B 1 184 ? 92.093 89.496 81.065 1.00 112.12 182 LYS A O 1
ATOM 5635 N N . LEU B 1 185 ? 92.653 91.239 79.757 1.00 108.32 183 LEU A N 1
ATOM 5636 C CA . LEU B 1 185 ? 94.017 91.268 80.272 1.00 106.51 183 LEU A CA 1
ATOM 5637 C C . LEU B 1 185 ? 94.069 91.789 81.701 1.00 109.60 183 LEU A C 1
ATOM 5638 O O . LEU B 1 185 ? 94.977 91.427 82.458 1.00 115.56 183 LEU A O 1
ATOM 5643 N N . THR B 1 186 ? 93.113 92.636 82.089 1.00 105.77 184 THR A N 1
ATOM 5644 C CA . THR B 1 186 ? 93.108 93.190 83.437 1.00 105.32 184 THR A CA 1
ATOM 5645 C C . THR B 1 186 ? 92.741 92.151 84.489 1.00 106.73 184 THR A C 1
ATOM 5646 O O . THR B 1 186 ? 92.972 92.386 85.679 1.00 109.77 184 THR A O 1
ATOM 5650 N N . LEU B 1 187 ? 92.184 91.009 84.079 1.00 105.70 185 LEU A N 1
ATOM 5651 C CA . LEU B 1 187 ? 91.865 89.960 85.041 1.00 106.60 185 LEU A CA 1
ATOM 5652 C C . LEU B 1 187 ? 93.117 89.428 85.724 1.00 107.05 185 LEU A C 1
ATOM 5653 O O . LEU B 1 187 ? 93.075 89.075 86.908 1.00 109.22 185 LEU A O 1
ATOM 5658 N N . VAL B 1 188 ? 94.233 89.355 84.998 1.00 106.69 186 VAL A N 1
ATOM 5659 C CA . VAL B 1 188 ? 95.486 88.908 85.599 1.00 107.60 186 VAL A CA 1
ATOM 5660 C C . VAL B 1 188 ? 95.946 89.896 86.663 1.00 106.96 186 VAL A C 1
ATOM 5661 O O . VAL B 1 188 ? 96.347 89.507 87.767 1.00 110.17 186 VAL A O 1
ATOM 5665 N N . MET B 1 189 ? 95.886 91.192 86.352 1.00 105.61 187 MET A N 1
ATOM 5666 C CA . MET B 1 189 ? 96.293 92.199 87.323 1.00 107.55 187 MET A CA 1
ATOM 5667 C C . MET B 1 189 ? 95.284 92.346 88.453 1.00 108.10 187 MET A C 1
ATOM 5668 O O . MET B 1 189 ? 95.626 92.894 89.505 1.00 107.97 187 MET A O 1
ATOM 5673 N N . LEU B 1 190 ? 94.048 91.883 88.256 1.00 108.09 188 LEU A N 1
ATOM 5674 C CA . LEU B 1 190 ? 93.084 91.840 89.349 1.00 108.17 188 LEU A CA 1
ATOM 5675 C C . LEU B 1 190 ? 93.350 90.679 90.297 1.00 109.25 188 LEU A C 1
ATOM 5676 O O . LEU B 1 190 ? 93.071 90.788 91.496 1.00 112.78 188 LEU A O 1
ATOM 5681 N N . ALA B 1 191 ? 93.882 89.567 89.784 1.00 106.16 189 ALA A N 1
ATOM 5682 C CA . ALA B 1 191 ? 94.099 88.385 90.608 1.00 102.92 189 ALA A CA 1
ATOM 5683 C C . ALA B 1 191 ? 95.175 88.593 91.666 1.00 105.35 189 ALA A C 1
ATOM 5684 O O . ALA B 1 191 ? 95.220 87.835 92.640 1.00 108.38 189 ALA A O 1
ATOM 5686 N N . ILE B 1 192 ? 96.043 89.596 91.500 1.00 102.41 190 ILE A N 1
ATOM 5687 C CA . ILE B 1 192 ? 97.095 89.856 92.477 1.00 100.30 190 ILE A CA 1
ATOM 5688 C C . ILE B 1 192 ? 96.662 90.837 93.556 1.00 102.25 190 ILE A C 1
ATOM 5689 O O . ILE B 1 192 ? 97.432 91.094 94.490 1.00 105.05 190 ILE A O 1
ATOM 5694 N N . LEU B 1 193 ? 95.463 91.407 93.451 1.00 100.07 191 LEU A N 1
ATOM 5695 C CA . LEU B 1 193 ? 94.967 92.281 94.513 1.00 96.33 191 LEU A CA 1
ATOM 5696 C C . LEU B 1 193 ? 94.751 91.550 95.834 1.00 97.51 191 LEU A C 1
ATOM 5697 O O . LEU B 1 193 ? 95.164 92.085 96.879 1.00 100.67 191 LEU A O 1
ATOM 5702 N N . PRO B 1 194 ? 94.105 90.374 95.883 1.00 95.55 192 PRO A N 1
ATOM 5703 C CA . PRO B 1 194 ? 93.936 89.704 97.186 1.00 96.51 192 PRO A CA 1
ATOM 5704 C C . PRO B 1 194 ? 95.242 89.375 97.889 1.00 96.46 192 PRO A C 1
ATOM 5705 O O . PRO B 1 194 ? 95.327 89.507 99.119 1.00 97.29 192 PRO A O 1
ATOM 5709 N N . VAL B 1 195 ? 96.269 88.950 97.148 1.00 93.97 193 VAL A N 1
ATOM 5710 C CA . VAL B 1 195 ? 97.529 88.610 97.799 1.00 94.18 193 VAL A CA 1
ATOM 5711 C C . VAL B 1 195 ? 98.190 89.863 98.359 1.00 88.68 193 VAL A C 1
ATOM 5712 O O . VAL B 1 195 ? 98.754 89.834 99.460 1.00 92.46 193 VAL A O 1
ATOM 5716 N N . ILE B 1 196 ? 98.097 90.986 97.644 1.00 83.13 194 ILE A N 1
ATOM 5717 C CA . ILE B 1 196 ? 98.622 92.243 98.164 1.00 83.42 194 ILE A CA 1
ATOM 5718 C C . ILE B 1 196 ? 97.868 92.656 99.419 1.00 87.06 194 ILE A C 1
ATOM 5719 O O . ILE B 1 196 ? 98.468 93.126 100.391 1.00 89.85 194 ILE A O 1
ATOM 5724 N N . ALA B 1 197 ? 96.542 92.491 99.422 1.00 83.91 195 ALA A N 1
ATOM 5725 C CA . ALA B 1 197 ? 95.759 92.864 100.597 1.00 80.61 195 ALA A CA 1
ATOM 5726 C C . ALA B 1 197 ? 96.147 92.030 101.813 1.00 83.62 195 ALA A C 1
ATOM 5727 O O . ALA B 1 197 ? 96.348 92.570 102.909 1.00 89.01 195 ALA A O 1
ATOM 5729 N N . VAL B 1 198 ? 96.273 90.713 101.634 1.00 76.41 196 VAL A N 1
ATOM 5730 C CA . VAL B 1 198 ? 96.662 89.841 102.741 1.00 76.50 196 VAL A CA 1
ATOM 5731 C C . VAL B 1 198 ? 98.056 90.204 103.240 1.00 79.06 196 VAL A C 1
ATOM 5732 O O . VAL B 1 198 ? 98.307 90.272 104.454 1.00 84.82 196 VAL A O 1
ATOM 5736 N N . MET B 1 199 ? 98.980 90.442 102.310 1.00 75.57 197 MET A N 1
ATOM 5737 C CA . MET B 1 199 ? 100.355 90.762 102.660 1.00 72.90 197 MET A CA 1
ATOM 5738 C C . MET B 1 199 ? 100.428 92.069 103.444 1.00 73.56 197 MET A C 1
ATOM 5739 O O . MET B 1 199 ? 101.138 92.163 104.456 1.00 78.45 197 MET A O 1
ATOM 5744 N N . VAL B 1 200 ? 99.669 93.076 103.004 1.00 70.69 198 VAL A N 1
ATOM 5745 C CA . VAL B 1 200 ? 99.632 94.364 103.687 1.00 71.27 198 VAL A CA 1
ATOM 5746 C C . VAL B 1 200 ? 99.028 94.218 105.077 1.00 73.61 198 VAL A C 1
ATOM 5747 O O . VAL B 1 200 ? 99.500 94.837 106.037 1.00 79.28 198 VAL A O 1
ATOM 5751 N N . THR B 1 201 ? 97.974 93.409 105.211 1.00 68.81 199 THR A N 1
ATOM 5752 C CA . THR B 1 201 ? 97.374 93.199 106.526 1.00 68.56 199 THR A CA 1
ATOM 5753 C C . THR B 1 201 ? 98.371 92.575 107.497 1.00 73.51 199 THR A C 1
ATOM 5754 O O . THR B 1 201 ? 98.511 93.032 108.643 1.00 81.70 199 THR A O 1
ATOM 5758 N N . THR B 1 202 ? 99.080 91.533 107.053 1.00 67.19 200 THR A N 1
ATOM 5759 C CA . THR B 1 202 ? 100.070 90.897 107.920 1.00 66.80 200 THR A CA 1
ATOM 5760 C C . THR B 1 202 ? 101.172 91.876 108.310 1.00 68.07 200 THR A C 1
ATOM 5761 O O . THR B 1 202 ? 101.566 91.955 109.487 1.00 72.29 200 THR A O 1
ATOM 5765 N N . ALA B 1 203 ? 101.671 92.645 107.338 1.00 63.55 201 ALA A N 1
ATOM 5766 C CA . ALA B 1 203 ? 102.712 93.620 107.638 1.00 58.65 201 ALA A CA 1
ATOM 5767 C C . ALA B 1 203 ? 102.228 94.677 108.621 1.00 65.27 201 ALA A C 1
ATOM 5768 O O . ALA B 1 203 ? 102.985 95.085 109.507 1.00 74.66 201 ALA A O 1
ATOM 5770 N N . SER B 1 204 ? 100.980 95.131 108.483 1.00 63.38 202 SER A N 1
ATOM 5771 C CA . SER B 1 204 ? 100.446 96.135 109.397 1.00 63.71 202 SER A CA 1
ATOM 5772 C C . SER B 1 204 ? 100.344 95.597 110.818 1.00 66.77 202 SER A C 1
ATOM 5773 O O . SER B 1 204 ? 100.669 96.305 111.782 1.00 71.51 202 SER A O 1
ATOM 5776 N N . ARG B 1 205 ? 99.883 94.352 110.971 1.00 65.18 203 ARG A N 1
ATOM 5777 C CA . ARG B 1 205 ? 99.833 93.757 112.306 1.00 64.30 203 ARG A CA 1
ATOM 5778 C C . ARG B 1 205 ? 101.223 93.697 112.932 1.00 67.25 203 ARG A C 1
ATOM 5779 O O . ARG B 1 205 ? 101.414 94.082 114.101 1.00 71.89 203 ARG A O 1
ATOM 5787 N N . LYS B 1 206 ? 102.212 93.232 112.160 1.00 64.88 204 LYS A N 1
ATOM 5788 C CA . LYS B 1 206 ? 103.576 93.169 112.679 1.00 61.24 204 LYS A CA 1
ATOM 5789 C C . LYS B 1 206 ? 104.086 94.553 113.063 1.00 61.29 204 LYS A C 1
ATOM 5790 O O . LYS B 1 206 ? 104.728 94.719 114.109 1.00 70.09 204 LYS A O 1
ATOM 5796 N N . PHE B 1 207 ? 103.813 95.556 112.226 1.00 56.31 205 PHE A N 1
ATOM 5797 C CA . PHE B 1 207 ? 104.286 96.907 112.500 1.00 56.49 205 PHE A CA 1
ATOM 5798 C C . PHE B 1 207 ? 103.683 97.455 113.784 1.00 61.32 205 PHE A C 1
ATOM 5799 O O . PHE B 1 207 ? 104.382 98.091 114.582 1.00 67.61 205 PHE A O 1
ATOM 5807 N N . ARG B 1 208 ? 102.384 97.231 113.999 1.00 62.24 206 ARG A N 1
ATOM 5808 C CA . ARG B 1 208 ? 101.757 97.722 115.223 1.00 58.14 206 ARG A CA 1
ATOM 5809 C C . ARG B 1 208 ? 102.364 97.067 116.458 1.00 63.18 206 ARG A C 1
ATOM 5810 O O . ARG B 1 208 ? 102.690 97.755 117.441 1.00 70.53 206 ARG A O 1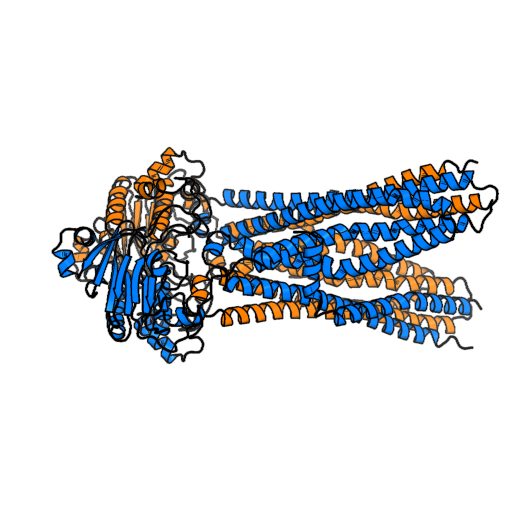
ATOM 5818 N N . LYS B 1 209 ? 102.543 95.741 116.423 1.00 60.87 207 LYS A N 1
ATOM 5819 C CA . LYS B 1 209 ? 103.137 95.070 117.578 1.00 57.69 207 LYS A CA 1
ATOM 5820 C C . LYS B 1 209 ? 104.550 95.577 117.849 1.00 59.65 207 LYS A C 1
ATOM 5821 O O . LYS B 1 209 ? 104.918 95.843 119.006 1.00 65.98 207 LYS A O 1
ATOM 5827 N N . GLN B 1 210 ? 105.351 95.736 116.794 1.00 56.75 208 GLN A N 1
ATOM 5828 C CA . GLN B 1 210 ? 106.727 96.181 116.974 1.00 54.54 208 GLN A CA 1
ATOM 5829 C C . GLN B 1 210 ? 106.788 97.613 117.490 1.00 59.35 208 GLN A C 1
ATOM 5830 O O . GLN B 1 210 ? 107.655 97.943 118.307 1.00 69.90 208 GLN A O 1
ATOM 5836 N N . SER B 1 211 ? 105.881 98.479 117.032 1.00 56.78 209 SER A N 1
ATOM 5837 C CA . SER B 1 211 ? 105.853 99.848 117.537 1.00 56.98 209 SER A CA 1
ATOM 5838 C C . SER B 1 211 ? 105.517 99.880 119.022 1.00 60.37 209 SER A C 1
ATOM 5839 O O . SER B 1 211 ? 106.119 100.648 119.787 1.00 65.98 209 SER A O 1
ATOM 5842 N N . LYS B 1 212 ? 104.551 99.059 119.445 1.00 59.53 210 LYS A N 1
ATOM 5843 C CA . LYS B 1 212 ? 104.232 98.997 120.869 1.00 56.43 210 LYS A CA 1
ATOM 5844 C C . LYS B 1 212 ? 105.438 98.536 121.681 1.00 62.29 210 LYS A C 1
ATOM 5845 O O . LYS B 1 212 ? 105.751 99.113 122.735 1.00 67.75 210 LYS A O 1
ATOM 5851 N N . LYS B 1 213 ? 106.144 97.514 121.193 1.00 62.47 211 LYS A N 1
ATOM 5852 C CA . LYS B 1 213 ? 107.333 97.049 121.903 1.00 54.69 211 LYS A CA 1
ATOM 5853 C C . LYS B 1 213 ? 108.402 98.136 121.974 1.00 56.77 211 LYS A C 1
ATOM 5854 O O . LYS B 1 213 ? 109.055 98.306 123.012 1.00 62.54 211 LYS A O 1
ATOM 5860 N N . ILE B 1 214 ? 108.592 98.884 120.885 1.00 58.86 212 ILE A N 1
ATOM 5861 C CA . ILE B 1 214 ? 109.623 99.918 120.853 1.00 56.99 212 ILE A CA 1
ATOM 5862 C C . ILE B 1 214 ? 109.314 101.022 121.858 1.00 61.26 212 ILE A C 1
ATOM 5863 O O . ILE B 1 214 ? 110.202 101.490 122.582 1.00 67.60 212 ILE A O 1
ATOM 5868 N N . GLN B 1 215 ? 108.056 101.471 121.907 1.00 60.25 213 GLN A N 1
ATOM 5869 C CA . GLN B 1 215 ? 107.731 102.531 122.858 1.00 57.98 213 GLN A CA 1
ATOM 5870 C C . GLN B 1 215 ? 107.841 102.043 124.299 1.00 59.50 213 GLN A C 1
ATOM 5871 O O . GLN B 1 215 ? 108.272 102.804 125.178 1.00 66.00 213 GLN A O 1
ATOM 5877 N N . VAL B 1 216 ? 107.494 100.779 124.562 1.00 60.85 214 VAL A N 1
ATOM 5878 C CA . VAL B 1 216 ? 107.699 100.239 125.904 1.00 56.42 214 VAL A CA 1
ATOM 5879 C C . VAL B 1 216 ? 109.185 100.230 126.260 1.00 61.52 214 VAL A C 1
ATOM 5880 O O . VAL B 1 216 ? 109.571 100.571 127.386 1.00 68.27 214 VAL A O 1
ATOM 5884 N N . ALA B 1 217 ? 110.041 99.842 125.310 1.00 62.27 215 ALA A N 1
ATOM 5885 C CA . ALA B 1 217 ? 111.480 99.823 125.571 1.00 57.97 215 ALA A CA 1
ATOM 5886 C C . ALA B 1 217 ? 112.020 101.223 125.846 1.00 60.25 215 ALA A C 1
ATOM 5887 O O . ALA B 1 217 ? 112.876 101.409 126.722 1.00 66.84 215 ALA A O 1
ATOM 5889 N N . MET B 1 218 ? 111.550 102.219 125.091 1.00 59.06 216 MET A N 1
ATOM 5890 C CA . MET B 1 218 ? 111.975 103.592 125.350 1.00 58.53 216 MET A CA 1
ATOM 5891 C C . MET B 1 218 ? 111.538 104.060 126.733 1.00 59.28 216 MET A C 1
ATOM 5892 O O . MET B 1 218 ? 112.308 104.732 127.436 1.00 64.23 216 MET A O 1
ATOM 5897 N N . GLY B 1 219 ? 110.311 103.720 127.136 1.00 61.43 217 GLY A N 1
ATOM 5898 C CA . GLY B 1 219 ? 109.888 104.010 128.494 1.00 60.82 217 GLY A CA 1
ATOM 5899 C C . GLY B 1 219 ? 110.768 103.355 129.538 1.00 63.45 217 GLY A C 1
ATOM 5900 O O . GLY B 1 219 ? 111.075 103.964 130.565 1.00 67.41 217 GLY A O 1
ATOM 5901 N N . ASP B 1 220 ? 111.190 102.113 129.290 1.00 66.76 218 ASP A N 1
ATOM 5902 C CA . ASP B 1 220 ? 112.091 101.432 130.219 1.00 65.14 218 ASP A CA 1
ATOM 5903 C C . ASP B 1 220 ? 113.434 102.148 130.325 1.00 63.27 218 ASP A C 1
ATOM 5904 O O . ASP B 1 220 ? 113.984 102.292 131.425 1.00 66.11 218 ASP A O 1
ATOM 5909 N N . VAL B 1 221 ? 113.983 102.587 129.191 1.00 63.29 219 VAL A N 1
ATOM 5910 C CA . VAL B 1 221 ? 115.254 103.311 129.211 1.00 59.38 219 VAL A CA 1
ATOM 5911 C C . VAL B 1 221 ? 115.123 104.596 130.021 1.00 62.79 219 VAL A C 1
ATOM 5912 O O . VAL B 1 221 ? 115.978 104.915 130.864 1.00 66.01 219 VAL A O 1
ATOM 5916 N N . THR B 1 222 ? 114.046 105.350 129.783 1.00 64.62 220 THR A N 1
ATOM 5917 C CA . THR B 1 222 ? 113.833 106.584 130.534 1.00 59.58 220 THR A CA 1
ATOM 5918 C C . THR B 1 222 ? 113.664 106.302 132.022 1.00 61.29 220 THR A C 1
ATOM 5919 O O . THR B 1 222 ? 114.162 107.059 132.863 1.00 66.59 220 THR A O 1
ATOM 5923 N N . HIS B 1 223 ? 112.964 105.218 132.365 1.00 63.35 221 HIS A N 1
ATOM 5924 C CA . HIS B 1 223 ? 112.788 104.857 133.768 1.00 63.99 221 HIS A CA 1
ATOM 5925 C C . HIS B 1 223 ? 114.120 104.542 134.433 1.00 64.68 221 HIS A C 1
ATOM 5926 O O . HIS B 1 223 ? 114.369 104.972 135.565 1.00 69.23 221 HIS A O 1
ATOM 5933 N N . VAL B 1 224 ? 114.986 103.793 133.749 1.00 68.24 222 VAL A N 1
ATOM 5934 C CA . VAL B 1 224 ? 116.291 103.473 134.322 1.00 62.49 222 VAL A CA 1
ATOM 5935 C C . VAL B 1 224 ? 117.102 104.743 134.544 1.00 61.34 222 VAL A C 1
ATOM 5936 O O . VAL B 1 224 ? 117.711 104.931 135.606 1.00 67.25 222 VAL A O 1
ATOM 5940 N N . ALA B 1 225 ? 117.115 105.640 133.553 1.00 63.81 223 ALA A N 1
ATOM 5941 C CA . ALA B 1 225 ? 117.873 106.879 133.704 1.00 58.96 223 ALA A CA 1
ATOM 5942 C C . ALA B 1 225 ? 117.342 107.722 134.860 1.00 63.67 223 ALA A C 1
ATOM 5943 O O . ALA B 1 225 ? 118.124 108.239 135.670 1.00 68.16 223 ALA A O 1
ATOM 5945 N N . SER B 1 226 ? 116.017 107.864 134.958 1.00 66.54 224 SER A N 1
ATOM 5946 C CA . SER B 1 226 ? 115.432 108.670 136.026 1.00 60.96 224 SER A CA 1
ATOM 5947 C C . SER B 1 226 ? 115.708 108.065 137.395 1.00 65.33 224 SER A C 1
ATOM 5948 O O . SER B 1 226 ? 116.010 108.790 138.349 1.00 72.04 224 SER A O 1
ATOM 5951 N N . GLU B 1 227 ? 115.603 106.739 137.514 1.00 66.45 225 GLU A N 1
ATOM 5952 C CA . GLU B 1 227 ? 115.872 106.091 138.792 1.00 65.05 225 GLU A CA 1
ATOM 5953 C C . GLU B 1 227 ? 117.327 106.262 139.201 1.00 68.95 225 GLU A C 1
ATOM 5954 O O . GLU B 1 227 ? 117.621 106.489 140.380 1.00 72.75 225 GLU A O 1
ATOM 5960 N N . THR B 1 228 ? 118.254 106.148 138.247 1.00 71.29 226 THR A N 1
ATOM 5961 C CA . THR B 1 228 ? 119.661 106.355 138.574 1.00 66.01 226 THR A CA 1
ATOM 5962 C C . THR B 1 228 ? 119.925 107.792 139.005 1.00 68.46 226 THR A C 1
ATOM 5963 O O . THR B 1 228 ? 120.684 108.031 139.951 1.00 72.16 226 THR A O 1
ATOM 5967 N N . ILE B 1 229 ? 119.313 108.765 138.324 1.00 70.30 227 ILE A N 1
ATOM 5968 C CA . ILE B 1 229 ? 119.545 110.165 138.675 1.00 66.45 227 ILE A CA 1
ATOM 5969 C C . ILE B 1 229 ? 118.969 110.482 140.050 1.00 69.00 227 ILE A C 1
ATOM 5970 O O . ILE B 1 229 ? 119.597 111.181 140.855 1.00 72.40 227 ILE A O 1
ATOM 5975 N N . GLN B 1 230 ? 117.768 109.976 140.343 1.00 71.29 228 GLN A N 1
ATOM 5976 C CA . GLN B 1 230 ? 117.101 110.321 141.596 1.00 71.04 228 GLN A CA 1
ATOM 5977 C C . GLN B 1 230 ? 117.863 109.800 142.809 1.00 72.37 228 GLN A C 1
ATOM 5978 O O . GLN B 1 230 ? 117.978 110.499 143.822 1.00 77.89 228 GLN A O 1
ATOM 5984 N N . GLY B 1 231 ? 118.385 108.580 142.731 1.00 68.33 229 GLY A N 1
ATOM 5985 C CA . GLY B 1 231 ? 119.047 107.973 143.869 1.00 65.49 229 GLY A CA 1
ATOM 5986 C C . GLY B 1 231 ? 120.545 107.840 143.702 1.00 70.58 229 GLY A C 1
ATOM 5987 O O . GLY B 1 231 ? 121.120 106.800 144.035 1.00 74.71 229 GLY A O 1
ATOM 5988 N N . TYR B 1 232 ? 121.190 108.888 143.184 1.00 71.83 230 TYR A N 1
ATOM 5989 C CA . TYR B 1 232 ? 122.619 108.814 142.900 1.00 67.13 230 TYR A CA 1
ATOM 5990 C C . TYR B 1 232 ? 123.450 108.645 144.165 1.00 67.36 230 TYR A C 1
ATOM 5991 O O . TYR B 1 232 ? 124.542 108.073 144.109 1.00 74.94 230 TYR A O 1
ATOM 6000 N N . ARG B 1 233 ? 122.964 109.134 145.308 1.00 64.72 231 ARG A N 1
ATOM 6001 C CA . ARG B 1 233 ? 123.733 109.006 146.542 1.00 65.73 231 ARG A CA 1
ATOM 6002 C C . ARG B 1 233 ? 123.807 107.556 147.004 1.00 67.85 231 ARG A C 1
ATOM 6003 O O . ARG B 1 233 ? 124.854 107.105 147.483 1.00 71.81 231 ARG A O 1
ATOM 6011 N N . VAL B 1 234 ? 122.709 106.810 146.870 1.00 66.63 232 VAL A N 1
ATOM 6012 C CA . VAL B 1 234 ? 122.723 105.397 147.235 1.00 65.95 232 VAL A CA 1
ATOM 6013 C C . VAL B 1 234 ? 123.631 104.612 146.297 1.00 68.74 232 VAL A C 1
ATOM 6014 O O . VAL B 1 234 ? 124.374 103.723 146.728 1.00 74.38 232 VAL A O 1
ATOM 6018 N N . VAL B 1 235 ? 123.581 104.922 144.999 1.00 65.63 233 VAL A N 1
ATOM 6019 C CA . VAL B 1 235 ? 124.465 104.275 144.035 1.00 62.31 233 VAL A CA 1
ATOM 6020 C C . VAL B 1 235 ? 125.921 104.593 144.341 1.00 69.22 233 VAL A C 1
ATOM 6021 O O . VAL B 1 235 ? 126.802 103.741 144.179 1.00 75.56 233 VAL A O 1
ATOM 6025 N N . ARG B 1 236 ? 126.200 105.816 144.785 1.00 70.68 234 ARG A N 1
ATOM 6026 C CA . ARG B 1 236 ? 127.571 106.225 145.053 1.00 66.13 234 ARG A CA 1
ATOM 6027 C C . ARG B 1 236 ? 128.104 105.643 146.356 1.00 66.49 234 ARG A C 1
ATOM 6028 O O . ARG B 1 236 ? 129.302 105.358 146.456 1.00 75.54 234 ARG A O 1
ATOM 6036 N N . SER B 1 237 ? 127.243 105.452 147.355 1.00 63.82 235 SER A N 1
ATOM 6037 C CA . SER B 1 237 ? 127.684 105.014 148.675 1.00 63.19 235 SER A CA 1
ATOM 6038 C C . SER B 1 237 ? 127.887 103.504 148.758 1.00 67.46 235 SER A C 1
ATOM 6039 O O . SER B 1 237 ? 128.917 103.043 149.257 1.00 74.73 235 SER A O 1
ATOM 6042 N N . PHE B 1 238 ? 126.919 102.724 148.281 1.00 68.88 236 PHE A N 1
ATOM 6043 C CA . PHE B 1 238 ? 126.946 101.274 148.415 1.00 65.06 236 PHE A CA 1
ATOM 6044 C C . PHE B 1 238 ? 127.522 100.576 147.193 1.00 67.48 236 PHE A C 1
ATOM 6045 O O . PHE B 1 238 ? 127.294 99.375 147.013 1.00 75.56 236 PHE A O 1
ATOM 6053 N N . GLY B 1 239 ? 128.268 101.290 146.358 1.00 69.38 237 GLY A N 1
ATOM 6054 C CA . GLY B 1 239 ? 128.682 100.681 145.116 1.00 66.38 237 GLY A CA 1
ATOM 6055 C C . GLY B 1 239 ? 127.482 100.518 144.197 1.00 71.64 237 GLY A C 1
ATOM 6056 O O . GLY B 1 239 ? 126.412 101.091 144.406 1.00 79.52 237 GLY A O 1
ATOM 6057 N N . GLY B 1 240 ? 127.667 99.701 143.171 1.00 69.08 238 GLY A N 1
ATOM 6058 C CA . GLY B 1 240 ? 126.619 99.469 142.206 1.00 72.50 238 GLY A CA 1
ATOM 6059 C C . GLY B 1 240 ? 126.705 100.290 140.942 1.00 75.32 238 GLY A C 1
ATOM 6060 O O . GLY B 1 240 ? 125.729 100.325 140.185 1.00 81.52 238 GLY A O 1
ATOM 6061 N N . GLU B 1 241 ? 127.828 100.967 140.696 1.00 72.60 239 GLU A N 1
ATOM 6062 C CA . GLU B 1 241 ? 128.016 101.619 139.406 1.00 73.76 239 GLU A CA 1
ATOM 6063 C C . GLU B 1 241 ? 128.028 100.594 138.280 1.00 79.15 239 GLU A C 1
ATOM 6064 O O . GLU B 1 241 ? 127.447 100.825 137.214 1.00 84.19 239 GLU A O 1
ATOM 6070 N N . ALA B 1 242 ? 128.681 99.451 138.503 1.00 73.32 240 ALA A N 1
ATOM 6071 C CA . ALA B 1 242 ? 128.660 98.379 137.514 1.00 70.47 240 ALA A CA 1
ATOM 6072 C C . ALA B 1 242 ? 127.249 97.844 137.310 1.00 73.09 240 ALA A C 1
ATOM 6073 O O . ALA B 1 242 ? 126.843 97.557 136.178 1.00 78.72 240 ALA A O 1
ATOM 6075 N N . TYR B 1 243 ? 126.488 97.699 138.397 1.00 68.73 241 TYR A N 1
ATOM 6076 C CA . TYR B 1 243 ? 125.118 97.207 138.294 1.00 66.80 241 TYR A CA 1
ATOM 6077 C C . TYR B 1 243 ? 124.248 98.154 137.473 1.00 70.62 241 TYR A C 1
ATOM 6078 O O . TYR B 1 243 ? 123.513 97.714 136.578 1.00 77.08 241 TYR A O 1
ATOM 6087 N N . GLU B 1 244 ? 124.327 99.456 137.755 1.00 66.77 242 GLU A N 1
ATOM 6088 C CA . GLU B 1 244 ? 123.550 100.431 136.996 1.00 67.25 242 GLU A CA 1
ATOM 6089 C C . GLU B 1 244 ? 123.998 100.480 135.541 1.00 71.32 242 GLU A C 1
ATOM 6090 O O . GLU B 1 244 ? 123.167 100.609 134.632 1.00 79.13 242 GLU A O 1
ATOM 6096 N N . GLU B 1 245 ? 125.309 100.386 135.303 1.00 67.15 243 GLU A N 1
ATOM 6097 C CA . GLU B 1 245 ? 125.815 100.367 133.935 1.00 66.02 243 GLU A CA 1
ATOM 6098 C C . GLU B 1 245 ? 125.260 99.180 133.164 1.00 70.07 243 GLU A C 1
ATOM 6099 O O . GLU B 1 245 ? 124.818 99.327 132.020 1.00 74.77 243 GLU A O 1
ATOM 6105 N N . LYS B 1 246 ? 125.269 97.994 133.778 1.00 67.48 244 LYS A N 1
ATOM 6106 C CA . LYS B 1 246 ? 124.744 96.810 133.107 1.00 61.94 244 LYS A CA 1
ATOM 6107 C C . LYS B 1 246 ? 123.248 96.936 132.851 1.00 64.61 244 LYS A C 1
ATOM 6108 O O . LYS B 1 246 ? 122.762 96.554 131.779 1.00 71.67 244 LYS A O 1
ATOM 6114 N N . ARG B 1 247 ? 122.502 97.472 133.820 1.00 60.50 245 ARG A N 1
ATOM 6115 C CA . ARG B 1 247 ? 121.062 97.631 133.639 1.00 60.02 245 ARG A CA 1
ATOM 6116 C C . ARG B 1 247 ? 120.749 98.572 132.480 1.00 61.66 245 ARG A C 1
ATOM 6117 O O . ARG B 1 247 ? 119.920 98.253 131.611 1.00 70.10 245 ARG A O 1
ATOM 6125 N N . PHE B 1 248 ? 121.415 99.728 132.435 1.00 58.06 246 PHE A N 1
ATOM 6126 C CA . PHE B 1 248 ? 121.181 100.661 131.340 1.00 55.69 246 PHE A CA 1
ATOM 6127 C C . PHE B 1 248 ? 121.649 100.101 130.005 1.00 61.76 246 PHE A C 1
ATOM 6128 O O . PHE B 1 248 ? 121.003 100.342 128.978 1.00 69.58 246 PHE A O 1
ATOM 6136 N N . LEU B 1 249 ? 122.760 99.361 129.996 1.00 59.96 247 LEU A N 1
ATOM 6137 C CA . LEU B 1 249 ? 123.225 98.742 128.762 1.00 59.89 247 LEU A CA 1
ATOM 6138 C C . LEU B 1 249 ? 122.203 97.749 128.231 1.00 63.95 247 LEU A C 1
ATOM 6139 O O . LEU B 1 249 ? 121.925 97.720 127.028 1.00 72.25 247 LEU A O 1
ATOM 6144 N N . ASP B 1 250 ? 121.625 96.933 129.115 1.00 61.05 248 ASP A N 1
ATOM 6145 C CA . ASP B 1 250 ? 120.600 95.988 128.685 1.00 60.65 248 ASP A CA 1
ATOM 6146 C C . ASP B 1 250 ? 119.376 96.709 128.134 1.00 63.23 248 ASP A C 1
ATOM 6147 O O . ASP B 1 250 ? 118.840 96.322 127.087 1.00 69.74 248 ASP A O 1
ATOM 6152 N N . ALA B 1 251 ? 118.921 97.762 128.821 1.00 60.84 249 ALA A N 1
ATOM 6153 C CA . ALA B 1 251 ? 117.748 98.491 128.342 1.00 59.53 249 ALA A CA 1
ATOM 6154 C C . ALA B 1 251 ? 117.994 99.105 126.967 1.00 62.03 249 ALA A C 1
ATOM 6155 O O . ALA B 1 251 ? 117.165 98.968 126.052 1.00 67.49 249 ALA A O 1
ATOM 6157 N N . SER B 1 252 ? 119.137 99.775 126.795 1.00 60.89 250 SER A N 1
ATOM 6158 C CA . SER B 1 252 ? 119.455 100.390 125.513 1.00 63.86 250 SER A CA 1
ATOM 6159 C C . SER B 1 252 ? 119.635 99.355 124.410 1.00 67.77 250 SER A C 1
ATOM 6160 O O . SER B 1 252 ? 119.207 99.589 123.273 1.00 74.64 250 SER A O 1
ATOM 6163 N N . GLN B 1 253 ? 120.262 98.217 124.719 1.00 62.63 251 GLN A N 1
ATOM 6164 C CA . GLN B 1 253 ? 120.418 97.168 123.720 1.00 59.38 251 GLN A CA 1
ATOM 6165 C C . GLN B 1 253 ? 119.068 96.623 123.279 1.00 62.09 251 GLN A C 1
ATOM 6166 O O . GLN B 1 253 ? 118.855 96.380 122.087 1.00 70.27 251 GLN A O 1
ATOM 6172 N N . SER B 1 254 ? 118.143 96.425 124.223 1.00 60.29 252 SER A N 1
ATOM 6173 C CA . SER B 1 254 ? 116.812 95.955 123.850 1.00 57.13 252 SER A CA 1
ATOM 6174 C C . SER B 1 254 ? 116.104 96.962 122.953 1.00 59.67 252 SER A C 1
ATOM 6175 O O . SER B 1 254 ? 115.490 96.585 121.944 1.00 70.28 252 SER A O 1
ATOM 6178 N N . ASN B 1 255 ? 116.187 98.250 123.299 1.00 56.36 253 ASN A N 1
ATOM 6179 C CA . ASN B 1 255 ? 115.549 99.271 122.472 1.00 55.75 253 ASN A CA 1
ATOM 6180 C C . ASN B 1 255 ? 116.125 99.281 121.059 1.00 59.77 253 ASN A C 1
ATOM 6181 O O . ASN B 1 255 ? 115.377 99.310 120.068 1.00 66.86 253 ASN A O 1
ATOM 6186 N N . THR B 1 256 ? 117.456 99.240 120.948 1.00 59.87 254 THR A N 1
ATOM 6187 C CA . THR B 1 256 ? 118.097 99.247 119.638 1.00 57.14 254 THR A CA 1
ATOM 6188 C C . THR B 1 256 ? 117.726 98.009 118.831 1.00 61.08 254 THR A C 1
ATOM 6189 O O . THR B 1 256 ? 117.460 98.105 117.627 1.00 69.10 254 THR A O 1
ATOM 6193 N N . ASP B 1 257 ? 117.695 96.841 119.477 1.00 59.49 255 ASP A N 1
ATOM 6194 C CA . ASP B 1 257 ? 117.348 95.613 118.771 1.00 55.69 255 ASP A CA 1
ATOM 6195 C C . ASP B 1 257 ? 115.922 95.662 118.242 1.00 60.38 255 ASP A C 1
ATOM 6196 O O . ASP B 1 257 ? 115.658 95.233 117.113 1.00 68.69 255 ASP A O 1
ATOM 6201 N N . LYS B 1 258 ? 114.986 96.177 119.041 1.00 57.35 256 LYS A N 1
ATOM 6202 C CA . LYS B 1 258 ? 113.603 96.252 118.578 1.00 56.04 256 LYS A CA 1
ATOM 6203 C C . LYS B 1 258 ? 113.454 97.226 117.412 1.00 58.24 256 LYS A C 1
ATOM 6204 O O . LYS B 1 258 ? 112.745 96.935 116.434 1.00 66.54 256 LYS A O 1
ATOM 6210 N N . GLN B 1 259 ? 114.126 98.379 117.484 1.00 55.25 257 GLN A N 1
ATOM 6211 C CA . GLN B 1 259 ? 114.067 99.317 116.365 1.00 52.84 257 GLN A CA 1
ATOM 6212 C C . GLN B 1 259 ? 114.666 98.708 115.100 1.00 55.56 257 GLN A C 1
ATOM 6213 O O . GLN B 1 259 ? 114.115 98.868 114.000 1.00 60.64 257 GLN A O 1
ATOM 6219 N N . LEU B 1 260 ? 115.786 97.995 115.239 1.00 57.43 258 LEU A N 1
ATOM 6220 C CA . LEU B 1 260 ? 116.396 97.339 114.089 1.00 56.72 258 LEU A CA 1
ATOM 6221 C C . LEU B 1 260 ? 115.489 96.262 113.510 1.00 58.91 258 LEU A C 1
ATOM 6222 O O . LEU B 1 260 ? 115.439 96.089 112.287 1.00 67.07 258 LEU A O 1
ATOM 6227 N N . ARG B 1 261 ? 114.779 95.524 114.366 1.00 57.31 259 ARG A N 1
ATOM 6228 C CA . ARG B 1 261 ? 113.843 94.518 113.875 1.00 56.46 259 ARG A CA 1
ATOM 6229 C C . ARG B 1 261 ? 112.720 95.155 113.068 1.00 57.11 259 ARG A C 1
ATOM 6230 O O . ARG B 1 261 ? 112.335 94.636 112.013 1.00 62.48 259 ARG A O 1
ATOM 6238 N N . MET B 1 262 ? 112.181 96.282 113.545 1.00 54.42 260 MET A N 1
ATOM 6239 C CA . MET B 1 262 ? 111.163 96.982 112.762 1.00 54.27 260 MET A CA 1
ATOM 6240 C C . MET B 1 262 ? 111.707 97.434 111.410 1.00 58.99 260 MET A C 1
ATOM 6241 O O . MET B 1 262 ? 111.033 97.292 110.375 1.00 65.77 260 MET A O 1
ATOM 6246 N N . THR B 1 263 ? 112.919 97.994 111.401 1.00 60.20 261 THR A N 1
ATOM 6247 C CA . THR B 1 263 ? 113.504 98.446 110.141 1.00 55.42 261 THR A CA 1
ATOM 6248 C C . THR B 1 263 ? 113.690 97.285 109.172 1.00 55.74 261 THR A C 1
ATOM 6249 O O . THR B 1 263 ? 113.392 97.408 107.977 1.00 62.89 261 THR A O 1
ATOM 6253 N N . LYS B 1 264 ? 114.176 96.147 109.673 1.00 55.05 262 LYS A N 1
ATOM 6254 C CA . LYS B 1 264 ? 114.348 94.969 108.829 1.00 55.31 262 LYS A CA 1
ATOM 6255 C C . LYS B 1 264 ? 113.016 94.494 108.266 1.00 58.70 262 LYS A C 1
ATOM 6256 O O . LYS B 1 264 ? 112.922 94.142 107.082 1.00 65.95 262 LYS A O 1
ATOM 6262 N N . THR B 1 265 ? 111.972 94.478 109.100 1.00 59.21 263 THR A N 1
ATOM 6263 C CA . THR B 1 265 ? 110.660 94.057 108.624 1.00 57.13 263 THR A CA 1
ATOM 6264 C C . THR B 1 265 ? 110.182 94.937 107.477 1.00 58.57 263 THR A C 1
ATOM 6265 O O . THR B 1 265 ? 109.761 94.428 106.432 1.00 63.10 263 THR A O 1
ATOM 6269 N N . GLY B 1 266 ? 110.265 96.260 107.638 1.00 58.58 264 GLY A N 1
ATOM 6270 C CA . GLY B 1 266 ? 109.836 97.145 106.563 1.00 57.27 264 GLY A CA 1
ATOM 6271 C C . GLY B 1 266 ? 110.666 97.014 105.297 1.00 62.68 264 GLY A C 1
ATOM 6272 O O . GLY B 1 266 ? 110.120 97.013 104.178 1.00 69.69 264 GLY A O 1
ATOM 6273 N N . ALA B 1 267 ? 111.990 96.910 105.450 1.00 58.91 265 ALA A N 1
ATOM 6274 C CA . ALA B 1 267 ? 112.903 96.805 104.321 1.00 54.06 265 ALA A CA 1
ATOM 6275 C C . ALA B 1 267 ? 112.787 95.482 103.582 1.00 58.60 265 ALA A C 1
ATOM 6276 O O . ALA B 1 267 ? 113.216 95.402 102.427 1.00 64.57 265 ALA A O 1
ATOM 6278 N N . VAL B 1 268 ? 112.251 94.441 104.216 1.00 59.39 266 VAL A N 1
ATOM 6279 C CA . VAL B 1 268 ? 111.958 93.204 103.500 1.00 56.15 266 VAL A CA 1
ATOM 6280 C C . VAL B 1 268 ? 110.561 93.306 102.898 1.00 61.58 266 VAL A C 1
ATOM 6281 O O . VAL B 1 268 ? 110.282 92.732 101.840 1.00 67.29 266 VAL A O 1
ATOM 6285 N N . TYR B 1 269 ? 109.684 94.065 103.558 1.00 65.57 267 TYR A N 1
ATOM 6286 C CA . TYR B 1 269 ? 108.286 94.131 103.145 1.00 61.91 267 TYR A CA 1
ATOM 6287 C C . TYR B 1 269 ? 108.118 94.839 101.805 1.00 62.54 267 TYR A C 1
ATOM 6288 O O . TYR B 1 269 ? 107.337 94.390 100.960 1.00 70.20 267 TYR A O 1
ATOM 6297 N N . THR B 1 270 ? 108.829 95.951 101.592 1.00 62.11 268 THR A N 1
ATOM 6298 C CA . THR B 1 270 ? 108.597 96.711 100.358 1.00 62.87 268 THR A CA 1
ATOM 6299 C C . THR B 1 270 ? 109.055 95.977 99.094 1.00 65.71 268 THR A C 1
ATOM 6300 O O . THR B 1 270 ? 108.240 95.821 98.159 1.00 69.71 268 THR A O 1
ATOM 6304 N N . PRO B 1 271 ? 110.309 95.516 98.978 1.00 63.56 269 PRO A N 1
ATOM 6305 C CA . PRO B 1 271 ? 110.730 94.873 97.722 1.00 58.22 269 PRO A CA 1
ATOM 6306 C C . PRO B 1 271 ? 109.944 93.624 97.386 1.00 63.40 269 PRO A C 1
ATOM 6307 O O . PRO B 1 271 ? 109.862 93.248 96.214 1.00 72.10 269 PRO A O 1
ATOM 6311 N N . MET B 1 272 ? 109.368 92.961 98.385 1.00 60.48 270 MET A N 1
ATOM 6312 C CA . MET B 1 272 ? 108.567 91.769 98.136 1.00 62.10 270 MET A CA 1
ATOM 6313 C C . MET B 1 272 ? 107.249 92.108 97.441 1.00 66.69 270 MET A C 1
ATOM 6314 O O . MET B 1 272 ? 106.834 91.396 96.513 1.00 72.62 270 MET A O 1
ATOM 6319 N N . LEU B 1 273 ? 106.607 93.213 97.828 1.00 66.88 271 LEU A N 1
ATOM 6320 C CA . LEU B 1 273 ? 105.472 93.712 97.056 1.00 66.14 271 LEU A CA 1
ATOM 6321 C C . LEU B 1 273 ? 105.895 94.098 95.644 1.00 69.05 271 LEU A C 1
ATOM 6322 O O . LEU B 1 273 ? 105.173 93.824 94.673 1.00 73.82 271 LEU A O 1
ATOM 6327 N N . GLN B 1 274 ? 107.061 94.740 95.508 1.00 67.79 272 GLN A N 1
ATOM 6328 C CA . GLN B 1 274 ? 107.543 95.068 94.165 1.00 62.43 272 GLN A CA 1
ATOM 6329 C C . GLN B 1 274 ? 107.725 93.812 93.315 1.00 63.81 272 GLN A C 1
ATOM 6330 O O . GLN B 1 274 ? 107.381 93.797 92.126 1.00 68.82 272 GLN A O 1
ATOM 6336 N N . LEU B 1 275 ? 108.270 92.751 93.910 1.00 64.69 273 LEU A N 1
ATOM 6337 C CA . LEU B 1 275 ? 108.471 91.501 93.187 1.00 62.56 273 LEU A CA 1
ATOM 6338 C C . LEU B 1 275 ? 107.149 90.870 92.779 1.00 67.35 273 LEU A C 1
ATOM 6339 O O . LEU B 1 275 ? 107.046 90.305 91.685 1.00 75.85 273 LEU A O 1
ATOM 6344 N N . VAL B 1 276 ? 106.134 90.939 93.643 1.00 67.10 274 VAL A N 1
ATOM 6345 C CA . VAL B 1 276 ? 104.812 90.452 93.252 1.00 65.89 274 VAL A CA 1
ATOM 6346 C C . VAL B 1 276 ? 104.296 91.223 92.041 1.00 69.43 274 VAL A C 1
ATOM 6347 O O . VAL B 1 276 ? 103.776 90.633 91.078 1.00 73.27 274 VAL A O 1
ATOM 6351 N N . ILE B 1 277 ? 104.445 92.551 92.063 1.00 70.56 275 ILE A N 1
ATOM 6352 C CA . ILE B 1 277 ? 103.992 93.371 90.939 1.00 68.89 275 ILE A CA 1
ATOM 6353 C C . ILE B 1 277 ? 104.698 92.954 89.655 1.00 72.01 275 ILE A C 1
ATOM 6354 O O . ILE B 1 277 ? 104.071 92.800 88.598 1.00 77.00 275 ILE A O 1
ATOM 6359 N N . TYR B 1 278 ? 106.015 92.759 89.726 1.00 71.14 276 TYR A N 1
ATOM 6360 C CA . TYR B 1 278 ? 106.758 92.443 88.509 1.00 66.11 276 TYR A CA 1
ATOM 6361 C C . TYR B 1 278 ? 106.495 91.020 88.027 1.00 69.14 276 TYR A C 1
ATOM 6362 O O . TYR B 1 278 ? 106.559 90.761 86.822 1.00 75.64 276 TYR A O 1
ATOM 6371 N N . VAL B 1 279 ? 106.180 90.091 88.932 1.00 68.90 277 VAL A N 1
ATOM 6372 C CA . VAL B 1 279 ? 105.761 88.760 88.498 1.00 69.21 277 VAL A CA 1
ATOM 6373 C C . VAL B 1 279 ? 104.446 88.844 87.733 1.00 77.25 277 VAL A C 1
ATOM 6374 O O . VAL B 1 279 ? 104.271 88.204 86.684 1.00 83.35 277 VAL A O 1
ATOM 6378 N N . ALA B 1 280 ? 103.501 89.640 88.243 1.00 79.19 278 ALA A N 1
ATOM 6379 C CA . ALA B 1 280 ? 102.252 89.843 87.512 1.00 78.43 278 ALA A CA 1
ATOM 6380 C C . ALA B 1 280 ? 102.512 90.465 86.145 1.00 80.57 278 ALA A C 1
ATOM 6381 O O . ALA B 1 280 ? 101.897 90.072 85.144 1.00 86.21 278 ALA A O 1
ATOM 6383 N N . MET B 1 281 ? 103.428 91.434 86.085 1.00 81.92 279 MET A N 1
ATOM 6384 C CA . MET B 1 281 ? 103.760 92.063 84.809 1.00 81.24 279 MET A CA 1
ATOM 6385 C C . MET B 1 281 ? 104.374 91.061 83.837 1.00 83.25 279 MET A C 1
ATOM 6386 O O . MET B 1 281 ? 104.094 91.102 82.635 1.00 91.48 279 MET A O 1
ATOM 6391 N N . ALA B 1 282 ? 105.228 90.164 84.335 1.00 79.70 280 ALA A N 1
ATOM 6392 C CA . ALA B 1 282 ? 105.818 89.142 83.474 1.00 78.92 280 ALA A CA 1
ATOM 6393 C C . ALA B 1 282 ? 104.755 88.198 82.924 1.00 82.92 280 ALA A C 1
ATOM 6394 O O . ALA B 1 282 ? 104.803 87.810 81.748 1.00 89.37 280 ALA A O 1
ATOM 6396 N N . ILE B 1 283 ? 103.791 87.810 83.762 1.00 83.13 281 ILE A N 1
ATOM 6397 C CA . ILE B 1 283 ? 102.699 86.967 83.279 1.00 86.14 281 ILE A CA 1
ATOM 6398 C C . ILE B 1 283 ? 101.900 87.698 82.204 1.00 90.47 281 ILE A C 1
ATOM 6399 O O . ILE B 1 283 ? 101.519 87.111 81.179 1.00 94.79 281 ILE A O 1
ATOM 6404 N N . LEU B 1 284 ? 101.645 88.991 82.415 1.00 91.37 282 LEU A N 1
ATOM 6405 C CA . LEU B 1 284 ? 100.951 89.786 81.405 1.00 91.82 282 LEU A CA 1
ATOM 6406 C C . LEU B 1 284 ? 101.735 89.826 80.098 1.00 94.15 282 LEU A C 1
ATOM 6407 O O . LEU B 1 284 ? 101.154 89.702 79.012 1.00 99.54 282 LEU A O 1
ATOM 6412 N N . MET B 1 285 ? 103.056 89.999 80.184 1.00 92.71 283 MET A N 1
ATOM 6413 C CA . MET B 1 285 ? 103.889 90.009 78.984 1.00 90.22 283 MET A CA 1
ATOM 6414 C C . MET B 1 285 ? 103.800 88.686 78.241 1.00 95.52 283 MET A C 1
ATOM 6415 O O . MET B 1 285 ? 103.708 88.662 77.008 1.00 99.98 283 MET A O 1
ATOM 6420 N N . PHE B 1 286 ? 103.840 87.573 78.974 1.00 96.30 284 PHE A N 1
ATOM 6421 C CA . PHE B 1 286 ? 103.722 86.270 78.326 1.00 98.33 284 PHE A CA 1
ATOM 6422 C C . PHE B 1 286 ? 102.374 86.119 77.637 1.00 102.48 284 PHE A C 1
ATOM 6423 O O . PHE B 1 286 ? 102.289 85.552 76.541 1.00 107.41 284 PHE A O 1
ATOM 6431 N N . LEU B 1 287 ? 101.305 86.616 78.264 1.00 102.48 285 LEU A N 1
ATOM 6432 C CA . LEU B 1 287 ? 99.994 86.553 77.623 1.00 103.51 285 LEU A CA 1
ATOM 6433 C C . LEU B 1 287 ? 99.945 87.407 76.360 1.00 109.83 285 LEU A C 1
ATOM 6434 O O . LEU B 1 287 ? 99.317 87.021 75.368 1.00 117.18 285 LEU A O 1
ATOM 6439 N N . VAL B 1 288 ? 100.593 88.574 76.381 1.00 107.20 286 VAL A N 1
ATOM 6440 C CA . VAL B 1 288 ? 100.530 89.480 75.235 1.00 105.97 286 VAL A CA 1
ATOM 6441 C C . VAL B 1 288 ? 101.154 88.838 74.001 1.00 110.68 286 VAL A C 1
ATOM 6442 O O . VAL B 1 288 ? 100.624 88.954 72.889 1.00 116.78 286 VAL A O 1
ATOM 6446 N N . LEU B 1 289 ? 102.287 88.151 74.174 1.00 110.25 287 LEU A N 1
ATOM 6447 C CA . LEU B 1 289 ? 102.971 87.554 73.030 1.00 114.41 287 LEU A CA 1
ATOM 6448 C C . LEU B 1 289 ? 102.105 86.504 72.346 1.00 118.62 287 LEU A C 1
ATOM 6449 O O . LEU B 1 289 ? 102.055 86.439 71.112 1.00 123.30 287 LEU A O 1
ATOM 6454 N N . TRP B 1 290 ? 101.417 85.670 73.128 1.00 116.08 288 TRP A N 1
ATOM 6455 C CA . TRP B 1 290 ? 100.531 84.672 72.538 1.00 121.35 288 TRP A CA 1
ATOM 6456 C C . TRP B 1 290 ? 99.315 85.328 71.895 1.00 125.75 288 TRP A C 1
ATOM 6457 O O . TRP B 1 290 ? 98.767 84.810 70.916 1.00 126.27 288 TRP A O 1
ATOM 6468 N N . LEU B 1 291 ? 98.884 86.468 72.429 1.00 127.05 289 LEU A N 1
ATOM 6469 C CA . LEU B 1 291 ? 97.724 87.194 71.932 1.00 127.24 289 LEU A CA 1
ATOM 6470 C C . LEU B 1 291 ? 98.097 88.226 70.871 1.00 132.27 289 LEU A C 1
ATOM 6471 O O . LEU B 1 291 ? 97.239 89.008 70.450 1.00 133.25 289 LEU A O 1
ATOM 6476 N N . ARG B 1 292 ? 99.356 88.235 70.423 1.00 134.90 290 ARG A N 1
ATOM 6477 C CA . ARG B 1 292 ? 99.804 89.229 69.452 1.00 136.39 290 ARG A CA 1
ATOM 6478 C C . ARG B 1 292 ? 98.991 89.173 68.164 1.00 145.42 290 ARG A C 1
ATOM 6479 O O . ARG B 1 292 ? 98.828 90.197 67.489 1.00 147.66 290 ARG A O 1
ATOM 6487 N N . GLY B 1 293 ? 98.466 88.002 67.812 1.00 146.16 291 GLY A N 1
ATOM 6488 C CA . GLY B 1 293 ? 97.624 87.897 66.640 1.00 152.06 291 GLY A CA 1
ATOM 6489 C C . GLY B 1 293 ? 96.312 88.640 66.806 1.00 158.99 291 GLY A C 1
ATOM 6490 O O . GLY B 1 293 ? 95.856 88.925 67.914 1.00 156.74 291 GLY A O 1
ATOM 6491 N N . ASP B 1 294 ? 95.704 88.969 65.666 1.00 164.39 292 ASP A N 1
ATOM 6492 C CA . ASP B 1 294 ? 94.459 89.728 65.576 1.00 167.97 292 ASP A CA 1
ATOM 6493 C C . ASP B 1 294 ? 94.585 91.131 66.161 1.00 168.85 292 ASP A C 1
ATOM 6494 O O . ASP B 1 294 ? 93.569 91.767 66.465 1.00 168.63 292 ASP A O 1
ATOM 6499 N N . ALA B 1 295 ? 95.807 91.631 66.323 1.00 167.53 293 ALA A N 1
ATOM 6500 C CA . ALA B 1 295 ? 96.037 92.965 66.859 1.00 164.62 293 ALA A CA 1
ATOM 6501 C C . ALA B 1 295 ? 97.406 93.436 66.391 1.00 166.90 293 ALA A C 1
ATOM 6502 O O . ALA B 1 295 ? 98.159 92.690 65.760 1.00 165.82 293 ALA A O 1
ATOM 6504 N N . SER B 1 296 ? 97.720 94.687 66.708 1.00 167.40 294 SER A N 1
ATOM 6505 C CA . SER B 1 296 ? 98.988 95.285 66.308 1.00 168.06 294 SER A CA 1
ATOM 6506 C C . SER B 1 296 ? 99.330 96.392 67.300 1.00 165.20 294 SER A C 1
ATOM 6507 O O . SER B 1 296 ? 98.722 96.500 68.370 1.00 156.03 294 SER A O 1
ATOM 6510 N N . ALA B 1 297 ? 100.312 97.214 66.941 1.00 165.75 295 ALA A N 1
ATOM 6511 C CA . ALA B 1 297 ? 100.737 98.305 67.804 1.00 162.02 295 ALA A CA 1
ATOM 6512 C C . ALA B 1 297 ? 99.642 99.359 67.925 1.00 161.13 295 ALA A C 1
ATOM 6513 O O . ALA B 1 297 ? 98.804 99.526 67.034 1.00 162.83 295 ALA A O 1
ATOM 6515 N N . GLY B 1 298 ? 99.657 100.077 69.051 1.00 153.74 296 GLY A N 1
ATOM 6516 C CA . GLY B 1 298 ? 98.680 101.100 69.360 1.00 149.48 296 GLY A CA 1
ATOM 6517 C C . GLY B 1 298 ? 97.656 100.669 70.391 1.00 145.06 296 GLY A C 1
ATOM 6518 O O . GLY B 1 298 ? 97.061 101.526 71.057 1.00 144.63 296 GLY A O 1
ATOM 6519 N N . ASP B 1 299 ? 97.440 99.364 70.537 1.00 140.46 297 ASP A N 1
ATOM 6520 C CA . ASP B 1 299 ? 96.534 98.819 71.539 1.00 135.51 297 ASP A CA 1
ATOM 6521 C C . ASP B 1 299 ? 97.259 97.984 72.581 1.00 130.45 297 ASP A C 1
ATOM 6522 O O . ASP B 1 299 ? 97.097 98.214 73.783 1.00 125.82 297 ASP A O 1
ATOM 6527 N N . LEU B 1 300 ? 98.063 97.011 72.148 1.00 127.89 298 LEU A N 1
ATOM 6528 C CA . LEU B 1 300 ? 98.870 96.245 73.091 1.00 118.69 298 LEU A CA 1
ATOM 6529 C C . LEU B 1 300 ? 100.014 97.084 73.644 1.00 114.89 298 LEU A C 1
ATOM 6530 O O . LEU B 1 300 ? 100.384 96.944 74.815 1.00 116.37 298 LEU A O 1
ATOM 6535 N N . VAL B 1 301 ? 100.590 97.957 72.814 1.00 115.69 299 VAL A N 1
ATOM 6536 C CA . VAL B 1 301 ? 101.680 98.817 73.268 1.00 116.61 299 VAL A CA 1
ATOM 6537 C C . VAL B 1 301 ? 101.195 99.773 74.349 1.00 113.51 299 VAL A C 1
ATOM 6538 O O . VAL B 1 301 ? 101.872 99.983 75.363 1.00 112.17 299 VAL A O 1
ATOM 6542 N N . ALA B 1 302 ? 100.019 100.372 74.147 1.00 115.82 300 ALA A N 1
ATOM 6543 C CA . ALA B 1 302 ? 99.475 101.284 75.147 1.00 111.12 300 ALA A CA 1
ATOM 6544 C C . ALA B 1 302 ? 99.189 100.559 76.454 1.00 108.42 300 ALA A C 1
ATOM 6545 O O . ALA B 1 302 ? 99.429 101.102 77.539 1.00 107.86 300 ALA A O 1
ATOM 6547 N N . TYR B 1 303 ? 98.672 99.331 76.372 1.00 109.23 301 TYR A N 1
ATOM 6548 C CA . TYR B 1 303 ? 98.384 98.567 77.581 1.00 104.48 301 TYR A CA 1
ATOM 6549 C C . TYR B 1 303 ? 99.656 98.249 78.356 1.00 103.58 301 TYR A C 1
ATOM 6550 O O . TYR B 1 303 ? 99.683 98.361 79.587 1.00 104.59 301 TYR A O 1
ATOM 6559 N N . ILE B 1 304 ? 100.718 97.844 77.657 1.00 105.70 302 ILE A N 1
ATOM 6560 C CA . ILE B 1 304 ? 101.973 97.531 78.332 1.00 100.64 302 ILE A CA 1
ATOM 6561 C C . ILE B 1 304 ? 102.587 98.789 78.932 1.00 98.71 302 ILE A C 1
ATOM 6562 O O . ILE B 1 304 ? 103.105 98.768 80.055 1.00 100.41 302 ILE A O 1
ATOM 6567 N N . THR B 1 305 ? 102.541 99.903 78.197 1.00 100.86 303 THR A N 1
ATOM 6568 C CA . THR B 1 305 ? 103.091 101.151 78.716 1.00 100.52 303 THR A CA 1
ATOM 6569 C C . THR B 1 305 ? 102.334 101.618 79.953 1.00 101.28 303 THR A C 1
ATOM 6570 O O . THR B 1 305 ? 102.943 102.078 80.926 1.00 101.18 303 THR A O 1
ATOM 6574 N N . ALA B 1 306 ? 101.004 101.511 79.934 1.00 101.91 304 ALA A N 1
ATOM 6575 C CA . ALA B 1 306 ? 100.208 101.932 81.083 1.00 98.35 304 ALA A CA 1
ATOM 6576 C C . ALA B 1 306 ? 100.447 101.032 82.288 1.00 99.85 304 ALA A C 1
ATOM 6577 O O . ALA B 1 306 ? 100.522 101.515 83.424 1.00 99.67 304 ALA A O 1
ATOM 6579 N N . ALA B 1 307 ? 100.565 99.721 82.063 1.00 100.02 305 ALA A N 1
ATOM 6580 C CA . ALA B 1 307 ? 100.750 98.790 83.172 1.00 91.58 305 ALA A CA 1
ATOM 6581 C C . ALA B 1 307 ? 102.081 99.004 83.879 1.00 92.46 305 ALA A C 1
ATOM 6582 O O . ALA B 1 307 ? 102.229 98.621 85.044 1.00 96.40 305 ALA A O 1
ATOM 6584 N N . GLY B 1 308 ? 103.053 99.607 83.202 1.00 93.66 306 GLY A N 1
ATOM 6585 C CA . GLY B 1 308 ? 104.346 99.864 83.798 1.00 91.71 306 GLY A CA 1
ATOM 6586 C C . GLY B 1 308 ? 104.409 101.056 84.721 1.00 94.90 306 GLY A C 1
ATOM 6587 O O . GLY B 1 308 ? 105.460 101.315 85.312 1.00 99.68 306 GLY A O 1
ATOM 6588 N N . LEU B 1 309 ? 103.314 101.797 84.861 1.00 93.05 307 LEU A N 1
ATOM 6589 C CA . LEU B 1 309 ? 103.255 102.947 85.752 1.00 91.56 307 LEU A CA 1
ATOM 6590 C C . LEU B 1 309 ? 102.741 102.595 87.140 1.00 90.07 307 LEU A C 1
ATOM 6591 O O . LEU B 1 309 ? 102.644 103.483 87.991 1.00 92.37 307 LEU A O 1
ATOM 6596 N N . LEU B 1 310 ? 102.402 101.333 87.382 1.00 86.50 308 LEU A N 1
ATOM 6597 C CA . LEU B 1 310 ? 101.865 100.868 88.657 1.00 82.89 308 LEU A CA 1
ATOM 6598 C C . LEU B 1 310 ? 102.912 100.674 89.757 1.00 83.82 308 LEU A C 1
ATOM 6599 O O . LEU B 1 310 ? 102.609 100.953 90.923 1.00 88.20 308 LEU A O 1
ATOM 6604 N N . PRO B 1 311 ? 104.122 100.171 89.463 1.00 80.72 309 PRO A N 1
ATOM 6605 C CA . PRO B 1 311 ? 105.072 99.917 90.562 1.00 76.39 309 PRO A CA 1
ATOM 6606 C C . PRO B 1 311 ? 105.409 101.133 91.412 1.00 75.60 309 PRO A C 1
ATOM 6607 O O . PRO B 1 311 ? 105.589 100.986 92.626 1.00 78.19 309 PRO A O 1
ATOM 6611 N N . LYS B 1 312 ? 105.522 102.326 90.819 1.00 75.23 310 LYS A N 1
ATOM 6612 C CA . LYS B 1 312 ? 105.926 103.489 91.610 1.00 77.57 310 LYS A CA 1
ATOM 6613 C C . LYS B 1 312 ? 104.892 103.879 92.663 1.00 80.69 310 LYS A C 1
ATOM 6614 O O . LYS B 1 312 ? 105.279 104.076 93.830 1.00 86.50 310 LYS A O 1
ATOM 6620 N N . PRO B 1 313 ? 103.599 104.038 92.344 1.00 74.89 311 PRO A N 1
ATOM 6621 C CA . PRO B 1 313 ? 102.634 104.353 93.413 1.00 72.72 311 PRO A CA 1
ATOM 6622 C C . PRO B 1 313 ? 102.553 103.286 94.489 1.00 77.17 311 PRO A C 1
ATOM 6623 O O . PRO B 1 313 ? 102.376 103.613 95.668 1.00 83.27 311 PRO A O 1
ATOM 6627 N N . ILE B 1 314 ? 102.675 102.012 94.114 1.00 73.62 312 ILE A N 1
ATOM 6628 C CA . ILE B 1 314 ? 102.626 100.946 95.106 1.00 66.97 312 ILE A CA 1
ATOM 6629 C C . ILE B 1 314 ? 103.859 100.986 95.998 1.00 68.65 312 ILE A C 1
ATOM 6630 O O . ILE B 1 314 ? 103.772 100.717 97.202 1.00 76.28 312 ILE A O 1
ATOM 6635 N N . ARG B 1 315 ? 105.021 101.320 95.434 1.00 67.58 313 ARG A N 1
ATOM 6636 C CA . ARG B 1 315 ? 106.211 101.510 96.256 1.00 68.79 313 ARG A CA 1
ATOM 6637 C C . ARG B 1 315 ? 106.024 102.667 97.227 1.00 73.68 313 ARG A C 1
ATOM 6638 O O . ARG B 1 315 ? 106.403 102.571 98.399 1.00 80.41 313 ARG A O 1
ATOM 6646 N N . GLN B 1 316 ? 105.438 103.771 96.758 1.00 74.79 314 GLN A N 1
ATOM 6647 C CA . GLN B 1 316 ? 105.204 104.907 97.645 1.00 73.35 314 GLN A CA 1
ATOM 6648 C C . GLN B 1 316 ? 104.226 104.552 98.760 1.00 73.46 314 GLN A C 1
ATOM 6649 O O . GLN B 1 316 ? 104.397 104.990 99.903 1.00 77.07 314 GLN A O 1
ATOM 6655 N N . LEU B 1 317 ? 103.192 103.770 98.446 1.00 72.43 315 LEU A N 1
ATOM 6656 C CA . LEU B 1 317 ? 102.236 103.357 99.469 1.00 66.50 315 LEU A CA 1
ATOM 6657 C C . LEU B 1 317 ? 102.875 102.423 100.489 1.00 71.38 315 LEU A C 1
ATOM 6658 O O . LEU B 1 317 ? 102.544 102.476 101.678 1.00 77.93 315 LEU A O 1
ATOM 6663 N N . SER B 1 318 ? 103.780 101.550 100.041 1.00 69.53 316 SER A N 1
ATOM 6664 C CA . SER B 1 318 ? 104.391 100.584 100.949 1.00 63.20 316 SER A CA 1
ATOM 6665 C C . SER B 1 318 ? 105.232 101.271 102.016 1.00 72.27 316 SER A C 1
ATOM 6666 O O . SER B 1 318 ? 105.213 100.870 103.185 1.00 81.13 316 SER A O 1
ATOM 6669 N N . GLU B 1 319 ? 105.981 102.307 101.635 1.00 72.61 317 GLU A N 1
ATOM 6670 C CA . GLU B 1 319 ? 106.874 102.969 102.580 1.00 73.91 317 GLU A CA 1
ATOM 6671 C C . GLU B 1 319 ? 106.129 103.803 103.613 1.00 77.05 317 GLU A C 1
ATOM 6672 O O . GLU B 1 319 ? 106.751 104.275 104.570 1.00 81.40 317 GLU A O 1
ATOM 6678 N N . VAL B 1 320 ? 104.819 104.000 103.448 1.00 75.36 318 VAL A N 1
ATOM 6679 C CA . VAL B 1 320 ? 104.051 104.824 104.376 1.00 71.12 318 VAL A CA 1
ATOM 6680 C C . VAL B 1 320 ? 103.222 103.998 105.352 1.00 73.68 318 VAL A C 1
ATOM 6681 O O . VAL B 1 320 ? 102.698 104.560 106.327 1.00 78.72 318 VAL A O 1
ATOM 6685 N N . SER B 1 321 ? 103.092 102.688 105.132 1.00 71.61 319 SER A N 1
ATOM 6686 C CA . SER B 1 321 ? 102.316 101.854 106.046 1.00 67.89 319 SER A CA 1
ATOM 6687 C C . SER B 1 321 ? 102.971 101.778 107.420 1.00 71.29 319 SER A C 1
ATOM 6688 O O . SER B 1 321 ? 102.279 101.789 108.448 1.00 77.51 319 SER A O 1
ATOM 6691 N N . SER B 1 322 ? 104.302 101.694 107.456 1.00 65.39 320 SER A N 1
ATOM 6692 C CA . SER B 1 322 ? 105.012 101.648 108.730 1.00 65.06 320 SER A CA 1
ATOM 6693 C C . SER B 1 322 ? 104.764 102.909 109.546 1.00 69.68 320 SER A C 1
ATOM 6694 O O . SER B 1 322 ? 104.553 102.835 110.762 1.00 74.51 320 SER A O 1
ATOM 6697 N N . THR B 1 323 ? 104.786 104.073 108.894 1.00 68.59 321 THR A N 1
ATOM 6698 C CA . THR B 1 323 ? 104.501 105.322 109.591 1.00 65.92 321 THR A CA 1
ATOM 6699 C C . THR B 1 323 ? 103.078 105.338 110.135 1.00 65.70 321 THR A C 1
ATOM 6700 O O . THR B 1 323 ? 102.843 105.784 111.265 1.00 71.94 321 THR A O 1
ATOM 6704 N N . VAL B 1 324 ? 102.118 104.848 109.348 1.00 60.06 322 VAL A N 1
ATOM 6705 C CA . VAL B 1 324 ? 100.728 104.817 109.794 1.00 59.50 322 VAL A CA 1
ATOM 6706 C C . VAL B 1 324 ? 100.588 103.946 111.035 1.00 65.94 322 VAL A C 1
ATOM 6707 O O . VAL B 1 324 ? 99.941 104.330 112.015 1.00 74.08 322 VAL A O 1
ATOM 6711 N N . GLN B 1 325 ? 101.205 102.761 111.019 1.00 62.86 323 GLN A N 1
ATOM 6712 C CA . GLN B 1 325 ? 101.078 101.865 112.165 1.00 59.74 323 GLN A CA 1
ATOM 6713 C C . GLN B 1 325 ? 101.818 102.395 113.387 1.00 64.72 323 GLN A C 1
ATOM 6714 O O . GLN B 1 325 ? 101.347 102.225 114.519 1.00 71.56 323 GLN A O 1
ATOM 6720 N N . ARG B 1 326 ? 102.968 103.040 113.183 1.00 64.24 324 ARG A N 1
ATOM 6721 C CA . ARG B 1 326 ? 103.686 103.657 114.293 1.00 63.51 324 ARG A CA 1
ATOM 6722 C C . ARG B 1 326 ? 102.850 104.757 114.937 1.00 66.39 324 ARG A C 1
ATOM 6723 O O . ARG B 1 326 ? 102.754 104.841 116.171 1.00 71.59 324 ARG A O 1
ATOM 6731 N N . GLY B 1 327 ? 102.210 105.590 114.114 1.00 65.75 325 GLY A N 1
ATOM 6732 C CA . GLY B 1 327 ? 101.322 106.606 114.650 1.00 64.87 325 GLY A CA 1
ATOM 6733 C C . GLY B 1 327 ? 100.116 106.017 115.355 1.00 64.05 325 GLY A C 1
ATOM 6734 O O . GLY B 1 327 ? 99.663 106.548 116.370 1.00 70.55 325 GLY A O 1
ATOM 6735 N N . VAL B 1 328 ? 99.579 104.915 114.828 1.00 62.84 326 VAL A N 1
ATOM 6736 C CA . VAL B 1 328 ? 98.442 104.259 115.471 1.00 60.54 326 VAL A CA 1
ATOM 6737 C C . VAL B 1 328 ? 98.830 103.749 116.852 1.00 64.48 326 VAL A C 1
ATOM 6738 O O . VAL B 1 328 ? 98.084 103.918 117.824 1.00 73.27 326 VAL A O 1
ATOM 6742 N N . ALA B 1 329 ? 100.001 103.119 116.964 1.00 61.08 327 ALA A N 1
ATOM 6743 C CA . ALA B 1 329 ? 100.450 102.628 118.264 1.00 60.90 327 ALA A CA 1
ATOM 6744 C C . ALA B 1 329 ? 100.683 103.775 119.243 1.00 66.55 327 ALA A C 1
ATOM 6745 O O . ALA B 1 329 ? 100.297 103.686 120.418 1.00 71.61 327 ALA A O 1
ATOM 6747 N N . GLY B 1 330 ? 101.312 104.859 118.781 1.00 65.70 328 GLY A N 1
ATOM 6748 C CA . GLY B 1 330 ? 101.505 106.008 119.653 1.00 60.73 328 GLY A CA 1
ATOM 6749 C C . GLY B 1 330 ? 100.195 106.613 120.122 1.00 63.00 328 GLY A C 1
ATOM 6750 O O . GLY B 1 330 ? 100.040 106.952 121.301 1.00 68.53 328 GLY A O 1
ATOM 6751 N N . ALA B 1 331 ? 99.231 106.752 119.209 1.00 64.05 329 ALA A N 1
ATOM 6752 C CA . ALA B 1 331 ? 97.924 107.276 119.577 1.00 63.26 329 ALA A CA 1
ATOM 6753 C C . ALA B 1 331 ? 97.212 106.364 120.561 1.00 66.01 329 ALA A C 1
ATOM 6754 O O . ALA B 1 331 ? 96.540 106.851 121.473 1.00 72.67 329 ALA A O 1
ATOM 6756 N N . GLU B 1 332 ? 97.331 105.046 120.389 1.00 64.62 330 GLU A N 1
ATOM 6757 C CA . GLU B 1 332 ? 96.728 104.124 121.346 1.00 63.60 330 GLU A CA 1
ATOM 6758 C C . GLU B 1 332 ? 97.342 104.292 122.728 1.00 66.15 330 GLU A C 1
ATOM 6759 O O . GLU B 1 332 ? 96.625 104.316 123.737 1.00 73.06 330 GLU A O 1
ATOM 6765 N N . SER B 1 333 ? 98.669 104.425 122.793 1.00 67.91 331 SER A N 1
ATOM 6766 C CA . SER B 1 333 ? 99.319 104.626 124.085 1.00 64.99 331 SER A CA 1
ATOM 6767 C C . SER B 1 333 ? 98.870 105.928 124.737 1.00 66.74 331 SER A C 1
ATOM 6768 O O . SER B 1 333 ? 98.668 105.981 125.955 1.00 68.17 331 SER A O 1
ATOM 6771 N N . ILE B 1 334 ? 98.719 106.991 123.944 1.00 67.79 332 ILE A N 1
ATOM 6772 C CA . ILE B 1 334 ? 98.281 108.274 124.494 1.00 61.35 332 ILE A CA 1
ATOM 6773 C C . ILE B 1 334 ? 96.841 108.182 124.992 1.00 63.18 332 ILE A C 1
ATOM 6774 O O . ILE B 1 334 ? 96.513 108.627 126.100 1.00 67.27 332 ILE A O 1
ATOM 6779 N N . PHE B 1 335 ? 95.959 107.599 124.178 1.00 62.65 333 PHE A N 1
ATOM 6780 C CA . PHE B 1 335 ? 94.550 107.513 124.535 1.00 60.41 333 PHE A CA 1
ATOM 6781 C C . PHE B 1 335 ? 94.306 106.566 125.698 1.00 65.86 333 PHE A C 1
ATOM 6782 O O . PHE B 1 335 ? 93.267 106.673 126.356 1.00 70.85 333 PHE A O 1
ATOM 6790 N N . GLU B 1 336 ? 95.227 105.636 125.960 1.00 70.59 334 GLU A N 1
ATOM 6791 C CA . GLU B 1 336 ? 95.105 104.820 127.163 1.00 72.61 334 GLU A CA 1
ATOM 6792 C C . GLU B 1 336 ? 95.185 105.679 128.418 1.00 74.02 334 GLU A C 1
ATOM 6793 O O . GLU B 1 336 ? 94.417 105.476 129.365 1.00 77.12 334 GLU A O 1
ATOM 6799 N N . GLN B 1 337 ? 96.108 106.643 128.446 1.00 72.72 335 GLN A N 1
ATOM 6800 C CA . GLN B 1 337 ? 96.192 107.547 129.588 1.00 64.33 335 GLN A CA 1
ATOM 6801 C C . GLN B 1 337 ? 95.057 108.561 129.579 1.00 67.44 335 GLN A C 1
ATOM 6802 O O . GLN B 1 337 ? 94.488 108.871 130.632 1.00 72.21 335 GLN A O 1
ATOM 6808 N N . LEU B 1 338 ? 94.708 109.089 128.401 1.00 69.94 336 LEU A N 1
ATOM 6809 C CA . LEU B 1 338 ? 93.650 110.094 128.343 1.00 63.78 336 LEU A CA 1
ATOM 6810 C C . LEU B 1 338 ? 92.300 109.533 128.773 1.00 67.59 336 LEU A C 1
ATOM 6811 O O . LEU B 1 338 ? 91.435 110.289 129.227 1.00 70.03 336 LEU A O 1
ATOM 6816 N N . ASP B 1 339 ? 92.097 108.225 128.642 1.00 71.41 337 ASP A N 1
ATOM 6817 C CA . ASP B 1 339 ? 90.848 107.589 129.037 1.00 67.92 337 ASP A CA 1
ATOM 6818 C C . ASP B 1 339 ? 90.888 107.012 130.445 1.00 71.98 337 ASP A C 1
ATOM 6819 O O . ASP B 1 339 ? 89.901 106.409 130.878 1.00 75.43 337 ASP A O 1
ATOM 6824 N N . GLU B 1 340 ? 91.996 107.175 131.164 1.00 75.87 338 GLU A N 1
ATOM 6825 C CA . GLU B 1 340 ? 92.094 106.648 132.518 1.00 75.65 338 GLU A CA 1
ATOM 6826 C C . GLU B 1 340 ? 91.106 107.358 133.436 1.00 78.70 338 GLU A C 1
ATOM 6827 O O . GLU B 1 340 ? 90.836 108.551 133.282 1.00 82.07 338 GLU A O 1
ATOM 6833 N N . ALA B 1 341 ? 90.558 106.612 134.390 1.00 79.78 339 ALA A N 1
ATOM 6834 C CA . ALA B 1 341 ? 89.570 107.172 135.302 1.00 80.92 339 ALA A CA 1
ATOM 6835 C C . ALA B 1 341 ? 90.228 108.146 136.271 1.00 83.90 339 ALA A C 1
ATOM 6836 O O . ALA B 1 341 ? 91.272 107.849 136.857 1.00 89.98 339 ALA A O 1
ATOM 6838 N N . ALA B 1 342 ? 89.612 109.312 136.438 1.00 79.38 340 ALA A N 1
ATOM 6839 C CA . ALA B 1 342 ? 90.081 110.307 137.387 1.00 78.41 340 ALA A CA 1
ATOM 6840 C C . ALA B 1 342 ? 89.415 110.095 138.744 1.00 85.34 340 ALA A C 1
ATOM 6841 O O . ALA B 1 342 ? 88.528 109.254 138.907 1.00 91.37 340 ALA A O 1
ATOM 6843 N N . GLU B 1 343 ? 89.859 110.869 139.730 1.00 84.26 341 GLU A N 1
ATOM 6844 C CA . GLU B 1 343 ? 89.298 110.757 141.069 1.00 89.00 341 GLU A CA 1
ATOM 6845 C C . GLU B 1 343 ? 87.845 111.213 141.078 1.00 91.85 341 GLU A C 1
ATOM 6846 O O . GLU B 1 343 ? 87.466 112.153 140.374 1.00 92.81 341 GLU A O 1
ATOM 6852 N N . GLU B 1 344 ? 87.031 110.533 141.883 1.00 93.01 342 GLU A N 1
ATOM 6853 C CA . GLU B 1 344 ? 85.595 110.778 141.893 1.00 98.57 342 GLU A CA 1
ATOM 6854 C C . GLU B 1 344 ? 85.292 112.185 142.393 1.00 100.97 342 GLU A C 1
ATOM 6855 O O . GLU B 1 344 ? 85.775 112.599 143.451 1.00 102.56 342 GLU A O 1
ATOM 6861 N N . ASP B 1 345 ? 84.487 112.918 141.628 1.00 99.56 343 ASP A N 1
ATOM 6862 C CA . ASP B 1 345 ? 84.171 114.313 141.923 1.00 98.67 343 ASP A CA 1
ATOM 6863 C C . ASP B 1 345 ? 82.678 114.569 141.731 1.00 99.83 343 ASP A C 1
ATOM 6864 O O . ASP B 1 345 ? 82.265 115.535 141.090 1.00 104.96 343 ASP A O 1
ATOM 6869 N N . GLN B 1 346 ? 81.845 113.692 142.289 1.00 98.39 344 GLN A N 1
ATOM 6870 C CA . GLN B 1 346 ? 80.403 113.815 142.120 1.00 98.65 344 GLN A CA 1
ATOM 6871 C C . GLN B 1 346 ? 79.759 114.784 143.103 1.00 96.44 344 GLN A C 1
ATOM 6872 O O . GLN B 1 346 ? 78.547 115.005 143.020 1.00 97.48 344 GLN A O 1
ATOM 6878 N N . GLY B 1 347 ? 80.525 115.361 144.025 1.00 95.44 345 GLY A N 1
ATOM 6879 C CA . GLY B 1 347 ? 79.954 116.290 144.976 1.00 90.66 345 GLY A CA 1
ATOM 6880 C C . GLY B 1 347 ? 79.638 117.637 144.357 1.00 92.64 345 GLY A C 1
ATOM 6881 O O . GLY B 1 347 ? 80.150 118.012 143.302 1.00 97.71 345 GLY A O 1
ATOM 6882 N N . THR B 1 348 ? 78.764 118.383 145.038 1.00 89.24 346 THR A N 1
ATOM 6883 C CA . THR B 1 348 ? 78.346 119.699 144.574 1.00 92.45 346 THR A CA 1
ATOM 6884 C C . THR B 1 348 ? 78.342 120.772 145.653 1.00 91.64 346 THR A C 1
ATOM 6885 O O . THR B 1 348 ? 78.161 121.948 145.318 1.00 96.50 346 THR A O 1
ATOM 6889 N N . VAL B 1 349 ? 78.530 120.418 146.924 1.00 88.44 347 VAL A N 1
ATOM 6890 C CA . VAL B 1 349 ? 78.433 121.398 147.999 1.00 86.41 347 VAL A CA 1
ATOM 6891 C C . VAL B 1 349 ? 79.687 122.261 148.023 1.00 88.78 347 VAL A C 1
ATOM 6892 O O . VAL B 1 349 ? 80.814 121.750 148.007 1.00 90.77 347 VAL A O 1
ATOM 6896 N N . GLU B 1 350 ? 79.495 123.579 148.059 1.00 90.71 348 GLU A N 1
ATOM 6897 C CA . GLU B 1 350 ? 80.586 124.536 148.189 1.00 90.95 348 GLU A CA 1
ATOM 6898 C C . GLU B 1 350 ? 80.299 125.458 149.361 1.00 93.36 348 GLU A C 1
ATOM 6899 O O . GLU B 1 350 ? 79.183 125.970 149.493 1.00 99.05 348 GLU A O 1
ATOM 6905 N N . LYS B 1 351 ? 81.303 125.669 150.208 1.00 90.44 349 LYS A N 1
ATOM 6906 C CA . LYS B 1 351 ? 81.191 126.566 151.347 1.00 92.39 349 LYS A CA 1
ATOM 6907 C C . LYS B 1 351 ? 82.369 127.528 151.351 1.00 96.77 349 LYS A C 1
ATOM 6908 O O . LYS B 1 351 ? 83.491 127.149 151.004 1.00 99.30 349 LYS A O 1
ATOM 6914 N N . GLU B 1 352 ? 82.105 128.777 151.739 1.00 100.18 350 GLU A N 1
ATOM 6915 C CA . GLU B 1 352 ? 83.172 129.770 151.794 1.00 104.11 350 GLU A CA 1
ATOM 6916 C C . GLU B 1 352 ? 84.089 129.531 152.987 1.00 105.26 350 GLU A C 1
ATOM 6917 O O . GLU B 1 352 ? 85.313 129.662 152.873 1.00 104.74 350 GLU A O 1
ATOM 6923 N N . ARG B 1 353 ? 83.517 129.181 154.137 1.00 103.85 351 ARG A N 1
ATOM 6924 C CA . ARG B 1 353 ? 84.299 128.913 155.336 1.00 103.45 351 ARG A CA 1
ATOM 6925 C C . ARG B 1 353 ? 83.532 127.934 156.210 1.00 104.26 351 ARG A C 1
ATOM 6926 O O . ARG B 1 353 ? 82.323 128.089 156.400 1.00 107.12 351 ARG A O 1
ATOM 6934 N N . VAL B 1 354 ? 84.235 126.938 156.737 1.00 100.04 352 VAL A N 1
ATOM 6935 C CA . VAL B 1 354 ? 83.629 125.918 157.579 1.00 98.55 352 VAL A CA 1
ATOM 6936 C C . VAL B 1 354 ? 84.068 126.140 159.020 1.00 101.41 352 VAL A C 1
ATOM 6937 O O . VAL B 1 354 ? 85.108 126.743 159.300 1.00 105.14 352 VAL A O 1
ATOM 6941 N N . SER B 1 355 ? 83.245 125.648 159.950 1.00 102.04 353 SER A N 1
ATOM 6942 C CA . SER B 1 355 ? 83.561 125.791 161.367 1.00 104.09 353 SER A CA 1
ATOM 6943 C C . SER B 1 355 ? 84.819 125.016 161.734 1.00 107.12 353 SER A C 1
ATOM 6944 O O . SER B 1 355 ? 85.636 125.485 162.534 1.00 109.11 353 SER A O 1
ATOM 6947 N N . GLY B 1 356 ? 84.993 123.829 161.161 1.00 106.44 354 GLY A N 1
ATOM 6948 C CA . GLY B 1 356 ? 86.152 123.007 161.428 1.00 103.31 354 GLY A CA 1
ATOM 6949 C C . GLY B 1 356 ? 85.898 121.756 162.240 1.00 104.96 354 GLY A C 1
ATOM 6950 O O . GLY B 1 356 ? 86.863 121.095 162.637 1.00 107.23 354 GLY A O 1
ATOM 6951 N N . ARG B 1 357 ? 84.641 121.409 162.502 1.00 102.41 355 ARG A N 1
ATOM 6952 C CA . ARG B 1 357 ? 84.344 120.193 163.245 1.00 97.11 355 ARG A CA 1
ATOM 6953 C C . ARG B 1 357 ? 84.564 118.970 162.363 1.00 95.14 355 ARG A C 1
ATOM 6954 O O . ARG B 1 357 ? 84.075 118.911 161.231 1.00 96.60 355 ARG A O 1
ATOM 6962 N N . LEU B 1 358 ? 85.302 117.994 162.885 1.00 94.96 356 LEU A N 1
ATOM 6963 C CA . LEU B 1 358 ? 85.621 116.769 162.165 1.00 91.61 356 LEU A CA 1
ATOM 6964 C C . LEU B 1 358 ? 85.100 115.576 162.950 1.00 93.71 356 LEU A C 1
ATOM 6965 O O . LEU B 1 358 ? 85.299 115.494 164.166 1.00 99.74 356 LEU A O 1
ATOM 6970 N N . GLU B 1 359 ? 84.435 114.656 162.255 1.00 91.50 357 GLU A N 1
ATOM 6971 C CA . GLU B 1 359 ? 83.883 113.465 162.883 1.00 90.87 357 GLU A CA 1
ATOM 6972 C C . GLU B 1 359 ? 84.131 112.260 161.990 1.00 90.99 357 GLU A C 1
ATOM 6973 O O . GLU B 1 359 ? 83.889 112.320 160.781 1.00 92.60 357 GLU A O 1
ATOM 6979 N N . VAL B 1 360 ? 84.615 111.176 162.588 1.00 92.08 358 VAL A N 1
ATOM 6980 C CA . VAL B 1 360 ? 84.826 109.907 161.903 1.00 90.80 358 VAL A CA 1
ATOM 6981 C C . VAL B 1 360 ? 83.962 108.862 162.592 1.00 93.56 358 VAL A C 1
ATOM 6982 O O . VAL B 1 360 ? 83.984 108.748 163.822 1.00 96.21 358 VAL A O 1
ATOM 6986 N N . ARG B 1 361 ? 83.196 108.108 161.805 1.00 92.35 359 ARG A N 1
ATOM 6987 C CA . ARG B 1 361 ? 82.182 107.203 162.338 1.00 92.43 359 ARG A CA 1
ATOM 6988 C C . ARG B 1 361 ? 82.326 105.830 161.695 1.00 95.10 359 ARG A C 1
ATOM 6989 O O . ARG B 1 361 ? 81.982 105.652 160.522 1.00 96.14 359 ARG A O 1
ATOM 6997 N N . ASN B 1 362 ? 82.826 104.865 162.468 1.00 93.95 360 ASN A N 1
ATOM 6998 C CA . ASN B 1 362 ? 82.887 103.457 162.067 1.00 90.81 360 ASN A CA 1
ATOM 6999 C C . ASN B 1 362 ? 83.616 103.279 160.737 1.00 92.14 360 ASN A C 1
ATOM 7000 O O . ASN B 1 362 ? 83.154 102.581 159.833 1.00 95.74 360 ASN A O 1
ATOM 7005 N N . LEU B 1 363 ? 84.780 103.910 160.627 1.00 89.15 361 LEU A N 1
ATOM 7006 C CA . LEU B 1 363 ? 85.552 103.897 159.392 1.00 86.44 361 LEU A CA 1
ATOM 7007 C C . LEU B 1 363 ? 86.423 102.649 159.318 1.00 88.97 361 LEU A C 1
ATOM 7008 O O . LEU B 1 363 ? 87.135 102.322 160.272 1.00 93.80 361 LEU A O 1
ATOM 7013 N N . SER B 1 364 ? 86.359 101.958 158.182 1.00 86.60 362 SER A N 1
ATOM 7014 C CA . SER B 1 364 ? 87.241 100.842 157.872 1.00 82.27 362 SER A CA 1
ATOM 7015 C C . SER B 1 364 ? 87.773 101.029 156.461 1.00 80.19 362 SER A C 1
ATOM 7016 O O . SER B 1 364 ? 87.047 101.491 155.575 1.00 87.13 362 SER A O 1
ATOM 7019 N N . PHE B 1 365 ? 89.037 100.673 156.249 1.00 74.10 363 PHE A N 1
ATOM 7020 C CA . PHE B 1 365 ? 89.677 100.956 154.974 1.00 70.35 363 PHE A CA 1
ATOM 7021 C C . PHE B 1 365 ? 90.739 99.910 154.672 1.00 73.64 363 PHE A C 1
ATOM 7022 O O . PHE B 1 365 ? 91.438 99.442 155.573 1.00 80.58 363 PHE A O 1
ATOM 7030 N N . ARG B 1 366 ? 90.845 99.551 153.394 1.00 74.04 364 ARG A N 1
ATOM 7031 C CA . ARG B 1 366 ? 91.923 98.720 152.884 1.00 70.52 364 ARG A CA 1
ATOM 7032 C C . ARG B 1 366 ? 92.376 99.294 151.550 1.00 71.59 364 ARG A C 1
ATOM 7033 O O . ARG B 1 366 ? 91.550 99.737 150.748 1.00 78.36 364 ARG A O 1
ATOM 7041 N N . TYR B 1 367 ? 93.685 99.302 151.325 1.00 70.71 365 TYR A N 1
ATOM 7042 C CA . TYR B 1 367 ? 94.219 99.909 150.118 1.00 69.70 365 TYR A CA 1
ATOM 7043 C C . TYR B 1 367 ? 93.803 99.104 148.888 1.00 78.87 365 TYR A C 1
ATOM 7044 O O . TYR B 1 367 ? 93.684 97.878 148.950 1.00 88.80 365 TYR A O 1
ATOM 7053 N N . PRO B 1 368 ? 93.559 99.776 147.762 1.00 78.69 366 PRO A N 1
ATOM 7054 C CA . PRO B 1 368 ? 93.120 99.062 146.557 1.00 82.33 366 PRO A CA 1
ATOM 7055 C C . PRO B 1 368 ? 94.152 98.041 146.103 1.00 90.85 366 PRO A C 1
ATOM 7056 O O . PRO B 1 368 ? 95.359 98.282 146.154 1.00 94.61 366 PRO A O 1
ATOM 7060 N N . GLY B 1 369 ? 93.660 96.890 145.650 1.00 90.90 367 GLY A N 1
ATOM 7061 C CA . GLY B 1 369 ? 94.529 95.811 145.232 1.00 90.02 367 GLY A CA 1
ATOM 7062 C C . GLY B 1 369 ? 95.196 95.057 146.357 1.00 93.23 367 GLY A C 1
ATOM 7063 O O . GLY B 1 369 ? 96.100 94.257 146.094 1.00 102.50 367 GLY A O 1
ATOM 7064 N N . THR B 1 370 ? 94.783 95.285 147.601 1.00 89.61 368 THR A N 1
ATOM 7065 C CA . THR B 1 370 ? 95.394 94.661 148.764 1.00 91.61 368 THR A CA 1
ATOM 7066 C C . THR B 1 370 ? 94.300 94.125 149.675 1.00 96.94 368 THR A C 1
ATOM 7067 O O . THR B 1 370 ? 93.296 94.801 149.915 1.00 100.14 368 THR A O 1
ATOM 7071 N N . ASP B 1 371 ? 94.492 92.906 150.174 1.00 99.74 369 ASP A N 1
ATOM 7072 C CA . ASP B 1 371 ? 93.521 92.264 151.049 1.00 101.99 369 ASP A CA 1
ATOM 7073 C C . ASP B 1 371 ? 93.759 92.556 152.525 1.00 99.92 369 ASP A C 1
ATOM 7074 O O . ASP B 1 371 ? 92.960 92.124 153.362 1.00 99.38 369 ASP A O 1
ATOM 7079 N N . LYS B 1 372 ? 94.827 93.271 152.865 1.00 96.17 370 LYS A N 1
ATOM 7080 C CA . LYS B 1 372 ? 95.119 93.588 154.255 1.00 92.09 370 LYS A CA 1
ATOM 7081 C C . LYS B 1 372 ? 94.299 94.786 154.715 1.00 91.04 370 LYS A C 1
ATOM 7082 O O . LYS B 1 372 ? 94.160 95.777 153.993 1.00 93.87 370 LYS A O 1
ATOM 7088 N N . GLN B 1 373 ? 93.757 94.689 155.926 1.00 85.45 371 GLN A N 1
ATOM 7089 C CA . GLN B 1 373 ? 92.965 95.763 156.510 1.00 85.04 371 GLN A CA 1
ATOM 7090 C C . GLN B 1 373 ? 93.874 96.679 157.319 1.00 85.94 371 GLN A C 1
ATOM 7091 O O . GLN B 1 373 ? 94.537 96.230 158.260 1.00 89.18 371 GLN A O 1
ATOM 7097 N N . VAL B 1 374 ? 93.900 97.957 156.956 1.00 83.97 372 VAL A N 1
ATOM 7098 C CA . VAL B 1 374 ? 94.734 98.928 157.656 1.00 78.62 372 VAL A CA 1
ATOM 7099 C C . VAL B 1 374 ? 93.987 99.570 158.817 1.00 81.99 372 VAL A C 1
ATOM 7100 O O . VAL B 1 374 ? 94.568 99.805 159.878 1.00 85.29 372 VAL A O 1
ATOM 7104 N N . LEU B 1 375 ? 92.702 99.867 158.639 1.00 81.28 373 LEU A N 1
ATOM 7105 C CA . LEU B 1 375 ? 91.874 100.448 159.687 1.00 83.49 373 LEU A CA 1
ATOM 7106 C C . LEU B 1 375 ? 90.653 99.568 159.892 1.00 87.63 373 LEU A C 1
ATOM 7107 O O . LEU B 1 375 ? 89.973 99.213 158.924 1.00 89.23 373 LEU A O 1
ATOM 7112 N N . ASP B 1 376 ? 90.374 99.219 161.148 1.00 91.84 374 ASP A N 1
ATOM 7113 C CA . ASP B 1 376 ? 89.279 98.311 161.475 1.00 97.68 374 ASP A CA 1
ATOM 7114 C C . ASP B 1 376 ? 87.994 99.053 161.826 1.00 101.34 374 ASP A C 1
ATOM 7115 O O . ASP B 1 376 ? 86.969 98.873 161.163 1.00 104.68 374 ASP A O 1
ATOM 7120 N N . ASP B 1 377 ? 88.029 99.889 162.863 1.00 99.29 375 ASP A N 1
ATOM 7121 C CA . ASP B 1 377 ? 86.831 100.596 163.315 1.00 98.32 375 ASP A CA 1
ATOM 7122 C C . ASP B 1 377 ? 87.290 101.838 164.074 1.00 99.21 375 ASP A C 1
ATOM 7123 O O . ASP B 1 377 ? 87.712 101.739 165.230 1.00 102.08 375 ASP A O 1
ATOM 7128 N N . ILE B 1 378 ? 87.198 102.994 163.424 1.00 94.01 376 ILE A N 1
ATOM 7129 C CA . ILE B 1 378 ? 87.665 104.260 163.977 1.00 92.67 376 ILE A CA 1
ATOM 7130 C C . ILE B 1 378 ? 86.457 105.137 164.267 1.00 95.06 376 ILE A C 1
ATOM 7131 O O . ILE B 1 378 ? 85.565 105.276 163.421 1.00 98.46 376 ILE A O 1
ATOM 7136 N N . SER B 1 379 ? 86.426 105.726 165.461 1.00 94.31 377 SER A N 1
ATOM 7137 C CA . SER B 1 379 ? 85.331 106.605 165.854 1.00 95.70 377 SER A CA 1
ATOM 7138 C C . SER B 1 379 ? 85.864 107.662 166.806 1.00 99.38 377 SER A C 1
ATOM 7139 O O . SER B 1 379 ? 86.287 107.335 167.919 1.00 103.14 377 SER A O 1
ATOM 7142 N N . PHE B 1 380 ? 85.843 108.920 166.372 1.00 97.12 378 PHE A N 1
ATOM 7143 C CA . PHE B 1 380 ? 86.233 110.035 167.223 1.00 95.49 378 PHE A CA 1
ATOM 7144 C C . PHE B 1 380 ? 85.612 111.310 166.674 1.00 95.20 378 PHE A C 1
ATOM 7145 O O . PHE B 1 380 ? 85.304 111.401 165.483 1.00 97.63 378 PHE A O 1
ATOM 7153 N N . ILE B 1 381 ? 85.431 112.290 167.556 1.00 93.23 379 ILE A N 1
ATOM 7154 C CA . ILE B 1 381 ? 84.838 113.575 167.207 1.00 96.77 379 ILE A CA 1
ATOM 7155 C C . ILE B 1 381 ? 85.795 114.679 167.630 1.00 100.81 379 ILE A C 1
ATOM 7156 O O . ILE B 1 381 ? 86.261 114.697 168.775 1.00 102.29 379 ILE A O 1
ATOM 7161 N N . ALA B 1 382 ? 86.084 115.596 166.710 1.00 101.10 380 ALA A N 1
ATOM 7162 C CA . ALA B 1 382 ? 86.950 116.738 166.974 1.00 100.93 380 ALA A CA 1
ATOM 7163 C C . ALA B 1 382 ? 86.129 118.013 166.854 1.00 103.76 380 ALA A C 1
ATOM 7164 O O . ALA B 1 382 ? 85.609 118.321 165.776 1.00 103.62 380 ALA A O 1
ATOM 7166 N N . GLU B 1 383 ? 86.018 118.748 167.950 1.00 107.97 381 GLU A N 1
ATOM 7167 C CA . GLU B 1 383 ? 85.295 120.007 168.005 1.00 107.24 381 GLU A CA 1
ATOM 7168 C C . GLU B 1 383 ? 86.208 121.164 167.630 1.00 110.63 381 GLU A C 1
ATOM 7169 O O . GLU B 1 383 ? 87.435 121.047 167.695 1.00 113.05 381 GLU A O 1
ATOM 7175 N N . PRO B 1 384 ? 85.644 122.296 167.207 1.00 108.09 382 PRO A N 1
ATOM 7176 C CA . PRO B 1 384 ? 86.482 123.459 166.892 1.00 107.17 382 PRO A CA 1
ATOM 7177 C C . PRO B 1 384 ? 87.293 123.908 168.099 1.00 108.95 382 PRO A C 1
ATOM 7178 O O . PRO B 1 384 ? 86.816 123.888 169.235 1.00 109.61 382 PRO A O 1
ATOM 7182 N N . GLY B 1 385 ? 88.531 124.320 167.838 1.00 106.94 383 GLY A N 1
ATOM 7183 C CA . GLY B 1 385 ? 89.422 124.732 168.904 1.00 108.62 383 GLY A CA 1
ATOM 7184 C C . GLY B 1 385 ? 89.955 123.610 169.762 1.00 110.23 383 GLY A C 1
ATOM 7185 O O . GLY B 1 385 ? 90.208 123.823 170.951 1.00 111.81 383 GLY A O 1
ATOM 7186 N N . GLN B 1 386 ? 90.133 122.418 169.199 1.00 109.10 384 GLN A N 1
ATOM 7187 C CA . GLN B 1 386 ? 90.591 121.255 169.940 1.00 107.74 384 GLN A CA 1
ATOM 7188 C C . GLN B 1 386 ? 91.771 120.608 169.227 1.00 106.11 384 GLN A C 1
ATOM 7189 O O . GLN B 1 386 ? 91.929 120.725 168.009 1.00 105.54 384 GLN A O 1
ATOM 7195 N N . MET B 1 387 ? 92.606 119.922 170.004 1.00 102.66 385 MET A N 1
ATOM 7196 C CA . MET B 1 387 ? 93.664 119.076 169.469 1.00 99.21 385 MET A CA 1
ATOM 7197 C C . MET B 1 387 ? 93.306 117.617 169.688 1.00 101.19 385 MET A C 1
ATOM 7198 O O . MET B 1 387 ? 92.889 117.232 170.785 1.00 104.34 385 MET A O 1
ATOM 7203 N N . ILE B 1 388 ? 93.474 116.811 168.646 1.00 97.72 386 ILE A N 1
ATOM 7204 C CA . ILE B 1 388 ? 93.381 115.361 168.736 1.00 94.92 386 ILE A CA 1
ATOM 7205 C C . ILE B 1 388 ? 94.749 114.792 168.396 1.00 96.26 386 ILE A C 1
ATOM 7206 O O . ILE B 1 388 ? 95.297 115.077 167.325 1.00 97.23 386 ILE A O 1
ATOM 7211 N N . ALA B 1 389 ? 95.301 113.996 169.305 1.00 93.08 387 ALA A N 1
ATOM 7212 C CA . ALA B 1 389 ? 96.644 113.455 169.157 1.00 84.16 387 ALA A CA 1
ATOM 7213 C C . ALA B 1 389 ? 96.567 111.991 168.753 1.00 87.41 387 ALA A C 1
ATOM 7214 O O . ALA B 1 389 ? 95.880 111.197 169.403 1.00 93.55 387 ALA A O 1
ATOM 7216 N N . LEU B 1 390 ? 97.274 111.640 167.684 1.00 85.04 388 LEU A N 1
ATOM 7217 C CA . LEU B 1 390 ? 97.327 110.275 167.179 1.00 83.24 388 LEU A CA 1
ATOM 7218 C C . LEU B 1 390 ? 98.707 109.704 167.468 1.00 85.71 388 LEU A C 1
ATOM 7219 O O . LEU B 1 390 ? 99.710 110.206 166.951 1.00 87.79 388 LEU A O 1
ATOM 7224 N N . VAL B 1 391 ? 98.758 108.657 168.292 1.00 83.13 389 VAL A N 1
ATOM 7225 C CA . VAL B 1 391 ? 100.013 108.032 168.681 1.00 78.76 389 VAL A CA 1
ATOM 7226 C C . VAL B 1 391 ? 99.898 106.526 168.494 1.00 85.46 389 VAL A C 1
ATOM 7227 O O . VAL B 1 391 ? 98.806 105.956 168.480 1.00 93.62 389 VAL A O 1
ATOM 7231 N N . GLY B 1 392 ? 101.048 105.890 168.350 1.00 85.67 390 GLY A N 1
ATOM 7232 C CA . GLY B 1 392 ? 101.100 104.456 168.162 1.00 83.69 390 GLY A CA 1
ATOM 7233 C C . GLY B 1 392 ? 102.426 104.052 167.557 1.00 85.82 390 GLY A C 1
ATOM 7234 O O . GLY B 1 392 ? 103.290 104.882 167.279 1.00 90.17 390 GLY A O 1
ATOM 7235 N N . ARG B 1 393 ? 102.567 102.746 167.358 1.00 84.28 391 ARG A N 1
ATOM 7236 C CA . ARG B 1 393 ? 103.775 102.212 166.754 1.00 81.41 391 ARG A CA 1
ATOM 7237 C C . ARG B 1 393 ? 103.775 102.467 165.249 1.00 80.00 391 ARG A C 1
ATOM 7238 O O . ARG B 1 393 ? 102.767 102.859 164.655 1.00 87.48 391 ARG A O 1
ATOM 7246 N N . SER B 1 394 ? 104.931 102.246 164.632 1.00 74.61 392 SER A N 1
ATOM 7247 C CA . SER B 1 394 ? 105.056 102.431 163.195 1.00 75.66 392 SER A CA 1
ATOM 7248 C C . SER B 1 394 ? 104.215 101.403 162.450 1.00 83.57 392 SER A C 1
ATOM 7249 O O . SER B 1 394 ? 104.160 100.230 162.829 1.00 90.00 392 SER A O 1
ATOM 7252 N N . GLY B 1 395 ? 103.558 101.849 161.384 1.00 84.32 393 GLY A N 1
ATOM 7253 C CA . GLY B 1 395 ? 102.703 100.979 160.606 1.00 82.12 393 GLY A CA 1
ATOM 7254 C C . GLY B 1 395 ? 101.313 100.775 161.161 1.00 86.66 393 GLY A C 1
ATOM 7255 O O . GLY B 1 395 ? 100.572 99.939 160.633 1.00 93.86 393 GLY A O 1
ATOM 7256 N N . SER B 1 396 ? 100.937 101.503 162.214 1.00 82.76 394 SER A N 1
ATOM 7257 C CA . SER B 1 396 ? 99.598 101.358 162.775 1.00 81.40 394 SER A CA 1
ATOM 7258 C C . SER B 1 396 ? 98.529 101.810 161.789 1.00 88.19 394 SER A C 1
ATOM 7259 O O . SER B 1 396 ? 97.473 101.176 161.676 1.00 94.12 394 SER A O 1
ATOM 7262 N N . GLY B 1 397 ? 98.778 102.901 161.071 1.00 87.18 395 GLY A N 1
ATOM 7263 C CA . GLY B 1 397 ? 97.819 103.406 160.109 1.00 80.94 395 GLY A CA 1
ATOM 7264 C C . GLY B 1 397 ? 97.456 104.859 160.332 1.00 82.48 395 GLY A C 1
ATOM 7265 O O . GLY B 1 397 ? 96.434 105.334 159.829 1.00 85.28 395 GLY A O 1
ATOM 7266 N N . LYS B 1 398 ? 98.288 105.575 161.091 1.00 79.25 396 LYS A N 1
ATOM 7267 C CA . LYS B 1 398 ? 97.995 106.967 161.414 1.00 71.42 396 LYS A CA 1
ATOM 7268 C C . LYS B 1 398 ? 98.007 107.846 160.169 1.00 71.50 396 LYS A C 1
ATOM 7269 O O . LYS B 1 398 ? 97.099 108.662 159.970 1.00 78.53 396 LYS A O 1
ATOM 7275 N N . SER B 1 399 ? 99.023 107.694 159.318 1.00 71.77 397 SER A N 1
ATOM 7276 C CA . SER B 1 399 ? 99.053 108.454 158.073 1.00 71.58 397 SER A CA 1
ATOM 7277 C C . SER B 1 399 ? 97.908 108.059 157.152 1.00 73.04 397 SER A C 1
ATOM 7278 O O . SER B 1 399 ? 97.373 108.909 156.433 1.00 79.45 397 SER A O 1
ATOM 7281 N N . THR B 1 400 ? 97.528 106.780 157.153 1.00 73.60 398 THR A N 1
ATOM 7282 C CA . THR B 1 400 ? 96.390 106.345 156.350 1.00 71.93 398 THR A CA 1
ATOM 7283 C C . THR B 1 400 ? 95.105 107.020 156.811 1.00 73.27 398 THR A C 1
ATOM 7284 O O . THR B 1 400 ? 94.306 107.480 155.987 1.00 76.31 398 THR A O 1
ATOM 7288 N N . LEU B 1 401 ? 94.893 107.099 158.126 1.00 73.71 399 LEU A N 1
ATOM 7289 C CA . LEU B 1 401 ? 93.719 107.792 158.643 1.00 67.13 399 LEU A CA 1
ATOM 7290 C C . LEU B 1 401 ? 93.767 109.277 158.314 1.00 71.38 399 LEU A C 1
ATOM 7291 O O . LEU B 1 401 ? 92.742 109.879 157.974 1.00 77.49 399 LEU A O 1
ATOM 7296 N N . ALA B 1 402 ? 94.950 109.887 158.407 1.00 75.91 400 ALA A N 1
ATOM 7297 C CA . ALA B 1 402 ? 95.075 111.307 158.102 1.00 72.60 400 ALA A CA 1
ATOM 7298 C C . ALA B 1 402 ? 94.962 111.597 156.611 1.00 73.47 400 ALA A C 1
ATOM 7299 O O . ALA B 1 402 ? 94.705 112.745 156.237 1.00 79.37 400 ALA A O 1
ATOM 7301 N N . ASN B 1 403 ? 95.151 110.596 155.756 1.00 73.45 401 ASN A N 1
ATOM 7302 C CA . ASN B 1 403 ? 95.083 110.786 154.314 1.00 73.39 401 ASN A CA 1
ATOM 7303 C C . ASN B 1 403 ? 93.699 110.522 153.739 1.00 75.15 401 ASN A C 1
ATOM 7304 O O . ASN B 1 403 ? 93.512 110.665 152.527 1.00 78.34 401 ASN A O 1
ATOM 7309 N N . LEU B 1 404 ? 92.731 110.134 154.567 1.00 74.81 402 LEU A N 1
ATOM 7310 C CA . LEU B 1 404 ? 91.370 109.932 154.089 1.00 72.65 402 LEU A CA 1
ATOM 7311 C C . LEU B 1 404 ? 90.520 111.187 154.205 1.00 76.71 402 LEU A C 1
ATOM 7312 O O . LEU B 1 404 ? 89.544 111.334 153.461 1.00 80.45 402 LEU A O 1
ATOM 7317 N N . VAL B 1 405 ? 90.863 112.089 155.126 1.00 74.06 403 VAL A N 1
ATOM 7318 C CA . VAL B 1 405 ? 90.135 113.355 155.236 1.00 68.07 403 VAL A CA 1
ATOM 7319 C C . VAL B 1 405 ? 90.259 114.197 153.968 1.00 70.93 403 VAL A C 1
ATOM 7320 O O . VAL B 1 405 ? 89.231 114.700 153.486 1.00 77.50 403 VAL A O 1
ATOM 7324 N N . PRO B 1 406 ? 91.445 114.396 153.385 1.00 70.40 404 PRO A N 1
ATOM 7325 C CA . PRO B 1 406 ? 91.526 115.101 152.100 1.00 69.82 404 PRO A CA 1
ATOM 7326 C C . PRO B 1 406 ? 91.118 114.267 150.897 1.00 73.55 404 PRO A C 1
ATOM 7327 O O . PRO B 1 406 ? 91.297 114.727 149.766 1.00 78.74 404 PRO A O 1
ATOM 7331 N N . ARG B 1 407 ? 90.588 113.063 151.116 1.00 70.29 405 ARG A N 1
ATOM 7332 C CA . ARG B 1 407 ? 90.115 112.187 150.043 1.00 69.11 405 ARG A CA 1
ATOM 7333 C C . ARG B 1 407 ? 91.225 111.857 149.048 1.00 73.47 405 ARG A C 1
ATOM 7334 O O . ARG B 1 407 ? 91.002 111.806 147.838 1.00 78.25 405 ARG A O 1
ATOM 7342 N N . PHE B 1 408 ? 92.438 111.637 149.561 1.00 72.33 406 PHE A N 1
ATOM 7343 C CA . PHE B 1 408 ? 93.503 111.114 148.712 1.00 67.72 406 PHE A CA 1
ATOM 7344 C C . PHE B 1 408 ? 93.173 109.705 148.237 1.00 72.04 406 PHE A C 1
ATOM 7345 O O . PHE B 1 408 ? 93.445 109.350 147.084 1.00 74.96 406 PHE A O 1
ATOM 7353 N N . TYR B 1 409 ? 92.590 108.892 149.112 1.00 74.31 407 TYR A N 1
ATOM 7354 C CA . TYR B 1 409 ? 92.136 107.551 148.779 1.00 70.03 407 TYR A CA 1
ATOM 7355 C C . TYR B 1 409 ? 90.660 107.423 149.127 1.00 75.30 407 TYR A C 1
ATOM 7356 O O . TYR B 1 409 ? 90.217 107.907 150.172 1.00 79.48 407 TYR A O 1
ATOM 7365 N N . GLN B 1 410 ? 89.902 106.778 148.245 1.00 76.42 408 GLN A N 1
ATOM 7366 C CA . GLN B 1 410 ? 88.468 106.628 148.447 1.00 79.21 408 GLN A CA 1
ATOM 7367 C C . GLN B 1 410 ? 88.190 105.595 149.530 1.00 79.05 408 GLN A C 1
ATOM 7368 O O . GLN B 1 410 ? 88.821 104.535 149.567 1.00 85.31 408 GLN A O 1
ATOM 7374 N N . HIS B 1 411 ? 87.243 105.905 150.408 1.00 79.79 409 HIS A N 1
ATOM 7375 C CA . HIS B 1 411 ? 86.804 104.995 151.453 1.00 83.17 409 HIS A CA 1
ATOM 7376 C C . HIS B 1 411 ? 85.374 104.548 151.177 1.00 93.45 409 HIS A C 1
ATOM 7377 O O . HIS B 1 411 ? 84.553 105.317 150.671 1.00 97.70 409 HIS A O 1
ATOM 7384 N N . ASN B 1 412 ? 85.086 103.292 151.506 1.00 95.42 410 ASN A N 1
ATOM 7385 C CA . ASN B 1 412 ? 83.782 102.696 151.243 1.00 96.91 410 ASN A CA 1
ATOM 7386 C C . ASN B 1 412 ? 82.969 102.432 152.499 1.00 96.70 410 ASN A C 1
ATOM 7387 O O . ASN B 1 412 ? 81.767 102.703 152.515 1.00 96.24 410 ASN A O 1
ATOM 7392 N N . ASP B 1 413 ? 83.590 101.913 153.553 1.00 95.43 411 ASP A N 1
ATOM 7393 C CA . ASP B 1 413 ? 82.896 101.584 154.790 1.00 96.41 411 ASP A CA 1
ATOM 7394 C C . ASP B 1 413 ? 83.156 102.683 155.812 1.00 96.14 411 ASP A C 1
ATOM 7395 O O . ASP B 1 413 ? 84.313 103.010 156.096 1.00 98.97 411 ASP A O 1
ATOM 7400 N N . GLY B 1 414 ? 82.087 103.245 156.358 1.00 91.79 412 GLY A N 1
ATOM 7401 C CA . GLY B 1 414 ? 82.177 104.308 157.339 1.00 92.11 412 GLY A CA 1
ATOM 7402 C C . GLY B 1 414 ? 81.881 105.666 156.726 1.00 95.21 412 GLY A C 1
ATOM 7403 O O . GLY B 1 414 ? 81.675 105.812 155.520 1.00 99.75 412 GLY A O 1
ATOM 7404 N N . LYS B 1 415 ? 81.863 106.672 157.597 1.00 92.64 413 LYS A N 1
ATOM 7405 C CA . LYS B 1 415 ? 81.554 108.039 157.210 1.00 90.24 413 LYS A CA 1
ATOM 7406 C C . LYS B 1 415 ? 82.578 108.994 157.804 1.00 90.18 413 LYS A C 1
ATOM 7407 O O . LYS B 1 415 ? 82.962 108.860 158.969 1.00 94.69 413 LYS A O 1
ATOM 7413 N N . ILE B 1 416 ? 83.017 109.954 156.996 1.00 86.73 414 ILE A N 1
ATOM 7414 C CA . ILE B 1 416 ? 83.855 111.059 157.447 1.00 82.99 414 ILE A CA 1
ATOM 7415 C C . ILE B 1 416 ? 83.091 112.346 157.180 1.00 82.55 414 ILE A C 1
ATOM 7416 O O . ILE B 1 416 ? 82.815 112.679 156.021 1.00 86.82 414 ILE A O 1
ATOM 7421 N N . LEU B 1 417 ? 82.753 113.069 158.244 1.00 83.41 415 LEU A N 1
ATOM 7422 C CA . LEU B 1 417 ? 81.930 114.266 158.148 1.00 83.06 415 LEU A CA 1
ATOM 7423 C C . LEU B 1 417 ? 82.740 115.483 158.564 1.00 86.84 415 LEU A C 1
ATOM 7424 O O . LEU B 1 417 ? 83.352 115.490 159.637 1.00 92.54 415 LEU A O 1
ATOM 7429 N N . LEU B 1 418 ? 82.737 116.506 157.716 1.00 86.49 416 LEU A N 1
ATOM 7430 C CA . LEU B 1 418 ? 83.365 117.789 158.010 1.00 87.67 416 LEU A CA 1
ATOM 7431 C C . LEU B 1 418 ? 82.257 118.826 158.129 1.00 90.74 416 LEU A C 1
ATOM 7432 O O . LEU B 1 418 ? 81.558 119.108 157.150 1.00 94.38 416 LEU A O 1
ATOM 7437 N N . ASP B 1 419 ? 82.098 119.386 159.329 1.00 92.39 417 ASP A N 1
ATOM 7438 C CA . ASP B 1 419 ? 81.037 120.349 159.628 1.00 94.51 417 ASP A CA 1
ATOM 7439 C C . ASP B 1 419 ? 79.649 119.768 159.371 1.00 95.52 417 ASP A C 1
ATOM 7440 O O . ASP B 1 419 ? 78.746 120.471 158.912 1.00 98.10 417 ASP A O 1
ATOM 7445 N N . GLY B 1 420 ? 79.465 118.484 159.667 1.00 92.46 418 GLY A N 1
ATOM 7446 C CA . GLY B 1 420 ? 78.179 117.841 159.501 1.00 87.15 418 GLY A CA 1
ATOM 7447 C C . GLY B 1 420 ? 77.845 117.408 158.092 1.00 88.49 418 GLY A C 1
ATOM 7448 O O . GLY B 1 420 ? 76.729 116.928 157.860 1.00 89.70 418 GLY A O 1
ATOM 7449 N N . VAL B 1 421 ? 78.767 117.558 157.145 1.00 86.94 419 VAL A N 1
ATOM 7450 C CA . VAL B 1 421 ? 78.556 117.164 155.758 1.00 82.29 419 VAL A CA 1
ATOM 7451 C C . VAL B 1 421 ? 79.616 116.138 155.390 1.00 84.00 419 VAL A C 1
ATOM 7452 O O . VAL B 1 421 ? 80.808 116.356 155.636 1.00 88.25 419 VAL A O 1
ATOM 7456 N N . GLU B 1 422 ? 79.182 115.018 154.815 1.00 81.57 420 GLU A N 1
ATOM 7457 C CA . GLU B 1 422 ? 80.116 113.979 154.404 1.00 80.25 420 GLU A CA 1
ATOM 7458 C C . GLU B 1 422 ? 81.092 114.530 153.373 1.00 79.82 420 GLU A C 1
ATOM 7459 O O . GLU B 1 422 ? 80.706 115.256 152.453 1.00 82.28 420 GLU A O 1
ATOM 7465 N N . VAL B 1 423 ? 82.371 114.178 153.532 1.00 78.11 421 VAL A N 1
ATOM 7466 C CA . VAL B 1 423 ? 83.428 114.761 152.713 1.00 78.45 421 VAL A CA 1
ATOM 7467 C C . VAL B 1 423 ? 83.298 114.428 151.236 1.00 79.67 421 VAL A C 1
ATOM 7468 O O . VAL B 1 423 ? 83.970 115.055 150.411 1.00 81.87 421 VAL A O 1
ATOM 7472 N N . GLU B 1 424 ? 82.459 113.459 150.877 1.00 80.56 422 GLU A N 1
ATOM 7473 C CA . GLU B 1 424 ? 82.243 113.135 149.475 1.00 80.39 422 GLU A CA 1
ATOM 7474 C C . GLU B 1 424 ? 81.205 114.030 148.814 1.00 82.99 422 GLU A C 1
ATOM 7475 O O . GLU B 1 424 ? 81.062 113.983 147.588 1.00 86.00 422 GLU A O 1
ATOM 7481 N N . ASP B 1 425 ? 80.480 114.838 149.588 1.00 81.52 423 ASP A N 1
ATOM 7482 C CA . ASP B 1 425 ? 79.530 115.787 149.026 1.00 78.60 423 ASP A CA 1
ATOM 7483 C C . ASP B 1 425 ? 80.172 117.113 148.646 1.00 82.88 423 ASP A C 1
ATOM 7484 O O . ASP B 1 425 ? 79.625 117.829 147.800 1.00 88.62 423 ASP A O 1
ATOM 7489 N N . TYR B 1 426 ? 81.303 117.459 149.251 1.00 80.42 424 TYR A N 1
ATOM 7490 C CA . TYR B 1 426 ? 82.043 118.641 148.840 1.00 77.35 424 TYR A CA 1
ATOM 7491 C C . TYR B 1 426 ? 82.664 118.426 147.466 1.00 79.03 424 TYR A C 1
ATOM 7492 O O . TYR B 1 426 ? 82.960 117.299 147.062 1.00 85.97 424 TYR A O 1
ATOM 7501 N N . ARG B 1 427 ? 82.860 119.523 146.743 1.00 77.59 425 ARG A N 1
ATOM 7502 C CA . ARG B 1 427 ? 83.732 119.478 145.581 1.00 78.35 425 ARG A CA 1
ATOM 7503 C C . ARG B 1 427 ? 85.172 119.289 146.037 1.00 81.88 425 ARG A C 1
ATOM 7504 O O . ARG B 1 427 ? 85.567 119.738 147.115 1.00 87.22 425 ARG A O 1
ATOM 7512 N N . LEU B 1 428 ? 85.961 118.604 145.207 1.00 77.67 426 LEU A N 1
ATOM 7513 C CA . LEU B 1 428 ? 87.335 118.300 145.591 1.00 78.02 426 LEU A CA 1
ATOM 7514 C C . LEU B 1 428 ? 88.147 119.571 145.805 1.00 82.02 426 LEU A C 1
ATOM 7515 O O . LEU B 1 428 ? 88.922 119.666 146.764 1.00 86.09 426 LEU A O 1
ATOM 7520 N N . ARG B 1 429 ? 87.985 120.558 144.923 1.00 80.17 427 ARG A N 1
ATOM 7521 C CA . ARG B 1 429 ? 88.707 121.814 145.085 1.00 76.59 427 ARG A CA 1
ATOM 7522 C C . ARG B 1 429 ? 88.261 122.554 146.340 1.00 75.50 427 ARG A C 1
ATOM 7523 O O . ARG B 1 429 ? 89.089 123.136 147.050 1.00 83.22 427 ARG A O 1
ATOM 7531 N N . ASN B 1 430 ? 86.959 122.547 146.629 1.00 71.41 428 ASN A N 1
ATOM 7532 C CA . ASN B 1 430 ? 86.464 123.263 147.800 1.00 71.36 428 ASN A CA 1
ATOM 7533 C C . ASN B 1 430 ? 86.831 122.543 149.091 1.00 75.50 428 ASN A C 1
ATOM 7534 O O . ASN B 1 430 ? 87.126 123.187 150.103 1.00 80.22 428 ASN A O 1
ATOM 7539 N N . LEU B 1 431 ? 86.807 121.208 149.080 1.00 75.99 429 LEU A N 1
ATOM 7540 C CA . LEU B 1 431 ? 87.125 120.454 150.289 1.00 74.91 429 LEU A CA 1
ATOM 7541 C C . LEU B 1 431 ? 88.574 120.662 150.709 1.00 76.70 429 LEU A C 1
ATOM 7542 O O . LEU B 1 431 ? 88.861 120.870 151.893 1.00 80.71 429 LEU A O 1
ATOM 7547 N N . ARG B 1 432 ? 89.501 120.615 149.754 1.00 74.98 430 ARG A N 1
ATOM 7548 C CA . ARG B 1 432 ? 90.918 120.735 150.064 1.00 72.43 430 ARG A CA 1
ATOM 7549 C C . ARG B 1 432 ? 91.340 122.161 150.389 1.00 75.79 430 ARG A C 1
ATOM 7550 O O . ARG B 1 432 ? 92.469 122.365 150.846 1.00 81.92 430 ARG A O 1
ATOM 7558 N N . ARG B 1 433 ? 90.470 123.146 150.167 1.00 75.83 431 ARG A N 1
ATOM 7559 C CA . ARG B 1 433 ? 90.778 124.515 150.558 1.00 75.83 431 ARG A CA 1
ATOM 7560 C C . ARG B 1 433 ? 90.677 124.717 152.063 1.00 79.30 431 ARG A C 1
ATOM 7561 O O . ARG B 1 433 ? 91.319 125.625 152.601 1.00 88.24 431 ARG A O 1
ATOM 7569 N N . HIS B 1 434 ? 89.902 123.886 152.754 1.00 75.92 432 HIS A N 1
ATOM 7570 C CA . HIS B 1 434 ? 89.690 124.019 154.188 1.00 76.77 432 HIS A CA 1
ATOM 7571 C C . HIS B 1 434 ? 90.653 123.185 155.020 1.00 80.90 432 HIS A C 1
ATOM 7572 O O . HIS B 1 434 ? 90.559 123.206 156.251 1.00 87.36 432 HIS A O 1
ATOM 7579 N N . ILE B 1 435 ? 91.568 122.453 154.391 1.00 80.19 433 ILE A N 1
ATOM 7580 C CA . ILE B 1 435 ? 92.476 121.552 155.090 1.00 75.15 433 ILE A CA 1
ATOM 7581 C C . ILE B 1 435 ? 93.908 121.947 154.761 1.00 78.58 433 ILE A C 1
ATOM 7582 O O . ILE B 1 435 ? 94.272 122.058 153.585 1.00 82.50 433 ILE A O 1
ATOM 7587 N N . ALA B 1 436 ? 94.714 122.155 155.798 1.00 78.05 434 ALA A N 1
ATOM 7588 C CA . ALA B 1 436 ? 96.140 122.412 155.662 1.00 75.03 434 ALA A CA 1
ATOM 7589 C C . ALA B 1 436 ? 96.903 121.180 156.125 1.00 77.98 434 ALA A C 1
ATOM 7590 O O . ALA B 1 436 ? 96.653 120.667 157.221 1.00 80.66 434 ALA A O 1
ATOM 7592 N N . LEU B 1 437 ? 97.830 120.710 155.296 1.00 81.73 435 LEU A N 1
ATOM 7593 C CA . LEU B 1 437 ? 98.482 119.425 155.499 1.00 82.54 435 LEU A CA 1
ATOM 7594 C C . LEU B 1 437 ? 99.993 119.588 155.582 1.00 87.03 435 LEU A C 1
ATOM 7595 O O . LEU B 1 437 ? 100.592 120.335 154.803 1.00 90.91 435 LEU A O 1
ATOM 7600 N N . VAL B 1 438 ? 100.601 118.883 156.532 1.00 86.52 436 VAL A N 1
ATOM 7601 C CA . VAL B 1 438 ? 102.051 118.754 156.635 1.00 82.94 436 VAL A CA 1
ATOM 7602 C C . VAL B 1 438 ? 102.355 117.267 156.525 1.00 88.24 436 VAL A C 1
ATOM 7603 O O . VAL B 1 438 ? 102.239 116.528 157.509 1.00 94.22 436 VAL A O 1
ATOM 7607 N N . THR B 1 439 ? 102.742 116.819 155.335 1.00 85.39 437 THR A N 1
ATOM 7608 C CA . THR B 1 439 ? 103.011 115.406 155.128 1.00 86.95 437 THR A CA 1
ATOM 7609 C C . THR B 1 439 ? 104.312 114.998 155.812 1.00 91.91 437 THR A C 1
ATOM 7610 O O . THR B 1 439 ? 105.181 115.824 156.105 1.00 92.27 437 THR A O 1
ATOM 7614 N N . GLN B 1 440 ? 104.433 113.696 156.077 1.00 93.40 438 GLN A N 1
ATOM 7615 C CA . GLN B 1 440 ? 105.657 113.174 156.674 1.00 94.17 438 GLN A CA 1
ATOM 7616 C C . GLN B 1 440 ? 106.848 113.359 155.741 1.00 93.74 438 GLN A C 1
ATOM 7617 O O . GLN B 1 440 ? 107.941 113.727 156.186 1.00 97.26 438 GLN A O 1
ATOM 7623 N N . GLN B 1 441 ? 106.655 113.118 154.448 1.00 89.98 439 GLN A N 1
ATOM 7624 C CA . GLN B 1 441 ? 107.702 113.317 153.452 1.00 88.21 439 GLN A CA 1
ATOM 7625 C C . GLN B 1 441 ? 107.636 114.758 152.963 1.00 89.36 439 GLN A C 1
ATOM 7626 O O . GLN B 1 441 ? 106.686 115.145 152.275 1.00 93.55 439 GLN A O 1
ATOM 7632 N N . VAL B 1 442 ? 108.643 115.549 153.314 1.00 84.06 440 VAL A N 1
ATOM 7633 C CA . VAL B 1 442 ? 108.675 116.959 152.945 1.00 78.17 440 VAL A CA 1
ATOM 7634 C C . VAL B 1 442 ? 109.170 117.088 151.512 1.00 78.03 440 VAL A C 1
ATOM 7635 O O . VAL B 1 442 ? 110.221 116.545 151.153 1.00 80.03 440 VAL A O 1
ATOM 7639 N N . THR B 1 443 ? 108.412 117.808 150.688 1.00 78.05 441 THR A N 1
ATOM 7640 C CA . THR B 1 443 ? 108.763 118.034 149.293 1.00 80.77 441 THR A CA 1
ATOM 7641 C C . THR B 1 443 ? 108.751 119.529 149.014 1.00 79.38 441 THR A C 1
ATOM 7642 O O . THR B 1 443 ? 107.792 120.221 149.367 1.00 84.62 441 THR A O 1
ATOM 7646 N N . LEU B 1 444 ? 109.815 120.020 148.384 1.00 75.24 442 LEU A N 1
ATOM 7647 C CA . LEU B 1 444 ? 109.934 121.422 148.020 1.00 69.90 442 LEU A CA 1
ATOM 7648 C C . LEU B 1 444 ? 110.247 121.530 146.535 1.00 74.31 442 LEU A C 1
ATOM 7649 O O . LEU B 1 444 ? 110.769 120.598 145.920 1.00 79.90 442 LEU A O 1
ATOM 7654 N N . PHE B 1 445 ? 109.917 122.681 145.964 1.00 74.88 443 PHE A N 1
ATOM 7655 C CA . PHE B 1 445 ? 110.156 122.948 144.555 1.00 71.49 443 PHE A CA 1
ATOM 7656 C C . PHE B 1 445 ? 111.434 123.756 144.373 1.00 74.84 443 PHE A C 1
ATOM 7657 O O . PHE B 1 445 ? 111.890 124.459 145.278 1.00 78.45 443 PHE A O 1
ATOM 7665 N N . ASN B 1 446 ? 112.011 123.646 143.177 1.00 78.04 444 ASN A N 1
ATOM 7666 C CA . ASN B 1 446 ? 113.238 124.364 142.837 1.00 80.80 444 ASN A CA 1
ATOM 7667 C C . ASN B 1 446 ? 112.874 125.811 142.523 1.00 85.01 444 ASN A C 1
ATOM 7668 O O . ASN B 1 446 ? 112.721 126.220 141.369 1.00 89.11 444 ASN A O 1
ATOM 7673 N N . ASP B 1 447 ? 112.734 126.599 143.582 1.00 82.60 445 ASP A N 1
ATOM 7674 C CA . ASP B 1 447 ? 112.351 128.000 143.468 1.00 81.11 445 ASP A CA 1
ATOM 7675 C C . ASP B 1 447 ? 112.844 128.724 144.716 1.00 82.21 445 ASP A C 1
ATOM 7676 O O . ASP B 1 447 ? 113.561 128.151 145.542 1.00 86.89 445 ASP A O 1
ATOM 7681 N N . SER B 1 448 ? 112.458 129.989 144.856 1.00 77.14 446 SER A N 1
ATOM 7682 C CA . SER B 1 448 ? 112.885 130.775 146.000 1.00 74.84 446 SER A CA 1
ATOM 7683 C C . SER B 1 448 ? 112.145 130.331 147.261 1.00 72.68 446 SER A C 1
ATOM 7684 O O . SER B 1 448 ? 111.155 129.596 147.213 1.00 77.60 446 SER A O 1
ATOM 7687 N N . VAL B 1 449 ? 112.652 130.785 148.408 1.00 69.54 447 VAL A N 1
ATOM 7688 C CA . VAL B 1 449 ? 112.024 130.456 149.685 1.00 67.80 447 VAL A CA 1
ATOM 7689 C C . VAL B 1 449 ? 110.630 131.064 149.768 1.00 71.93 447 VAL A C 1
ATOM 7690 O O . VAL B 1 449 ? 109.676 130.414 150.214 1.00 77.75 447 VAL A O 1
ATOM 7694 N N . ALA B 1 450 ? 110.490 132.321 149.341 1.00 72.60 448 ALA A N 1
ATOM 7695 C CA . ALA B 1 450 ? 109.190 132.983 149.393 1.00 68.28 448 ALA A CA 1
ATOM 7696 C C . ALA B 1 450 ? 108.184 132.301 148.475 1.00 68.90 448 ALA A C 1
ATOM 7697 O O . ALA B 1 450 ? 107.002 132.187 148.819 1.00 73.82 448 ALA A O 1
ATOM 7699 N N . ASN B 1 451 ? 108.630 131.849 147.302 1.00 68.61 449 ASN A N 1
ATOM 7700 C CA . ASN B 1 451 ? 107.730 131.145 146.395 1.00 69.74 449 ASN A CA 1
ATOM 7701 C C . ASN B 1 451 ? 107.318 129.789 146.951 1.00 72.36 449 ASN A C 1
ATOM 7702 O O . ASN B 1 451 ? 106.191 129.342 146.715 1.00 79.17 449 ASN A O 1
ATOM 7707 N N . ASN B 1 452 ? 108.213 129.117 147.678 1.00 71.25 450 ASN A N 1
ATOM 7708 C CA . ASN B 1 452 ? 107.854 127.843 148.291 1.00 66.87 450 ASN A CA 1
ATOM 7709 C C . ASN B 1 452 ? 106.876 128.039 149.442 1.00 68.14 450 ASN A C 1
ATOM 7710 O O . ASN B 1 452 ? 105.935 127.253 149.602 1.00 75.49 450 ASN A O 1
ATOM 7715 N N . ILE B 1 453 ? 107.084 129.073 150.258 1.00 64.05 451 ILE A N 1
ATOM 7716 C CA . ILE B 1 453 ? 106.187 129.315 151.384 1.00 62.26 451 ILE A CA 1
ATOM 7717 C C . ILE B 1 453 ? 104.799 129.708 150.892 1.00 69.39 451 ILE A C 1
ATOM 7718 O O . ILE B 1 453 ? 103.785 129.209 151.393 1.00 77.17 451 ILE A O 1
ATOM 7723 N N . ALA B 1 454 ? 104.727 130.600 149.908 1.00 70.91 452 ALA A N 1
ATOM 7724 C CA . ALA B 1 454 ? 103.456 131.038 149.334 1.00 72.56 452 ALA A CA 1
ATOM 7725 C C . ALA B 1 454 ? 103.281 130.329 147.996 1.00 75.51 452 ALA A C 1
ATOM 7726 O O . ALA B 1 454 ? 103.722 130.810 146.953 1.00 79.68 452 ALA A O 1
ATOM 7728 N N . TYR B 1 455 ? 102.625 129.173 148.031 1.00 75.36 453 TYR A N 1
ATOM 7729 C CA . TYR B 1 455 ? 102.435 128.342 146.853 1.00 74.79 453 TYR A CA 1
ATOM 7730 C C . TYR B 1 455 ? 100.953 128.093 146.619 1.00 85.95 453 TYR A C 1
ATOM 7731 O O . TYR B 1 455 ? 100.187 127.903 147.568 1.00 91.36 453 TYR A O 1
ATOM 7740 N N . GLY B 1 456 ? 100.556 128.099 145.348 1.00 86.89 454 GLY A N 1
ATOM 7741 C CA . GLY B 1 456 ? 99.205 127.741 144.966 1.00 88.17 454 GLY A CA 1
ATOM 7742 C C . GLY B 1 456 ? 98.160 128.797 145.258 1.00 92.94 454 GLY A C 1
ATOM 7743 O O . GLY B 1 456 ? 98.211 129.902 144.711 1.00 95.52 454 GLY A O 1
ATOM 7744 N N . ASP B 1 457 ? 97.198 128.458 146.118 1.00 93.72 455 ASP A N 1
ATOM 7745 C CA . ASP B 1 457 ? 96.101 129.374 146.409 1.00 98.50 455 ASP A CA 1
ATOM 7746 C C . ASP B 1 457 ? 96.579 130.629 147.126 1.00 99.09 455 ASP A C 1
ATOM 7747 O O . ASP B 1 457 ? 95.957 131.689 146.996 1.00 102.51 455 ASP A O 1
ATOM 7752 N N . LEU B 1 458 ? 97.669 130.534 147.881 1.00 92.04 456 LEU A N 1
ATOM 7753 C CA . LEU B 1 458 ? 98.201 131.665 148.626 1.00 89.35 456 LEU A CA 1
ATOM 7754 C C . LEU B 1 458 ? 99.272 132.427 147.857 1.00 92.03 456 LEU A C 1
ATOM 7755 O O . LEU B 1 458 ? 99.907 133.319 148.428 1.00 98.04 456 LEU A O 1
ATOM 7760 N N . ALA B 1 459 ? 99.490 132.094 146.588 1.00 89.83 457 ALA A N 1
ATOM 7761 C CA . ALA B 1 459 ? 100.475 132.806 145.787 1.00 88.51 457 ALA A CA 1
ATOM 7762 C C . ALA B 1 459 ? 100.078 134.269 145.629 1.00 97.46 457 ALA A C 1
ATOM 7763 O O . ALA B 1 459 ? 98.896 134.612 145.546 1.00 101.56 457 ALA A O 1
ATOM 7765 N N . GLY B 1 460 ? 101.085 135.137 145.590 1.00 98.67 458 GLY A N 1
ATOM 7766 C CA . GLY B 1 460 ? 100.845 136.561 145.510 1.00 104.78 458 GLY A CA 1
ATOM 7767 C C . GLY B 1 460 ? 100.577 137.240 146.832 1.00 107.42 458 GLY A C 1
ATOM 7768 O O . GLY B 1 460 ? 100.198 138.417 146.840 1.00 111.67 458 GLY A O 1
ATOM 7769 N N . ALA B 1 461 ? 100.754 136.539 147.948 1.00 101.63 459 ALA A N 1
ATOM 7770 C CA . ALA B 1 461 ? 100.551 137.145 149.250 1.00 100.99 459 ALA A CA 1
ATOM 7771 C C . ALA B 1 461 ? 101.617 138.208 149.511 1.00 100.69 459 ALA A C 1
ATOM 7772 O O . ALA B 1 461 ? 102.735 138.117 148.996 1.00 100.15 459 ALA A O 1
ATOM 7774 N N . PRO B 1 462 ? 101.293 139.234 150.298 1.00 99.89 460 PRO A N 1
ATOM 7775 C CA . PRO B 1 462 ? 102.292 140.261 150.611 1.00 97.88 460 PRO A CA 1
ATOM 7776 C C . PRO B 1 462 ? 103.460 139.679 151.391 1.00 98.97 460 PRO A C 1
ATOM 7777 O O . PRO B 1 462 ? 103.314 138.715 152.145 1.00 102.55 460 PRO A O 1
ATOM 7781 N N . ARG B 1 463 ? 104.637 140.279 151.191 1.00 94.22 461 ARG A N 1
ATOM 7782 C CA . ARG B 1 463 ? 105.847 139.775 151.831 1.00 91.87 461 ARG A CA 1
ATOM 7783 C C . ARG B 1 463 ? 105.744 139.825 153.350 1.00 94.36 461 ARG A C 1
ATOM 7784 O O . ARG B 1 463 ? 106.357 139.002 154.040 1.00 100.44 461 ARG A O 1
ATOM 7792 N N . GLU B 1 464 ? 104.975 140.773 153.889 1.00 90.75 462 GLU A N 1
ATOM 7793 C CA . GLU B 1 464 ? 104.786 140.835 155.334 1.00 95.28 462 GLU A CA 1
ATOM 7794 C C . GLU B 1 464 ? 104.083 139.585 155.850 1.00 99.30 462 GLU A C 1
ATOM 7795 O O . GLU B 1 464 ? 104.449 139.048 156.902 1.00 102.37 462 GLU A O 1
ATOM 7801 N N . GLU B 1 465 ? 103.069 139.109 155.123 1.00 97.89 463 GLU A N 1
ATOM 7802 C CA . GLU B 1 465 ? 102.384 137.882 155.518 1.00 96.32 463 GLU A CA 1
ATOM 7803 C C . GLU B 1 465 ? 103.325 136.684 155.473 1.00 92.59 463 GLU A C 1
ATOM 7804 O O . GLU B 1 465 ? 103.296 135.829 156.366 1.00 93.63 463 GLU A O 1
ATOM 7810 N N . ILE B 1 466 ? 104.165 136.607 154.438 1.00 88.40 464 ILE A N 1
ATOM 7811 C CA . ILE B 1 466 ? 105.118 135.507 154.328 1.00 83.69 464 ILE A CA 1
ATOM 7812 C C . ILE B 1 466 ? 106.102 135.536 155.488 1.00 83.21 464 ILE A C 1
ATOM 7813 O O . ILE B 1 466 ? 106.416 134.498 156.083 1.00 86.10 464 ILE A O 1
ATOM 7818 N N . GLU B 1 467 ? 106.606 136.724 155.829 1.00 86.36 465 GLU A N 1
ATOM 7819 C CA . GLU B 1 467 ? 107.539 136.834 156.945 1.00 86.35 465 GLU A CA 1
ATOM 7820 C C . GLU B 1 467 ? 106.874 136.498 158.273 1.00 84.39 465 GLU A C 1
ATOM 7821 O O . GLU B 1 467 ? 107.507 135.887 159.140 1.00 89.19 465 GLU A O 1
ATOM 7827 N N . ARG B 1 468 ? 105.612 136.893 158.457 1.00 83.23 466 ARG A N 1
ATOM 7828 C CA . ARG B 1 468 ? 104.902 136.526 159.678 1.00 84.82 466 ARG A CA 1
ATOM 7829 C C . ARG B 1 468 ? 104.705 135.019 159.770 1.00 83.15 466 ARG A C 1
ATOM 7830 O O . ARG B 1 468 ? 104.836 134.436 160.853 1.00 81.42 466 ARG A O 1
ATOM 7838 N N . ALA B 1 469 ? 104.377 134.373 158.649 1.00 84.14 467 ALA A N 1
ATOM 7839 C CA . ALA B 1 469 ? 104.229 132.921 158.649 1.00 78.20 467 ALA A CA 1
ATOM 7840 C C . ALA B 1 469 ? 105.553 132.229 158.948 1.00 81.30 467 ALA A C 1
ATOM 7841 O O . ALA B 1 469 ? 105.591 131.247 159.698 1.00 83.07 467 ALA A O 1
ATOM 7843 N N . ALA B 1 470 ? 106.649 132.725 158.369 1.00 82.43 468 ALA A N 1
ATOM 7844 C CA . ALA B 1 470 ? 107.954 132.118 158.609 1.00 73.76 468 ALA A CA 1
ATOM 7845 C C . ALA B 1 470 ? 108.400 132.311 160.052 1.00 74.89 468 ALA A C 1
ATOM 7846 O O . ALA B 1 470 ? 109.058 131.436 160.625 1.00 80.95 468 ALA A O 1
ATOM 7848 N N . LYS B 1 471 ? 108.061 133.454 160.651 1.00 76.57 469 LYS A N 1
ATOM 7849 C CA . LYS B 1 471 ? 108.433 133.702 162.040 1.00 80.90 469 LYS A CA 1
ATOM 7850 C C . LYS B 1 471 ? 107.761 132.707 162.979 1.00 83.41 469 LYS A C 1
ATOM 7851 O O . LYS B 1 471 ? 108.377 132.239 163.944 1.00 84.56 469 LYS A O 1
ATOM 7857 N N . ALA B 1 472 ? 106.497 132.371 162.712 1.00 84.11 470 ALA A N 1
ATOM 7858 C CA . ALA B 1 472 ? 105.791 131.409 163.552 1.00 80.84 470 ALA A CA 1
ATOM 7859 C C . ALA B 1 472 ? 106.432 130.030 163.474 1.00 81.52 470 ALA A C 1
ATOM 7860 O O . ALA B 1 472 ? 106.500 129.313 164.479 1.00 86.42 470 ALA A O 1
ATOM 7862 N N . ALA B 1 473 ? 106.905 129.640 162.294 1.00 78.48 471 ALA A N 1
ATOM 7863 C CA . ALA B 1 473 ? 107.551 128.348 162.104 1.00 74.16 471 ALA A CA 1
ATOM 7864 C C . ALA B 1 473 ? 109.008 128.342 162.543 1.00 78.04 471 ALA A C 1
ATOM 7865 O O . ALA B 1 473 ? 109.718 127.375 162.247 1.00 81.67 471 ALA A O 1
ATOM 7867 N N . ASN B 1 474 ? 109.463 129.390 163.234 1.00 78.26 472 ASN A N 1
ATOM 7868 C CA . ASN B 1 474 ? 110.846 129.498 163.702 1.00 77.44 472 ASN A CA 1
ATOM 7869 C C . ASN B 1 474 ? 111.834 129.357 162.547 1.00 76.03 472 ASN A C 1
ATOM 7870 O O . ASN B 1 474 ? 112.889 128.735 162.679 1.00 78.50 472 ASN A O 1
ATOM 7875 N N . ALA B 1 475 ? 111.488 129.943 161.402 1.00 75.56 473 ALA A N 1
ATOM 7876 C CA . ALA B 1 475 ? 112.306 129.844 160.205 1.00 73.82 473 ALA A CA 1
ATOM 7877 C C . ALA B 1 475 ? 112.907 131.167 159.756 1.00 81.31 473 ALA A C 1
ATOM 7878 O O . ALA B 1 475 ? 113.758 131.161 158.862 1.00 84.24 473 ALA A O 1
ATOM 7880 N N . LYS B 1 476 ? 112.500 132.292 160.346 1.00 85.94 474 LYS A N 1
ATOM 7881 C CA . LYS B 1 476 ? 113.014 133.584 159.906 1.00 86.85 474 LYS A CA 1
ATOM 7882 C C . LYS B 1 476 ? 114.500 133.735 160.203 1.00 90.74 474 LYS A C 1
ATOM 7883 O O . LYS B 1 476 ? 115.219 134.389 159.438 1.00 95.16 474 LYS A O 1
ATOM 7889 N N . GLU B 1 477 ? 114.976 133.136 161.296 1.00 89.35 475 GLU A N 1
ATOM 7890 C CA . GLU B 1 477 ? 116.365 133.320 161.706 1.00 90.80 475 GLU A CA 1
ATOM 7891 C C . GLU B 1 477 ? 117.334 132.787 160.658 1.00 88.79 475 GLU A C 1
ATOM 7892 O O . GLU B 1 477 ? 118.277 133.481 160.263 1.00 92.63 475 GLU A O 1
ATOM 7898 N N . PHE B 1 478 ? 117.122 131.554 160.192 1.00 82.42 476 PHE A N 1
ATOM 7899 C CA . PHE B 1 478 ? 118.024 130.990 159.197 1.00 79.82 476 PHE A CA 1
ATOM 7900 C C . PHE B 1 478 ? 117.741 131.505 157.793 1.00 82.20 476 PHE A C 1
ATOM 7901 O O . PHE B 1 478 ? 118.633 131.457 156.941 1.00 87.46 476 PHE A O 1
ATOM 7909 N N . ILE B 1 479 ? 116.526 131.988 157.529 1.00 80.92 477 ILE A N 1
ATOM 7910 C CA . ILE B 1 479 ? 116.236 132.581 156.228 1.00 80.83 477 ILE A CA 1
ATOM 7911 C C . ILE B 1 479 ? 116.961 133.911 156.077 1.00 87.75 477 ILE A C 1
ATOM 7912 O O . ILE B 1 479 ? 117.502 134.222 155.009 1.00 90.50 477 ILE A O 1
ATOM 7917 N N . ASP B 1 480 ? 116.995 134.714 157.144 1.00 90.59 478 ASP A N 1
ATOM 7918 C CA . ASP B 1 480 ? 117.666 136.007 157.084 1.00 92.43 478 ASP A CA 1
ATOM 7919 C C . ASP B 1 480 ? 119.167 135.878 156.857 1.00 93.10 478 ASP A C 1
ATOM 7920 O O . ASP B 1 480 ? 119.791 136.831 156.380 1.00 94.34 478 ASP A O 1
ATOM 7925 N N . ASN B 1 481 ? 119.758 134.731 157.183 1.00 91.23 479 ASN A N 1
ATOM 7926 C CA . ASN B 1 481 ? 121.184 134.509 156.991 1.00 85.39 479 ASN A CA 1
ATOM 7927 C C . ASN B 1 481 ? 121.516 133.907 155.632 1.00 86.06 479 ASN A C 1
ATOM 7928 O O . ASN B 1 481 ? 122.693 133.658 155.353 1.00 89.24 479 ASN A O 1
ATOM 7933 N N . LEU B 1 482 ? 120.517 133.664 154.789 1.00 83.88 480 LEU A N 1
ATOM 7934 C CA . LEU B 1 482 ? 120.768 133.141 153.459 1.00 82.94 480 LEU A CA 1
ATOM 7935 C C . LEU B 1 482 ? 121.382 134.226 152.575 1.00 88.82 480 LEU A C 1
ATOM 7936 O O . LEU B 1 482 ? 121.235 135.419 152.850 1.00 91.05 480 LEU A O 1
ATOM 7941 N N . PRO B 1 483 ? 122.096 133.832 151.513 1.00 88.21 481 PRO A N 1
ATOM 7942 C CA . PRO B 1 483 ? 122.772 134.841 150.676 1.00 86.90 481 PRO A CA 1
ATOM 7943 C C . PRO B 1 483 ? 121.841 135.890 150.090 1.00 88.15 481 PRO A C 1
ATOM 7944 O O . PRO B 1 483 ? 122.217 137.067 150.018 1.00 90.78 481 PRO A O 1
ATOM 7948 N N . GLN B 1 484 ? 120.638 135.505 149.669 1.00 86.81 482 GLN A N 1
ATOM 7949 C CA . GLN B 1 484 ? 119.687 136.438 149.078 1.00 85.53 482 GLN A CA 1
ATOM 7950 C C . GLN B 1 484 ? 118.452 136.648 149.943 1.00 87.12 482 GLN A C 1
ATOM 7951 O O . GLN B 1 484 ? 117.467 137.223 149.468 1.00 90.25 482 GLN A O 1
ATOM 7957 N N . GLY B 1 485 ? 118.479 136.207 151.195 1.00 86.67 483 GLY A N 1
ATOM 7958 C CA . GLY B 1 485 ? 117.310 136.366 152.045 1.00 84.20 483 GLY A CA 1
ATOM 7959 C C . GLY B 1 485 ? 116.176 135.476 151.577 1.00 86.30 483 GLY A C 1
ATOM 7960 O O . GLY B 1 485 ? 116.371 134.294 151.275 1.00 88.11 483 GLY A O 1
ATOM 7961 N N . PHE B 1 486 ? 114.972 136.046 151.510 1.00 83.88 484 PHE A N 1
ATOM 7962 C CA . PHE B 1 486 ? 113.795 135.283 151.113 1.00 78.42 484 PHE A CA 1
ATOM 7963 C C . PHE B 1 486 ? 113.789 134.921 149.635 1.00 79.18 484 PHE A C 1
ATOM 7964 O O . PHE B 1 486 ? 112.960 134.104 149.222 1.00 83.61 484 PHE A O 1
ATOM 7972 N N . ASP B 1 487 ? 114.676 135.502 148.833 1.00 81.19 485 ASP A N 1
ATOM 7973 C CA . ASP B 1 487 ? 114.751 135.201 147.411 1.00 83.15 485 ASP A CA 1
ATOM 7974 C C . ASP B 1 487 ? 115.776 134.124 147.086 1.00 83.75 485 ASP A C 1
ATOM 7975 O O . ASP B 1 487 ? 116.006 133.845 145.905 1.00 86.16 485 ASP A O 1
ATOM 7980 N N . THR B 1 488 ? 116.397 133.521 148.095 1.00 81.13 486 THR A N 1
ATOM 7981 C CA . THR B 1 488 ? 117.394 132.488 147.857 1.00 79.87 486 THR A CA 1
ATOM 7982 C C . THR B 1 488 ? 116.749 131.242 147.265 1.00 79.84 486 THR A C 1
ATOM 7983 O O . THR B 1 488 ? 115.686 130.802 147.709 1.00 84.41 486 THR A O 1
ATOM 7987 N N . GLU B 1 489 ? 117.401 130.672 146.256 1.00 78.61 487 GLU A N 1
ATOM 7988 C CA . GLU B 1 489 ? 116.923 129.441 145.645 1.00 80.06 487 GLU A CA 1
ATOM 7989 C C . GLU B 1 489 ? 117.373 128.238 146.463 1.00 81.49 487 GLU A C 1
ATOM 7990 O O . GLU B 1 489 ? 118.527 128.157 146.892 1.00 86.35 487 GLU A O 1
ATOM 7996 N N . VAL B 1 490 ? 116.449 127.297 146.677 1.00 78.06 488 VAL A N 1
ATOM 7997 C CA . VAL B 1 490 ? 116.726 126.143 147.528 1.00 75.66 488 VAL A CA 1
ATOM 7998 C C . VAL B 1 490 ? 117.241 124.939 146.756 1.00 80.14 488 VAL A C 1
ATOM 7999 O O . VAL B 1 490 ? 117.634 123.941 147.379 1.00 84.09 488 VAL A O 1
ATOM 8003 N N . GLY B 1 491 ? 117.259 124.993 145.431 1.00 78.10 489 GLY A N 1
ATOM 8004 C CA . GLY B 1 491 ? 117.722 123.869 144.649 1.00 79.52 489 GLY A CA 1
ATOM 8005 C C . GLY B 1 491 ? 116.658 122.802 144.481 1.00 83.63 489 GLY A C 1
ATOM 8006 O O . GLY B 1 491 ? 115.492 122.966 144.849 1.00 85.94 489 GLY A O 1
ATOM 8007 N N . GLU B 1 492 ? 117.084 121.679 143.908 1.00 85.04 490 GLU A N 1
ATOM 8008 C CA . GLU B 1 492 ? 116.173 120.572 143.644 1.00 82.81 490 GLU A CA 1
ATOM 8009 C C . GLU B 1 492 ? 115.737 119.930 144.954 1.00 80.83 490 GLU A C 1
ATOM 8010 O O . GLU B 1 492 ? 116.569 119.414 145.706 1.00 83.82 490 GLU A O 1
ATOM 8016 N N . ASN B 1 493 ? 114.430 119.966 145.223 1.00 77.98 491 ASN A N 1
ATOM 8017 C CA . ASN B 1 493 ? 113.847 119.382 146.431 1.00 76.17 491 ASN A CA 1
ATOM 8018 C C . ASN B 1 493 ? 114.449 119.983 147.698 1.00 76.60 491 ASN A C 1
ATOM 8019 O O . ASN B 1 493 ? 114.515 119.327 148.739 1.00 80.13 491 ASN A O 1
ATOM 8024 N N . GLY B 1 494 ? 114.885 121.238 147.621 1.00 73.18 492 GLY A N 1
ATOM 8025 C CA . GLY B 1 494 ? 115.501 121.887 148.764 1.00 72.91 492 GLY A CA 1
ATOM 8026 C C . GLY B 1 494 ? 116.787 121.239 149.221 1.00 75.38 492 GLY A C 1
ATOM 8027 O O . GLY B 1 494 ? 117.080 121.237 150.421 1.00 77.94 492 GLY A O 1
ATOM 8028 N N . VAL B 1 495 ? 117.575 120.696 148.290 1.00 75.06 493 VAL A N 1
ATOM 8029 C CA . VAL B 1 495 ? 118.796 119.986 148.662 1.00 71.46 493 VAL A CA 1
ATOM 8030 C C . VAL B 1 495 ? 119.805 120.932 149.299 1.00 71.95 493 VAL A C 1
ATOM 8031 O O . VAL B 1 495 ? 120.652 120.505 150.094 1.00 77.27 493 VAL A O 1
ATOM 8035 N N . LEU B 1 496 ? 119.724 122.223 148.989 1.00 70.39 494 LEU A N 1
ATOM 8036 C CA . LEU B 1 496 ? 120.640 123.212 149.542 1.00 66.99 494 LEU A CA 1
ATOM 8037 C C . LEU B 1 496 ? 120.286 123.620 150.966 1.00 69.71 494 LEU A C 1
ATOM 8038 O O . LEU B 1 496 ? 120.798 124.635 151.448 1.00 76.06 494 LEU A O 1
ATOM 8043 N N . LEU B 1 497 ? 119.427 122.863 151.643 1.00 69.85 495 LEU A N 1
ATOM 8044 C CA . LEU B 1 497 ? 119.048 123.134 153.019 1.00 68.05 495 LEU A CA 1
ATOM 8045 C C . LEU B 1 497 ? 119.117 121.842 153.819 1.00 70.40 495 LEU A C 1
ATOM 8046 O O . LEU B 1 497 ? 119.025 120.742 153.269 1.00 78.00 495 LEU A O 1
ATOM 8051 N N . SER B 1 498 ? 119.285 121.983 155.130 1.00 65.52 496 SER A N 1
ATOM 8052 C CA . SER B 1 498 ? 119.255 120.821 156.002 1.00 65.72 496 SER A CA 1
ATOM 8053 C C . SER B 1 498 ? 117.818 120.333 156.178 1.00 70.97 496 SER A C 1
ATOM 8054 O O . SER B 1 498 ? 116.852 121.023 155.844 1.00 79.94 496 SER A O 1
ATOM 8057 N N . GLY B 1 499 ? 117.685 119.117 156.712 1.00 64.34 497 GLY A N 1
ATOM 8058 C CA . GLY B 1 499 ? 116.366 118.517 156.844 1.00 65.23 497 GLY A CA 1
ATOM 8059 C C . GLY B 1 499 ? 115.435 119.320 157.732 1.00 68.43 497 GLY A C 1
ATOM 8060 O O . GLY B 1 499 ? 114.258 119.506 157.407 1.00 76.48 497 GLY A O 1
ATOM 8061 N N . GLY B 1 500 ? 115.947 119.807 158.863 1.00 65.34 498 GLY A N 1
ATOM 8062 C CA . GLY B 1 500 ? 115.129 120.620 159.745 1.00 65.32 498 GLY A CA 1
ATOM 8063 C C . GLY B 1 500 ? 114.667 121.911 159.104 1.00 65.12 498 GLY A C 1
ATOM 8064 O O . GLY B 1 500 ? 113.533 122.345 159.325 1.00 73.74 498 GLY A O 1
ATOM 8065 N N . GLN B 1 501 ? 115.526 122.539 158.302 1.00 61.52 499 GLN A N 1
ATOM 8066 C CA . GLN B 1 501 ? 115.135 123.764 157.614 1.00 63.85 499 GLN A CA 1
ATOM 8067 C C . GLN B 1 501 ? 114.048 123.497 156.578 1.00 65.21 499 GLN A C 1
ATOM 8068 O O . GLN B 1 501 ? 113.105 124.286 156.445 1.00 73.78 499 GLN A O 1
ATOM 8074 N N . ARG B 1 502 ? 114.154 122.388 155.842 1.00 58.91 500 ARG A N 1
ATOM 8075 C CA . ARG B 1 502 ? 113.098 122.024 154.901 1.00 60.77 500 ARG A CA 1
ATOM 8076 C C . ARG B 1 502 ? 111.784 121.754 155.624 1.00 64.20 500 ARG A C 1
ATOM 8077 O O . ARG B 1 502 ? 110.713 122.177 155.169 1.00 70.97 500 ARG A O 1
ATOM 8085 N N . GLN B 1 503 ? 111.847 121.046 156.753 1.00 60.48 501 GLN A N 1
ATOM 8086 C CA . GLN B 1 503 ? 110.632 120.773 157.511 1.00 59.83 501 GLN A CA 1
ATOM 8087 C C . GLN B 1 503 ? 110.010 122.055 158.050 1.00 65.26 501 GLN A C 1
ATOM 8088 O O . GLN B 1 503 ? 108.782 122.200 158.040 1.00 73.60 501 GLN A O 1
ATOM 8094 N N . ARG B 1 504 ? 110.834 122.996 158.514 1.00 62.75 502 ARG A N 1
ATOM 8095 C CA . ARG B 1 504 ? 110.305 124.273 158.978 1.00 59.46 502 ARG A CA 1
ATOM 8096 C C . ARG B 1 504 ? 109.710 125.085 157.834 1.00 62.52 502 ARG A C 1
ATOM 8097 O O . ARG B 1 504 ? 108.714 125.788 158.031 1.00 69.90 502 ARG A O 1
ATOM 8105 N N . LEU B 1 505 ? 110.296 125.002 156.638 1.00 59.95 503 LEU A N 1
ATOM 8106 C CA . LEU B 1 505 ? 109.686 125.648 155.480 1.00 58.08 503 LEU A CA 1
ATOM 8107 C C . LEU B 1 505 ? 108.324 125.044 155.166 1.00 65.24 503 LEU A C 1
ATOM 8108 O O . LEU B 1 505 ? 107.382 125.767 154.826 1.00 71.66 503 LEU A O 1
ATOM 8113 N N . ALA B 1 506 ? 108.203 123.719 155.264 1.00 65.29 504 ALA A N 1
ATOM 8114 C CA . ALA B 1 506 ? 106.904 123.082 155.057 1.00 61.68 504 ALA A CA 1
ATOM 8115 C C . ALA B 1 506 ? 105.893 123.527 156.109 1.00 62.49 504 ALA A C 1
ATOM 8116 O O . ALA B 1 506 ? 104.721 123.774 155.793 1.00 68.04 504 ALA A O 1
ATOM 8118 N N . ILE B 1 507 ? 106.331 123.635 157.365 1.00 59.31 505 ILE A N 1
ATOM 8119 C CA . ILE B 1 507 ? 105.443 124.103 158.427 1.00 60.56 505 ILE A CA 1
ATOM 8120 C C . ILE B 1 507 ? 104.980 125.527 158.148 1.00 66.58 505 ILE A C 1
ATOM 8121 O O . ILE B 1 507 ? 103.806 125.862 158.340 1.00 71.55 505 ILE A O 1
ATOM 8126 N N . ALA B 1 508 ? 105.896 126.391 157.705 1.00 65.50 506 ALA A N 1
ATOM 8127 C CA . ALA B 1 508 ? 105.521 127.759 157.359 1.00 62.35 506 ALA A CA 1
ATOM 8128 C C . ALA B 1 508 ? 104.545 127.797 156.191 1.00 65.33 506 ALA A C 1
ATOM 8129 O O . ALA B 1 508 ? 103.598 128.594 156.196 1.00 71.88 506 ALA A O 1
ATOM 8131 N N . ARG B 1 509 ? 104.765 126.952 155.180 1.00 64.77 507 ARG A N 1
ATOM 8132 C CA . ARG B 1 509 ? 103.841 126.882 154.054 1.00 61.13 507 ARG A CA 1
ATOM 8133 C C . ARG B 1 509 ? 102.445 126.494 154.518 1.00 62.47 507 ARG A C 1
ATOM 8134 O O . ARG B 1 509 ? 101.449 127.067 154.063 1.00 66.94 507 ARG A O 1
ATOM 8142 N N . ALA B 1 510 ? 102.353 125.518 155.420 1.00 66.61 508 ALA A N 1
ATOM 8143 C CA . ALA B 1 510 ? 101.049 125.126 155.944 1.00 65.45 508 ALA A CA 1
ATOM 8144 C C . ALA B 1 510 ? 100.422 126.212 156.809 1.00 67.48 508 ALA A C 1
ATOM 8145 O O . ALA B 1 510 ? 99.204 126.410 156.756 1.00 75.21 508 ALA A O 1
ATOM 8147 N N . LEU B 1 511 ? 101.225 126.915 157.609 1.00 67.64 509 LEU A N 1
ATOM 8148 C CA . LEU B 1 511 ? 100.678 127.939 158.494 1.00 64.87 509 LEU A CA 1
ATOM 8149 C C . LEU B 1 511 ? 100.188 129.155 157.721 1.00 69.84 509 LEU A C 1
ATOM 8150 O O . LEU B 1 511 ? 99.245 129.823 158.158 1.00 72.56 509 LEU A O 1
ATOM 8155 N N . LEU B 1 512 ? 100.817 129.467 156.586 1.00 71.66 510 LEU A N 1
ATOM 8156 C CA . LEU B 1 512 ? 100.353 130.595 155.784 1.00 68.96 510 LEU A CA 1
ATOM 8157 C C . LEU B 1 512 ? 98.954 130.354 155.229 1.00 74.09 510 LEU A C 1
ATOM 8158 O O . LEU B 1 512 ? 98.175 131.302 155.080 1.00 80.64 510 LEU A O 1
ATOM 8163 N N . LYS B 1 513 ? 98.616 129.099 154.927 1.00 74.67 511 LYS A N 1
ATOM 8164 C CA . LYS B 1 513 ? 97.316 128.773 154.353 1.00 72.53 511 LYS A CA 1
ATOM 8165 C C . LYS B 1 513 ? 96.167 129.006 155.329 1.00 79.14 511 LYS A C 1
ATOM 8166 O O . LYS B 1 513 ? 95.020 129.138 154.890 1.00 86.19 511 LYS A O 1
ATOM 8172 N N . ASP B 1 514 ? 96.454 129.078 156.632 1.00 83.78 512 ASP A N 1
ATOM 8173 C CA . ASP B 1 514 ? 95.441 129.171 157.680 1.00 93.54 512 ASP A CA 1
ATOM 8174 C C . ASP B 1 514 ? 94.593 127.906 157.717 1.00 99.50 512 ASP A C 1
ATOM 8175 O O . ASP B 1 514 ? 95.037 126.875 158.234 1.00 101.92 512 ASP A O 1
ATOM 8180 N N . ALA B 1 515 ? 93.365 127.990 157.192 1.00 96.12 513 ALA A N 1
ATOM 8181 C CA . ALA B 1 515 ? 92.406 126.895 157.059 1.00 91.46 513 ALA A CA 1
ATOM 8182 C C . ALA B 1 515 ? 91.851 126.474 158.415 1.00 92.95 513 ALA A C 1
ATOM 8183 O O . ALA B 1 515 ? 92.577 126.466 159.417 1.00 97.53 513 ALA A O 1
ATOM 8185 N N . PRO B 1 516 ? 90.564 126.125 158.486 1.00 88.23 514 PRO A N 1
ATOM 8186 C CA . PRO B 1 516 ? 89.988 125.705 159.774 1.00 86.65 514 PRO A CA 1
ATOM 8187 C C . PRO B 1 516 ? 90.572 124.415 160.319 1.00 92.08 514 PRO A C 1
ATOM 8188 O O . PRO B 1 516 ? 90.621 124.239 161.542 1.00 98.23 514 PRO A O 1
ATOM 8192 N N . LEU B 1 517 ? 91.004 123.500 159.456 1.00 91.30 515 LEU A N 1
ATOM 8193 C CA . LEU B 1 517 ? 91.521 122.205 159.876 1.00 85.76 515 LEU A CA 1
ATOM 8194 C C . LEU B 1 517 ? 92.993 122.102 159.510 1.00 87.71 515 LEU A C 1
ATOM 8195 O O . LEU B 1 517 ? 93.366 122.321 158.353 1.00 88.78 515 LEU A O 1
ATOM 8200 N N . LEU B 1 518 ? 93.823 121.763 160.494 1.00 88.27 516 LEU A N 1
ATOM 8201 C CA . LEU B 1 518 ? 95.262 121.625 160.310 1.00 84.86 516 LEU A CA 1
ATOM 8202 C C . LEU B 1 518 ? 95.680 120.233 160.758 1.00 86.20 516 LEU A C 1
ATOM 8203 O O . LEU B 1 518 ? 95.390 119.830 161.890 1.00 88.54 516 LEU A O 1
ATOM 8208 N N . ILE B 1 519 ? 96.356 119.502 159.876 1.00 85.64 517 ILE A N 1
ATOM 8209 C CA . ILE B 1 519 ? 96.835 118.155 160.164 1.00 83.87 517 ILE A CA 1
ATOM 8210 C C . ILE B 1 519 ? 98.354 118.170 160.099 1.00 88.54 517 ILE A C 1
ATOM 8211 O O . ILE B 1 519 ? 98.933 118.516 159.062 1.00 89.41 517 ILE A O 1
ATOM 8216 N N . LEU B 1 520 ? 98.997 117.793 161.200 1.00 88.75 518 LEU A N 1
ATOM 8217 C CA . LEU B 1 520 ? 100.449 117.713 161.284 1.00 86.04 518 LEU A CA 1
ATOM 8218 C C . LEU B 1 520 ? 100.851 116.249 161.383 1.00 89.71 518 LEU A C 1
ATOM 8219 O O . LEU B 1 520 ? 100.448 115.554 162.321 1.00 91.69 518 LEU A O 1
ATOM 8224 N N . ASP B 1 521 ? 101.646 115.789 160.423 1.00 90.24 519 ASP A N 1
ATOM 8225 C CA . ASP B 1 521 ? 102.095 114.400 160.350 1.00 92.39 519 ASP A CA 1
ATOM 8226 C C . ASP B 1 521 ? 103.596 114.378 160.627 1.00 94.89 519 ASP A C 1
ATOM 8227 O O . ASP B 1 521 ? 104.412 114.447 159.706 1.00 95.19 519 ASP A O 1
ATOM 8232 N N . GLU B 1 522 ? 103.951 114.275 161.907 1.00 93.11 520 GLU A N 1
ATOM 8233 C CA . GLU B 1 522 ? 105.343 114.255 162.352 1.00 91.73 520 GLU A CA 1
ATOM 8234 C C . GLU B 1 522 ? 106.096 115.480 161.836 1.00 93.21 520 GLU A C 1
ATOM 8235 O O . GLU B 1 522 ? 107.056 115.386 161.070 1.00 95.35 520 GLU A O 1
ATOM 8241 N N . ALA B 1 523 ? 105.633 116.649 162.275 1.00 92.28 521 ALA A N 1
ATOM 8242 C CA . ALA B 1 523 ? 106.175 117.913 161.800 1.00 89.97 521 ALA A CA 1
ATOM 8243 C C . ALA B 1 523 ? 107.470 118.311 162.493 1.00 90.57 521 ALA A C 1
ATOM 8244 O O . ALA B 1 523 ? 108.074 119.316 162.105 1.00 94.31 521 ALA A O 1
ATOM 8246 N N . THR B 1 524 ? 107.913 117.559 163.500 1.00 88.50 522 THR A N 1
ATOM 8247 C CA . THR B 1 524 ? 109.120 117.898 164.244 1.00 88.93 522 THR A CA 1
ATOM 8248 C C . THR B 1 524 ? 110.074 116.713 164.319 1.00 90.00 522 THR A C 1
ATOM 8249 O O . THR B 1 524 ? 110.811 116.563 165.297 1.00 92.88 522 THR A O 1
ATOM 8253 N N . SER B 1 525 ? 110.073 115.860 163.293 1.00 86.35 523 SER A N 1
ATOM 8254 C CA . SER B 1 525 ? 110.932 114.682 163.315 1.00 82.71 523 SER A CA 1
ATOM 8255 C C . SER B 1 525 ? 112.401 115.045 163.144 1.00 81.24 523 SER A C 1
ATOM 8256 O O . SER B 1 525 ? 113.273 114.364 163.695 1.00 85.63 523 SER A O 1
ATOM 8259 N N . ALA B 1 526 ? 112.698 116.105 162.393 1.00 80.34 524 ALA A N 1
ATOM 8260 C CA . ALA B 1 526 ? 114.068 116.499 162.093 1.00 77.07 524 ALA A CA 1
ATOM 8261 C C . ALA B 1 526 ? 114.468 117.790 162.802 1.00 79.27 524 ALA A C 1
ATOM 8262 O O . ALA B 1 526 ? 115.216 118.599 162.252 1.00 83.72 524 ALA A O 1
ATOM 8264 N N . LEU B 1 527 ? 113.984 117.993 164.024 1.00 81.14 525 LEU A N 1
ATOM 8265 C CA . LEU B 1 527 ? 114.270 119.196 164.788 1.00 80.46 525 LEU A CA 1
ATOM 8266 C C . LEU B 1 527 ? 114.771 118.830 166.177 1.00 85.97 525 LEU A C 1
ATOM 8267 O O . LEU B 1 527 ? 114.471 117.753 166.700 1.00 92.86 525 LEU A O 1
ATOM 8272 N N . ASP B 1 528 ? 115.540 119.739 166.769 1.00 83.16 526 ASP A N 1
ATOM 8273 C CA . ASP B 1 528 ? 116.033 119.551 168.122 1.00 85.25 526 ASP A CA 1
ATOM 8274 C C . ASP B 1 528 ? 114.967 119.971 169.131 1.00 89.90 526 ASP A C 1
ATOM 8275 O O . ASP B 1 528 ? 113.849 120.352 168.775 1.00 98.13 526 ASP A O 1
ATOM 8280 N N . THR B 1 529 ? 115.319 119.902 170.416 1.00 88.99 527 THR A N 1
ATOM 8281 C CA . THR B 1 529 ? 114.351 120.219 171.461 1.00 92.62 527 THR A CA 1
ATOM 8282 C C . THR B 1 529 ? 114.043 121.711 171.510 1.00 97.20 527 THR A C 1
ATOM 8283 O O . THR B 1 529 ? 112.905 122.102 171.791 1.00 99.43 527 THR A O 1
ATOM 8287 N N . GLU B 1 530 ? 115.039 122.560 171.246 1.00 96.42 528 GLU A N 1
ATOM 8288 C CA . GLU B 1 530 ? 114.813 124.002 171.310 1.00 96.34 528 GLU A CA 1
ATOM 8289 C C . GLU B 1 530 ? 113.868 124.468 170.209 1.00 97.12 528 GLU A C 1
ATOM 8290 O O . GLU B 1 530 ? 112.930 125.235 170.465 1.00 103.25 528 GLU A O 1
ATOM 8296 N N . SER B 1 531 ? 114.104 124.022 168.973 1.00 90.68 529 SER A N 1
ATOM 8297 C CA . SER B 1 531 ? 113.201 124.367 167.882 1.00 89.93 529 SER A CA 1
ATOM 8298 C C . SER B 1 531 ? 111.810 123.795 168.113 1.00 90.71 529 SER A C 1
ATOM 8299 O O . SER B 1 531 ? 110.811 124.448 167.789 1.00 94.95 529 SER A O 1
ATOM 8302 N N . GLU B 1 532 ? 111.727 122.585 168.669 1.0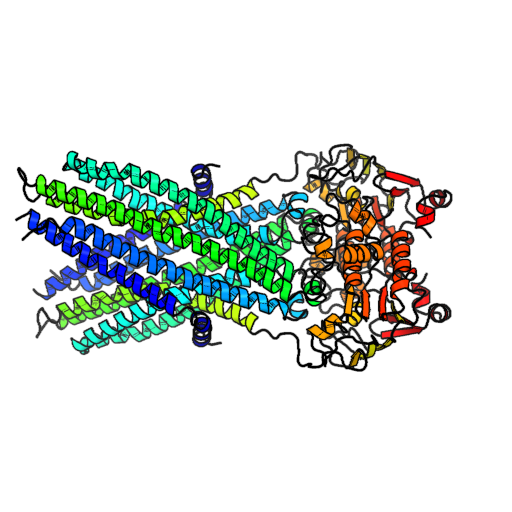0 88.89 530 GLU A N 1
ATOM 8303 C CA . GLU B 1 532 ? 110.429 122.010 169.000 1.00 88.81 530 GLU A CA 1
ATOM 8304 C C . GLU B 1 532 ? 109.694 122.865 170.020 1.00 91.11 530 GLU A C 1
ATOM 8305 O O . GLU B 1 532 ? 108.491 123.106 169.883 1.00 99.42 530 GLU A O 1
ATOM 8311 N N . ARG B 1 533 ? 110.399 123.329 171.054 1.00 86.58 531 ARG A N 1
ATOM 8312 C CA . ARG B 1 533 ? 109.768 124.183 172.054 1.00 87.07 531 ARG A CA 1
ATOM 8313 C C . ARG B 1 533 ? 109.293 125.490 171.438 1.00 90.37 531 ARG A C 1
ATOM 8314 O O . ARG B 1 533 ? 108.186 125.957 171.732 1.00 95.14 531 ARG A O 1
ATOM 8322 N N . HIS B 1 534 ? 110.115 126.094 170.576 1.00 89.96 532 HIS A N 1
ATOM 8323 C CA . HIS B 1 534 ? 109.716 127.345 169.937 1.00 88.98 532 HIS A CA 1
ATOM 8324 C C . HIS B 1 534 ? 108.476 127.153 169.070 1.00 89.35 532 HIS A C 1
ATOM 8325 O O . HIS B 1 534 ? 107.533 127.951 169.133 1.00 95.33 532 HIS A O 1
ATOM 8332 N N . ILE B 1 535 ? 108.451 126.087 168.267 1.00 86.45 533 ILE A N 1
ATOM 8333 C CA . ILE B 1 535 ? 107.312 125.847 167.388 1.00 85.33 533 ILE A CA 1
ATOM 8334 C C . ILE B 1 535 ? 106.063 125.528 168.199 1.00 88.56 533 ILE A C 1
ATOM 8335 O O . ILE B 1 535 ? 104.963 125.991 167.876 1.00 93.12 533 ILE A O 1
ATOM 8340 N N . GLN B 1 536 ? 106.207 124.737 169.265 1.00 89.24 534 GLN A N 1
ATOM 8341 C CA . GLN B 1 536 ? 105.059 124.403 170.100 1.00 91.01 534 GLN A CA 1
ATOM 8342 C C . GLN B 1 536 ? 104.503 125.638 170.795 1.00 95.80 534 GLN A C 1
ATOM 8343 O O . GLN B 1 536 ? 103.283 125.790 170.923 1.00 104.25 534 GLN A O 1
ATOM 8349 N N . ALA B 1 537 ? 105.382 126.530 171.259 1.00 91.98 535 ALA A N 1
ATOM 8350 C CA . ALA B 1 537 ? 104.918 127.778 171.854 1.00 93.75 535 ALA A CA 1
ATOM 8351 C C . ALA B 1 537 ? 104.211 128.649 170.825 1.00 97.11 535 ALA A C 1
ATOM 8352 O O . ALA B 1 537 ? 103.194 129.282 171.132 1.00 101.80 535 ALA A O 1
ATOM 8354 N N . ALA B 1 538 ? 104.735 128.699 169.598 1.00 96.09 536 ALA A N 1
ATOM 8355 C CA . ALA B 1 538 ? 104.094 129.488 168.553 1.00 93.99 536 ALA A CA 1
ATOM 8356 C C . ALA B 1 538 ? 102.768 128.892 168.101 1.00 100.61 536 ALA A C 1
ATOM 8357 O O . ALA B 1 538 ? 101.908 129.630 167.611 1.00 107.15 536 ALA A O 1
ATOM 8359 N N . LEU B 1 539 ? 102.582 127.581 168.251 1.00 100.48 537 LEU A N 1
ATOM 8360 C CA . LEU B 1 539 ? 101.357 126.929 167.806 1.00 100.26 537 LEU A CA 1
ATOM 8361 C C . LEU B 1 539 ? 100.202 127.091 168.783 1.00 107.07 537 LEU A C 1
ATOM 8362 O O . LEU B 1 539 ? 99.061 126.785 168.420 1.00 114.25 537 LEU A O 1
ATOM 8367 N N . ASP B 1 540 ? 100.460 127.552 170.008 1.00 108.40 538 ASP A N 1
ATOM 8368 C CA . ASP B 1 540 ? 99.370 127.751 170.957 1.00 112.76 538 ASP A CA 1
ATOM 8369 C C . ASP B 1 540 ? 98.549 128.989 170.621 1.00 119.61 538 ASP A C 1
ATOM 8370 O O . ASP B 1 540 ? 97.394 129.097 171.045 1.00 124.70 538 ASP A O 1
ATOM 8375 N N . GLU B 1 541 ? 99.123 129.933 169.875 1.00 120.21 539 GLU A N 1
ATOM 8376 C CA . GLU B 1 541 ? 98.390 131.128 169.480 1.00 123.48 539 GLU A CA 1
ATOM 8377 C C . GLU B 1 541 ? 97.417 130.878 168.335 1.00 120.55 539 GLU A C 1
ATOM 8378 O O . GLU B 1 541 ? 96.471 131.655 168.169 1.00 121.56 539 GLU A O 1
ATOM 8384 N N . VAL B 1 542 ? 97.621 129.819 167.548 1.00 119.13 540 VAL A N 1
ATOM 8385 C CA . VAL B 1 542 ? 96.662 129.412 166.528 1.00 122.09 540 VAL A CA 1
ATOM 8386 C C . VAL B 1 542 ? 95.695 128.358 167.042 1.00 122.50 540 VAL A C 1
ATOM 8387 O O . VAL B 1 542 ? 94.881 127.836 166.268 1.00 122.25 540 VAL A O 1
ATOM 8391 N N . MET B 1 543 ? 95.752 128.043 168.338 1.00 121.26 541 MET A N 1
ATOM 8392 C CA . MET B 1 543 ? 94.932 126.976 168.901 1.00 121.80 541 MET A CA 1
ATOM 8393 C C . MET B 1 543 ? 93.448 127.303 168.810 1.00 125.84 541 MET A C 1
ATOM 8394 O O . MET B 1 543 ? 92.630 126.435 168.487 1.00 127.68 541 MET A O 1
ATOM 8399 N N . LYS B 1 544 ? 93.084 128.555 169.096 1.00 125.47 542 LYS A N 1
ATOM 8400 C CA . LYS B 1 544 ? 91.684 128.891 169.336 1.00 129.59 542 LYS A CA 1
ATOM 8401 C C . LYS B 1 544 ? 90.863 128.857 168.053 1.00 126.97 542 LYS A C 1
ATOM 8402 O O . LYS B 1 544 ? 89.704 128.426 168.064 1.00 125.41 542 LYS A O 1
ATOM 8408 N N . GLY B 1 545 ? 91.438 129.306 166.942 1.00 121.63 543 GLY A N 1
ATOM 8409 C CA . GLY B 1 545 ? 90.663 129.506 165.734 1.00 120.96 543 GLY A CA 1
ATOM 8410 C C . GLY B 1 545 ? 90.681 128.362 164.741 1.00 117.93 543 GLY A C 1
ATOM 8411 O O . GLY B 1 545 ? 90.277 128.541 163.588 1.00 119.95 543 GLY A O 1
ATOM 8412 N N . ARG B 1 546 ? 91.137 127.185 165.161 1.00 111.13 544 ARG A N 1
ATOM 8413 C CA . ARG B 1 546 ? 91.201 126.056 164.244 1.00 105.71 544 ARG A CA 1
ATOM 8414 C C . ARG B 1 546 ? 91.202 124.756 165.031 1.00 103.32 544 ARG A C 1
ATOM 8415 O O . ARG B 1 546 ? 91.463 124.734 166.237 1.00 105.12 544 ARG A O 1
ATOM 8423 N N . THR B 1 547 ? 90.902 123.670 164.324 1.00 102.56 545 THR A N 1
ATOM 8424 C CA . THR B 1 547 ? 90.973 122.321 164.867 1.00 100.54 545 THR A CA 1
ATOM 8425 C C . THR B 1 547 ? 92.234 121.651 164.343 1.00 99.42 545 THR A C 1
ATOM 8426 O O . THR B 1 547 ? 92.498 121.675 163.137 1.00 97.48 545 THR A O 1
ATOM 8430 N N . THR B 1 548 ? 93.009 121.056 165.246 1.00 97.10 546 THR A N 1
ATOM 8431 C CA . THR B 1 548 ? 94.322 120.522 164.917 1.00 92.67 546 THR A CA 1
ATOM 8432 C C . THR B 1 548 ? 94.352 119.021 165.163 1.00 91.85 546 THR A C 1
ATOM 8433 O O . THR B 1 548 ? 93.940 118.553 166.229 1.00 93.93 546 THR A O 1
ATOM 8437 N N . LEU B 1 549 ? 94.838 118.275 164.174 1.00 90.47 547 LEU A N 1
ATOM 8438 C CA . LEU B 1 549 ? 95.082 116.843 164.294 1.00 88.84 547 LEU A CA 1
ATOM 8439 C C . LEU B 1 549 ? 96.582 116.613 164.189 1.00 89.95 547 LEU A C 1
ATOM 8440 O O . LEU B 1 549 ? 97.201 117.000 163.192 1.00 90.08 547 LEU A O 1
ATOM 8445 N N . VAL B 1 550 ? 97.163 115.988 165.208 1.00 88.85 548 VAL A N 1
ATOM 8446 C CA . VAL B 1 550 ? 98.610 115.837 165.317 1.00 85.40 548 VAL A CA 1
ATOM 8447 C C . VAL B 1 550 ? 98.945 114.354 165.360 1.00 87.03 548 VAL A C 1
ATOM 8448 O O . VAL B 1 550 ? 98.418 113.616 166.201 1.00 89.92 548 VAL A O 1
ATOM 8452 N N . ILE B 1 551 ? 99.821 113.923 164.458 1.00 86.29 549 ILE A N 1
ATOM 8453 C CA . ILE B 1 551 ? 100.420 112.595 164.496 1.00 83.50 549 ILE A CA 1
ATOM 8454 C C . ILE B 1 551 ? 101.868 112.785 164.922 1.00 88.12 549 ILE A C 1
ATOM 8455 O O . ILE B 1 551 ? 102.672 113.357 164.178 1.00 94.92 549 ILE A O 1
ATOM 8460 N N . ALA B 1 552 ? 102.207 112.311 166.117 1.00 83.68 550 ALA A N 1
ATOM 8461 C CA . ALA B 1 552 ? 103.519 112.566 166.687 1.00 86.14 550 ALA A CA 1
ATOM 8462 C C . ALA B 1 552 ? 104.090 111.296 167.294 1.00 89.60 550 ALA A C 1
ATOM 8463 O O . ALA B 1 552 ? 103.358 110.489 167.872 1.00 91.11 550 ALA A O 1
ATOM 8465 N N . HIS B 1 553 ? 105.405 111.129 167.157 1.00 91.63 551 HIS A N 1
ATOM 8466 C CA . HIS B 1 553 ? 106.128 110.065 167.837 1.00 86.36 551 HIS A CA 1
ATOM 8467 C C . HIS B 1 553 ? 106.888 110.557 169.058 1.00 88.92 551 HIS A C 1
ATOM 8468 O O . HIS B 1 553 ? 107.278 109.738 169.897 1.00 94.43 551 HIS A O 1
ATOM 8475 N N . ARG B 1 554 ? 107.107 111.863 169.171 1.00 88.16 552 ARG A N 1
ATOM 8476 C CA . ARG B 1 554 ? 107.698 112.472 170.359 1.00 91.54 552 ARG A CA 1
ATOM 8477 C C . ARG B 1 554 ? 106.545 112.945 171.235 1.00 92.73 552 ARG A C 1
ATOM 8478 O O . ARG B 1 554 ? 105.920 113.971 170.958 1.00 95.95 552 ARG A O 1
ATOM 8486 N N . LEU B 1 555 ? 106.268 112.191 172.299 1.00 93.23 553 LEU A N 1
ATOM 8487 C CA . LEU B 1 555 ? 105.071 112.416 173.099 1.00 96.86 553 LEU A CA 1
ATOM 8488 C C . LEU B 1 555 ? 105.129 113.696 173.921 1.00 100.94 553 LEU A C 1
ATOM 8489 O O . LEU B 1 555 ? 104.106 114.086 174.492 1.00 105.40 553 LEU A O 1
ATOM 8494 N N . SER B 1 556 ? 106.285 114.355 173.999 1.00 100.73 554 SER A N 1
ATOM 8495 C CA . SER B 1 556 ? 106.380 115.601 174.748 1.00 102.62 554 SER A CA 1
ATOM 8496 C C . SER B 1 556 ? 105.690 116.764 174.048 1.00 99.94 554 SER A C 1
ATOM 8497 O O . SER B 1 556 ? 105.449 117.792 174.689 1.00 100.79 554 SER A O 1
ATOM 8500 N N . THR B 1 557 ? 105.370 116.632 172.763 1.00 96.70 555 THR A N 1
ATOM 8501 C CA . THR B 1 557 ? 104.727 117.694 172.004 1.00 98.54 555 THR A CA 1
ATOM 8502 C C . THR B 1 557 ? 103.210 117.566 171.962 1.00 100.98 555 THR A C 1
ATOM 8503 O O . THR B 1 557 ? 102.551 118.395 171.329 1.00 104.59 555 THR A O 1
ATOM 8507 N N . ILE B 1 558 ? 102.641 116.553 172.613 1.00 98.21 556 ILE A N 1
ATOM 8508 C CA . ILE B 1 558 ? 101.199 116.336 172.586 1.00 96.70 556 ILE A CA 1
ATOM 8509 C C . ILE B 1 558 ? 100.672 116.170 174.003 1.00 99.12 556 ILE A C 1
ATOM 8510 O O . ILE B 1 558 ? 99.556 115.680 174.207 1.00 104.08 556 ILE A O 1
ATOM 8515 N N . GLU B 1 559 ? 101.467 116.574 174.995 1.00 99.57 557 GLU A N 1
ATOM 8516 C CA . GLU B 1 559 ? 101.057 116.408 176.384 1.00 105.13 557 GLU A CA 1
ATOM 8517 C C . GLU B 1 559 ? 99.923 117.346 176.775 1.00 109.40 557 GLU A C 1
ATOM 8518 O O . GLU B 1 559 ? 99.336 117.172 177.849 1.00 109.90 557 GLU A O 1
ATOM 8524 N N . LYS B 1 560 ? 99.601 118.332 175.939 1.00 109.04 558 LYS A N 1
ATOM 8525 C CA . LYS B 1 560 ? 98.539 119.290 176.221 1.00 107.31 558 LYS A CA 1
ATOM 8526 C C . LYS B 1 560 ? 97.366 119.144 175.256 1.00 103.95 558 LYS A C 1
ATOM 8527 O O . LYS B 1 560 ? 96.634 120.105 175.009 1.00 102.86 558 LYS A O 1
ATOM 8533 N N . ALA B 1 561 ? 97.176 117.950 174.704 1.00 105.34 559 ALA A N 1
ATOM 8534 C CA . ALA B 1 561 ? 96.089 117.696 173.770 1.00 103.59 559 ALA A CA 1
ATOM 8535 C C . ALA B 1 561 ? 94.806 117.380 174.526 1.00 106.33 559 ALA A C 1
ATOM 8536 O O . ALA B 1 561 ? 94.833 116.743 175.583 1.00 108.24 559 ALA A O 1
ATOM 8538 N N . ASP B 1 562 ? 93.679 117.841 173.978 1.00 107.37 560 ASP A N 1
ATOM 8539 C CA . ASP B 1 562 ? 92.390 117.579 174.610 1.00 106.06 560 ASP A CA 1
ATOM 8540 C C . ASP B 1 562 ? 92.066 116.091 174.606 1.00 105.96 560 ASP A C 1
ATOM 8541 O O . ASP B 1 562 ? 91.588 115.549 175.609 1.00 108.22 560 ASP A O 1
ATOM 8546 N N . LEU B 1 563 ? 92.317 115.415 173.488 1.00 103.88 561 LEU A N 1
ATOM 8547 C CA . LEU B 1 563 ? 92.070 113.986 173.359 1.00 100.03 561 LEU A CA 1
ATOM 8548 C C . LEU B 1 563 ? 93.282 113.329 172.719 1.00 101.24 561 LEU A C 1
ATOM 8549 O O . LEU B 1 563 ? 93.801 113.823 171.714 1.00 101.49 561 LEU A O 1
ATOM 8554 N N . ILE B 1 564 ? 93.728 112.219 173.300 1.00 100.83 562 ILE A N 1
ATOM 8555 C CA . ILE B 1 564 ? 94.846 111.444 172.780 1.00 96.46 562 ILE A CA 1
ATOM 8556 C C . ILE B 1 564 ? 94.327 110.068 172.396 1.00 95.14 562 ILE A C 1
ATOM 8557 O O . ILE B 1 564 ? 93.706 109.383 173.217 1.00 96.42 562 ILE A O 1
ATOM 8562 N N . LEU B 1 565 ? 94.579 109.665 171.155 1.00 92.05 563 LEU A N 1
ATOM 8563 C CA . LEU B 1 565 ? 94.147 108.371 170.645 1.00 89.47 563 LEU A CA 1
ATOM 8564 C C . LEU B 1 565 ? 95.370 107.491 170.433 1.00 91.71 563 LEU A C 1
ATOM 8565 O O . LEU B 1 565 ? 96.271 107.850 169.669 1.00 94.07 563 LEU A O 1
ATOM 8570 N N . VAL B 1 566 ? 95.393 106.344 171.100 1.00 92.62 564 VAL A N 1
ATOM 8571 C CA . VAL B 1 566 ? 96.459 105.362 170.951 1.00 89.46 564 VAL A CA 1
ATOM 8572 C C . VAL B 1 566 ? 95.931 104.266 170.039 1.00 88.80 564 VAL A C 1
ATOM 8573 O O . VAL B 1 566 ? 94.989 103.551 170.394 1.00 95.63 564 VAL A O 1
ATOM 8577 N N . MET B 1 567 ? 96.526 104.132 168.859 1.00 85.84 565 MET A N 1
ATOM 8578 C CA . MET B 1 567 ? 96.044 103.209 167.842 1.00 94.13 565 MET A CA 1
ATOM 8579 C C . MET B 1 567 ? 97.076 102.117 167.603 1.00 98.56 565 MET A C 1
ATOM 8580 O O . MET B 1 567 ? 98.257 102.408 167.387 1.00 99.79 565 MET A O 1
ATOM 8585 N N . ASP B 1 568 ? 96.623 100.865 167.642 1.00 98.84 566 ASP A N 1
ATOM 8586 C CA . ASP B 1 568 ? 97.493 99.703 167.504 1.00 98.07 566 ASP A CA 1
ATOM 8587 C C . ASP B 1 568 ? 96.871 98.739 166.508 1.00 99.47 566 ASP A C 1
ATOM 8588 O O . ASP B 1 568 ? 95.770 98.232 166.742 1.00 102.41 566 ASP A O 1
ATOM 8593 N N . GLN B 1 569 ? 97.582 98.483 165.409 1.00 98.23 567 GLN A N 1
ATOM 8594 C CA . GLN B 1 569 ? 97.137 97.555 164.368 1.00 100.18 567 GLN A CA 1
ATOM 8595 C C . GLN B 1 569 ? 95.771 97.949 163.809 1.00 100.69 567 GLN A C 1
ATOM 8596 O O . GLN B 1 569 ? 94.923 97.098 163.535 1.00 101.29 567 GLN A O 1
ATOM 8602 N N . GLY B 1 570 ? 95.558 99.250 163.635 1.00 100.03 568 GLY A N 1
ATOM 8603 C CA . GLY B 1 570 ? 94.350 99.755 163.021 1.00 92.91 568 GLY A CA 1
ATOM 8604 C C . GLY B 1 570 ? 93.168 99.954 163.944 1.00 94.39 568 GLY A C 1
ATOM 8605 O O . GLY B 1 570 ? 92.083 100.299 163.460 1.00 97.95 568 GLY A O 1
ATOM 8606 N N . GLN B 1 571 ? 93.333 99.752 165.247 1.00 94.28 569 GLN A N 1
ATOM 8607 C CA . GLN B 1 571 ? 92.267 99.964 166.214 1.00 92.75 569 GLN A CA 1
ATOM 8608 C C . GLN B 1 571 ? 92.737 100.924 167.295 1.00 93.91 569 GLN A C 1
ATOM 8609 O O . GLN B 1 571 ? 93.881 100.847 167.751 1.00 99.01 569 GLN A O 1
ATOM 8615 N N . ILE B 1 572 ? 91.848 101.825 167.709 1.00 91.44 570 ILE A N 1
ATOM 8616 C CA . ILE B 1 572 ? 92.136 102.758 168.795 1.00 93.98 570 ILE A CA 1
ATOM 8617 C C . ILE B 1 572 ? 91.935 101.998 170.103 1.00 98.16 570 ILE A C 1
ATOM 8618 O O . ILE B 1 572 ? 90.813 101.870 170.595 1.00 99.98 570 ILE A O 1
ATOM 8623 N N . VAL B 1 573 ? 93.027 101.476 170.663 1.00 98.37 571 VAL A N 1
ATOM 8624 C CA . VAL B 1 573 ? 92.925 100.665 171.872 1.00 98.46 571 VAL A CA 1
ATOM 8625 C C . VAL B 1 573 ? 92.577 101.529 173.079 1.00 100.45 571 VAL A C 1
ATOM 8626 O O . VAL B 1 573 ? 91.763 101.136 173.923 1.00 103.00 571 VAL A O 1
ATOM 8630 N N . GLU B 1 574 ? 93.180 102.712 173.187 1.00 98.45 572 GLU A N 1
ATOM 8631 C CA . GLU B 1 574 ? 92.995 103.577 174.342 1.00 99.96 572 GLU A CA 1
ATOM 8632 C C . GLU B 1 574 ? 92.714 105.003 173.894 1.00 101.36 572 GLU A C 1
ATOM 8633 O O . GLU B 1 574 ? 93.121 105.424 172.808 1.00 101.73 572 GLU A O 1
ATOM 8639 N N . ARG B 1 575 ? 92.012 105.744 174.749 1.00 100.70 573 ARG A N 1
ATOM 8640 C CA . ARG B 1 575 ? 91.722 107.148 174.501 1.00 97.90 573 ARG A CA 1
ATOM 8641 C C . ARG B 1 575 ? 91.595 107.865 175.836 1.00 102.83 573 ARG A C 1
ATOM 8642 O O . ARG B 1 575 ? 91.338 107.247 176.872 1.00 104.68 573 ARG A O 1
ATOM 8650 N N . GLY B 1 576 ? 91.776 109.171 175.800 1.00 104.93 574 GLY A N 1
ATOM 8651 C CA . GLY B 1 576 ? 91.652 109.986 176.991 1.00 108.13 574 GLY A CA 1
ATOM 8652 C C . GLY B 1 576 ? 92.668 111.117 176.968 1.00 108.58 574 GLY A C 1
ATOM 8653 O O . GLY B 1 576 ? 93.155 111.505 175.908 1.00 106.14 574 GLY A O 1
ATOM 8654 N N . SER B 1 577 ? 92.968 111.625 178.157 1.00 112.19 575 SER A N 1
ATOM 8655 C CA . SER B 1 577 ? 93.922 112.705 178.351 1.00 113.40 575 SER A CA 1
ATOM 8656 C C . SER B 1 577 ? 95.266 112.133 178.790 1.00 114.34 575 SER A C 1
ATOM 8657 O O . SER B 1 577 ? 95.435 110.920 178.938 1.00 117.23 575 SER A O 1
ATOM 8660 N N . HIS B 1 578 ? 96.234 113.029 178.994 1.00 111.35 576 HIS A N 1
ATOM 8661 C CA . HIS B 1 578 ? 97.556 112.598 179.434 1.00 110.17 576 HIS A CA 1
ATOM 8662 C C . HIS B 1 578 ? 97.495 111.941 180.807 1.00 113.27 576 HIS A C 1
ATOM 8663 O O . HIS B 1 578 ? 98.064 110.863 181.014 1.00 115.10 576 HIS A O 1
ATOM 8670 N N . ALA B 1 579 ? 96.802 112.573 181.757 1.00 113.22 577 ALA A N 1
ATOM 8671 C CA . ALA B 1 579 ? 96.705 112.010 183.100 1.00 112.67 577 ALA A CA 1
ATOM 8672 C C . ALA B 1 579 ? 95.912 110.709 183.102 1.00 116.18 577 ALA A C 1
ATOM 8673 O O . ALA B 1 579 ? 96.285 109.750 183.788 1.00 117.96 577 ALA A O 1
ATOM 8675 N N . GLU B 1 580 ? 94.815 110.658 182.344 1.00 116.00 578 GLU A N 1
ATOM 8676 C CA . GLU B 1 580 ? 94.008 109.443 182.290 1.00 115.86 578 GLU A CA 1
ATOM 8677 C C . GLU B 1 580 ? 94.789 108.288 181.678 1.00 115.65 578 GLU A C 1
ATOM 8678 O O . GLU B 1 580 ? 94.725 107.155 182.170 1.00 117.27 578 GLU A O 1
ATOM 8684 N N . LEU B 1 581 ? 95.531 108.554 180.602 1.00 114.16 579 LEU A N 1
ATOM 8685 C CA . LEU B 1 581 ? 96.303 107.495 179.962 1.00 112.23 579 LEU A CA 1
ATOM 8686 C C . LEU B 1 581 ? 97.516 107.100 180.794 1.00 114.62 579 LEU A C 1
ATOM 8687 O O . LEU B 1 581 ? 97.983 105.960 180.697 1.00 117.21 579 LEU A O 1
ATOM 8692 N N . LEU B 1 582 ? 98.045 108.020 181.602 1.00 116.12 580 LEU A N 1
ATOM 8693 C CA . LEU B 1 582 ? 99.160 107.671 182.476 1.00 115.22 580 LEU A CA 1
ATOM 8694 C C . LEU B 1 582 ? 98.694 106.833 183.660 1.00 118.25 580 LEU A C 1
ATOM 8695 O O . LEU B 1 582 ? 99.385 105.895 184.072 1.00 120.47 580 LEU A O 1
ATOM 8700 N N . ALA B 1 583 ? 97.528 107.162 184.225 1.00 119.12 581 ALA A N 1
ATOM 8701 C CA . ALA B 1 583 ? 96.995 106.369 185.327 1.00 119.25 581 ALA A CA 1
ATOM 8702 C C . ALA B 1 583 ? 96.704 104.942 184.886 1.00 122.80 581 ALA A C 1
ATOM 8703 O O . ALA B 1 583 ? 97.022 103.984 185.600 1.00 124.24 581 ALA A O 1
ATOM 8705 N N . GLN B 1 584 ? 96.098 104.780 183.714 1.00 123.48 582 GLN A N 1
ATOM 8706 C CA . GLN B 1 584 ? 95.910 103.455 183.143 1.00 123.33 582 GLN A CA 1
ATOM 8707 C C . GLN B 1 584 ? 97.251 102.883 182.702 1.00 127.03 582 GLN A C 1
ATOM 8708 O O . GLN B 1 584 ? 98.069 103.576 182.092 1.00 131.12 582 GLN A O 1
ATOM 8714 N N . ASN B 1 585 ? 97.480 101.611 183.018 1.00 124.69 583 ASN A N 1
ATOM 8715 C CA . ASN B 1 585 ? 98.727 100.933 182.668 1.00 125.54 583 ASN A CA 1
ATOM 8716 C C . ASN B 1 585 ? 98.503 100.200 181.349 1.00 127.61 583 ASN A C 1
ATOM 8717 O O . ASN B 1 585 ? 98.122 99.030 181.321 1.00 132.51 583 ASN A O 1
ATOM 8722 N N . GLY B 1 586 ? 98.747 100.902 180.245 1.00 121.85 584 GLY A N 1
ATOM 8723 C CA . GLY B 1 586 ? 98.536 100.328 178.931 1.00 120.12 584 GLY A CA 1
ATOM 8724 C C . GLY B 1 586 ? 99.637 100.647 177.942 1.00 116.01 584 GLY A C 1
ATOM 8725 O O . GLY B 1 586 ? 100.804 100.782 178.320 1.00 118.52 584 GLY A O 1
ATOM 8726 N N . HIS B 1 587 ? 99.271 100.765 176.663 1.00 112.95 585 HIS A N 1
ATOM 8727 C CA . HIS B 1 587 ? 100.262 101.045 175.629 1.00 112.65 585 HIS A CA 1
ATOM 8728 C C . HIS B 1 587 ? 100.880 102.426 175.803 1.00 112.76 585 HIS A C 1
ATOM 8729 O O . HIS B 1 587 ? 102.083 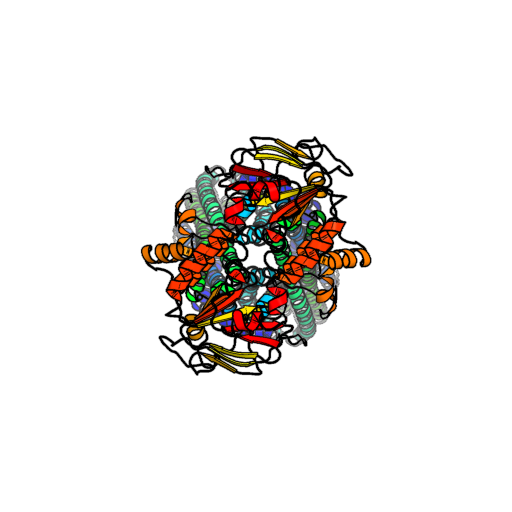102.603 175.584 1.00 115.21 585 HIS A O 1
ATOM 8736 N N . TYR B 1 588 ? 100.073 103.420 176.183 1.00 112.06 586 TYR A N 1
ATOM 8737 C CA . TYR B 1 588 ? 100.593 104.777 176.320 1.00 110.13 586 TYR A CA 1
ATOM 8738 C C . TYR B 1 588 ? 101.627 104.868 177.434 1.00 112.19 586 TYR A C 1
ATOM 8739 O O . TYR B 1 588 ? 102.636 105.567 177.296 1.00 116.04 586 TYR A O 1
ATOM 8748 N N . ALA B 1 589 ? 101.386 104.182 178.553 1.00 113.85 587 ALA A N 1
ATOM 8749 C CA . ALA B 1 589 ? 102.334 104.225 179.661 1.00 114.16 587 ALA A CA 1
ATOM 8750 C C . ALA B 1 589 ? 103.681 103.640 179.257 1.00 113.99 587 ALA A C 1
ATOM 8751 O O . ALA B 1 589 ? 104.734 104.175 179.619 1.00 113.81 587 ALA A O 1
ATOM 8753 N N . ARG B 1 590 ? 103.666 102.538 178.506 1.00 114.02 588 ARG A N 1
ATOM 8754 C CA . ARG B 1 590 ? 104.914 101.933 178.054 1.00 115.99 588 ARG A CA 1
ATOM 8755 C C . ARG B 1 590 ? 105.601 102.800 177.005 1.00 115.37 588 ARG A C 1
ATOM 8756 O O . ARG B 1 590 ? 106.830 102.935 177.012 1.00 120.68 588 ARG A O 1
ATOM 8764 N N . LEU B 1 591 ? 104.825 103.401 176.101 1.00 110.88 589 LEU A N 1
ATOM 8765 C CA . LEU B 1 591 ? 105.410 104.235 175.056 1.00 107.92 589 LEU A CA 1
ATOM 8766 C C . LEU B 1 591 ? 105.996 105.523 175.619 1.00 112.01 589 LEU A C 1
ATOM 8767 O O . LEU B 1 591 ? 106.967 106.052 175.067 1.00 116.16 589 LEU A O 1
ATOM 8772 N N . HIS B 1 592 ? 105.417 106.045 176.703 1.00 112.34 590 HIS A N 1
ATOM 8773 C CA . HIS B 1 592 ? 105.869 107.321 177.248 1.00 111.65 590 HIS A CA 1
ATOM 8774 C C . HIS B 1 592 ? 107.295 107.230 177.775 1.00 116.44 590 HIS A C 1
ATOM 8775 O O . HIS B 1 592 ? 108.107 108.136 177.549 1.00 119.64 590 HIS A O 1
ATOM 8782 N N . ALA B 1 593 ? 107.620 106.150 178.476 1.00 118.75 591 ALA A N 1
ATOM 8783 C CA . ALA B 1 593 ? 108.952 105.984 179.044 1.00 121.90 591 ALA A CA 1
ATOM 8784 C C . ALA B 1 593 ? 109.611 104.710 178.532 1.00 123.35 591 ALA A C 1
ATOM 8785 O O . ALA B 1 593 ? 109.233 103.605 178.920 1.00 127.64 591 ALA A O 1
#

Nearest PDB structures (foldseek):
  9csi-assembly1_A  TM=8.760E-01  e=1.083E-49  Acinetobacter baumannii
  8vsi-assembly1_B  TM=8.203E-01  e=1.019E-36  Escherichia coli
  8pmd-assembly1_A  TM=8.397E-01  e=2.750E-34  Homo sapiens
  9fw3-assembly1_B  TM=7.782E-01  e=1.815E-31  Mycolicibacterium thermoresistibile ATCC 19527
  7met-assembly1_A  TM=5.421E-01  e=5.513E-38  Acinetobacter baumannii

InterPro domains:
  IPR003439 ABC transporter-like, ATP-binding domain [PF00005] (373-523)
  IPR003439 ABC transporter-like, ATP-binding domain [PS50893] (356-592)
  IPR003593 AAA+ ATPase domain [SM00382] (382-575)
  IPR011527 ABC transporter type 1, transmembrane domain [PF00664] (31-308)
  IPR011527 ABC transporter type 1, transmembrane domain [PS50929] (31-324)
  IPR011917 ABC transporter, lipid A-core flippase, MsbA [TIGR02203] (15-595)
  IPR017871 ABC transporter-like, conserved site [PS00211] (495-509)
  IPR027417 P-loop containing nucleoside triphosphate hydrolase [G3DSA:3.40.50.300] (343-593)
  IPR027417 P-loop containing nucleoside triphosphate hydrolase [SSF52540] (346-591)
  IPR036640 ABC transporter type 1, transmembrane domain superfamily [G3DSA:1.20.1560.10] (6-342)
  IPR036640 ABC transporter type 1, transmembrane domain superfamily [SSF90123] (18-338)
  IPR039421 Type 1 protein exporter [PTHR43394] (12-592)

Organism: Pseudomonas aeruginosa (strain ATCC 15692 / DSM 22644 / CIP 104116 / JCM 14847 / LMG 12228 / 1C / PRS 101 / PAO1) (NCBI:txid208964)

Foldseek 3Di:
DDLVVLLVVLLVLLVVLPVLLVQLVVLVVQLVVLVCVLVVLVVVVVVVVVPVDCPCSVVVNVVSVVSNVRSVCSNVVSLVCSLVSSLVVLLVLLVVLVVFAFPVVPVPDFPLLSVLLSPPLSNLQSCQNRVLVVLCVVLVVVQVVLLVVLCVLPVVLSVLVVVCVVVVVVLLVVLLVVLLVLLLQLSVLSSQLSRLVVVCVVPVVVCVPPPCPVVSVVSNVVSVVSNVVSVVVSVVSLVVSLVVVLVSLVVSLVVSVVVCVVVVPPDDPPRVVVSNVSSVVNSVSSSSNSNCSSSNSSSSSSSVVSVVSSPDDGQDFPADDADPAAQAKKWWFQFWDDAPPDPATLAGGDTDIFGFLFEEEEEEDPSNCPVVVVCPQLPSDDGDGTFIDTNNHTLSNDGSVRSVLQEFEQDPDQFFAQFFLLDRLQDDPRPPPDPVLLLVLLVLLVQQVVQCVDPVRRRDTLGHRSPNDDPLNSLSSSSSSRVSSLHQEYEAAASCVPHDPVSLVSNLVSVVVSSRRHYYYYYHLQCVSCLPGQKYFYGGNNRRPDMGHNVVVCVDDDDCVVSND/DDLVVLLVVLLVLLVVLPVLLVQLVQLVVQLVVLVVVLVVLVVVVVVVVVPVDNPCSVVVNVVSVVSNVRSNCSNVVSLVVSLVSSLVVLLVLLVVLVVFAFPVVVVPDFPLLSVLLSPPLSNLQSCLNRVLVVLCVVLVVVQVVLLVVLCVLPVVLSVLVVVCVVVVVVLLVVLLVVLLVLLLQLSVLSSQLSRLVVVCVVPVVVCVPVPCPVVSVVSNVVSVVSNVVSVVVSVVSLVVSLVVVVVSLVVSLVVSVVVCVVVVPPDDPPRSVVSNVSSVVNSVSSSSNSNSSSSNSSSSNSSVVSVVSSPDDGADFPADDADPAAQAKKWWFQFWDDAPPDPATLAGGDTDIFGFLFEEEEEEDPSNCPVVVVCPQLPSDDGDGTFIDTNNHTLSNDGSVRSVLQEQEQDPDQFFAFFFLLPRLQDDPRPPPDVVLLCVLLVLLVQQVVQCVDPVRRRDTLGHRSPNDDPLNSLSSSSSSRVSSLHQEYEAAASCVPHDPVSLVSNLVSVVVSSRRHTYYYYHLQCVSCLPGQKYFYGGSNRRPDMGHNVVVCVDDDDCVVSND

Solvent-accessible surface area: 48170 Å² total; per-residue (Å²): 124,60,45,103,139,10,32,121,104,0,47,39,60,12,136,101,39,96,48,67,23,103,75,1,65,74,0,60,115,32,44,55,58,0,77,91,84,12,62,42,28,46,143,128,3,27,80,30,14,63,164,233,136,40,115,53,10,0,96,78,1,49,120,23,2,48,120,5,12,86,0,17,45,35,0,62,26,35,29,15,53,0,17,29,10,0,16,21,43,1,13,32,30,0,0,56,38,4,13,45,0,10,0,102,21,16,12,100,61,8,14,1,72,1,4,6,34,3,17,34,6,0,66,6,0,37,20,0,0,1,69,0,48,44,26,70,103,124,8,22,95,52,26,80,129,19,22,109,106,0,69,210,50,32,145,126,5,0,98,33,0,64,65,24,85,82,68,20,56,100,54,50,64,69,9,20,144,106,0,63,137,32,0,113,118,4,21,84,6,4,7,60,4,3,30,4,3,9,20,3,11,87,2,24,56,8,3,8,11,9,14,9,13,79,98,0,68,130,62,2,76,72,10,1,78,49,3,22,63,58,51,32,125,18,42,106,30,18,8,61,10,16,21,81,3,9,60,32,2,26,59,0,2,3,88,0,0,82,61,0,17,198,54,99,52,161,44,79,54,62,60,5,27,37,2,0,76,7,0,26,105,2,7,124,7,20,42,57,49,4,101,16,17,34,44,31,20,75,0,2,3,0,0,50,11,0,11,120,4,30,92,68,73,43,22,86,51,138,5,110,52,121,65,173,151,8,72,0,99,1,28,2,94,79,0,16,9,115,64,71,91,48,134,119,73,19,0,66,79,0,42,8,73,3,80,64,30,45,20,1,0,0,1,4,84,24,40,6,9,12,40,10,1,1,21,1,2,3,4,6,21,52,8,149,86,21,88,0,21,0,41,60,32,29,0,56,65,0,82,3,142,28,0,14,86,6,6,0,9,3,38,48,89,16,35,7,17,51,38,12,0,5,75,4,1,10,19,15,82,35,57,81,21,80,106,105,64,8,57,133,9,0,141,30,0,38,0,61,143,24,0,83,109,35,93,112,18,12,81,15,98,1,7,38,65,0,52,95,22,42,19,4,26,18,7,16,2,4,1,0,16,1,25,14,8,69,1,4,1,2,0,8,8,14,12,23,20,12,0,3,41,26,2,10,95,99,5,57,64,28,35,34,145,38,38,162,59,28,1,9,4,16,2,8,16,36,19,72,25,1,70,132,9,69,44,0,0,1,1,33,146,0,78,22,67,11,106,10,37,38,76,107,0,73,91,92,144,15,66,0,28,128,10,66,100,125,62,44,109,149,8,33,126,105,0,47,39,60,13,135,101,38,95,45,62,21,102,79,1,62,75,0,61,116,32,45,55,58,0,77,90,90,14,65,40,26,42,146,128,4,29,81,33,14,63,165,233,141,40,112,55,9,0,99,77,0,45,117,24,6,50,122,6,11,82,0,18,45,37,0,60,30,31,29,19,49,0,21,30,10,0,15,18,43,0,10,33,31,0,0,57,40,4,13,45,0,10,0,102,19,14,12,100,64,9,13,1,70,2,5,5,34,3,15,33,7,0,61,5,0,39,16,0,0,3,68,0,49,43,30,66,104,122,8,24,98,51,25,78,130,19,22,105,98,0,68,211,43,36,144,130,8,0,97,34,1,63,70,25,83,81,70,20,58,100,51,50,61,63,8,19,146,106,0,62,135,30,0,113,115,3,23,79,6,5,9,65,4,3,28,4,3,10,21,3,9,85,3,27,58,9,3,8,12,8,13,8,14,78,98,1,65,131,63,2,78,70,10,2,78,50,2,24,63,52,50,32,124,17,43,100,28,16,9,62,10,18,19,82,2,8,56,35,1,23,57,2,2,3,87,0,0,83,66,0,14,200,56,97,55,163,45,80,54,63,61,5,27,31,2,2,79,6,1,23,105,1,8,124,6,20,43,62,52,5,107,17,15,34,44,28,18,73,0,1,4,0,1,50,11,0,11,122,4,29,91,67,72,44,24,87,51,138,5,110,52,122,66,174,150,7,70,0,101,1,28,2,93,78,0,16,9,117,65,73,89,47,135,117,73,19,0,65,77,0,42,9,74,2,80,66,30,45,18,1,0,0,1,3,84,23,37,6,9,12,39,12,2,1,20,0,2,3,5,5,19,51,10,147,85,20,87,0,22,0,42,59,33,28,0,57,66,0,86,4,140,29,0,15,86,6,6,0,10,3,39,47,89,17,33,7,16,50,39,11,0,6,74,4,2,10,17,13,82,36,55,81,21,81,105,105,63,9,60,132,10,0,140,29,0,39,0,59,144,27,0,81,109,36,92,114,18,12,81,15,100,1,6,35,65,0,52,95,22,40,16,4,24,16,7,16,2,4,2,0,17,1,25,14,8,71,1,4,1,2,0,9,8,16,12,22,19,12,0,3,39,26,2,11,96,96,6,54,66,30,31,33,146,38,38,161,58,29,2,10,5,17,1,8,14,35,18,72,26,0,70,131,9,70,45,0,0,1,0,34,146,0,77,21,67,11,106,10,37,37,74,108,1,73,90,93,143,15,68,0,27,128,9,68,102

Sequence (1130 aa):
PSSLKIYFRLLGYVKPYIGMFLLSIVGFLIFASTQPMLAGILKYFVDGLSNHLVYAVPLLIILIAAWQGLGSFLGNFFLAKVSLGLVHDLRVALFNKLLVLPNRYFDTHSSGHLISRITFNVTMVTGAATDAIKVVIREGLTVVFLFLYLLWMNWKLTLVMLAILPVIAVMVTTASRKFRKQSKKIQVAMGDVTHVASETIQGYRVVRSFGGEAYEEKRFLDASQSNTDKQLRMTKTGAVYTPMLQLVIYVAMAILMFLVLWLRGDASAGDLVAYITAAGLLPKPIRQLSEVSSTVQRGVAGAESIFEQLDEAAEEDQGTVEKERVSGRLEVRNLSFRYPGTDKQVLDDISFIAEPGQMIALVGRSGSGKSTLANLVPRFYQHNDGKILLDGVEVEDYRLRNLRRHIALVTQQVTLFNDSVANNIAYGDLAGAPREEIERAAKAANAKEFIDNLPQGFDTEVGENGVLLSGGQRQRLAIARALLKDAPLLILDEATSALDTESERHIQAALDEVMKGRTTLVIAHRLSTIEKADLILVMDQGQIVERGSHAELLAQNGHYARLHAPSSLKIYFRLLGYVKPYIGMFLLSIVGFLIFASTQPMLAGILKYFVDGLSNHLVYAVPLLIILIAAWQGLGSFLGNFFLAKVSLGLVHDLRVALFNKLLVLPNRYFDTHSSGHLISRITFNVTMVTGAATDAIKVVIREGLTVVFLFLYLLWMNWKLTLVMLAILPVIAVMVTTASRKFRKQSKKIQVAMGDVTHVASETIQGYRVVRSFGGEAYEEKRFLDASQSNTDKQLRMTKTGAVYTPMLQLVIYVAMAILMFLVLWLRGDASAGDLVAYITAAGLLPKPIRQLSEVSSTVQRGVAGAESIFEQLDEAAEEDQGTVEKERVSGRLEVRNLSFRYPGTDKQVLDDISFIAEPGQMIALVGRSGSGKSTLANLVPRFYQHNDGKILLDGVEVEDYRLRNLRRHIALVTQQVTLFNDSVANNIAYGDLAGAPREEIERAAKAANAKEFIDNLPQGFDTEVGENGVLLSGGQRQRLAIARALLKDAPLLILDEATSALDTESERHIQAALDEVMKGRTTLVIAHRLSTIEKADLILVMDQGQIVERGSHAELLAQNGHYARLHA

Radius of gyration: 37.37 Å; Cα contacts (8 Å, |Δi|>4): 1743; chains: 2; bounding box: 68×57×121 Å

GO terms:
  GO:0005347 ATP transmembrane transporter activity (F, IDA)
  GO:0016887 ATP hydrolysis activity (F, IDA)
  GO:0015920 lipopolysaccharide transport (P, IMP)
  GO:0009245 lipid A biosynthetic process (P, IMP)